Protein AF-0000000067858234 (afdb_homodimer)

Nearest PDB structures (foldseek):
  7asd-assembly1_AA  TM=8.821E-01  e=1.299E-31  Apis mellifera
  5yyl-assembly1_A-2  TM=8.482E-01  e=9.601E-31  Apis mellifera
  5yyl-assembly1_B-2  TM=8.510E-01  e=6.750E-28  Apis mellifera
  3q6k-assembly1_A  TM=8.430E-01  e=6.423E-26  Lutzomyia longipalpis
  3srg-assembly1_A  TM=4.045E-01  e=4.262E-05  synthetic construct

InterPro domains:
  IPR011042 Six-bladed beta-propeller, TolB-like [G3DSA:2.120.10.30] (18-398)
  IPR017996 Major royal jelly/yellow-related [PF03022] (113-390)
  IPR017996 Major royal jelly/yellow-related [PR01366] (17-38)
  IPR017996 Major royal jelly/yellow-related [PR01366] (39-61)
  IPR017996 Major royal jelly/yellow-related [PR01366] (142-166)
  IPR017996 Major royal jelly/yellow-related [PR01366] (199-216)
  IPR017996 Major royal jelly/yellow-related [PR01366] (322-344)
  IPR017996 Major royal jelly/yellow-related [PTHR10009] (12-393)

Radius of gyration: 30.89 Å; Cα contacts (8 Å, |Δi|>4): 2066; chains: 2; bounding box: 70×115×72 Å

Sequence (822 aa):
MWHFLWIVFLALANGEEIKTIYSWNVIEYNFPNDNIRNTLISNGDYIEENNMPNGMQIWNDKVFITIPRWKNGVPSNLNFFLKNDESESPKLNPYPNWEMNDINKIDSIINIIRVRVDACDRLWGVDTGVDDILGNNTVIHQPRIIIIDLKTDKILRIYPLKSSDQTSDSFFVDLVIDVDPNNCDNTYAYISDLSGYALVVYSWAKNDSWRITHNFFYFDPRYGNYNINGFNFQWKDGLFGLSLSALQTDGYKILYFHAMSSIAEFSVSTEVLQDHTLEKSNDYYAFHFEGEKGPNSQGPSSVIDTNTGVDYFTQINRNGIACWDTNTELNPNTFILVAENNTTMVFCNDLSIDRSTNTMYVLSDNFQQLLFSKYDAKKRNFFITMFDLDFLTNACKKKDDKPKRRLPHILMWHFLWIVFLALANGEEIKTIYSWNVIEYNFPNDNIRNTLISNGDYIEENNMPNGMQIWNDKVFITIPRWKNGVPSNLNFFLKNDESESPKLNPYPNWEMNDINKIDSIINIIRVRVDACDRLWGVDTGVDDILGNNTVIHQPRIIIIDLKTDKILRIYPLKSSDQTSDSFFVDLVIDVDPNNCDNTYAYISDLSGYALVVYSWAKNDSWRITHNFFYFDPRYGNYNINGFNFQWKDGLFGLSLSALQTDGYKILYFHAMSSIAEFSVSTEVLQDHTLEKSNDYYAFHFEGEKGPNSQGPSSVIDTNTGVDYFTQINRNGIACWDTNTELNPNTFILVAENNTTMVFCNDLSIDRSTNTMYVLSDNFQQLLFSKYDAKKRNFFITMFDLDFLTNACKKKDDKPKRRLPHIL

Structure (mmCIF, N/CA/C/O backbone):
data_AF-0000000067858234-model_v1
#
loop_
_entity.id
_entity.type
_entity.pdbx_description
1 polymer 'Yellow-f precursor'
#
loop_
_atom_site.group_PDB
_atom_site.id
_atom_site.type_symbol
_atom_site.label_atom_id
_atom_site.label_alt_id
_atom_site.label_comp_id
_atom_site.label_asym_id
_atom_site.label_entity_id
_atom_site.label_seq_id
_atom_site.pdbx_PDB_ins_code
_atom_site.Cartn_x
_atom_site.Cartn_y
_atom_site.Cartn_z
_atom_site.occupancy
_atom_site.B_iso_or_equiv
_atom_site.auth_seq_id
_atom_site.auth_comp_id
_atom_site.auth_asym_id
_atom_site.auth_atom_id
_atom_site.pdbx_PDB_model_num
ATOM 1 N N . MET A 1 1 ? 6.082 56.781 36.219 1 31.8 1 MET A N 1
ATOM 2 C CA . MET A 1 1 ? 4.777 56.438 35.656 1 31.8 1 MET A CA 1
ATOM 3 C C . MET A 1 1 ? 4.848 55.094 34.906 1 31.8 1 MET A C 1
ATOM 5 O O . MET A 1 1 ? 5.395 55.031 33.812 1 31.8 1 MET A O 1
ATOM 9 N N . TRP A 1 2 ? 4.891 53.906 35.594 1 34.97 2 TRP A N 1
ATOM 10 C CA . TRP A 1 2 ? 5.062 52.5 35.25 1 34.97 2 TRP A CA 1
ATOM 11 C C . TRP A 1 2 ? 3.893 52 34.406 1 34.97 2 TRP A C 1
ATOM 13 O O . TRP A 1 2 ? 2.748 52 34.875 1 34.97 2 TRP A O 1
ATOM 23 N N . HIS A 1 3 ? 3.91 52.156 33.125 1 33.09 3 HIS A N 1
ATOM 24 C CA . HIS A 1 3 ? 2.93 51.656 32.156 1 33.09 3 HIS A CA 1
ATOM 25 C C . HIS A 1 3 ? 2.789 50.125 32.312 1 33.09 3 HIS A C 1
ATOM 27 O O . HIS A 1 3 ? 3.738 49.375 32.031 1 33.09 3 HIS A O 1
ATOM 33 N N . PHE A 1 4 ? 1.967 49.625 33.188 1 35.44 4 PHE A N 1
ATOM 34 C CA . PHE A 1 4 ? 1.531 48.219 33.281 1 35.44 4 PHE A CA 1
ATOM 35 C C . PHE A 1 4 ? 0.911 47.781 31.953 1 35.44 4 PHE A C 1
ATOM 37 O O . PHE A 1 4 ? -0.089 48.344 31.5 1 35.44 4 PHE A O 1
ATOM 44 N N . LEU A 1 5 ? 1.652 47.25 31.016 1 34.16 5 LEU A N 1
ATOM 45 C CA . LEU A 1 5 ? 1.155 46.562 29.828 1 34.16 5 LEU A CA 1
ATOM 46 C C . LEU A 1 5 ? 0.185 45.469 30.203 1 34.16 5 LEU A C 1
ATOM 48 O O . LEU A 1 5 ? 0.576 44.469 30.844 1 34.16 5 LEU A O 1
ATOM 52 N N . TRP A 1 6 ? -1.096 45.75 30.297 1 33.97 6 TRP A N 1
ATOM 53 C CA . TRP A 1 6 ? -2.17 44.75 30.422 1 33.97 6 TRP A CA 1
ATOM 54 C C . TRP A 1 6 ? -2.135 43.75 29.281 1 33.97 6 TRP A C 1
ATOM 56 O O . TRP A 1 6 ? -2.371 44.125 28.125 1 33.97 6 TRP A O 1
ATOM 66 N N . ILE A 1 7 ? -1.414 42.781 29.438 1 35.62 7 ILE A N 1
ATOM 67 C CA . ILE A 1 7 ? -1.549 41.625 28.531 1 35.62 7 ILE A CA 1
ATOM 68 C C . ILE A 1 7 ? -2.977 41.094 28.594 1 35.62 7 ILE A C 1
ATOM 70 O O . ILE A 1 7 ? -3.436 40.656 29.641 1 35.62 7 ILE A O 1
ATOM 74 N N . VAL A 1 8 ? -3.865 41.562 27.734 1 32.91 8 VAL A N 1
ATOM 75 C CA . VAL A 1 8 ? -5.199 40.969 27.562 1 32.91 8 VAL A CA 1
ATOM 76 C C . VAL A 1 8 ? -5.086 39.469 27.281 1 32.91 8 VAL A C 1
ATOM 78 O O . VAL A 1 8 ? -4.551 39.062 26.25 1 32.91 8 VAL A O 1
ATOM 81 N N . PHE A 1 9 ? -5.012 38.719 28.328 1 36.34 9 PHE A N 1
ATOM 82 C CA . PHE A 1 9 ? -5.199 37.281 28.219 1 36.34 9 PHE A CA 1
ATOM 83 C C . PHE A 1 9 ? -6.543 36.969 27.578 1 36.34 9 PHE A C 1
ATOM 85 O O . PHE A 1 9 ? -7.598 37.281 28.141 1 36.34 9 PHE A O 1
ATOM 92 N N . LEU A 1 10 ? -6.602 36.906 26.328 1 37.94 10 LEU A N 1
ATOM 93 C CA . LEU A 1 10 ? -7.801 36.312 25.734 1 37.94 10 LEU A CA 1
ATOM 94 C C . LEU A 1 10 ? -8.148 35 26.438 1 37.94 10 LEU A C 1
ATOM 96 O O . LEU A 1 10 ? -7.691 33.938 26 1 37.94 10 LEU A O 1
ATOM 100 N N . ALA A 1 11 ? -8.102 34.969 27.719 1 38.06 11 ALA A N 1
ATOM 101 C CA . ALA A 1 11 ? -8.648 33.812 28.406 1 38.06 11 ALA A CA 1
ATOM 102 C C . ALA A 1 11 ? -10.016 33.438 27.859 1 38.06 11 ALA A C 1
ATOM 104 O O . ALA A 1 11 ? -10.836 34.312 27.562 1 38.06 11 ALA A O 1
ATOM 105 N N . LEU A 1 12 ? -10.234 32.25 27.344 1 45.34 12 LEU A N 1
ATOM 106 C CA . LEU A 1 12 ? -11.602 31.75 27.188 1 45.34 12 LEU A CA 1
ATOM 107 C C . LEU A 1 12 ? -12.43 32.031 28.438 1 45.34 12 LEU A C 1
ATOM 109 O O . LEU A 1 12 ? -12.336 31.328 29.438 1 45.34 12 LEU A O 1
ATOM 113 N N . ALA A 1 13 ? -12.43 33.25 28.875 1 41.38 13 ALA A N 1
ATOM 114 C CA . ALA A 1 13 ? -13.133 33.688 30.078 1 41.38 13 ALA A CA 1
ATOM 115 C C . ALA A 1 13 ? -14.484 33 30.203 1 41.38 13 ALA A C 1
ATOM 117 O O . ALA A 1 13 ? -14.945 32.719 31.312 1 41.38 13 ALA A O 1
ATOM 118 N N . ASN A 1 14 ? -15.258 32.969 29.156 1 47.31 14 ASN A N 1
ATOM 119 C CA . ASN A 1 14 ? -16.672 32.719 29.469 1 47.31 14 ASN A CA 1
ATOM 120 C C . ASN A 1 14 ? -16.969 31.234 29.578 1 47.31 14 ASN A C 1
ATOM 122 O O . ASN A 1 14 ? -18.109 30.812 29.438 1 47.31 14 ASN A O 1
ATOM 126 N N . GLY A 1 15 ? -16.078 30.312 30 1 61.84 15 GLY A N 1
ATOM 127 C CA . GLY A 1 15 ? -16.516 28.984 30.359 1 61.84 15 GLY A CA 1
ATOM 128 C C . GLY A 1 15 ? -16.734 28.078 29.172 1 61.84 15 GLY A C 1
ATOM 129 O O . GLY A 1 15 ? -17.281 26.984 29.297 1 61.84 15 GLY A O 1
ATOM 130 N N . GLU A 1 16 ? -16.312 28.5 27.875 1 79.25 16 GLU A N 1
ATOM 131 C CA . GLU A 1 16 ? -16.688 27.641 26.75 1 79.25 16 GLU A CA 1
ATOM 132 C C . GLU A 1 16 ? -15.617 26.562 26.516 1 79.25 16 GLU A C 1
ATOM 134 O O . GLU A 1 16 ? -14.43 26.875 26.453 1 79.25 16 GLU A O 1
ATOM 139 N N . GLU A 1 17 ? -15.992 25.375 26.328 1 91.19 17 GLU A N 1
ATOM 140 C CA . GLU A 1 17 ? -15.188 24.172 26.141 1 91.19 17 GLU A CA 1
ATOM 141 C C . GLU A 1 17 ? -14.711 24.047 24.703 1 91.19 17 GLU A C 1
ATOM 143 O O . GLU A 1 17 ? -13.617 23.531 24.438 1 91.19 17 GLU A O 1
ATOM 148 N N . ILE A 1 18 ? -15.438 24.562 23.781 1 95.44 18 ILE A N 1
ATOM 149 C CA . ILE A 1 18 ? -15.164 24.578 22.344 1 95.44 18 ILE A CA 1
ATOM 150 C C . ILE A 1 18 ? -15.641 25.891 21.734 1 95.44 18 ILE A C 1
ATOM 152 O O . ILE A 1 18 ? -16.781 26.297 21.969 1 95.44 18 ILE A O 1
ATOM 156 N N . LYS A 1 19 ? -14.742 26.562 20.969 1 95.81 19 LYS A N 1
ATOM 157 C CA . LYS A 1 19 ? -15.141 27.828 20.344 1 95.81 19 LYS A CA 1
ATOM 158 C C . LYS A 1 19 ? -14.398 28.047 19.031 1 95.81 19 LYS A C 1
ATOM 160 O O . LYS A 1 19 ? -13.164 27.984 18.984 1 95.81 19 LYS A O 1
ATOM 165 N N . THR A 1 20 ? -15.156 28.297 17.984 1 97 20 THR A N 1
ATOM 166 C CA . THR A 1 20 ? -14.547 28.781 16.75 1 97 20 THR A CA 1
ATOM 167 C C . THR A 1 20 ? -14.18 30.266 16.875 1 97 20 THR A C 1
ATOM 169 O O . THR A 1 20 ? -15.055 31.109 17.078 1 97 20 THR A O 1
ATOM 172 N N . ILE A 1 21 ? -12.922 30.594 16.641 1 96.19 21 ILE A N 1
ATOM 173 C CA . ILE A 1 21 ? -12.484 31.922 17.016 1 96.19 21 ILE A CA 1
ATOM 174 C C . ILE A 1 21 ? -12.094 32.719 15.773 1 96.19 21 ILE A C 1
ATOM 176 O O . ILE A 1 21 ? -12.094 33.938 15.789 1 96.19 21 ILE A O 1
ATOM 180 N N . TYR A 1 22 ? -11.75 32.125 14.742 1 97.88 22 TYR A N 1
ATOM 181 C CA . TYR A 1 22 ? -11.453 32.781 13.469 1 97.88 22 TYR A CA 1
ATOM 182 C C . TYR A 1 22 ? -12.156 32.062 12.32 1 97.88 22 TYR A C 1
ATOM 184 O O . TYR A 1 22 ? -12.398 30.844 12.383 1 97.88 22 TYR A O 1
ATOM 192 N N . SER A 1 23 ? -12.492 32.781 11.32 1 98.25 23 SER A N 1
ATOM 193 C CA . SER A 1 23 ? -13.078 32.25 10.102 1 98.25 23 SER A CA 1
ATOM 194 C C . SER A 1 23 ? -12.797 33.156 8.914 1 98.25 23 SER A C 1
ATOM 196 O O . SER A 1 23 ? -12.648 34.375 9.07 1 98.25 23 SER A O 1
ATOM 198 N N . TRP A 1 24 ? -12.688 32.625 7.746 1 98.44 24 TRP A N 1
ATOM 199 C CA . TRP A 1 24 ? -12.383 33.375 6.543 1 98.44 24 TRP A CA 1
ATOM 200 C C . TRP A 1 24 ? -13.273 32.969 5.383 1 98.44 24 TRP A C 1
ATOM 202 O O . TRP A 1 24 ? -13.539 31.766 5.203 1 98.44 24 TRP A O 1
ATOM 212 N N . ASN A 1 25 ? -13.781 33.969 4.656 1 97.81 25 ASN A N 1
ATOM 213 C CA . ASN A 1 25 ? -14.297 33.688 3.322 1 97.81 25 ASN A CA 1
ATOM 214 C C . ASN A 1 25 ? -13.172 33.438 2.322 1 97.81 25 ASN A C 1
ATOM 216 O O . ASN A 1 25 ? -13.211 32.469 1.561 1 97.81 25 ASN A O 1
ATOM 220 N N . VAL A 1 26 ? -12.25 34.375 2.389 1 96.81 26 VAL A N 1
ATOM 221 C CA . VAL A 1 26 ? -11.039 34.312 1.573 1 96.81 26 VAL A CA 1
ATOM 222 C C . VAL A 1 26 ? -9.836 34.75 2.41 1 96.81 26 VAL A C 1
ATOM 224 O O . VAL A 1 26 ? -9.992 35.5 3.391 1 96.81 26 VAL A O 1
ATOM 227 N N . ILE A 1 27 ? -8.672 34.312 2.014 1 97.62 27 ILE A N 1
ATOM 228 C CA . ILE A 1 27 ? -7.449 34.688 2.711 1 97.62 27 ILE A CA 1
ATOM 229 C C . ILE A 1 27 ? -6.906 36 2.121 1 97.62 27 ILE A C 1
ATOM 231 O O . ILE A 1 27 ? -6.738 36.094 0.904 1 97.62 27 ILE A O 1
ATOM 235 N N . GLU A 1 28 ? -6.68 36.938 2.969 1 96.56 28 GLU A N 1
ATOM 236 C CA . GLU A 1 28 ? -6.055 38.188 2.578 1 96.56 28 GLU A CA 1
ATOM 237 C C . GLU A 1 28 ? -4.723 38.375 3.301 1 96.56 28 GLU A C 1
ATOM 239 O O . GLU A 1 28 ? -4.488 37.781 4.352 1 96.56 28 GLU A O 1
ATOM 244 N N . TYR A 1 29 ? -3.924 39.219 2.721 1 98.31 29 TYR A N 1
ATOM 245 C CA . TYR A 1 29 ? -2.609 39.531 3.273 1 98.31 29 TYR A CA 1
ATOM 246 C C . TYR A 1 29 ? -2.477 41.031 3.586 1 98.31 29 TYR A C 1
ATOM 248 O O . TYR A 1 29 ? -3.188 41.844 3.012 1 98.31 29 TYR A O 1
ATOM 256 N N . ASN A 1 30 ? -1.61 41.281 4.547 1 97.62 30 ASN A N 1
ATOM 257 C CA . ASN A 1 30 ? -1.182 42.688 4.727 1 97.62 30 ASN A CA 1
ATOM 258 C C . ASN A 1 30 ? -0.099 43.062 3.725 1 97.62 30 ASN A C 1
ATOM 260 O O . ASN A 1 30 ? 1.092 42.906 4 1 97.62 30 ASN A O 1
ATOM 264 N N . PHE A 1 31 ? -0.524 43.656 2.646 1 97.06 31 PHE A N 1
ATOM 265 C CA . PHE A 1 31 ? 0.405 44.094 1.613 1 97.06 31 PHE A CA 1
ATOM 266 C C . PHE A 1 31 ? 1.09 45.375 2.018 1 97.06 31 PHE A C 1
ATOM 268 O O . PHE A 1 31 ? 0.522 46.188 2.764 1 97.06 31 PHE A O 1
ATOM 275 N N . PRO A 1 32 ? 2.281 45.594 1.445 1 95.06 32 PRO A N 1
ATOM 276 C CA . PRO A 1 32 ? 2.951 46.875 1.751 1 95.06 32 PRO A CA 1
ATOM 277 C C . PRO A 1 32 ? 2.15 48.094 1.288 1 95.06 32 PRO A C 1
ATOM 279 O O . PRO A 1 32 ? 2.143 49.125 1.964 1 95.06 32 PRO A O 1
ATOM 282 N N . ASN A 1 33 ? 1.586 48.031 0.115 1 94.62 33 ASN A N 1
ATOM 283 C CA . ASN A 1 33 ? 0.669 49.031 -0.405 1 94.62 33 ASN A CA 1
ATOM 284 C C . ASN A 1 33 ? -0.245 48.469 -1.482 1 94.62 33 ASN A C 1
ATOM 286 O O . ASN A 1 33 ? -0.055 47.312 -1.923 1 94.62 33 ASN A O 1
ATOM 290 N N . ASP A 1 34 ? -1.16 49.219 -1.914 1 95.44 34 ASP A N 1
ATOM 291 C CA . ASP A 1 34 ? -2.189 48.781 -2.84 1 95.44 34 ASP A CA 1
ATOM 292 C C . ASP A 1 34 ? -1.61 48.531 -4.234 1 95.44 34 ASP A C 1
ATOM 294 O O . ASP A 1 34 ? -2.09 47.688 -4.973 1 95.44 34 ASP A O 1
ATOM 298 N N . ASN A 1 35 ? -0.62 49.281 -4.566 1 96.19 35 ASN A N 1
ATOM 299 C CA . ASN A 1 35 ? -0.009 49.125 -5.883 1 96.19 35 ASN A CA 1
ATOM 300 C C . ASN A 1 35 ? 0.613 47.719 -6.047 1 96.19 35 ASN A C 1
ATOM 302 O O . ASN A 1 35 ? 0.464 47.094 -7.094 1 96.19 35 ASN A O 1
ATOM 306 N N . ILE A 1 36 ? 1.261 47.344 -5.043 1 94.69 36 ILE A N 1
ATOM 307 C CA . ILE A 1 36 ? 1.885 46.031 -5.066 1 94.69 36 ILE A CA 1
ATOM 308 C C . ILE A 1 36 ? 0.807 44.938 -5.148 1 94.69 36 ILE A C 1
ATOM 310 O O . ILE A 1 36 ? 0.907 44.031 -5.961 1 94.69 36 ILE A O 1
ATOM 314 N N . ARG A 1 37 ? -0.192 45.062 -4.328 1 96.31 37 ARG A N 1
ATOM 315 C CA . ARG A 1 37 ? -1.309 44.125 -4.355 1 96.31 37 ARG A CA 1
ATOM 316 C C . ARG A 1 37 ? -1.911 44.031 -5.754 1 96.31 37 ARG A C 1
ATOM 318 O O . ARG A 1 37 ? -2.096 42.938 -6.285 1 96.31 37 ARG A O 1
ATOM 325 N N . ASN A 1 38 ? -2.193 45.219 -6.34 1 96.88 38 ASN A N 1
ATOM 326 C CA . ASN A 1 38 ? -2.834 45.25 -7.648 1 96.88 38 ASN A CA 1
ATOM 327 C C . ASN A 1 38 ? -1.941 44.688 -8.734 1 96.88 38 ASN A C 1
ATOM 329 O O . ASN A 1 38 ? -2.432 44.062 -9.68 1 96.88 38 ASN A O 1
ATOM 333 N N . THR A 1 39 ? -0.736 44.906 -8.633 1 95.88 39 THR A N 1
ATOM 334 C CA . THR A 1 39 ? 0.212 44.375 -9.594 1 95.88 39 THR A CA 1
ATOM 335 C C . THR A 1 39 ? 0.224 42.844 -9.523 1 95.88 39 THR A C 1
ATOM 337 O O . THR A 1 39 ? 0.224 42.156 -10.555 1 95.88 39 THR A O 1
ATOM 340 N N . LEU A 1 40 ? 0.244 42.312 -8.305 1 96 40 LEU A N 1
ATOM 341 C CA . LEU A 1 40 ? 0.235 40.844 -8.117 1 96 40 LEU A CA 1
ATOM 342 C C . LEU A 1 40 ? -1.042 40.25 -8.688 1 96 40 LEU A C 1
ATOM 344 O O . LEU A 1 40 ? -1.006 39.156 -9.289 1 96 40 LEU A O 1
ATOM 348 N N . ILE A 1 41 ? -2.125 40.938 -8.508 1 96.5 41 ILE A N 1
ATOM 349 C CA . ILE A 1 41 ? -3.395 40.469 -9.047 1 96.5 41 ILE A CA 1
ATOM 350 C C . ILE A 1 41 ? -3.338 40.469 -10.578 1 96.5 41 ILE A C 1
ATOM 352 O O . ILE A 1 41 ? -3.686 39.5 -11.227 1 96.5 41 ILE A O 1
ATOM 356 N N . SER A 1 42 ? -2.855 41.531 -11.156 1 96.62 42 SER A N 1
ATOM 357 C CA . SER A 1 42 ? -2.842 41.719 -12.602 1 96.62 42 SER A CA 1
ATOM 358 C C . SER A 1 42 ? -1.94 40.719 -13.289 1 96.62 42 SER A C 1
ATOM 360 O O . SER A 1 42 ? -2.242 40.25 -14.391 1 96.62 42 SER A O 1
ATOM 362 N N . ASN A 1 43 ? -0.893 40.344 -12.695 1 95.06 43 ASN A N 1
ATOM 363 C CA . ASN A 1 43 ? 0.065 39.438 -13.32 1 95.06 43 ASN A CA 1
ATOM 364 C C . ASN A 1 43 ? -0.245 37.969 -12.992 1 95.06 43 ASN A C 1
ATOM 366 O O . ASN A 1 43 ? 0.464 37.094 -13.438 1 95.06 43 ASN A O 1
ATOM 370 N N . GLY A 1 44 ? -1.259 37.719 -12.141 1 95.25 44 GLY A N 1
ATOM 371 C CA . GLY A 1 44 ? -1.667 36.375 -11.844 1 95.25 44 GLY A CA 1
ATOM 372 C C . GLY A 1 44 ? -0.91 35.75 -10.68 1 95.25 44 GLY A C 1
ATOM 373 O O . GLY A 1 44 ? -1.024 34.562 -10.414 1 95.25 44 GLY A O 1
ATOM 374 N N . ASP A 1 45 ? -0.17 36.562 -9.977 1 95.62 45 ASP A N 1
ATOM 375 C CA . ASP A 1 45 ? 0.641 36.094 -8.859 1 95.62 45 ASP A CA 1
ATOM 376 C C . ASP A 1 45 ? -0.156 36.094 -7.559 1 95.62 45 ASP A C 1
ATOM 378 O O . ASP A 1 45 ? 0.306 35.594 -6.539 1 95.62 45 ASP A O 1
ATOM 382 N N . TYR A 1 46 ? -1.335 36.688 -7.621 1 97.25 46 TYR A N 1
ATOM 383 C CA . TYR A 1 46 ? -2.295 36.625 -6.527 1 97.25 46 TYR A CA 1
ATOM 384 C C . TYR A 1 46 ? -3.695 36.312 -7.051 1 97.25 46 TYR A C 1
ATOM 386 O O . TYR A 1 46 ? -4.355 37.219 -7.609 1 97.25 46 TYR A O 1
ATOM 394 N N . ILE A 1 47 ? -4.082 35.125 -6.91 1 96.38 47 ILE A N 1
ATOM 395 C CA . ILE A 1 47 ? -5.426 34.656 -7.234 1 96.38 47 ILE A CA 1
ATOM 396 C C . ILE A 1 47 ? -6.152 34.25 -5.957 1 96.38 47 ILE A C 1
ATOM 398 O O . ILE A 1 47 ? -5.887 33.188 -5.402 1 96.38 47 ILE A O 1
ATOM 402 N N . GLU A 1 48 ? -7.016 35.031 -5.516 1 94.62 48 GLU A N 1
ATOM 403 C CA . GLU A 1 48 ? -7.637 34.969 -4.199 1 94.62 48 GLU A CA 1
ATOM 404 C C . GLU A 1 48 ? -8.195 33.562 -3.943 1 94.62 48 GLU A C 1
ATOM 406 O O . GLU A 1 48 ? -8 33 -2.863 1 94.62 48 GLU A O 1
ATOM 411 N N . GLU A 1 49 ? -8.82 32.938 -4.934 1 94.19 49 GLU A N 1
ATOM 412 C CA . GLU A 1 49 ? -9.523 31.656 -4.773 1 94.19 49 GLU A CA 1
ATOM 413 C C . GLU A 1 49 ? -8.555 30.5 -4.59 1 94.19 49 GLU A C 1
ATOM 415 O O . GLU A 1 49 ? -8.945 29.406 -4.176 1 94.19 49 GLU A O 1
ATOM 420 N N . ASN A 1 50 ? -7.27 30.75 -4.855 1 97 50 ASN A N 1
ATOM 421 C CA . ASN A 1 50 ? -6.277 29.688 -4.793 1 97 50 ASN A CA 1
ATOM 422 C C . ASN A 1 50 ? -5.527 29.703 -3.465 1 97 5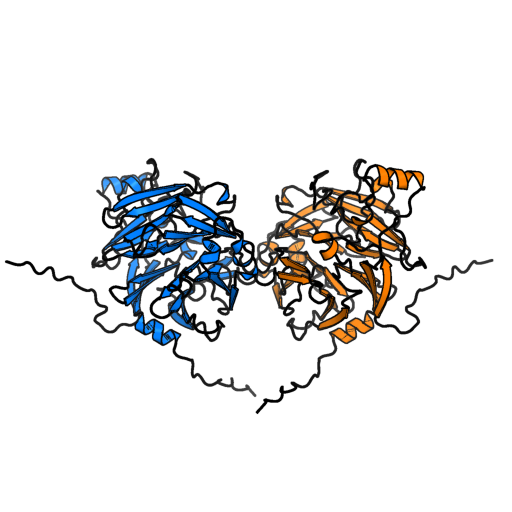0 ASN A C 1
ATOM 424 O O . ASN A 1 50 ? -4.656 28.859 -3.232 1 97 50 ASN A O 1
ATOM 428 N N . ASN A 1 51 ? -5.875 30.641 -2.576 1 98.12 51 ASN A N 1
ATOM 429 C CA . ASN A 1 51 ? -5.195 30.781 -1.291 1 98.12 51 ASN A CA 1
ATOM 430 C C . ASN A 1 51 ? -6 30.141 -0.164 1 98.12 51 ASN A C 1
ATOM 432 O O . ASN A 1 51 ? -7.082 30.609 0.181 1 98.12 51 ASN A O 1
ATOM 436 N N . MET A 1 52 ? -5.512 29.062 0.322 1 98.06 52 MET A N 1
ATOM 437 C CA . MET A 1 52 ? -6.164 28.391 1.444 1 98.06 52 MET A CA 1
ATOM 438 C C . MET A 1 52 ? -5.148 28.031 2.523 1 98.06 52 MET A C 1
ATOM 440 O O . MET A 1 52 ? -4.016 27.656 2.217 1 98.06 52 MET A O 1
ATOM 444 N N . PRO A 1 53 ? -5.477 28.156 3.799 1 98.62 53 PRO A N 1
ATOM 445 C CA . PRO A 1 53 ? -4.59 27.734 4.883 1 98.62 53 PRO A CA 1
ATOM 446 C C . PRO A 1 53 ? -4.516 26.203 5.02 1 98.62 53 PRO A C 1
ATOM 448 O O . PRO A 1 53 ? -5.512 25.516 4.801 1 98.62 53 PRO A O 1
ATOM 451 N N . ASN A 1 54 ? -3.367 25.719 5.336 1 98.44 54 ASN A N 1
ATOM 452 C CA . ASN A 1 54 ? -3.17 24.281 5.43 1 98.44 54 ASN A CA 1
ATOM 453 C C . ASN A 1 54 ? -2.498 23.891 6.742 1 98.44 54 ASN A C 1
ATOM 455 O O . ASN A 1 54 ? -2.992 23.016 7.465 1 98.44 54 ASN A O 1
ATOM 459 N N . GLY A 1 55 ? -1.386 24.438 7.062 1 98.38 55 GLY A N 1
ATOM 460 C CA . GLY A 1 55 ? -0.664 24.203 8.305 1 98.38 55 GLY A CA 1
ATOM 461 C C . GLY A 1 55 ? -0.834 25.312 9.32 1 98.38 55 GLY A C 1
ATOM 462 O O . GLY A 1 55 ? -1.01 26.484 8.945 1 98.38 55 GLY A O 1
ATOM 463 N N . MET A 1 56 ? -0.727 24.938 10.586 1 98.69 56 MET A N 1
ATOM 464 C CA . MET A 1 56 ? -0.874 25.906 11.672 1 98.69 56 MET A CA 1
ATOM 465 C C . MET A 1 56 ? -0.007 25.531 12.867 1 98.69 56 MET A C 1
ATOM 467 O O . MET A 1 56 ? 0.037 24.359 13.258 1 98.69 56 MET A O 1
ATOM 471 N N . GLN A 1 57 ? 0.639 26.516 13.391 1 98.31 57 GLN A N 1
ATOM 472 C CA . GLN A 1 57 ? 1.384 26.344 14.633 1 98.31 57 GLN A CA 1
ATOM 473 C C . GLN A 1 57 ? 1.294 27.594 15.508 1 98.31 57 GLN A C 1
ATOM 475 O O . GLN A 1 57 ? 1.355 28.719 15 1 98.31 57 GLN A O 1
ATOM 480 N N . ILE A 1 58 ? 1.158 27.328 16.797 1 97.81 58 ILE A N 1
ATOM 481 C CA . ILE A 1 58 ? 1.059 28.422 17.766 1 97.81 58 ILE A CA 1
ATOM 482 C C . ILE A 1 58 ? 2.406 28.625 18.453 1 97.81 58 ILE A C 1
ATOM 484 O O . ILE A 1 58 ? 3.051 27.656 18.859 1 97.81 58 ILE A O 1
ATOM 488 N N . TRP A 1 59 ? 2.812 29.875 18.594 1 97.81 59 TRP A N 1
ATOM 489 C CA . TRP A 1 59 ? 4 30.234 19.344 1 97.81 59 TRP A CA 1
ATOM 490 C C . TRP A 1 59 ? 3.822 31.609 20.016 1 97.81 59 TRP A C 1
ATOM 492 O O . TRP A 1 59 ? 3.684 32.625 19.328 1 97.81 59 TRP A O 1
ATOM 502 N N . ASN A 1 60 ? 3.781 31.609 21.344 1 96.62 60 ASN A N 1
ATOM 503 C CA . ASN A 1 60 ? 3.566 32.844 22.094 1 96.62 60 ASN A CA 1
ATOM 504 C C . ASN A 1 60 ? 2.387 33.625 21.547 1 96.62 60 ASN A C 1
ATOM 506 O O . ASN A 1 60 ? 1.246 33.156 21.578 1 96.62 60 ASN A O 1
ATOM 510 N N . ASP A 1 61 ? 2.643 34.812 20.953 1 96.5 61 ASP A N 1
ATOM 511 C CA . ASP A 1 61 ? 1.535 35.656 20.516 1 96.5 61 ASP A CA 1
ATOM 512 C C . ASP A 1 61 ? 1.285 35.5 19.016 1 96.5 61 ASP A C 1
ATOM 514 O O . ASP A 1 61 ? 0.407 36.156 18.453 1 96.5 61 ASP A O 1
ATOM 518 N N . LYS A 1 62 ? 2.01 34.562 18.391 1 98.12 62 LYS A N 1
ATOM 519 C CA . LYS A 1 62 ? 1.882 34.406 16.953 1 98.12 62 LYS A CA 1
ATOM 520 C C . LYS A 1 62 ? 1.153 33.094 16.625 1 98.12 62 LYS A C 1
ATOM 522 O O . LYS A 1 62 ? 1.355 32.062 17.281 1 98.12 62 LYS A O 1
ATOM 527 N N . VAL A 1 63 ? 0.321 33.156 15.625 1 98.5 63 VAL A N 1
ATOM 528 C CA . VAL A 1 63 ? -0.246 31.984 14.953 1 98.5 63 VAL A CA 1
ATOM 529 C C . VAL A 1 63 ? 0.332 31.875 13.539 1 98.5 63 VAL A C 1
ATOM 531 O O . VAL A 1 63 ? 0.033 32.688 12.672 1 98.5 63 VAL A O 1
ATOM 534 N N . PHE A 1 64 ? 1.138 30.891 13.352 1 98.81 64 PHE A N 1
ATOM 535 C CA . PHE A 1 64 ? 1.713 30.672 12.031 1 98.81 64 PHE A CA 1
ATOM 536 C C . PHE A 1 64 ? 0.747 29.906 11.141 1 98.81 64 PHE A C 1
ATOM 538 O O . PHE A 1 64 ? 0.094 28.953 11.594 1 98.81 64 PHE A O 1
ATOM 545 N N . ILE A 1 65 ? 0.664 30.328 9.898 1 98.81 65 ILE A N 1
ATOM 546 C CA . ILE A 1 65 ? -0.209 29.703 8.906 1 98.81 65 ILE A CA 1
ATOM 547 C C . ILE A 1 65 ? 0.561 29.484 7.602 1 98.81 65 ILE A C 1
ATOM 549 O O . ILE A 1 65 ? 1.199 30.406 7.09 1 98.81 65 ILE A O 1
ATOM 553 N N . THR A 1 66 ? 0.505 28.297 7.062 1 98.88 66 THR A N 1
ATOM 554 C CA . THR A 1 66 ? 1.037 28.047 5.727 1 98.88 66 THR A CA 1
ATOM 555 C C . THR A 1 66 ? -0.078 28.094 4.684 1 98.88 66 THR A C 1
ATOM 557 O O . THR A 1 66 ? -1.187 27.609 4.934 1 98.88 66 THR A O 1
ATOM 560 N N . ILE A 1 67 ? 0.219 28.734 3.58 1 98.81 67 ILE A N 1
ATOM 561 C CA . ILE A 1 67 ? -0.613 28.719 2.381 1 98.81 67 ILE A CA 1
ATOM 562 C C . ILE A 1 67 ? 0.126 28 1.253 1 98.81 67 ILE A C 1
ATOM 564 O O . ILE A 1 67 ? 0.836 28.625 0.468 1 98.81 67 ILE A O 1
ATOM 568 N N . PRO A 1 68 ? -0.083 26.719 1.15 1 98.69 68 PRO A N 1
ATOM 569 C CA . PRO A 1 68 ? 0.673 25.969 0.147 1 98.69 68 PRO A CA 1
ATOM 570 C C . PRO A 1 68 ? 0.314 26.359 -1.282 1 98.69 68 PRO A C 1
ATOM 572 O O . PRO A 1 68 ? -0.847 26.656 -1.571 1 98.69 68 PRO A O 1
ATOM 575 N N . ARG A 1 69 ? 1.29 26.359 -2.078 1 98.5 69 ARG A N 1
ATOM 576 C CA . ARG A 1 69 ? 1.093 26.625 -3.502 1 98.5 69 ARG A CA 1
ATOM 577 C C . ARG A 1 69 ? 0.59 25.375 -4.215 1 98.5 69 ARG A C 1
ATOM 579 O O . ARG A 1 69 ? 1.247 24.859 -5.125 1 98.5 69 ARG A O 1
ATOM 586 N N . TRP A 1 70 ? -0.638 25 -3.795 1 98.38 70 TRP A N 1
ATOM 587 C CA . TRP A 1 70 ? -1.338 23.922 -4.492 1 98.38 70 TRP A CA 1
ATOM 588 C C . TRP A 1 70 ? -1.66 24.328 -5.926 1 98.38 70 TRP A C 1
ATOM 590 O O . TRP A 1 70 ? -1.553 23.516 -6.848 1 98.38 70 TRP A O 1
ATOM 600 N N . LYS A 1 71 ? -2.109 25.516 -6.031 1 97.81 71 LYS A N 1
ATOM 601 C CA . LYS A 1 71 ? -2.367 26.156 -7.316 1 97.81 71 LYS A CA 1
ATOM 602 C C . LYS A 1 71 ? -1.561 27.438 -7.453 1 97.81 71 LYS A C 1
ATOM 604 O O . LYS A 1 71 ? -0.962 27.922 -6.484 1 97.81 71 LYS A O 1
ATOM 609 N N . ASN A 1 72 ? -1.585 28 -8.641 1 96.62 72 ASN A N 1
ATOM 610 C CA . ASN A 1 72 ? -0.869 29.25 -8.875 1 96.62 72 ASN A CA 1
ATOM 611 C C . ASN A 1 72 ? -1.536 30.422 -8.156 1 96.62 72 ASN A C 1
ATOM 613 O O . ASN A 1 72 ? -2.654 30.297 -7.652 1 96.62 72 ASN A O 1
ATOM 617 N N . GLY A 1 73 ? -0.767 31.516 -7.988 1 97.44 73 GLY A N 1
ATOM 618 C CA . GLY A 1 73 ? -1.349 32.75 -7.484 1 97.44 73 GLY A CA 1
ATOM 619 C C . GLY A 1 73 ? -1.318 32.844 -5.973 1 97.44 73 GLY A C 1
ATOM 620 O O . GLY A 1 73 ? -2.205 33.438 -5.367 1 97.44 73 GLY A O 1
ATOM 621 N N . VAL A 1 74 ? -0.408 32.219 -5.359 1 98.44 74 VAL A N 1
ATOM 622 C CA . VAL A 1 74 ? -0.179 32.344 -3.924 1 98.44 74 VAL A CA 1
ATOM 623 C C . VAL A 1 74 ? 1.027 33.25 -3.676 1 98.44 74 VAL A C 1
ATOM 625 O O . VAL A 1 74 ? 2.172 32.844 -3.848 1 98.44 74 VAL A O 1
ATOM 628 N N . PRO A 1 75 ? 0.824 34.438 -3.215 1 98 75 PRO A N 1
ATOM 629 C CA . PRO A 1 75 ? 1.93 35.375 -3.127 1 98 75 PRO A CA 1
ATOM 630 C C . PRO A 1 75 ? 2.84 35.125 -1.928 1 98 75 PRO A C 1
ATOM 632 O O . PRO A 1 75 ? 4.004 35.531 -1.932 1 98 75 PRO A O 1
ATOM 635 N N . SER A 1 76 ? 2.307 34.531 -0.905 1 98.5 76 SER A N 1
ATOM 636 C CA . SER A 1 76 ? 3.092 34.219 0.284 1 98.5 76 SER A CA 1
ATOM 637 C C . SER A 1 76 ? 2.723 32.844 0.837 1 98.5 76 SER A C 1
ATOM 639 O O . SER A 1 76 ? 1.547 32.562 1.074 1 98.5 76 SER A O 1
ATOM 641 N N . ASN A 1 77 ? 3.734 32.031 1.085 1 98.75 77 ASN A N 1
ATOM 642 C CA . ASN A 1 77 ? 3.545 30.641 1.537 1 98.75 77 ASN A CA 1
ATOM 643 C C . ASN A 1 77 ? 3.516 30.562 3.061 1 98.75 77 ASN A C 1
ATOM 645 O O . ASN A 1 77 ? 2.586 29.984 3.635 1 98.75 77 ASN A O 1
ATOM 649 N N . LEU A 1 78 ? 4.473 31.094 3.744 1 98.88 78 LEU A N 1
ATOM 650 C CA . LEU A 1 78 ? 4.582 31.078 5.199 1 98.88 78 LEU A CA 1
ATOM 651 C C . LEU A 1 78 ? 4.184 32.438 5.785 1 98.88 78 LEU A C 1
ATOM 653 O O . LEU A 1 78 ? 4.734 33.469 5.402 1 98.88 78 LEU A O 1
ATOM 657 N N . ASN A 1 79 ? 3.229 32.406 6.73 1 98.88 79 ASN A N 1
ATOM 658 C CA . ASN A 1 79 ? 2.639 33.656 7.262 1 98.88 79 ASN A CA 1
ATOM 659 C C . ASN A 1 79 ? 2.354 33.531 8.758 1 98.88 79 ASN A C 1
ATOM 661 O O . ASN A 1 79 ? 2.52 32.438 9.344 1 98.88 79 ASN A O 1
ATOM 665 N N . PHE A 1 80 ? 2.012 34.625 9.383 1 98.81 80 PHE A N 1
ATOM 666 C CA . PHE A 1 80 ? 1.511 34.625 10.75 1 98.81 80 PHE A CA 1
ATOM 667 C C . PHE A 1 80 ? 0.506 35.75 10.969 1 98.81 80 PHE A C 1
ATOM 669 O O . PHE A 1 80 ? 0.391 36.656 10.148 1 98.81 80 PHE A O 1
ATOM 676 N N . PHE A 1 81 ? -0.298 35.719 11.938 1 98.56 81 PHE A N 1
ATOM 677 C CA . PHE A 1 81 ? -1.033 36.812 12.539 1 98.56 81 PHE A CA 1
ATOM 678 C C . PHE A 1 81 ? -0.934 36.75 14.055 1 98.56 81 PHE A C 1
ATOM 680 O O . PHE A 1 81 ? -0.509 35.75 14.625 1 98.56 81 PHE A O 1
ATOM 687 N N . LEU A 1 82 ? -1.228 37.844 14.648 1 97.75 82 LEU A N 1
ATOM 688 C CA . LEU A 1 82 ? -1.12 37.938 16.109 1 97.75 82 LEU A CA 1
ATOM 689 C C . LEU A 1 82 ? -2.408 37.469 16.766 1 97.75 82 LEU A C 1
ATOM 691 O O . LEU A 1 82 ? -3.506 37.781 16.297 1 97.75 82 LEU A O 1
ATOM 695 N N . LYS A 1 83 ? -2.244 36.812 17.875 1 94.44 83 LYS A N 1
ATOM 696 C CA . LYS A 1 83 ? -3.373 36.25 18.625 1 94.44 83 LYS A CA 1
ATOM 697 C C . LYS A 1 83 ? -4.316 37.375 19.078 1 94.44 83 LYS A C 1
ATOM 699 O O . LYS A 1 83 ? -5.52 37.156 19.234 1 94.44 83 LYS A O 1
ATOM 704 N N . ASN A 1 84 ? -3.789 38.5 19.312 1 91.31 84 ASN A N 1
ATOM 705 C CA . ASN A 1 84 ? -4.605 39.562 19.844 1 91.31 84 ASN A CA 1
ATOM 706 C C . ASN A 1 84 ? -5.297 40.344 18.734 1 91.31 84 ASN A C 1
ATOM 708 O O . ASN A 1 84 ? -5.875 41.406 18.984 1 91.31 84 ASN A O 1
ATOM 712 N N . ASP A 1 85 ? -5.125 39.844 17.516 1 91.25 85 ASP A N 1
ATOM 713 C CA . ASP A 1 85 ? -5.91 40.438 16.438 1 91.25 85 ASP A CA 1
ATOM 714 C C . ASP A 1 85 ? -7.406 40.312 16.734 1 91.25 85 ASP A C 1
ATOM 716 O O . ASP A 1 85 ? -7.926 39.219 16.953 1 91.25 85 ASP A O 1
ATOM 720 N N . GLU A 1 86 ? -8.18 41.375 16.719 1 90.38 86 GLU A N 1
ATOM 721 C CA . GLU A 1 86 ? -9.586 41.406 17.109 1 90.38 86 GLU A CA 1
ATOM 722 C C . GLU A 1 86 ? -10.492 41.062 15.938 1 90.38 86 GLU A C 1
ATOM 724 O O . GLU A 1 86 ? -11.688 40.812 16.125 1 90.38 86 GLU A O 1
ATOM 729 N N . SER A 1 87 ? -9.805 40.969 14.836 1 93.31 87 SER A N 1
ATOM 730 C CA . SER A 1 87 ? -10.594 40.625 13.656 1 93.31 87 SER A CA 1
ATOM 731 C C . SER A 1 87 ? -11.039 39.188 13.688 1 93.31 87 SER A C 1
ATOM 733 O O . SER A 1 87 ? -10.312 38.312 14.172 1 93.31 87 SER A O 1
ATOM 735 N N . GLU A 1 88 ? -12.195 38.938 13.164 1 94.56 88 GLU A N 1
ATOM 736 C CA . GLU A 1 88 ? -12.68 37.562 12.992 1 94.56 88 GLU A CA 1
ATOM 737 C C . GLU A 1 88 ? -11.922 36.875 11.867 1 94.56 88 GLU A C 1
ATOM 739 O O . GLU A 1 88 ? -11.922 35.625 11.797 1 94.56 88 GLU A O 1
ATOM 744 N N . SER A 1 89 ? -11.383 37.625 11.008 1 97.44 89 SER A N 1
ATOM 745 C CA . SER A 1 89 ? -10.633 37.125 9.859 1 97.44 89 SER A CA 1
ATOM 746 C C . SER A 1 89 ? -9.312 37.875 9.703 1 97.44 89 SER A C 1
ATOM 748 O O . SER A 1 89 ? -9.125 38.625 8.758 1 97.44 89 SER A O 1
ATOM 750 N N . PRO A 1 90 ? -8.391 37.562 10.562 1 98.06 90 PRO A N 1
ATOM 751 C CA . PRO A 1 90 ? -7.117 38.281 10.484 1 98.06 90 PRO A CA 1
ATOM 752 C C . PRO A 1 90 ? -6.445 38.125 9.117 1 98.06 90 PRO A C 1
ATOM 754 O O . PRO A 1 90 ? -6.477 37.062 8.516 1 98.06 90 PRO A O 1
ATOM 757 N N . LYS A 1 91 ? -5.922 39.281 8.633 1 98.19 91 LYS A N 1
ATOM 758 C CA . LYS A 1 91 ? -5.047 39.219 7.469 1 98.19 91 LYS A CA 1
ATOM 759 C C . LYS A 1 91 ? -3.695 38.594 7.824 1 98.19 91 LYS A C 1
ATOM 761 O O . LYS A 1 91 ? -3.227 38.75 8.961 1 98.19 91 LYS A O 1
ATOM 766 N N . LEU A 1 92 ? -3.092 38.031 6.852 1 98.75 92 LEU A N 1
ATOM 767 C CA . LEU A 1 92 ? -1.838 37.312 7.105 1 98.75 92 LEU A CA 1
ATOM 768 C C . LEU A 1 92 ? -0.642 38.219 6.824 1 98.75 92 LEU A C 1
ATOM 770 O O . LEU A 1 92 ? -0.66 39 5.871 1 98.75 92 LEU A O 1
ATOM 774 N N . ASN A 1 93 ? 0.332 38.094 7.648 1 98.62 93 ASN A N 1
ATOM 775 C CA . ASN A 1 93 ? 1.638 38.719 7.449 1 98.62 93 ASN A CA 1
ATOM 776 C C . ASN A 1 93 ? 2.67 37.719 6.957 1 98.62 93 ASN A C 1
ATOM 778 O O . ASN A 1 93 ? 2.92 36.719 7.617 1 98.62 93 ASN A O 1
ATOM 782 N N . PRO A 1 94 ? 3.285 37.969 5.816 1 98.5 94 PRO A N 1
ATOM 783 C CA . PRO A 1 94 ? 4.336 37.031 5.387 1 98.5 94 PRO A CA 1
ATOM 784 C C . PRO A 1 94 ? 5.438 36.875 6.43 1 98.5 94 PRO A C 1
ATOM 786 O O . PRO A 1 94 ? 5.848 37.844 7.062 1 98.5 94 PRO A O 1
ATOM 789 N N . TYR A 1 95 ? 5.836 35.719 6.621 1 98.56 95 TYR A N 1
ATOM 790 C CA . TYR A 1 95 ? 6.906 35.406 7.566 1 98.56 95 TYR A CA 1
ATOM 791 C C . TYR A 1 95 ? 8.109 34.812 6.855 1 98.56 95 TYR A C 1
ATOM 793 O O . TYR A 1 95 ? 7.957 33.875 6.055 1 98.56 95 TYR A O 1
ATOM 801 N N . PRO A 1 96 ? 9.375 35.094 7.199 1 97.81 96 PRO A N 1
ATOM 802 C CA . PRO A 1 96 ? 9.727 36.188 8.102 1 97.81 96 PRO A CA 1
ATOM 803 C C . PRO A 1 96 ? 9.477 37.562 7.484 1 97.81 96 PRO A C 1
ATOM 805 O O . PRO A 1 96 ? 9.438 38.562 8.195 1 97.81 96 PRO A O 1
ATOM 808 N N . ASN A 1 97 ? 9.398 37.625 6.105 1 96.56 97 ASN A N 1
ATOM 809 C CA . ASN A 1 97 ? 9.07 38.875 5.395 1 96.56 97 ASN A CA 1
ATOM 810 C C . ASN A 1 97 ? 8.609 38.594 3.969 1 96.56 97 ASN A C 1
ATOM 812 O O . ASN A 1 97 ? 8.586 37.438 3.533 1 96.56 97 ASN A O 1
ATOM 816 N N . TRP A 1 98 ? 8.18 39.625 3.293 1 96.19 98 TRP A N 1
ATOM 817 C CA . TRP A 1 98 ? 7.695 39.5 1.921 1 96.19 98 TRP A CA 1
ATOM 818 C C . TRP A 1 98 ? 8.789 39 0.993 1 96.19 98 TRP A C 1
ATOM 820 O O . TRP A 1 98 ? 8.531 38.156 0.129 1 96.19 98 TRP A O 1
ATOM 830 N N . GLU A 1 99 ? 9.977 39.406 1.153 1 95.06 99 GLU A N 1
ATOM 831 C CA . GLU A 1 99 ? 11.078 39.031 0.273 1 95.06 99 GLU A CA 1
ATOM 832 C C . GLU A 1 99 ? 11.344 37.531 0.313 1 95.06 99 GLU A C 1
ATOM 834 O O . GLU A 1 99 ? 11.555 36.906 -0.727 1 95.06 99 GLU A O 1
ATOM 839 N N . MET A 1 100 ? 11.273 36.969 1.473 1 96.69 100 MET A N 1
ATOM 840 C CA . MET A 1 100 ? 11.555 35.531 1.645 1 96.69 100 MET A CA 1
ATOM 841 C C . MET A 1 100 ? 10.438 34.688 1.048 1 96.69 100 MET A C 1
ATOM 843 O O . MET A 1 100 ? 10.617 33.5 0.823 1 96.69 100 MET A O 1
ATOM 847 N N . ASN A 1 101 ? 9.289 35.281 0.78 1 97.5 101 ASN A N 1
ATOM 848 C CA . ASN A 1 101 ? 8.172 34.531 0.22 1 97.5 101 ASN A CA 1
ATOM 849 C C . ASN A 1 101 ? 8.023 34.781 -1.277 1 97.5 101 ASN A C 1
ATOM 851 O O . ASN A 1 101 ? 7.129 34.219 -1.918 1 97.5 101 ASN A O 1
ATOM 855 N N . ASP A 1 102 ? 8.883 35.625 -1.819 1 94.69 102 ASP A N 1
ATOM 856 C CA . ASP A 1 102 ? 8.891 35.875 -3.256 1 94.69 102 ASP A CA 1
ATOM 857 C C . ASP A 1 102 ? 9.555 34.719 -4.02 1 94.69 102 ASP A C 1
ATOM 859 O O . ASP A 1 102 ? 10.773 34.594 -4.008 1 94.69 102 ASP A O 1
ATOM 863 N N . ILE A 1 103 ? 8.773 34.031 -4.73 1 92.94 103 ILE A N 1
ATOM 864 C CA . ILE A 1 103 ? 9.203 32.812 -5.359 1 92.94 103 ILE A CA 1
ATOM 865 C C . ILE A 1 103 ? 10.305 33.094 -6.375 1 92.94 103 ILE A C 1
ATOM 867 O O . ILE A 1 103 ? 11.039 32.188 -6.773 1 92.94 103 ILE A O 1
ATOM 871 N N . ASN A 1 104 ? 10.461 34.312 -6.766 1 90.44 104 ASN A N 1
ATOM 872 C CA . ASN A 1 104 ? 11.43 34.656 -7.793 1 90.44 104 ASN A CA 1
ATOM 873 C C . ASN A 1 104 ? 12.789 35 -7.184 1 90.44 104 ASN A C 1
ATOM 875 O O . ASN A 1 104 ? 13.758 35.25 -7.91 1 90.44 104 ASN A O 1
ATOM 879 N N . LYS A 1 105 ? 12.836 35.031 -5.965 1 91.31 105 LYS A N 1
ATOM 880 C CA . LYS A 1 105 ? 14.094 35.344 -5.305 1 91.31 105 LYS A CA 1
ATOM 881 C C . LYS A 1 105 ? 14.867 34.062 -4.961 1 91.31 105 LYS A C 1
ATOM 883 O O . LYS A 1 105 ? 14.266 33.031 -4.715 1 91.31 105 LYS A O 1
ATOM 888 N N . ILE A 1 106 ? 16.109 34.281 -4.816 1 85.94 106 ILE A N 1
ATOM 889 C CA . ILE A 1 106 ? 17 33.156 -4.492 1 85.94 106 ILE A CA 1
ATOM 890 C C . ILE A 1 106 ? 16.812 32.75 -3.031 1 85.94 106 ILE A C 1
ATOM 892 O O . ILE A 1 106 ? 16.672 33.625 -2.158 1 85.94 106 ILE A O 1
ATOM 896 N N . ASP A 1 107 ? 16.703 31.516 -2.781 1 85.06 107 ASP A N 1
ATOM 897 C CA . ASP A 1 107 ? 16.656 30.922 -1.45 1 85.06 107 ASP A CA 1
ATOM 898 C C . ASP A 1 107 ? 15.359 31.266 -0.735 1 85.06 107 ASP A C 1
ATOM 900 O O . ASP A 1 107 ? 15.305 31.281 0.496 1 85.06 107 ASP A O 1
ATOM 904 N N . SER A 1 108 ? 14.391 31.719 -1.51 1 95.19 108 SER A N 1
ATOM 905 C CA . SER A 1 108 ? 13.078 32.031 -0.941 1 95.19 108 SER A CA 1
ATOM 906 C C . SER A 1 108 ? 12.352 30.75 -0.532 1 95.19 108 SER A C 1
ATOM 908 O O . SER A 1 108 ? 12.766 29.641 -0.901 1 95.19 108 SER A O 1
ATOM 910 N N . ILE A 1 109 ? 11.375 30.922 0.303 1 98.06 109 ILE A N 1
ATOM 911 C CA . ILE A 1 109 ? 10.461 29.828 0.655 1 98.06 109 ILE A CA 1
ATOM 912 C C . ILE A 1 109 ? 9.516 29.562 -0.509 1 98.06 109 ILE A C 1
ATOM 914 O O . ILE A 1 109 ? 8.797 30.453 -0.955 1 98.06 109 ILE A O 1
ATOM 918 N N . ILE A 1 110 ? 9.531 28.391 -0.981 1 98.19 110 ILE A N 1
ATOM 919 C CA . ILE A 1 110 ? 8.727 28.062 -2.152 1 98.19 110 ILE A CA 1
ATOM 920 C C . ILE A 1 110 ? 7.387 27.484 -1.713 1 98.19 110 ILE A C 1
ATOM 922 O O . ILE A 1 110 ? 6.328 28.062 -1.982 1 98.19 110 ILE A O 1
ATOM 926 N N . ASN A 1 111 ? 7.453 26.344 -1.016 1 98.62 111 ASN A N 1
ATOM 927 C CA . ASN A 1 111 ? 6.18 25.703 -0.741 1 98.62 111 ASN A CA 1
ATOM 928 C C . ASN A 1 111 ? 6.277 24.75 0.454 1 98.62 111 ASN A C 1
ATOM 930 O O . ASN A 1 111 ? 6.531 23.562 0.287 1 98.62 111 ASN A O 1
ATOM 934 N N . ILE A 1 112 ? 6.031 25.281 1.635 1 98.69 112 ILE A N 1
ATOM 935 C CA . ILE A 1 112 ? 5.949 24.516 2.875 1 98.69 112 ILE A CA 1
ATOM 936 C C . ILE A 1 112 ? 4.496 24.125 3.15 1 98.69 112 ILE A C 1
ATOM 938 O O . ILE A 1 112 ? 3.605 24.969 3.104 1 98.69 112 ILE A O 1
ATOM 942 N N . ILE A 1 113 ? 4.281 22.828 3.463 1 98.31 113 ILE A N 1
ATOM 943 C CA . ILE A 1 113 ? 2.922 22.359 3.703 1 98.31 113 ILE A CA 1
ATOM 944 C C . ILE A 1 113 ? 2.557 22.562 5.172 1 98.31 113 ILE A C 1
ATOM 946 O O . ILE A 1 113 ? 1.499 23.109 5.488 1 98.31 113 ILE A O 1
ATOM 950 N N . ARG A 1 114 ? 3.477 22.125 6.035 1 98.12 114 ARG A N 1
ATOM 951 C CA . ARG A 1 114 ? 3.277 22.281 7.473 1 98.12 114 ARG A CA 1
ATOM 952 C C . ARG A 1 114 ? 4.57 22.703 8.156 1 98.12 114 ARG A C 1
ATOM 954 O O . ARG A 1 114 ? 5.664 22.391 7.684 1 98.12 114 ARG A O 1
ATOM 961 N N . VAL A 1 115 ? 4.383 23.422 9.32 1 98.56 115 VAL A N 1
ATOM 962 C CA . VAL A 1 115 ? 5.512 23.828 10.156 1 98.56 115 VAL A CA 1
ATOM 963 C C . VAL A 1 115 ? 5.309 23.328 11.578 1 98.56 115 VAL A C 1
ATOM 965 O O . VAL A 1 115 ? 4.188 23.016 11.984 1 98.56 115 VAL A O 1
ATOM 968 N N . ARG A 1 116 ? 6.375 23.25 12.289 1 98.69 116 ARG A N 1
ATOM 969 C CA . ARG A 1 116 ? 6.355 22.906 13.703 1 98.69 116 ARG A CA 1
ATOM 970 C C . ARG A 1 116 ? 7.293 23.797 14.5 1 98.69 116 ARG A C 1
ATOM 972 O O . ARG A 1 116 ? 8.352 24.203 14.008 1 98.69 116 ARG A O 1
ATOM 979 N N . VAL A 1 117 ? 6.863 24.125 15.695 1 98.19 117 VAL A N 1
ATOM 980 C CA . VAL A 1 117 ? 7.688 24.875 16.641 1 98.19 117 VAL A CA 1
ATOM 981 C C . VAL A 1 117 ? 8.281 23.906 17.672 1 98.19 117 VAL A C 1
ATOM 983 O O . VAL A 1 117 ? 7.586 23.047 18.203 1 98.19 117 VAL A O 1
ATOM 986 N N . ASP A 1 118 ? 9.57 24.047 17.875 1 97.62 118 ASP A N 1
ATOM 987 C CA . ASP A 1 118 ? 10.172 23.172 18.891 1 97.62 118 ASP A CA 1
ATOM 988 C C . ASP A 1 118 ? 10.344 23.906 20.219 1 97.62 118 ASP A C 1
ATOM 990 O O . ASP A 1 118 ? 10 25.094 20.328 1 97.62 118 ASP A O 1
ATOM 994 N N . ALA A 1 119 ? 10.844 23.219 21.266 1 96.06 119 ALA A N 1
ATOM 995 C CA . ALA A 1 119 ? 10.914 23.75 22.625 1 96.06 119 ALA A CA 1
ATOM 996 C C . ALA A 1 119 ? 12.055 24.75 22.75 1 96.06 119 ALA A C 1
ATOM 998 O O . ALA A 1 119 ? 12.211 25.391 23.797 1 96.06 119 ALA A O 1
ATOM 999 N N . CYS A 1 120 ? 12.805 24.969 21.719 1 97.81 120 CYS A N 1
ATOM 1000 C CA . CYS A 1 120 ? 13.93 25.906 21.734 1 97.81 120 CYS A CA 1
ATOM 1001 C C . CYS A 1 120 ? 13.617 27.141 20.922 1 97.81 120 CYS A C 1
ATOM 1003 O O . CYS A 1 120 ? 14.523 27.859 20.484 1 97.81 120 CYS A O 1
ATOM 1005 N N . ASP A 1 121 ? 12.367 27.375 20.641 1 97.94 121 ASP A N 1
ATOM 1006 C CA . ASP A 1 121 ? 11.859 28.547 19.938 1 97.94 121 ASP A CA 1
ATOM 1007 C C . ASP A 1 121 ? 12.383 28.594 18.516 1 97.94 121 ASP A C 1
ATOM 1009 O O . ASP A 1 121 ? 12.852 29.625 18.047 1 97.94 121 ASP A O 1
ATOM 1013 N N . ARG A 1 122 ? 12.352 27.484 17.875 1 98.75 122 ARG A N 1
ATOM 1014 C CA . ARG A 1 122 ? 12.672 27.391 16.453 1 98.75 122 ARG A CA 1
ATOM 1015 C C . ARG A 1 122 ? 11.469 26.906 15.656 1 98.75 122 ARG A C 1
ATOM 1017 O O . ARG A 1 122 ? 10.711 26.047 16.109 1 98.75 122 ARG A O 1
ATOM 1024 N N . LEU A 1 123 ? 11.289 27.453 14.469 1 98.81 123 LEU A N 1
ATOM 1025 C CA . LEU A 1 123 ? 10.266 27.031 13.523 1 98.81 123 LEU A CA 1
ATOM 1026 C C . LEU A 1 123 ? 10.867 26.156 12.43 1 98.81 123 LEU A C 1
ATOM 1028 O O . LEU A 1 123 ? 11.859 26.531 11.797 1 98.81 123 LEU A O 1
ATOM 1032 N N . TRP A 1 124 ? 10.305 25 12.289 1 98.88 124 TRP A N 1
ATOM 1033 C CA . TRP A 1 124 ? 10.789 24.016 11.32 1 98.88 124 TRP A CA 1
ATOM 1034 C C . TRP A 1 124 ? 9.766 23.797 10.211 1 98.88 124 TRP A C 1
ATOM 1036 O O . TRP A 1 124 ? 8.562 23.719 10.469 1 98.88 124 TRP A O 1
ATOM 1046 N N . GLY A 1 125 ? 10.219 23.703 8.969 1 98.56 125 GLY A N 1
ATOM 1047 C CA . GLY A 1 125 ? 9.391 23.297 7.844 1 98.56 125 GLY A CA 1
ATOM 1048 C C . GLY A 1 125 ? 10.18 22.609 6.746 1 98.56 125 GLY A C 1
ATOM 1049 O O . GLY A 1 125 ? 11.375 22.859 6.574 1 98.56 125 GLY A O 1
ATOM 1050 N N . VAL A 1 126 ? 9.508 21.75 6.043 1 98.62 126 VAL A N 1
ATOM 1051 C CA . VAL A 1 126 ? 10.094 21.188 4.828 1 98.62 126 VAL A CA 1
ATOM 1052 C C . VAL A 1 126 ? 9.531 21.906 3.607 1 98.62 126 VAL A C 1
ATOM 1054 O O . VAL A 1 126 ? 8.32 21.891 3.369 1 98.62 126 VAL A O 1
ATOM 1057 N N . ASP A 1 127 ? 10.422 22.562 2.938 1 98.5 127 ASP A N 1
ATOM 1058 C CA . ASP A 1 127 ? 10.078 23.188 1.67 1 98.5 127 ASP A CA 1
ATOM 1059 C C . ASP A 1 127 ? 10.172 22.203 0.515 1 98.5 127 ASP A C 1
ATOM 1061 O O . ASP A 1 127 ? 11.266 21.734 0.166 1 98.5 127 ASP A O 1
ATOM 1065 N N . THR A 1 128 ? 9.039 21.891 -0.111 1 97.88 128 THR A N 1
ATOM 1066 C CA . THR A 1 128 ? 8.992 20.875 -1.159 1 97.88 128 THR A CA 1
ATOM 1067 C C . THR A 1 128 ? 9.727 21.359 -2.406 1 97.88 128 THR A C 1
ATOM 1069 O O . THR A 1 128 ? 10.125 20.547 -3.246 1 97.88 128 THR A O 1
ATOM 1072 N N . GLY A 1 129 ? 9.766 22.688 -2.617 1 97.31 129 GLY A N 1
ATOM 1073 C CA . GLY A 1 129 ? 10.414 23.266 -3.779 1 97.31 129 GLY A CA 1
ATOM 1074 C C . GLY A 1 129 ? 9.539 23.25 -5.02 1 97.31 129 GLY A C 1
ATOM 1075 O O . GLY A 1 129 ? 10.016 23.5 -6.125 1 97.31 129 GLY A O 1
ATOM 1076 N N . VAL A 1 130 ? 8.266 23 -4.867 1 97.62 130 VAL A N 1
ATOM 1077 C CA . VAL A 1 130 ? 7.395 22.812 -6.027 1 97.62 130 VAL A CA 1
ATOM 1078 C C . VAL A 1 130 ? 6.301 23.891 -6.02 1 97.62 130 VAL A C 1
ATOM 1080 O O . VAL A 1 130 ? 5.652 24.109 -4.996 1 97.62 130 VAL A O 1
ATOM 1083 N N . ASP A 1 131 ? 6.145 24.609 -7.066 1 97.25 131 ASP A N 1
ATOM 1084 C CA . ASP A 1 131 ? 5.07 25.578 -7.258 1 97.25 131 ASP A CA 1
ATOM 1085 C C . ASP A 1 131 ? 3.92 24.969 -8.062 1 97.25 131 ASP A C 1
ATOM 1087 O O . ASP A 1 131 ? 4.145 24.141 -8.945 1 97.25 131 ASP A O 1
ATOM 1091 N N . ASP A 1 132 ? 2.65 25.312 -7.723 1 98.06 132 ASP A N 1
ATOM 1092 C CA . ASP A 1 132 ? 1.474 24.938 -8.5 1 98.06 132 ASP A CA 1
ATOM 1093 C C . ASP A 1 132 ? 1.341 23.422 -8.586 1 98.06 132 ASP A C 1
ATOM 1095 O O . ASP A 1 132 ? 1.239 22.859 -9.68 1 98.06 132 ASP A O 1
ATOM 1099 N N . ILE A 1 133 ? 1.322 22.781 -7.473 1 97.56 133 ILE A N 1
ATOM 1100 C CA . ILE A 1 133 ? 1.389 21.328 -7.336 1 97.56 133 ILE A CA 1
ATOM 1101 C C . ILE A 1 133 ? 0.262 20.672 -8.141 1 97.56 133 ILE A C 1
ATOM 1103 O O . ILE A 1 133 ? 0.467 19.656 -8.797 1 97.56 133 ILE A O 1
ATOM 1107 N N . LEU A 1 134 ? -0.951 21.188 -8.133 1 96.56 134 LEU A N 1
ATOM 1108 C CA . LEU A 1 134 ? -2.111 20.594 -8.781 1 96.56 134 LEU A CA 1
ATOM 1109 C C . LEU A 1 134 ? -2.209 21.031 -10.234 1 96.56 134 LEU A C 1
ATOM 1111 O O . LEU A 1 134 ? -3.098 20.594 -10.969 1 96.56 134 LEU A O 1
ATOM 1115 N N . GLY A 1 135 ? -1.281 21.938 -10.648 1 96.81 135 GLY A N 1
ATOM 1116 C CA . GLY A 1 135 ? -1.233 22.438 -12.016 1 96.81 135 GLY A CA 1
ATOM 1117 C C . GLY A 1 135 ? 0.031 22.031 -12.758 1 96.81 135 GLY A C 1
ATOM 1118 O O . GLY A 1 135 ? 0.294 20.844 -12.945 1 96.81 135 GLY A O 1
ATOM 1119 N N . ASN A 1 136 ? 0.901 22.953 -12.938 1 96.38 136 ASN A N 1
ATOM 1120 C CA . ASN A 1 136 ? 2.121 22.719 -13.703 1 96.38 136 ASN A CA 1
ATOM 1121 C C . ASN A 1 136 ? 3.133 21.891 -12.898 1 96.38 136 ASN A C 1
ATOM 1123 O O . ASN A 1 136 ? 4.074 21.328 -13.469 1 96.38 136 ASN A O 1
ATOM 1127 N N . ASN A 1 137 ? 2.969 21.906 -11.664 1 97.06 137 ASN A N 1
ATOM 1128 C CA . ASN A 1 137 ? 3.898 21.172 -10.812 1 97.06 137 ASN A CA 1
ATOM 1129 C C . ASN A 1 137 ? 5.348 21.547 -11.109 1 97.06 137 ASN A C 1
ATOM 1131 O O . ASN A 1 137 ? 6.188 20.672 -11.344 1 97.06 137 ASN A O 1
ATOM 1135 N N . THR A 1 138 ? 5.695 22.781 -11.062 1 96.44 138 THR A N 1
ATOM 1136 C CA . THR A 1 138 ? 7.004 23.297 -11.43 1 96.44 138 THR A CA 1
ATOM 1137 C C . THR A 1 138 ? 8 23.125 -10.289 1 96.44 138 THR A C 1
ATOM 1139 O O . THR A 1 138 ? 7.82 23.703 -9.211 1 96.44 138 THR A O 1
ATOM 1142 N N . VAL A 1 139 ? 9.031 22.375 -10.562 1 95.81 139 VAL A N 1
ATOM 1143 C CA . VAL A 1 139 ? 10.086 22.188 -9.57 1 95.81 139 VAL A CA 1
ATOM 1144 C C . VAL A 1 139 ? 11.07 23.344 -9.633 1 95.81 139 VAL A C 1
ATOM 1146 O O . VAL A 1 139 ? 11.727 23.562 -10.648 1 95.81 139 VAL A O 1
ATOM 1149 N N . ILE A 1 140 ? 11.156 24.109 -8.609 1 95.94 140 ILE A N 1
ATOM 1150 C CA . ILE A 1 140 ? 12.055 25.25 -8.523 1 95.94 140 ILE A CA 1
ATOM 1151 C C . ILE A 1 140 ? 13.375 24.828 -7.891 1 95.94 140 ILE A C 1
ATOM 1153 O O . ILE A 1 140 ? 14.453 25.25 -8.328 1 95.94 140 ILE A O 1
ATOM 1157 N N . HIS A 1 141 ? 13.336 23.984 -6.828 1 94.19 141 HIS A N 1
ATOM 1158 C CA . HIS A 1 141 ? 14.508 23.344 -6.242 1 94.19 141 HIS A CA 1
ATOM 1159 C C . HIS A 1 141 ? 14.125 22.047 -5.547 1 94.19 141 HIS A C 1
ATOM 1161 O O . HIS A 1 141 ? 12.938 21.734 -5.398 1 94.19 141 HIS A O 1
ATOM 1167 N N . GLN A 1 142 ? 15.141 21.297 -5.156 1 94.81 142 GLN A N 1
ATOM 1168 C CA . GLN A 1 142 ? 14.922 20.062 -4.422 1 94.81 142 GLN A CA 1
ATOM 1169 C C . GLN A 1 142 ? 14.406 20.344 -3.014 1 94.81 142 GLN A C 1
ATOM 1171 O O . GLN A 1 142 ? 14.633 21.422 -2.469 1 94.81 142 GLN A O 1
ATOM 1176 N N . PRO A 1 143 ? 13.727 19.359 -2.469 1 98.06 143 PRO A N 1
ATOM 1177 C CA . PRO A 1 143 ? 13.203 19.562 -1.114 1 98.06 143 PRO A CA 1
ATOM 1178 C C . PRO A 1 143 ? 14.305 19.891 -0.106 1 98.06 143 PRO A C 1
ATOM 1180 O O . PRO A 1 143 ? 15.406 19.328 -0.183 1 98.06 143 PRO A O 1
ATOM 1183 N N . ARG A 1 144 ? 13.969 20.734 0.804 1 98.31 144 ARG A N 1
ATOM 1184 C CA . ARG A 1 144 ? 14.945 21.156 1.812 1 98.31 144 ARG A CA 1
ATOM 1185 C C . ARG A 1 144 ? 14.25 21.516 3.123 1 98.31 144 ARG A C 1
ATOM 1187 O O . ARG A 1 144 ? 13.086 21.922 3.125 1 98.31 144 ARG A O 1
ATOM 1194 N N . ILE A 1 145 ? 14.961 21.375 4.242 1 98.75 145 ILE A N 1
ATOM 1195 C CA . ILE A 1 145 ? 14.484 21.797 5.559 1 98.75 145 ILE A CA 1
ATOM 1196 C C . ILE A 1 145 ? 14.891 23.234 5.824 1 98.75 145 ILE A C 1
ATOM 1198 O O . ILE A 1 145 ? 16.031 23.641 5.555 1 98.75 145 ILE A O 1
ATOM 1202 N N . ILE A 1 146 ? 13.977 24.016 6.289 1 98.25 146 ILE A N 1
ATOM 1203 C CA . ILE A 1 146 ? 14.242 25.391 6.699 1 98.25 146 ILE A CA 1
ATOM 1204 C C . ILE A 1 146 ? 13.977 25.547 8.195 1 98.25 146 ILE A C 1
ATOM 1206 O O . ILE A 1 146 ? 12.93 25.125 8.695 1 98.25 146 ILE A O 1
ATOM 1210 N N . ILE A 1 147 ? 14.922 26.109 8.891 1 98.69 147 ILE A N 1
ATOM 1211 C CA . ILE A 1 147 ? 14.828 26.312 10.328 1 98.69 147 ILE A CA 1
ATOM 1212 C C . ILE A 1 147 ? 15.023 27.781 10.648 1 98.69 147 ILE A C 1
ATOM 1214 O O . ILE A 1 147 ? 16.047 28.375 10.297 1 98.69 147 ILE A O 1
ATOM 1218 N N . ILE A 1 148 ? 14.078 28.375 11.375 1 98.62 148 ILE A N 1
ATOM 1219 C CA . ILE A 1 148 ? 14.07 29.812 11.656 1 98.62 148 ILE A CA 1
ATOM 1220 C C . ILE A 1 148 ? 14.078 30.047 13.164 1 98.62 148 ILE A C 1
ATOM 1222 O O . ILE A 1 148 ? 13.344 29.375 13.898 1 98.62 148 ILE A O 1
ATOM 1226 N N . ASP A 1 149 ? 14.891 30.969 13.586 1 98.56 149 ASP A N 1
ATOM 1227 C CA . ASP A 1 149 ? 14.867 31.406 14.977 1 98.56 149 ASP A CA 1
ATOM 1228 C C . ASP A 1 149 ? 13.672 32.312 15.242 1 98.56 149 ASP A C 1
ATOM 1230 O O . ASP A 1 149 ? 13.555 33.375 14.641 1 98.56 149 ASP A O 1
ATOM 1234 N N . LEU A 1 150 ? 12.836 31.953 16.188 1 98.56 150 LEU A N 1
ATOM 1235 C CA . LEU A 1 150 ? 11.586 32.688 16.375 1 98.56 150 LEU A CA 1
ATOM 1236 C C . LEU A 1 150 ? 11.812 33.938 17.219 1 98.56 150 LEU A C 1
ATOM 1238 O O . LEU A 1 150 ? 10.969 34.812 17.25 1 98.56 150 LEU A O 1
ATOM 1242 N N . LYS A 1 151 ? 12.898 34.031 17.891 1 97.75 151 LYS A N 1
ATOM 1243 C CA . LYS A 1 151 ? 13.227 35.219 18.688 1 97.75 151 LYS A CA 1
ATOM 1244 C C . LYS A 1 151 ? 13.812 36.312 17.812 1 97.75 151 LYS A C 1
ATOM 1246 O O . LYS A 1 151 ? 13.57 37.5 18.078 1 97.75 151 LYS A O 1
ATOM 1251 N N . THR A 1 152 ? 14.516 35.938 16.703 1 98.06 152 THR A N 1
ATOM 1252 C CA . THR A 1 152 ? 15.203 36.906 15.891 1 98.06 152 THR A CA 1
ATOM 1253 C C . THR A 1 152 ? 14.586 36.969 14.492 1 98.06 152 THR A C 1
ATOM 1255 O O . THR A 1 152 ? 14.883 37.906 13.719 1 98.06 152 THR A O 1
ATOM 1258 N N . ASP A 1 153 ? 13.766 36 14.164 1 97.56 153 ASP A N 1
ATOM 1259 C CA . ASP A 1 153 ? 13.125 35.875 12.859 1 97.56 153 ASP A CA 1
ATOM 1260 C C . ASP A 1 153 ? 14.164 35.656 11.758 1 97.56 153 ASP A C 1
ATOM 1262 O O . ASP A 1 153 ? 13.945 36.031 10.609 1 97.56 153 ASP A O 1
ATOM 1266 N N . LYS A 1 154 ? 15.312 35.094 12.148 1 97.19 154 LYS A N 1
ATOM 1267 C CA . LYS A 1 154 ? 16.359 34.812 11.172 1 97.19 154 LYS A CA 1
ATOM 1268 C C . LYS A 1 154 ? 16.422 33.344 10.836 1 97.19 154 LYS A C 1
ATOM 1270 O O . LYS A 1 154 ? 16.219 32.5 11.703 1 97.19 154 LYS A O 1
ATOM 1275 N N . ILE A 1 155 ? 16.797 33.062 9.625 1 96.94 155 ILE A N 1
ATOM 1276 C CA . ILE A 1 155 ? 17.016 31.688 9.211 1 96.94 155 ILE A CA 1
ATOM 1277 C C . ILE A 1 155 ? 18.281 31.156 9.883 1 96.94 155 ILE A C 1
ATOM 1279 O O . ILE A 1 155 ? 19.359 31.719 9.742 1 96.94 155 ILE A O 1
ATOM 1283 N N . LEU A 1 156 ? 18.141 30.109 10.578 1 97.62 156 LEU A N 1
ATOM 1284 C CA . LEU A 1 156 ? 19.266 29.469 11.25 1 97.62 156 LEU A CA 1
ATOM 1285 C C . LEU A 1 156 ? 19.984 28.5 10.312 1 97.62 156 LEU A C 1
ATOM 1287 O O . LEU A 1 156 ? 21.219 28.422 10.328 1 97.62 156 LEU A O 1
ATOM 1291 N N . ARG A 1 157 ? 19.172 27.734 9.523 1 97.62 157 ARG A N 1
ATOM 1292 C CA . ARG A 1 157 ? 19.75 26.719 8.656 1 97.62 157 ARG A CA 1
ATOM 1293 C C . ARG A 1 157 ? 18.781 26.328 7.547 1 97.62 157 ARG A C 1
ATOM 1295 O O . ARG A 1 157 ? 17.578 26.25 7.762 1 97.62 157 ARG A O 1
ATOM 1302 N N . ILE A 1 158 ? 19.344 26.156 6.363 1 97.56 158 ILE A N 1
ATOM 1303 C CA . ILE A 1 158 ? 18.688 25.484 5.246 1 97.56 158 ILE A CA 1
ATOM 1304 C C . ILE A 1 158 ? 19.422 24.203 4.902 1 97.56 158 ILE A C 1
ATOM 1306 O O . ILE A 1 158 ? 20.625 24.203 4.66 1 97.56 158 ILE A O 1
ATOM 1310 N N . TYR A 1 159 ? 18.75 23.094 4.938 1 98.44 159 TYR A N 1
ATOM 1311 C CA . TYR A 1 159 ? 19.359 21.781 4.68 1 98.44 159 TYR A CA 1
ATOM 1312 C C . TYR A 1 159 ? 18.688 21.094 3.496 1 98.44 159 TYR A C 1
ATOM 1314 O O . TYR A 1 159 ? 17.562 20.625 3.602 1 98.44 159 TYR A O 1
ATOM 1322 N N . PRO A 1 160 ? 19.391 21.016 2.354 1 98 160 PRO A N 1
ATOM 1323 C CA . PRO A 1 160 ? 18.844 20.25 1.238 1 98 160 PRO A CA 1
ATOM 1324 C C . PRO A 1 160 ? 18.797 18.75 1.521 1 98 160 PRO A C 1
ATOM 1326 O O . PRO A 1 160 ? 19.781 18.172 1.983 1 98 160 PRO A O 1
ATOM 1329 N N . LEU A 1 161 ? 17.688 18.156 1.279 1 98.38 161 LEU A N 1
ATOM 1330 C CA . LEU A 1 161 ? 17.625 16.703 1.415 1 98.38 161 LEU A CA 1
ATOM 1331 C C . LEU A 1 161 ? 18.453 16.031 0.333 1 98.38 161 LEU A C 1
ATOM 1333 O O . LEU A 1 161 ? 18.484 16.484 -0.811 1 98.38 161 LEU A O 1
ATOM 1337 N N . LYS A 1 162 ? 19 14.945 0.704 1 98.25 162 LYS A N 1
ATOM 1338 C CA . LYS A 1 162 ? 19.844 14.18 -0.21 1 98.25 162 LYS A CA 1
ATOM 1339 C C . LYS A 1 162 ? 19 13.352 -1.171 1 98.25 162 LYS A C 1
ATOM 1341 O O . LYS A 1 162 ? 17.828 13.094 -0.909 1 98.25 162 LYS A O 1
ATOM 1346 N N . SER A 1 163 ? 19.656 12.961 -2.23 1 97.62 163 SER A N 1
ATOM 1347 C CA . SER A 1 163 ? 18.984 12.062 -3.164 1 97.62 163 SER A CA 1
ATOM 1348 C C . SER A 1 163 ? 18.609 10.742 -2.492 1 97.62 163 SER A C 1
ATOM 1350 O O . SER A 1 163 ? 17.594 10.133 -2.824 1 97.62 163 SER A O 1
ATOM 1352 N N . SER A 1 164 ? 19.422 10.305 -1.54 1 97.94 164 SER A N 1
ATOM 1353 C CA . SER A 1 164 ? 19.172 9.055 -0.827 1 97.94 164 SER A CA 1
ATOM 1354 C C . SER A 1 164 ? 18 9.188 0.131 1 97.94 164 SER A C 1
ATOM 1356 O O . SER A 1 164 ? 17.484 8.188 0.631 1 97.94 164 SER A O 1
ATOM 1358 N N . ASP A 1 165 ? 17.578 10.43 0.341 1 98.19 165 ASP A N 1
ATOM 1359 C CA . ASP A 1 165 ? 16.5 10.672 1.29 1 98.19 165 ASP A CA 1
ATOM 1360 C C . ASP A 1 165 ? 15.141 10.594 0.603 1 98.19 165 ASP A C 1
ATOM 1362 O O . ASP A 1 165 ? 14.102 10.688 1.26 1 98.19 165 ASP A O 1
ATOM 1366 N N . GLN A 1 166 ? 15.164 10.445 -0.753 1 97.25 166 GLN A N 1
ATOM 1367 C CA . GLN A 1 166 ? 13.898 10.586 -1.462 1 97.25 166 GLN A CA 1
ATOM 1368 C C . GLN A 1 166 ? 13.828 9.648 -2.662 1 97.25 166 GLN A C 1
ATOM 1370 O O . GLN A 1 166 ? 14.836 9.047 -3.043 1 97.25 166 GLN A O 1
ATOM 1375 N N . THR A 1 167 ? 12.695 9.43 -3.156 1 96.19 167 THR A N 1
ATOM 1376 C CA . THR A 1 167 ? 12.398 8.773 -4.426 1 96.19 167 THR A CA 1
ATOM 1377 C C . THR A 1 167 ? 11.648 9.719 -5.359 1 96.19 167 THR A C 1
ATOM 1379 O O . THR A 1 167 ? 11.305 10.836 -4.977 1 96.19 167 THR A O 1
ATOM 1382 N N . SER A 1 168 ? 11.391 9.273 -6.562 1 94.06 168 SER A N 1
ATOM 1383 C CA . SER A 1 168 ? 10.68 10.102 -7.535 1 94.06 168 SER A CA 1
ATOM 1384 C C . SER A 1 168 ? 9.242 10.352 -7.09 1 94.06 168 SER A C 1
ATOM 1386 O O . SER A 1 168 ? 8.602 11.297 -7.562 1 94.06 168 SER A O 1
ATOM 1388 N N . ASP A 1 169 ? 8.75 9.562 -6.152 1 95.38 169 ASP A N 1
ATOM 1389 C CA . ASP A 1 169 ? 7.359 9.68 -5.727 1 95.38 169 ASP A CA 1
ATOM 1390 C C . ASP A 1 169 ? 7.25 10.43 -4.398 1 95.38 169 ASP A C 1
ATOM 1392 O O . ASP A 1 169 ? 6.152 10.633 -3.883 1 95.38 169 ASP A O 1
ATOM 1396 N N . SER A 1 170 ? 8.352 10.852 -3.885 1 97.81 170 SER A N 1
ATOM 1397 C CA . SER A 1 170 ? 8.367 11.461 -2.557 1 97.81 170 SER A CA 1
ATOM 1398 C C . SER A 1 170 ? 7.539 12.742 -2.529 1 97.81 170 SER A C 1
ATOM 1400 O O . SER A 1 170 ? 7.555 13.516 -3.488 1 97.81 170 SER A O 1
ATOM 1402 N N . PHE A 1 171 ? 6.852 12.984 -1.439 1 98.06 171 PHE A N 1
ATOM 1403 C CA . PHE A 1 171 ? 6.102 14.188 -1.109 1 98.06 171 PHE A CA 1
ATOM 1404 C C . PHE A 1 171 ? 6.09 14.422 0.396 1 98.06 171 PHE A C 1
ATOM 1406 O O . PHE A 1 171 ? 5.316 13.797 1.121 1 98.06 171 PHE A O 1
ATOM 1413 N N . PHE A 1 172 ? 6.879 15.328 0.853 1 98.19 172 PHE A N 1
ATOM 1414 C CA . PHE A 1 172 ? 7.07 15.578 2.277 1 98.19 172 PHE A CA 1
ATOM 1415 C C . PHE A 1 172 ? 6.016 16.531 2.807 1 98.19 172 PHE A C 1
ATOM 1417 O O . PHE A 1 172 ? 5.934 17.688 2.363 1 98.19 172 PHE A O 1
ATOM 1424 N N . VAL A 1 173 ? 5.242 16.078 3.818 1 95.81 173 VAL A N 1
ATOM 1425 C CA . VAL A 1 173 ? 4.023 16.828 4.105 1 95.81 173 VAL A CA 1
ATOM 1426 C C . VAL A 1 173 ? 4.008 17.234 5.578 1 95.81 173 VAL A C 1
ATOM 1428 O O . VAL A 1 173 ? 3.275 18.156 5.965 1 95.81 173 VAL A O 1
ATOM 1431 N N . ASP A 1 174 ? 4.73 16.516 6.398 1 97.19 174 ASP A N 1
ATOM 1432 C CA . ASP A 1 174 ? 4.668 16.812 7.828 1 97.19 174 ASP A CA 1
ATOM 1433 C C . ASP A 1 174 ? 5.988 16.453 8.516 1 97.19 174 ASP A C 1
ATOM 1435 O O . ASP A 1 174 ? 6.855 15.82 7.918 1 97.19 174 ASP A O 1
ATOM 1439 N N . LEU A 1 175 ? 6.133 17.016 9.727 1 98.56 175 LEU A N 1
ATOM 1440 C CA . LEU A 1 175 ? 7.289 16.672 10.555 1 98.56 175 LEU A CA 1
ATOM 1441 C C . LEU A 1 175 ? 6.977 16.875 12.031 1 98.56 175 LEU A C 1
ATOM 1443 O O . LEU A 1 175 ? 6.035 17.609 12.375 1 98.56 175 LEU A O 1
ATOM 1447 N N . VAL A 1 176 ? 7.699 16.219 12.891 1 98.75 176 VAL A N 1
ATOM 1448 C CA . VAL A 1 176 ? 7.727 16.469 14.328 1 98.75 176 VAL A CA 1
ATOM 1449 C C . VAL A 1 176 ? 9.172 16.641 14.797 1 98.75 176 VAL A C 1
ATOM 1451 O O . VAL A 1 176 ? 10.094 16.078 14.195 1 98.75 176 VAL A O 1
ATOM 1454 N N . ILE A 1 177 ? 9.336 17.438 15.82 1 98.81 177 ILE A N 1
ATOM 1455 C CA . ILE A 1 177 ? 10.68 17.75 16.297 1 98.81 177 ILE A CA 1
ATOM 1456 C C . ILE A 1 177 ? 10.883 17.141 17.688 1 98.81 177 ILE A C 1
ATOM 1458 O O . ILE A 1 177 ? 10.125 17.422 18.609 1 98.81 177 ILE A O 1
ATOM 1462 N N . ASP A 1 178 ? 11.836 16.266 17.719 1 98.62 178 ASP A N 1
ATOM 1463 C CA . ASP A 1 178 ? 12.305 15.656 18.969 1 98.62 178 ASP A CA 1
ATOM 1464 C C . ASP A 1 178 ? 13.492 16.422 19.547 1 98.62 178 ASP A C 1
ATOM 1466 O O . ASP A 1 178 ? 14.625 16.266 19.078 1 98.62 178 ASP A O 1
ATOM 1470 N N . VAL A 1 179 ? 13.188 17.25 20.562 1 97.19 179 VAL A N 1
ATOM 1471 C CA . VAL A 1 179 ? 14.25 18.094 21.078 1 97.19 179 VAL A CA 1
ATOM 1472 C C . VAL A 1 179 ? 14.305 17.984 22.594 1 97.19 179 VAL A C 1
ATOM 1474 O O . VAL A 1 179 ? 13.273 17.859 23.25 1 97.19 179 VAL A O 1
ATOM 1477 N N . ASP A 1 180 ? 15.492 18.016 23.062 1 89.31 180 ASP A N 1
ATOM 1478 C CA . ASP A 1 180 ? 15.75 18.203 24.484 1 89.31 180 ASP A CA 1
ATOM 1479 C C . ASP A 1 180 ? 15.766 19.688 24.844 1 89.31 180 ASP A C 1
ATOM 1481 O O . ASP A 1 180 ? 16.672 20.422 24.438 1 89.31 180 ASP A O 1
ATOM 1485 N N . PRO A 1 181 ? 14.773 20.141 25.594 1 90.81 181 PRO A N 1
ATOM 1486 C CA . PRO A 1 181 ? 14.727 21.578 25.891 1 90.81 181 PRO A CA 1
ATOM 1487 C C . PRO A 1 181 ? 15.961 22.078 26.641 1 90.81 181 PRO A C 1
ATOM 1489 O O . PRO A 1 181 ? 16.25 23.266 26.625 1 90.81 181 PRO A O 1
ATOM 1492 N N . ASN A 1 182 ? 16.672 21.125 27.266 1 93.38 182 ASN A N 1
ATOM 1493 C CA . ASN A 1 182 ? 17.859 21.5 28.016 1 93.38 182 ASN A CA 1
ATOM 1494 C C . ASN A 1 182 ? 19.125 21.359 27.172 1 93.38 182 ASN A C 1
ATOM 1496 O O . ASN A 1 182 ? 20.219 21.672 27.625 1 93.38 182 ASN A O 1
ATOM 1500 N N . ASN A 1 183 ? 19.031 20.859 26.062 1 95.75 183 ASN A N 1
ATOM 1501 C CA . ASN A 1 183 ? 20.125 20.688 25.094 1 95.75 183 ASN A CA 1
ATOM 1502 C C . ASN A 1 183 ? 19.625 20.812 23.656 1 95.75 183 ASN A C 1
ATOM 1504 O O . ASN A 1 183 ? 19.484 19.797 22.969 1 95.75 183 ASN A O 1
ATOM 1508 N N . CYS A 1 184 ? 19.547 21.984 23.156 1 96.62 184 CYS A N 1
ATOM 1509 C CA . CYS A 1 184 ? 18.906 22.281 21.875 1 96.62 184 CYS A CA 1
ATOM 1510 C C . CYS A 1 184 ? 19.719 21.703 20.719 1 96.62 184 CYS A C 1
ATOM 1512 O O . CYS A 1 184 ? 19.203 21.594 19.594 1 96.62 184 CYS A O 1
ATOM 1514 N N . ASP A 1 185 ? 20.938 21.297 20.984 1 96.81 185 ASP A N 1
ATOM 1515 C CA . ASP A 1 185 ? 21.766 20.703 19.938 1 96.81 185 ASP A CA 1
ATOM 1516 C C . ASP A 1 185 ? 21.328 19.25 19.688 1 96.81 185 ASP A C 1
ATOM 1518 O O . ASP A 1 185 ? 21.562 18.719 18.594 1 96.81 185 ASP A O 1
ATOM 1522 N N . ASN A 1 186 ? 20.844 18.703 20.719 1 96.88 186 ASN A N 1
ATOM 1523 C CA . ASN A 1 186 ? 20.312 17.344 20.562 1 96.88 186 ASN A CA 1
ATOM 1524 C C . ASN A 1 186 ? 18.875 17.375 20.031 1 96.88 186 ASN A C 1
ATOM 1526 O O . ASN A 1 186 ? 17.922 17.234 20.812 1 96.88 186 ASN A O 1
ATOM 1530 N N . THR A 1 187 ? 18.75 17.609 18.766 1 98.56 187 THR A N 1
ATOM 1531 C CA . THR A 1 187 ? 17.469 17.766 18.109 1 98.56 187 THR A CA 1
ATOM 1532 C C . THR A 1 187 ? 17.375 16.891 16.859 1 98.56 187 THR A C 1
ATOM 1534 O O . THR A 1 187 ? 18.297 16.844 16.062 1 98.56 187 THR A O 1
ATOM 1537 N N . TYR A 1 188 ? 16.281 16.188 16.766 1 98.88 188 TYR A N 1
ATOM 1538 C CA . TYR A 1 188 ? 15.953 15.406 15.578 1 98.88 188 TYR A CA 1
ATOM 1539 C C . TYR A 1 188 ? 14.617 15.844 14.992 1 98.88 188 TYR A C 1
ATOM 1541 O O . TYR A 1 188 ? 13.688 16.172 15.727 1 98.88 188 TYR A O 1
ATOM 1549 N N . ALA A 1 189 ? 14.547 15.867 13.672 1 98.94 189 ALA A N 1
ATOM 1550 C CA . ALA A 1 189 ? 13.281 16 12.969 1 98.94 189 ALA A CA 1
ATOM 1551 C C . ALA A 1 189 ? 12.883 14.68 12.305 1 98.94 189 ALA A C 1
ATOM 1553 O O . ALA A 1 189 ? 13.719 14.016 11.688 1 98.94 189 ALA A O 1
ATOM 1554 N N . TYR A 1 190 ? 11.719 14.258 12.523 1 98.94 190 TYR A N 1
ATOM 1555 C CA . TYR A 1 190 ? 11.125 13.141 11.797 1 98.94 190 TYR A CA 1
ATOM 1556 C C . TYR A 1 190 ? 10.117 13.625 10.766 1 98.94 190 TYR A C 1
ATOM 1558 O O . TYR A 1 190 ? 9.133 14.289 11.117 1 98.94 190 TYR A O 1
ATOM 1566 N N . ILE A 1 191 ? 10.344 13.281 9.5 1 98.94 191 ILE A N 1
ATOM 1567 C CA . ILE A 1 191 ? 9.617 13.867 8.383 1 98.94 191 ILE A CA 1
ATOM 1568 C C . ILE A 1 191 ? 8.859 12.773 7.625 1 98.94 191 ILE A C 1
ATOM 1570 O O . ILE A 1 191 ? 9.453 11.773 7.215 1 98.94 191 ILE A O 1
ATOM 1574 N N . SER A 1 192 ? 7.586 12.977 7.465 1 98.75 192 SER A N 1
ATOM 1575 C CA . SER A 1 192 ? 6.777 11.984 6.762 1 98.75 192 SER A CA 1
ATOM 1576 C C . SER A 1 192 ? 6.859 12.172 5.254 1 98.75 192 SER A C 1
ATOM 1578 O O . SER A 1 192 ? 6.668 13.273 4.746 1 98.75 192 SER A O 1
ATOM 1580 N N . ASP A 1 193 ? 7.164 11.172 4.555 1 98.75 193 ASP A N 1
ATOM 1581 C CA . ASP A 1 193 ? 7.082 11.102 3.098 1 98.75 193 ASP A CA 1
ATOM 1582 C C . ASP A 1 193 ? 5.805 10.391 2.654 1 98.75 193 ASP A C 1
ATOM 1584 O O . ASP A 1 193 ? 5.762 9.156 2.586 1 98.75 193 ASP A O 1
ATOM 1588 N N . LEU A 1 194 ? 4.809 11.18 2.324 1 98.44 194 LEU A N 1
ATOM 1589 C CA . LEU A 1 194 ? 3.43 10.742 2.127 1 98.44 194 LEU A CA 1
ATOM 1590 C C . LEU A 1 194 ? 3.334 9.727 0.991 1 98.44 194 LEU A C 1
ATOM 1592 O O . LEU A 1 194 ? 2.75 8.656 1.156 1 98.44 194 LEU A O 1
ATOM 1596 N N . SER A 1 195 ? 3.914 10.008 -0.196 1 97.94 195 SER A N 1
ATOM 1597 C CA . SER A 1 195 ? 3.732 9.164 -1.37 1 97.94 195 SER A CA 1
ATOM 1598 C C . SER A 1 195 ? 4.965 8.305 -1.627 1 97.94 195 SER A C 1
ATOM 1600 O O . SER A 1 195 ? 4.914 7.352 -2.408 1 97.94 195 SER A O 1
ATOM 1602 N N . GLY A 1 196 ? 6.039 8.656 -0.938 1 98.06 196 GLY A N 1
ATOM 1603 C CA . GLY A 1 196 ? 7.211 7.801 -0.978 1 98.06 196 GLY A CA 1
ATOM 1604 C C . GLY A 1 196 ? 7.18 6.699 0.064 1 98.06 196 GLY A C 1
ATOM 1605 O O . GLY A 1 196 ? 8.039 5.812 0.067 1 98.06 196 GLY A O 1
ATOM 1606 N N . TYR A 1 197 ? 6.23 6.773 0.901 1 98.62 197 TYR A N 1
ATOM 1607 C CA . TYR A 1 197 ? 5.992 5.777 1.94 1 98.62 197 TYR A CA 1
ATOM 1608 C C . TYR A 1 197 ? 7.246 5.555 2.779 1 98.62 197 TYR A C 1
ATOM 1610 O O . TYR A 1 197 ? 7.695 4.418 2.939 1 98.62 197 TYR A O 1
ATOM 1618 N N . ALA A 1 198 ? 7.73 6.621 3.387 1 98.88 198 ALA A N 1
ATOM 1619 C CA . ALA A 1 198 ? 8.961 6.543 4.176 1 98.88 198 ALA A CA 1
ATOM 1620 C C . ALA A 1 198 ? 9.008 7.652 5.219 1 98.88 198 ALA A C 1
ATOM 1622 O O . ALA A 1 198 ? 8.141 8.531 5.25 1 98.88 198 ALA A O 1
ATOM 1623 N N . LEU A 1 199 ? 9.953 7.496 6.09 1 98.94 199 LEU A N 1
ATOM 1624 C CA . LEU A 1 199 ? 10.289 8.508 7.09 1 98.94 199 LEU A CA 1
ATOM 1625 C C . LEU A 1 199 ? 11.727 8.984 6.926 1 98.94 199 LEU A C 1
ATOM 1627 O O . LEU A 1 199 ? 12.648 8.164 6.805 1 98.94 199 LEU A O 1
ATOM 1631 N N . VAL A 1 200 ? 11.922 10.258 6.844 1 98.94 200 VAL A N 1
ATOM 1632 C CA . VAL A 1 200 ? 13.266 10.812 6.809 1 98.94 200 VAL A CA 1
ATOM 1633 C C . VAL A 1 200 ? 13.617 11.422 8.164 1 98.94 200 VAL A C 1
ATOM 1635 O O . VAL A 1 200 ? 12.812 12.156 8.75 1 98.94 200 VAL A O 1
ATOM 1638 N N . VAL A 1 201 ? 14.758 11.078 8.633 1 98.94 201 VAL A N 1
ATOM 1639 C CA . VAL A 1 201 ? 15.258 11.617 9.891 1 98.94 201 VAL A CA 1
ATOM 1640 C C . VAL A 1 201 ? 16.344 12.648 9.617 1 98.94 201 VAL A C 1
ATOM 1642 O O . VAL A 1 201 ? 17.219 12.43 8.773 1 98.94 201 VAL A O 1
ATOM 1645 N N . TYR A 1 202 ? 16.328 13.781 10.266 1 98.88 202 TYR A N 1
ATOM 1646 C CA . TYR A 1 202 ? 17.375 14.789 10.25 1 98.88 202 TYR A CA 1
ATOM 1647 C C . TYR A 1 202 ? 17.906 15.039 11.656 1 98.88 202 TYR A C 1
ATOM 1649 O O . TYR A 1 202 ? 17.141 15.227 12.602 1 98.88 202 TYR A O 1
ATOM 1657 N N . SER A 1 203 ? 19.188 15 11.805 1 98.81 203 SER A N 1
ATOM 1658 C CA . SER A 1 203 ? 19.875 15.328 13.055 1 98.81 203 SER A CA 1
ATOM 1659 C C . SER A 1 203 ? 20.547 16.703 12.969 1 98.81 203 SER A C 1
ATOM 1661 O O . SER A 1 203 ? 21.422 16.906 12.133 1 98.81 203 SER A O 1
ATOM 1663 N N . TRP A 1 204 ? 20.156 17.531 13.867 1 98.69 204 TRP A N 1
ATOM 1664 C CA . TRP A 1 204 ? 20.75 18.859 13.93 1 98.69 204 TRP A CA 1
ATOM 1665 C C . TRP A 1 204 ? 22.234 18.781 14.242 1 98.69 204 TRP A C 1
ATOM 1667 O O . TRP A 1 204 ? 23.062 19.375 13.547 1 98.69 204 TRP A O 1
ATOM 1677 N N . ALA A 1 205 ? 22.609 17.984 15.227 1 98.06 205 ALA A N 1
ATOM 1678 C CA . ALA A 1 205 ? 23.984 17.891 15.688 1 98.06 205 ALA A CA 1
ATOM 1679 C C . ALA A 1 205 ? 24.891 17.328 14.594 1 98.06 205 ALA A C 1
ATOM 1681 O O . ALA A 1 205 ? 26 17.828 14.375 1 98.06 205 ALA A O 1
ATOM 1682 N N . LYS A 1 206 ? 24.406 16.359 13.883 1 98.06 206 LYS A N 1
ATOM 1683 C CA . LYS A 1 206 ? 25.219 15.719 12.844 1 98.06 206 LYS A CA 1
ATOM 1684 C C . LYS A 1 206 ? 25.109 16.469 11.523 1 98.06 206 LYS A C 1
ATOM 1686 O O . LYS A 1 206 ? 25.922 16.266 10.617 1 98.06 206 LYS A O 1
ATOM 1691 N N . ASN A 1 207 ? 24.078 17.297 11.484 1 98.56 207 ASN A N 1
ATOM 1692 C CA . ASN A 1 207 ? 23.719 17.922 10.219 1 98.56 207 ASN A CA 1
ATOM 1693 C C . ASN A 1 207 ? 23.641 16.906 9.086 1 98.56 207 ASN A C 1
ATOM 1695 O O . ASN A 1 207 ? 24.281 17.078 8.047 1 98.56 207 ASN A O 1
ATOM 1699 N N . ASP A 1 208 ? 22.906 15.914 9.352 1 98.69 208 ASP A N 1
ATOM 1700 C CA . ASP A 1 208 ? 22.781 14.797 8.422 1 98.69 208 ASP A CA 1
ATOM 1701 C C . ASP A 1 208 ? 21.375 14.203 8.477 1 98.69 208 ASP A C 1
ATOM 1703 O O . ASP A 1 208 ? 20.609 14.477 9.414 1 98.69 208 ASP A O 1
ATOM 1707 N N . SER A 1 209 ? 21.031 13.508 7.371 1 98.88 209 SER A N 1
ATOM 1708 C CA . SER A 1 209 ? 19.719 12.898 7.266 1 98.88 209 SER A CA 1
ATOM 1709 C C . SER A 1 209 ? 19.797 11.484 6.711 1 98.88 209 SER A C 1
ATOM 1711 O O . SER A 1 209 ? 20.781 11.125 6.062 1 98.88 209 SER A O 1
ATOM 1713 N N . TRP A 1 210 ? 18.844 10.664 7.035 1 98.88 210 TRP A N 1
ATOM 1714 C CA . TRP A 1 210 ? 18.734 9.32 6.492 1 98.88 210 TRP A CA 1
ATOM 1715 C C . TRP A 1 210 ? 17.281 8.898 6.352 1 98.88 210 TRP A C 1
ATOM 1717 O O . TRP A 1 210 ? 16.406 9.453 7.012 1 98.88 210 TRP A O 1
ATOM 1727 N N . ARG A 1 211 ? 17.047 7.969 5.438 1 98.81 211 ARG A N 1
ATOM 1728 C CA . ARG A 1 211 ? 15.719 7.508 5.059 1 98.81 211 ARG A CA 1
ATOM 1729 C C . ARG A 1 211 ? 15.43 6.133 5.641 1 98.81 211 ARG A C 1
ATOM 1731 O O . ARG A 1 211 ? 16.281 5.246 5.617 1 98.81 211 ARG A O 1
ATOM 1738 N N . ILE A 1 212 ? 14.281 6 6.242 1 98.88 212 ILE A N 1
ATOM 1739 C CA . ILE A 1 212 ? 13.82 4.734 6.809 1 98.88 212 ILE A CA 1
ATOM 1740 C C . ILE A 1 212 ? 12.555 4.273 6.086 1 98.88 212 ILE A C 1
ATOM 1742 O O . ILE A 1 212 ? 11.648 5.07 5.84 1 98.88 212 ILE A O 1
ATOM 1746 N N . THR A 1 213 ? 12.5 3.016 5.699 1 98.5 213 THR A N 1
ATOM 1747 C CA . THR A 1 213 ? 11.312 2.412 5.109 1 98.5 213 THR A CA 1
ATOM 1748 C C . THR A 1 213 ? 10.758 1.307 6.004 1 98.5 213 THR A C 1
ATOM 1750 O O . THR A 1 213 ? 11.508 0.687 6.766 1 98.5 213 THR A O 1
ATOM 1753 N N . HIS A 1 214 ? 9.539 1.111 5.961 1 98.75 214 HIS A N 1
ATOM 1754 C CA . HIS A 1 214 ? 8.828 0.058 6.676 1 98.75 214 HIS A CA 1
ATOM 1755 C C . HIS A 1 214 ? 7.441 -0.17 6.078 1 98.75 214 HIS A C 1
ATOM 1757 O O . HIS A 1 214 ? 6.801 0.772 5.605 1 98.75 214 HIS A O 1
ATOM 1763 N N . ASN A 1 215 ? 6.93 -1.363 6.16 1 98.69 215 ASN A N 1
ATOM 1764 C CA . ASN A 1 215 ? 5.617 -1.693 5.613 1 98.69 215 ASN A CA 1
ATOM 1765 C C . ASN A 1 215 ? 4.523 -0.817 6.219 1 98.69 215 ASN A C 1
ATOM 1767 O O . ASN A 1 215 ? 3.58 -0.43 5.527 1 98.69 215 ASN A O 1
ATOM 1771 N N . PHE A 1 216 ? 4.648 -0.424 7.445 1 98.88 216 PHE A N 1
ATOM 1772 C CA . PHE A 1 216 ? 3.609 0.275 8.188 1 98.88 216 PHE A CA 1
ATOM 1773 C C . PHE A 1 216 ? 3.469 1.713 7.707 1 98.88 216 PHE A C 1
ATOM 1775 O O . PHE A 1 216 ? 2.533 2.416 8.094 1 98.88 216 PHE A O 1
ATOM 1782 N N . PHE A 1 217 ? 4.344 2.166 6.789 1 98.88 217 PHE A N 1
ATOM 1783 C CA . PHE A 1 217 ? 4.266 3.525 6.27 1 98.88 217 PHE A CA 1
ATOM 1784 C C . PHE A 1 217 ? 3.334 3.594 5.066 1 98.88 217 PHE A C 1
ATOM 1786 O O . PHE A 1 217 ? 3.012 4.684 4.582 1 98.88 217 PHE A O 1
ATOM 1793 N N . TYR A 1 218 ? 2.824 2.451 4.617 1 98.81 218 TYR A N 1
ATOM 1794 C CA . TYR A 1 218 ? 1.958 2.371 3.449 1 98.81 218 TYR A CA 1
ATOM 1795 C C . TYR A 1 218 ? 0.494 2.529 3.842 1 98.81 218 TYR A C 1
ATOM 1797 O O . TYR A 1 218 ? 0.137 2.363 5.012 1 98.81 218 TYR A O 1
ATOM 1805 N N . PHE A 1 219 ? -0.373 2.826 2.844 1 98.75 219 PHE A N 1
ATOM 1806 C CA . PHE A 1 219 ? -1.811 2.926 3.064 1 98.75 219 PHE A CA 1
ATOM 1807 C C . PHE A 1 219 ? -2.447 1.542 3.115 1 98.75 219 PHE A C 1
ATOM 1809 O O . PHE A 1 219 ? -1.816 0.548 2.75 1 98.75 219 PHE A O 1
ATOM 1816 N N . ASP A 1 220 ? -3.553 1.458 3.715 1 98.56 220 ASP A N 1
ATOM 1817 C CA . ASP A 1 220 ? -4.398 0.268 3.701 1 98.56 220 ASP A CA 1
ATOM 1818 C C . ASP A 1 220 ? -5.395 0.316 2.547 1 98.56 220 ASP A C 1
ATOM 1820 O O . ASP A 1 220 ? -6.258 1.198 2.502 1 98.56 220 ASP A O 1
ATOM 1824 N N . PRO A 1 221 ? -5.305 -0.646 1.622 1 98.38 221 PRO A N 1
ATOM 1825 C CA . PRO A 1 221 ? -6.145 -0.612 0.423 1 98.38 221 PRO A CA 1
ATOM 1826 C C . PRO A 1 221 ? -7.629 -0.489 0.747 1 98.38 221 PRO A C 1
ATOM 1828 O O . PRO A 1 221 ? -8.406 0.002 -0.076 1 98.38 221 PRO A O 1
ATOM 1831 N N . ARG A 1 222 ? -8.141 -0.853 1.872 1 97.56 222 ARG A N 1
ATOM 1832 C CA . ARG A 1 222 ? -9.547 -0.862 2.262 1 97.56 222 ARG A CA 1
ATOM 1833 C C . ARG A 1 222 ? -10.008 0.534 2.658 1 97.56 222 ARG A C 1
ATOM 1835 O O . ARG A 1 222 ? -11.211 0.789 2.752 1 97.56 222 ARG A O 1
ATOM 1842 N N . TYR A 1 223 ? -9.008 1.426 2.861 1 98.38 223 TYR A N 1
ATOM 1843 C CA . TYR A 1 223 ? -9.398 2.693 3.471 1 98.38 223 TYR A CA 1
ATOM 1844 C C . TYR A 1 223 ? -8.875 3.871 2.654 1 98.38 223 TYR A C 1
ATOM 1846 O O . TYR A 1 223 ? -8.453 4.887 3.215 1 98.38 223 TYR A O 1
ATOM 1854 N N . GLY A 1 224 ? -8.938 3.688 1.356 1 98.12 224 GLY A N 1
ATOM 1855 C CA . GLY A 1 224 ? -8.547 4.754 0.452 1 98.12 224 GLY A CA 1
ATOM 1856 C C . GLY A 1 224 ? -9.703 5.621 0.007 1 98.12 224 GLY A C 1
ATOM 1857 O O . GLY A 1 224 ? -9.516 6.617 -0.691 1 98.12 224 GLY A O 1
ATOM 1858 N N . ASN A 1 225 ? -10.945 5.262 0.405 1 97.69 225 ASN A N 1
ATOM 1859 C CA . ASN A 1 225 ? -12.141 5.98 -0.024 1 97.69 225 ASN A CA 1
ATOM 1860 C C . ASN A 1 225 ? -12.539 7.055 0.983 1 97.69 225 ASN A C 1
ATOM 1862 O O . ASN A 1 225 ? -12.492 6.824 2.193 1 97.69 225 ASN A O 1
ATOM 1866 N N . TYR A 1 226 ? -12.883 8.219 0.509 1 98.19 226 TYR A N 1
ATOM 1867 C CA . TYR A 1 226 ? -13.273 9.359 1.337 1 98.19 226 TYR A CA 1
ATOM 1868 C C . TYR A 1 226 ? -14.609 9.93 0.878 1 98.19 226 TYR A C 1
ATOM 1870 O O . TYR A 1 226 ? -14.945 9.867 -0.307 1 98.19 226 TYR A O 1
ATOM 1878 N N . ASN A 1 227 ? -15.352 10.383 1.759 1 96.81 227 ASN A N 1
ATOM 1879 C CA . ASN A 1 227 ? -16.531 11.203 1.521 1 96.81 227 ASN A CA 1
ATOM 1880 C C . ASN A 1 227 ? -16.594 12.383 2.486 1 96.81 227 ASN A C 1
ATOM 1882 O O . ASN A 1 227 ? -16.953 12.219 3.656 1 96.81 227 ASN A O 1
ATOM 1886 N N . ILE A 1 228 ? -16.297 13.562 1.984 1 97.5 228 ILE A N 1
ATOM 1887 C CA . ILE A 1 228 ? -16.266 14.758 2.816 1 97.5 228 ILE A CA 1
ATOM 1888 C C . ILE A 1 228 ? -17.266 15.781 2.277 1 97.5 228 ILE A C 1
ATOM 1890 O O . ILE A 1 228 ? -17.047 16.359 1.203 1 97.5 228 ILE A O 1
ATOM 1894 N N . ASN A 1 229 ? -18.297 16 3.025 1 96.31 229 ASN A N 1
ATOM 1895 C CA . ASN A 1 229 ? -19.344 16.938 2.676 1 96.31 229 ASN A CA 1
ATOM 1896 C C . ASN A 1 229 ? -19.828 16.734 1.245 1 96.31 229 ASN A C 1
ATOM 1898 O O . ASN A 1 229 ? -19.969 17.688 0.484 1 96.31 229 ASN A O 1
ATOM 1902 N N . GLY A 1 230 ? -19.984 15.508 0.858 1 95.56 230 GLY A N 1
ATOM 1903 C CA . GLY A 1 230 ? -20.609 15.164 -0.411 1 95.56 230 GLY A CA 1
ATOM 1904 C C . GLY A 1 230 ? -19.609 14.883 -1.512 1 95.56 230 GLY A C 1
ATOM 1905 O O . GLY A 1 230 ? -19.969 14.359 -2.568 1 95.56 230 GLY A O 1
ATOM 1906 N N . PHE A 1 231 ? -18.359 15.25 -1.359 1 97 231 PHE A N 1
ATOM 1907 C CA . PHE A 1 231 ? -17.328 14.938 -2.336 1 97 231 PHE A CA 1
ATOM 1908 C C . PHE A 1 231 ? -16.734 13.562 -2.078 1 97 231 PHE A C 1
ATOM 1910 O O . PHE A 1 231 ? -16.203 13.297 -0.997 1 97 231 PHE A O 1
ATOM 1917 N N . ASN A 1 232 ? -16.875 12.711 -3.092 1 96.69 232 ASN A N 1
ATOM 1918 C CA . ASN A 1 232 ? -16.297 11.375 -3.025 1 96.69 232 ASN A CA 1
ATOM 1919 C C . ASN A 1 232 ? -15 11.297 -3.826 1 96.69 232 ASN A C 1
ATOM 1921 O O . ASN A 1 232 ? -14.945 11.734 -4.977 1 96.69 232 ASN A O 1
ATOM 1925 N N . PHE A 1 233 ? -13.945 10.773 -3.225 1 97.56 233 PHE A N 1
ATOM 1926 C CA . PHE A 1 233 ? -12.664 10.617 -3.902 1 97.56 233 PHE A CA 1
ATOM 1927 C C . PHE A 1 233 ? -11.828 9.539 -3.229 1 97.56 233 PHE A C 1
ATOM 1929 O O . PHE A 1 233 ? -12.156 9.078 -2.133 1 97.56 233 PHE A O 1
ATOM 1936 N N . GLN A 1 234 ? -10.75 9.07 -3.9 1 98.06 234 GLN A N 1
ATOM 1937 C CA . GLN A 1 234 ? -9.883 8.008 -3.398 1 98.06 234 GLN A CA 1
ATOM 1938 C C . GLN A 1 234 ? -8.43 8.477 -3.342 1 98.06 234 GLN A C 1
ATOM 1940 O O . GLN A 1 234 ? -7.949 9.148 -4.258 1 98.06 234 GLN A O 1
ATOM 1945 N N . TRP A 1 235 ? -7.766 8.172 -2.244 1 98.12 235 TRP A N 1
ATOM 1946 C CA . TRP A 1 235 ? -6.344 8.469 -2.082 1 98.12 235 TRP A CA 1
ATOM 1947 C C . TRP A 1 235 ? -5.578 7.238 -1.616 1 98.12 235 TRP A C 1
ATOM 1949 O O . TRP A 1 235 ? -6.102 6.43 -0.847 1 98.12 235 TRP A O 1
ATOM 1959 N N . LYS A 1 236 ? -4.336 7.113 -2.086 1 98.31 236 LYS A N 1
ATOM 1960 C CA . LYS A 1 236 ? -3.404 6.082 -1.649 1 98.31 236 LYS A CA 1
ATOM 1961 C C . LYS A 1 236 ? -2.324 6.664 -0.741 1 98.31 236 LYS A C 1
ATOM 1963 O O . LYS A 1 236 ? -1.181 6.203 -0.753 1 98.31 236 LYS A O 1
ATOM 1968 N N . ASP A 1 237 ? -2.668 7.68 -0.035 1 98.5 237 ASP A N 1
ATOM 1969 C CA . ASP A 1 237 ? -1.695 8.438 0.746 1 98.5 237 ASP A CA 1
ATOM 1970 C C . ASP A 1 237 ? -1.181 7.617 1.926 1 98.5 237 ASP A C 1
ATOM 1972 O O . ASP A 1 237 ? -1.969 7.035 2.674 1 98.5 237 ASP A O 1
ATOM 1976 N N . GLY A 1 238 ? 0.158 7.617 2.092 1 98.69 238 GLY A N 1
ATOM 1977 C CA . GLY A 1 238 ? 0.84 6.848 3.121 1 98.69 238 GLY A CA 1
ATOM 1978 C C . GLY A 1 238 ? 1.102 7.645 4.387 1 98.69 238 GLY A C 1
ATOM 1979 O O . GLY A 1 238 ? 0.212 8.336 4.883 1 98.69 238 GLY A O 1
ATOM 1980 N N . LEU A 1 239 ? 2.281 7.516 4.906 1 98.88 239 LEU A N 1
ATOM 1981 C CA . LEU A 1 239 ? 2.68 8.094 6.184 1 98.88 239 LEU A CA 1
ATOM 1982 C C . LEU A 1 239 ? 2.406 9.594 6.207 1 98.88 239 LEU A C 1
ATOM 1984 O O . LEU A 1 239 ? 2.896 10.336 5.352 1 98.88 239 LEU A O 1
ATOM 1988 N N . PHE A 1 240 ? 1.615 10 7.258 1 98.5 240 PHE A N 1
ATOM 1989 C CA . PHE A 1 240 ? 1.238 11.406 7.375 1 98.5 240 PHE A CA 1
ATOM 1990 C C . PHE A 1 240 ? 1.259 11.852 8.836 1 98.5 240 PHE A C 1
ATOM 1992 O O . PHE A 1 240 ? 2.146 12.602 9.242 1 98.5 240 PHE A O 1
ATOM 1999 N N . GLY A 1 241 ? 0.443 11.258 9.641 1 98.5 241 GLY A N 1
ATOM 2000 C CA . GLY A 1 241 ? 0.343 11.664 11.031 1 98.5 241 GLY A CA 1
ATOM 2001 C C . GLY A 1 241 ? 1.535 11.234 11.867 1 98.5 241 GLY A C 1
ATOM 2002 O O . GLY A 1 241 ? 1.999 10.094 11.75 1 98.5 241 GLY A O 1
ATOM 2003 N N . LEU A 1 242 ? 2.043 12.141 12.641 1 98.81 242 LEU A N 1
ATOM 2004 C CA . LEU A 1 242 ? 3.166 11.938 13.547 1 98.81 242 LEU A CA 1
ATOM 2005 C C . LEU A 1 242 ? 2.902 12.602 14.891 1 98.81 242 LEU A C 1
ATOM 2007 O O . LEU A 1 242 ? 2.521 13.773 14.945 1 98.81 242 LEU A O 1
ATOM 2011 N N . SER A 1 243 ? 3.064 11.898 15.953 1 98.75 243 SER A N 1
ATOM 2012 C CA . SER A 1 243 ? 2.959 12.492 17.281 1 98.75 243 SER A CA 1
ATOM 2013 C C . SER A 1 243 ? 3.977 11.883 18.234 1 98.75 243 SER A C 1
ATOM 2015 O O . SER A 1 243 ? 4.211 10.672 18.219 1 98.75 243 SER A O 1
ATOM 2017 N N . LEU A 1 244 ? 4.602 12.672 19.047 1 98.69 244 LEU A N 1
ATOM 2018 C CA . LEU A 1 244 ? 5.66 12.234 19.938 1 98.69 244 LEU A CA 1
ATOM 2019 C C . LEU A 1 244 ? 5.152 12.172 21.375 1 98.69 244 LEU A C 1
ATOM 2021 O O . LEU A 1 244 ? 4.488 13.094 21.859 1 98.69 244 LEU A O 1
ATOM 2025 N N . SER A 1 245 ? 5.547 11.125 22.047 1 98.44 245 SER A N 1
ATOM 2026 C CA . SER A 1 245 ? 5.277 11.008 23.469 1 98.44 245 SER A CA 1
ATOM 2027 C C . SER A 1 245 ? 6.227 11.875 24.297 1 98.44 245 SER A C 1
ATOM 2029 O O . SER A 1 245 ? 7.152 12.477 23.75 1 98.44 245 SER A O 1
ATOM 2031 N N . ALA A 1 246 ? 5.863 11.883 25.594 1 96.88 246 ALA A N 1
ATOM 2032 C CA . ALA A 1 246 ? 6.859 12.391 26.531 1 96.88 246 ALA A CA 1
ATOM 2033 C C . ALA A 1 246 ? 8.078 11.477 26.578 1 96.88 246 ALA A C 1
ATOM 2035 O O . ALA A 1 246 ? 8.039 10.352 26.078 1 96.88 246 ALA A O 1
ATOM 2036 N N . LEU A 1 247 ? 9.125 12.039 27.141 1 96.75 247 LEU A N 1
ATOM 2037 C CA . LEU A 1 247 ? 10.328 11.25 27.344 1 96.75 247 LEU A CA 1
ATOM 2038 C C . LEU A 1 247 ? 10.031 10.008 28.172 1 96.75 247 LEU A C 1
ATOM 2040 O O . LEU A 1 247 ? 9.336 10.094 29.188 1 96.75 247 LEU A O 1
ATOM 2044 N N . GLN A 1 248 ? 10.539 8.883 27.656 1 97 248 GLN A N 1
ATOM 2045 C CA . GLN A 1 248 ? 10.391 7.625 28.391 1 97 248 GLN A CA 1
ATOM 2046 C C . GLN A 1 248 ? 11.57 7.402 29.344 1 97 248 GLN A C 1
ATOM 2048 O O . GLN A 1 248 ? 12.531 8.172 29.328 1 97 248 GLN A O 1
ATOM 2053 N N . THR A 1 249 ? 11.5 6.27 30.109 1 96.94 249 THR A N 1
ATOM 2054 C CA . THR A 1 249 ? 12.484 5.992 31.141 1 96.94 249 THR A CA 1
ATOM 2055 C C . THR A 1 249 ? 13.844 5.656 30.531 1 96.94 249 THR A C 1
ATOM 2057 O O . THR A 1 249 ? 14.883 5.848 31.156 1 96.94 249 THR A O 1
ATOM 2060 N N . ASP A 1 250 ? 13.828 5.254 29.328 1 97.31 250 ASP A N 1
ATOM 2061 C CA . ASP A 1 250 ? 15.086 4.863 28.688 1 97.31 250 ASP A CA 1
ATOM 2062 C C . ASP A 1 250 ? 15.75 6.059 28.016 1 97.31 250 ASP A C 1
ATOM 2064 O O . ASP A 1 250 ? 16.797 5.914 27.391 1 97.31 250 ASP A O 1
ATOM 2068 N N . GLY A 1 251 ? 15.156 7.188 28.078 1 96.12 251 GLY A N 1
ATOM 2069 C CA . GLY A 1 251 ? 15.766 8.398 27.562 1 96.12 251 GLY A CA 1
ATOM 2070 C C . GLY A 1 251 ? 15.336 8.734 26.141 1 96.12 251 GLY A C 1
ATOM 2071 O O . GLY A 1 251 ? 15.812 9.703 25.562 1 96.12 251 GLY A O 1
ATOM 2072 N N . TYR A 1 252 ? 14.461 7.938 25.609 1 98.19 252 TYR A N 1
ATOM 2073 C CA . TYR A 1 252 ? 13.93 8.18 24.266 1 98.19 252 TYR A CA 1
ATOM 2074 C C . TYR A 1 252 ? 12.43 8.422 24.312 1 98.19 252 TYR A C 1
ATOM 2076 O O . TYR A 1 252 ? 11.812 8.32 25.375 1 98.19 252 TYR A O 1
ATOM 2084 N N . LYS A 1 253 ? 11.875 8.883 23.234 1 98.62 253 LYS A N 1
ATOM 2085 C CA . LYS A 1 253 ? 10.43 9.039 23.078 1 98.62 253 LYS A CA 1
ATOM 2086 C C . LYS A 1 253 ? 9.844 7.934 22.203 1 98.62 253 LYS A C 1
ATOM 2088 O O . LYS A 1 253 ? 10.578 7.074 21.703 1 98.62 253 LYS A O 1
ATOM 2093 N N . ILE A 1 254 ? 8.555 7.898 22.172 1 98.88 254 ILE A N 1
ATOM 2094 C CA . ILE A 1 254 ? 7.824 7.047 21.234 1 98.88 254 ILE A CA 1
ATOM 2095 C C . ILE A 1 254 ? 7.199 7.906 20.141 1 98.88 254 ILE A C 1
ATOM 2097 O O . ILE A 1 254 ? 6.535 8.906 20.422 1 98.88 254 ILE A O 1
ATOM 2101 N N . LEU A 1 255 ? 7.492 7.59 18.922 1 98.94 255 LEU A N 1
ATOM 2102 C CA . LEU A 1 255 ? 6.758 8.188 17.812 1 98.94 255 LEU A CA 1
ATOM 2103 C C . LEU A 1 255 ? 5.539 7.344 17.453 1 98.94 255 LEU A C 1
ATOM 2105 O O . LEU A 1 255 ? 5.676 6.18 17.062 1 98.94 255 LEU A O 1
ATOM 2109 N N . TYR A 1 256 ? 4.375 7.867 17.656 1 98.94 256 TYR A N 1
ATOM 2110 C CA . TYR A 1 256 ? 3.162 7.301 17.078 1 98.94 256 TYR A CA 1
ATOM 2111 C C . TYR A 1 256 ? 2.922 7.844 15.68 1 98.94 256 TYR A C 1
ATOM 2113 O O . TYR A 1 256 ? 3.182 9.016 15.406 1 98.94 256 TYR A O 1
ATOM 2121 N N . PHE A 1 257 ? 2.469 6.961 14.789 1 98.94 257 PHE A N 1
ATOM 2122 C CA . PHE A 1 257 ? 2.322 7.398 13.406 1 98.94 257 PHE A CA 1
ATOM 2123 C C . PHE A 1 257 ? 1.233 6.602 12.695 1 98.94 257 PHE A C 1
ATOM 2125 O O . PHE A 1 257 ? 0.851 5.523 13.156 1 98.94 257 PHE A O 1
ATOM 2132 N N . HIS A 1 258 ? 0.7 7.152 11.648 1 98.88 258 HIS A N 1
ATOM 2133 C CA . HIS A 1 258 ? -0.286 6.48 10.805 1 98.88 258 HIS A CA 1
ATOM 2134 C C . HIS A 1 258 ? -0.259 7.027 9.383 1 98.88 258 HIS A C 1
ATOM 2136 O O . HIS A 1 258 ? 0.177 8.156 9.156 1 98.88 258 HIS A O 1
ATOM 2142 N N . ALA A 1 259 ? -0.69 6.211 8.461 1 98.81 259 ALA A N 1
ATOM 2143 C CA . ALA A 1 259 ? -0.928 6.66 7.094 1 98.81 259 ALA A CA 1
ATOM 2144 C C . ALA A 1 259 ? -2.238 7.434 6.988 1 98.81 259 ALA A C 1
ATOM 2146 O O . ALA A 1 259 ? -3.18 7.18 7.742 1 98.81 259 ALA A O 1
ATOM 2147 N N . MET A 1 260 ? -2.275 8.375 6.031 1 98.69 260 MET A N 1
ATOM 2148 C CA . MET A 1 260 ? -3.502 9.117 5.754 1 98.69 260 MET A CA 1
ATOM 2149 C C . MET A 1 260 ? -4.656 8.164 5.453 1 98.69 260 MET A C 1
ATOM 2151 O O . MET A 1 260 ? -5.734 8.281 6.039 1 98.69 260 MET A O 1
ATOM 2155 N N . SER A 1 261 ? -4.438 7.199 4.543 1 98.75 261 SER A N 1
ATOM 2156 C CA . SER A 1 261 ? -5.473 6.262 4.121 1 98.75 261 SER A CA 1
ATOM 2157 C C . SER A 1 261 ? -5.375 4.949 4.891 1 98.75 261 SER A C 1
ATOM 2159 O O . SER A 1 261 ? -5.199 3.885 4.293 1 98.75 261 SER A O 1
ATOM 2161 N N . SER A 1 262 ? -5.562 5.027 6.156 1 98.62 262 SER A N 1
ATOM 2162 C CA . SER A 1 262 ? -5.562 3.887 7.066 1 98.62 262 SER A CA 1
ATOM 2163 C C . SER A 1 262 ? -6.316 4.203 8.352 1 98.62 262 SER A C 1
ATOM 2165 O O . SER A 1 262 ? -6.477 5.371 8.711 1 98.62 262 SER A O 1
ATOM 2167 N N . ILE A 1 263 ? -6.77 3.176 9.031 1 98.69 263 ILE A N 1
ATOM 2168 C CA . ILE A 1 263 ? -7.406 3.373 10.328 1 98.69 263 ILE A CA 1
ATOM 2169 C C . ILE A 1 263 ? -6.52 2.793 11.43 1 98.69 263 ILE A C 1
ATOM 2171 O O . ILE A 1 263 ? -6.91 2.771 12.602 1 98.69 263 ILE A O 1
ATOM 2175 N N . ALA A 1 264 ? -5.34 2.318 11.047 1 98.75 264 ALA A N 1
ATOM 2176 C CA . ALA A 1 264 ? -4.402 1.735 12 1 98.75 264 ALA A CA 1
ATOM 2177 C C . ALA A 1 264 ? -3.492 2.805 12.594 1 98.75 264 ALA A C 1
ATOM 2179 O O . ALA A 1 264 ? -3.223 3.824 11.961 1 98.75 264 ALA A O 1
ATOM 2180 N N . GLU A 1 265 ? -3.061 2.617 13.82 1 98.94 265 GLU A N 1
ATOM 2181 C CA . GLU A 1 265 ? -2.012 3.387 14.484 1 98.94 265 GLU A CA 1
ATOM 2182 C C . GLU A 1 265 ? -0.801 2.514 14.797 1 98.94 265 GLU A C 1
ATOM 2184 O O . GLU A 1 265 ? -0.951 1.357 15.195 1 98.94 265 GLU A O 1
ATOM 2189 N N . PHE A 1 266 ? 0.339 3.082 14.578 1 98.94 266 PHE A N 1
ATOM 2190 C CA . PHE A 1 266 ? 1.592 2.379 14.828 1 98.94 266 PHE A CA 1
ATOM 2191 C C . PHE A 1 266 ? 2.506 3.201 15.727 1 98.94 266 PHE A C 1
ATOM 2193 O O . PHE A 1 266 ? 2.229 4.371 16 1 98.94 266 PHE A O 1
ATOM 2200 N N . SER A 1 267 ? 3.545 2.578 16.25 1 98.94 267 SER A N 1
ATOM 2201 C CA . SER A 1 267 ? 4.516 3.299 17.062 1 98.94 267 SER A CA 1
ATOM 2202 C C . SER A 1 267 ? 5.914 2.713 16.906 1 98.94 267 SER A C 1
ATOM 2204 O O . SER A 1 267 ? 6.07 1.588 16.422 1 98.94 267 SER A O 1
ATOM 2206 N N . VAL A 1 268 ? 6.887 3.477 17.234 1 98.94 268 VAL A N 1
ATOM 2207 C CA . VAL A 1 268 ? 8.281 3.064 17.234 1 98.94 268 VAL A CA 1
ATOM 2208 C C . VAL A 1 268 ? 9.07 3.93 18.219 1 98.94 268 VAL A C 1
ATOM 2210 O O . VAL A 1 268 ? 8.789 5.121 18.375 1 98.94 268 VAL A O 1
ATOM 2213 N N . SER A 1 269 ? 10.047 3.338 18.922 1 98.94 269 SER A N 1
ATOM 2214 C CA . SER A 1 269 ? 10.938 4.121 19.766 1 98.94 269 SER A CA 1
ATOM 2215 C C . SER A 1 269 ? 11.82 5.043 18.922 1 98.94 269 SER A C 1
ATOM 2217 O O . SER A 1 269 ? 12.336 4.637 17.875 1 98.94 269 SER A O 1
ATOM 2219 N N . THR A 1 270 ? 12.055 6.242 19.422 1 98.88 270 THR A N 1
ATOM 2220 C CA . THR A 1 270 ? 12.922 7.156 18.688 1 98.88 270 THR A CA 1
ATOM 2221 C C . THR A 1 270 ? 14.367 6.68 18.719 1 98.88 270 THR A C 1
ATOM 2223 O O . THR A 1 270 ? 15.195 7.125 17.922 1 98.88 270 THR A O 1
ATOM 2226 N N . GLU A 1 271 ? 14.695 5.75 19.641 1 98.81 271 GLU A N 1
ATOM 2227 C CA . GLU A 1 271 ? 16 5.105 19.594 1 98.81 271 GLU A CA 1
ATOM 2228 C C . GLU A 1 271 ? 16.266 4.465 18.234 1 98.81 271 GLU A C 1
ATOM 2230 O O . GLU A 1 271 ? 17.359 4.57 17.688 1 98.81 271 GLU A O 1
ATOM 2235 N N . VAL A 1 272 ? 15.266 3.805 17.734 1 98.94 272 VAL A N 1
ATOM 2236 C CA . VAL A 1 272 ? 15.336 3.109 16.453 1 98.94 272 VAL A CA 1
ATOM 2237 C C . VAL A 1 272 ? 15.555 4.121 15.32 1 98.94 272 VAL A C 1
ATOM 2239 O O . VAL A 1 272 ? 16.391 3.916 14.445 1 98.94 272 VAL A O 1
ATOM 2242 N N . LEU A 1 273 ? 14.867 5.219 15.383 1 98.94 273 LEU A N 1
ATOM 2243 C CA . LEU A 1 273 ? 14.906 6.234 14.336 1 98.94 273 LEU A CA 1
ATOM 2244 C C . LEU A 1 273 ? 16.234 6.977 14.352 1 98.94 273 LEU A C 1
ATOM 2246 O O . LEU A 1 273 ? 16.734 7.379 13.297 1 98.94 273 LEU A O 1
ATOM 2250 N N . GLN A 1 274 ? 16.828 7.176 15.477 1 98.75 274 GLN A N 1
ATOM 2251 C CA . GLN A 1 274 ? 18.016 8.008 15.633 1 98.75 274 GLN A CA 1
ATOM 2252 C C . GLN A 1 274 ? 19.281 7.23 15.273 1 98.75 274 GLN A C 1
ATOM 2254 O O . GLN A 1 274 ? 20.359 7.816 15.148 1 98.75 274 GLN A O 1
ATOM 2259 N N . ASP A 1 275 ? 19.125 5.922 15.062 1 98.62 275 ASP A N 1
ATOM 2260 C CA . ASP A 1 275 ? 20.25 5.109 14.625 1 98.62 275 ASP A CA 1
ATOM 2261 C C . ASP A 1 275 ? 20.531 5.301 13.141 1 98.62 275 ASP A C 1
ATOM 2263 O O . ASP A 1 275 ? 19.875 4.676 12.297 1 98.62 275 ASP A O 1
ATOM 2267 N N . HIS A 1 276 ? 21.578 6.051 12.812 1 97.94 276 HIS A N 1
ATOM 2268 C CA . HIS A 1 276 ? 21.859 6.422 11.438 1 97.94 276 HIS A CA 1
ATOM 2269 C C . HIS A 1 276 ? 22.469 5.258 10.664 1 97.94 276 HIS A C 1
ATOM 2271 O O . HIS A 1 276 ? 22.562 5.301 9.438 1 97.94 276 HIS A O 1
ATOM 2277 N N . THR A 1 277 ? 22.875 4.227 11.344 1 97.88 277 THR A N 1
ATOM 2278 C CA . THR A 1 277 ? 23.406 3.049 10.664 1 97.88 277 THR A CA 1
ATOM 2279 C C . THR A 1 277 ? 22.281 2.197 10.094 1 97.88 277 THR A C 1
ATOM 2281 O O . THR A 1 277 ? 22.516 1.308 9.273 1 97.88 277 THR A O 1
ATOM 2284 N N . LEU A 1 278 ? 21.109 2.42 10.547 1 98.25 278 LEU A N 1
ATOM 2285 C CA . LEU A 1 278 ? 19.875 1.758 10.102 1 98.25 278 LEU A CA 1
ATOM 2286 C C . LEU A 1 278 ? 19.828 0.319 10.609 1 98.25 278 LEU A C 1
ATOM 2288 O O . LEU A 1 278 ? 18.953 -0.451 10.211 1 98.25 278 LEU A O 1
ATOM 2292 N N . GLU A 1 279 ? 20.703 -0.085 11.445 1 98.19 279 GLU A N 1
ATOM 2293 C CA . GLU A 1 279 ? 20.688 -1.436 12 1 98.19 279 GLU A CA 1
ATOM 2294 C C . GLU A 1 279 ? 19.406 -1.686 12.797 1 98.19 279 GLU A C 1
ATOM 2296 O O . GLU A 1 279 ? 18.766 -2.729 12.648 1 98.19 279 GLU A O 1
ATOM 2301 N N . LYS A 1 280 ? 19 -0.718 13.625 1 98.44 280 LYS A N 1
ATOM 2302 C CA . LYS A 1 280 ? 17.828 -0.883 14.484 1 98.44 280 LYS A CA 1
ATOM 2303 C C . LYS A 1 280 ? 16.547 -0.814 13.672 1 98.44 280 LYS A C 1
ATOM 2305 O O . LYS A 1 280 ? 15.602 -1.564 13.93 1 98.44 280 LYS A O 1
ATOM 2310 N N . SER A 1 281 ? 16.516 0.07 12.664 1 98.38 281 SER A N 1
ATOM 2311 C CA . SER A 1 281 ? 15.289 0.232 11.883 1 98.38 281 SER A CA 1
ATOM 2312 C C . SER A 1 281 ? 15.109 -0.915 10.891 1 98.38 281 SER A C 1
ATOM 2314 O O . SER A 1 281 ? 14.023 -1.1 10.344 1 98.38 281 SER A O 1
ATOM 2316 N N . ASN A 1 282 ? 16.188 -1.708 10.68 1 97.5 282 ASN A N 1
ATOM 2317 C CA . ASN A 1 282 ? 16.094 -2.887 9.82 1 97.5 282 ASN A CA 1
ATOM 2318 C C . ASN A 1 282 ? 15.391 -4.039 10.539 1 97.5 282 ASN A C 1
ATOM 2320 O O . ASN A 1 282 ? 15.008 -5.027 9.906 1 97.5 282 ASN A O 1
ATOM 2324 N N . ASP A 1 283 ? 15.234 -3.939 11.805 1 97.88 283 ASP A N 1
ATOM 2325 C CA . ASP A 1 283 ? 14.422 -4.898 12.547 1 97.88 283 ASP A CA 1
ATOM 2326 C C . ASP A 1 283 ? 12.938 -4.594 12.398 1 97.88 283 ASP A C 1
ATOM 2328 O O . ASP A 1 283 ? 12.43 -3.637 12.984 1 97.88 283 ASP A O 1
ATOM 2332 N N . TYR A 1 284 ? 12.25 -5.465 11.688 1 97.69 284 TYR A N 1
ATOM 2333 C CA . TYR A 1 284 ? 10.828 -5.289 11.422 1 97.69 284 TYR A CA 1
ATOM 2334 C C . TYR A 1 284 ? 10.039 -5.16 12.719 1 97.69 284 TYR A C 1
ATOM 2336 O O . TYR A 1 284 ? 9.094 -4.363 12.805 1 97.69 284 TYR A O 1
ATOM 2344 N N . TYR A 1 285 ? 10.43 -5.789 13.742 1 97.94 285 TYR A N 1
ATOM 2345 C CA . TYR A 1 285 ? 9.656 -5.918 14.969 1 97.94 285 TYR A CA 1
ATOM 2346 C C . TYR A 1 285 ? 9.922 -4.746 15.914 1 97.94 285 TYR A C 1
ATOM 2348 O O . TYR A 1 285 ? 9.312 -4.645 16.969 1 97.94 285 TYR A O 1
ATOM 2356 N N . ALA A 1 286 ? 10.812 -3.852 15.5 1 98.75 286 ALA A N 1
ATOM 2357 C CA . ALA A 1 286 ? 11.008 -2.617 16.25 1 98.75 286 ALA A CA 1
ATOM 2358 C C . ALA A 1 286 ? 9.805 -1.695 16.125 1 98.75 286 ALA A C 1
ATOM 2360 O O . ALA A 1 286 ? 9.617 -0.784 16.938 1 98.75 286 ALA A O 1
ATOM 2361 N N . PHE A 1 287 ? 9.039 -1.845 15.102 1 98.88 287 PHE A N 1
ATOM 2362 C CA . PHE A 1 287 ? 7.805 -1.102 14.859 1 98.88 287 PHE A CA 1
ATOM 2363 C C . PHE A 1 287 ? 6.594 -1.881 15.359 1 98.88 287 PHE A C 1
ATOM 2365 O O . PHE A 1 287 ? 6.523 -3.1 15.195 1 98.88 287 PHE A O 1
ATOM 2372 N N . HIS A 1 288 ? 5.672 -1.132 15.938 1 98.75 288 HIS A N 1
ATOM 2373 C CA . HIS A 1 288 ? 4.582 -1.816 16.625 1 98.75 288 HIS A CA 1
ATOM 2374 C C . HIS A 1 288 ? 3.229 -1.402 16.047 1 98.75 288 HIS A C 1
ATOM 2376 O O . HIS A 1 288 ? 3.023 -0.235 15.711 1 98.75 288 HIS A O 1
ATOM 2382 N N . PHE A 1 289 ? 2.357 -2.367 15.914 1 98.62 289 PHE A N 1
ATOM 2383 C CA . PHE A 1 289 ? 0.944 -2.143 15.641 1 98.62 289 PHE A CA 1
ATOM 2384 C C . PHE A 1 289 ? 0.175 -1.874 16.922 1 98.62 289 PHE A C 1
ATOM 2386 O O . PHE A 1 289 ? 0.057 -2.756 17.781 1 98.62 289 PHE A O 1
ATOM 2393 N N . GLU A 1 290 ? -0.418 -0.681 17.047 1 98.75 290 GLU A N 1
ATOM 2394 C CA . GLU A 1 290 ? -1.073 -0.296 18.297 1 98.75 290 GLU A CA 1
ATOM 2395 C C . GLU A 1 290 ? -2.551 -0.678 18.281 1 98.75 290 GLU A C 1
ATOM 2397 O O . GLU A 1 290 ? -3.148 -0.895 19.344 1 98.75 290 GLU A O 1
ATOM 2402 N N . GLY A 1 291 ? -3.129 -0.695 17.125 1 98.62 291 GLY A N 1
ATOM 2403 C CA . GLY A 1 291 ? -4.543 -1.021 17 1 98.62 291 GLY A CA 1
ATOM 2404 C C . GLY A 1 291 ? -5.238 -0.249 15.891 1 98.62 291 GLY A C 1
ATOM 2405 O O . GLY A 1 291 ? -4.598 0.492 15.148 1 98.62 291 GLY A O 1
ATOM 2406 N N . GLU A 1 292 ? -6.566 -0.506 15.773 1 98.31 292 GLU A N 1
ATOM 2407 C CA . GLU A 1 292 ? -7.395 0.186 14.789 1 98.31 292 GLU A CA 1
ATOM 2408 C C . GLU A 1 292 ? -8.344 1.172 15.461 1 98.31 292 GLU A C 1
ATOM 2410 O O . GLU A 1 292 ? -8.898 0.882 16.531 1 98.31 292 GLU A O 1
ATOM 2415 N N . LYS A 1 293 ? -8.508 2.227 14.789 1 98.62 293 LYS A N 1
ATOM 2416 C CA . LYS A 1 293 ? -9.281 3.336 15.336 1 98.62 293 LYS A CA 1
ATOM 2417 C C . LYS A 1 293 ? -10.766 3.191 15.016 1 98.62 293 LYS A C 1
ATOM 2419 O O . LYS A 1 293 ? -11.609 3.844 15.633 1 98.62 293 LYS A O 1
ATOM 2424 N N . GLY A 1 294 ? -11.133 2.359 14.086 1 97.5 294 GLY A N 1
ATOM 2425 C CA . GLY A 1 294 ? -12.523 2.172 13.688 1 97.5 294 GLY A CA 1
ATOM 2426 C C . GLY A 1 294 ? -12.852 2.793 12.344 1 97.5 294 GLY A C 1
ATOM 2427 O O . GLY A 1 294 ? -12.016 3.479 11.75 1 97.5 294 GLY A O 1
ATOM 2428 N N . PRO A 1 295 ? -14.039 2.572 11.844 1 95.31 295 PRO A N 1
ATOM 2429 C CA . PRO A 1 295 ? -14.414 3.004 10.492 1 95.31 295 PRO A CA 1
ATOM 2430 C C . PRO A 1 295 ? -14.398 4.523 10.328 1 95.31 295 PRO A C 1
ATOM 2432 O O . PRO A 1 295 ? -14.758 5.25 11.258 1 95.31 295 PRO A O 1
ATOM 2435 N N . ASN A 1 296 ? -13.953 4.98 9.195 1 97.25 296 ASN A N 1
ATOM 2436 C CA . ASN A 1 296 ? -13.969 6.375 8.766 1 97.25 296 ASN A CA 1
ATOM 2437 C C . ASN A 1 296 ? -13.086 7.246 9.656 1 97.25 296 ASN A C 1
ATOM 2439 O O . ASN A 1 296 ? -13.367 8.43 9.859 1 97.25 296 ASN A O 1
ATOM 2443 N N . SER A 1 297 ? -12.023 6.641 10.242 1 98.38 297 SER A N 1
ATOM 2444 C CA . SER A 1 297 ? -11.188 7.391 11.18 1 98.38 297 SER A CA 1
ATOM 2445 C C . SER A 1 297 ? -9.906 7.875 10.5 1 98.38 297 SER A C 1
ATOM 2447 O O . SER A 1 297 ? -8.953 8.281 11.18 1 98.38 297 SER A O 1
ATOM 2449 N N . GLN A 1 298 ? -9.859 7.836 9.188 1 98.19 298 GLN A N 1
ATOM 2450 C CA . GLN A 1 298 ? -8.703 8.352 8.477 1 98.19 298 GLN A CA 1
ATOM 2451 C C . GLN A 1 298 ? -8.477 9.828 8.781 1 98.19 298 GLN A C 1
ATOM 2453 O O . GLN A 1 298 ? -9.438 10.586 8.977 1 98.19 298 GLN A O 1
ATOM 2458 N N . GLY A 1 299 ? -7.207 10.219 8.734 1 97.38 299 GLY A N 1
ATOM 2459 C CA . GLY A 1 299 ? -6.91 11.625 8.953 1 97.38 299 GLY A CA 1
ATOM 2460 C C . GLY A 1 299 ? -5.438 11.953 8.812 1 97.38 299 GLY A C 1
ATOM 2461 O O . GLY A 1 299 ? -4.586 11.07 8.906 1 97.38 299 GLY A O 1
ATOM 2462 N N . PRO A 1 300 ? -5.16 13.195 8.664 1 97.44 300 PRO A N 1
ATOM 2463 C CA . PRO A 1 300 ? -3.789 13.586 8.328 1 97.44 300 PRO A CA 1
ATOM 2464 C C . PRO A 1 300 ? -2.918 13.812 9.562 1 97.44 300 PRO A C 1
ATOM 2466 O O . PRO A 1 300 ? -1.697 13.641 9.5 1 97.44 300 PRO A O 1
ATOM 2469 N N . SER A 1 301 ? -3.521 14.281 10.695 1 97.81 301 SER A N 1
ATOM 2470 C CA . SER A 1 301 ? -2.65 14.836 11.727 1 97.81 301 SER A CA 1
ATOM 2471 C C . SER A 1 301 ? -3.039 14.32 13.109 1 97.81 301 SER A C 1
ATOM 2473 O O . SER A 1 301 ? -4.203 14.008 13.352 1 97.81 301 SER A O 1
ATOM 2475 N N . SER A 1 302 ? -2.041 14.289 13.93 1 98.56 302 SER A N 1
ATOM 2476 C CA . SER A 1 302 ? -2.215 13.984 15.344 1 98.56 302 SER A CA 1
ATOM 2477 C C . SER A 1 302 ? -1.188 14.719 16.203 1 98.56 302 SER A C 1
ATOM 2479 O O . SER A 1 302 ? -0.161 15.172 15.688 1 98.56 302 SER A O 1
ATOM 2481 N N . VAL A 1 303 ? -1.537 14.898 17.453 1 98.5 303 VAL A N 1
ATOM 2482 C CA . VAL A 1 303 ? -0.638 15.523 18.422 1 98.5 303 VAL A CA 1
ATOM 2483 C C . VAL A 1 303 ? -0.904 14.961 19.812 1 98.5 303 VAL A C 1
ATOM 2485 O O . VAL A 1 303 ? -2.057 14.742 20.188 1 98.5 303 VAL A O 1
ATOM 2488 N N . ILE A 1 304 ? 0.123 14.688 20.516 1 98.31 304 ILE A N 1
ATOM 2489 C CA . ILE A 1 304 ? -0.014 14.156 21.859 1 98.31 304 ILE A CA 1
ATOM 2490 C C . ILE A 1 304 ? 0.162 15.289 22.875 1 98.31 304 ILE A C 1
ATOM 2492 O O . ILE A 1 304 ? 1.113 16.062 22.781 1 98.31 304 ILE A O 1
ATOM 2496 N N . ASP A 1 305 ? -0.764 15.391 23.766 1 98 305 ASP A N 1
ATOM 2497 C CA . ASP A 1 305 ? -0.524 16.141 24.984 1 98 305 ASP A CA 1
ATOM 2498 C C . ASP A 1 305 ? 0.394 15.383 25.938 1 98 305 ASP A C 1
ATOM 2500 O O . ASP A 1 305 ? -0.047 14.453 26.625 1 98 305 ASP A O 1
ATOM 2504 N N . THR A 1 306 ? 1.601 15.812 26.031 1 95.88 306 THR A N 1
ATOM 2505 C CA . THR A 1 306 ? 2.615 15.047 26.75 1 95.88 306 THR A CA 1
ATOM 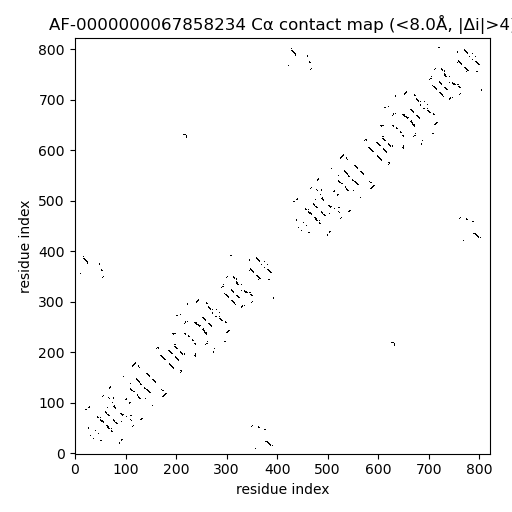2506 C C . THR A 1 306 ? 2.346 15.07 28.25 1 95.88 306 THR A C 1
ATOM 2508 O O . THR A 1 306 ? 2.887 14.25 29 1 95.88 306 THR A O 1
ATOM 2511 N N . ASN A 1 307 ? 1.488 16 28.703 1 95.75 307 ASN A N 1
ATOM 2512 C CA . ASN A 1 307 ? 1.147 16.047 30.125 1 95.75 307 ASN A CA 1
ATOM 2513 C C . ASN A 1 307 ? 0.2 14.922 30.516 1 95.75 307 ASN A C 1
ATOM 2515 O O . ASN A 1 307 ? 0.235 14.43 31.641 1 95.75 307 ASN A O 1
ATOM 2519 N N . THR A 1 308 ? -0.609 14.508 29.547 1 96.81 308 THR A N 1
ATOM 2520 C CA . THR A 1 308 ? -1.666 13.562 29.906 1 96.81 308 THR A CA 1
ATOM 2521 C C . THR A 1 308 ? -1.476 12.234 29.188 1 96.81 308 THR A C 1
ATOM 2523 O O . THR A 1 308 ? -2.047 11.219 29.578 1 96.81 308 THR A O 1
ATOM 2526 N N . GLY A 1 309 ? -0.738 12.281 28.078 1 97.5 309 GLY A N 1
ATOM 2527 C CA . GLY A 1 309 ? -0.562 11.086 27.266 1 97.5 309 GLY A CA 1
ATOM 2528 C C . GLY A 1 309 ? -1.703 10.852 26.297 1 97.5 309 GLY A C 1
ATOM 2529 O O . GLY A 1 309 ? -1.779 9.797 25.672 1 97.5 309 GLY A O 1
ATOM 2530 N N . VAL A 1 310 ? -2.605 11.812 26.188 1 98.44 310 VAL A N 1
ATOM 2531 C CA . VAL A 1 310 ? -3.715 11.695 25.25 1 98.44 310 VAL A CA 1
ATOM 2532 C C . VAL A 1 310 ? -3.275 12.164 23.859 1 98.44 310 VAL A C 1
ATOM 2534 O O . VAL A 1 310 ? -2.678 13.234 23.734 1 98.44 310 VAL A O 1
ATOM 2537 N N . ASP A 1 311 ? -3.508 11.32 22.891 1 98.69 311 ASP A N 1
ATOM 2538 C CA . ASP A 1 311 ? -3.244 11.641 21.484 1 98.69 311 ASP A CA 1
ATOM 2539 C C . ASP A 1 311 ? -4.512 12.125 20.797 1 98.69 311 ASP A C 1
ATOM 2541 O O . ASP A 1 311 ? -5.551 11.461 20.844 1 98.69 311 ASP A O 1
ATOM 2545 N N . TYR A 1 312 ? -4.477 13.281 20.234 1 98.75 312 TYR A N 1
ATOM 2546 C CA . TYR A 1 312 ? -5.605 13.859 19.516 1 98.75 312 TYR A CA 1
ATOM 2547 C C . TYR A 1 312 ? -5.418 13.734 18 1 98.75 312 TYR A C 1
ATOM 2549 O O . TYR A 1 312 ? -4.301 13.867 17.5 1 98.75 312 TYR A O 1
ATOM 2557 N N . PHE A 1 313 ? -6.562 13.508 17.297 1 98.81 313 PHE A N 1
ATOM 2558 C CA . PHE A 1 313 ? -6.512 13.188 15.867 1 98.81 313 PHE A CA 1
ATOM 2559 C C . PHE A 1 313 ? -7.523 14.023 15.094 1 98.81 313 PHE A C 1
ATOM 2561 O O . PHE A 1 313 ? -8.664 14.195 15.523 1 98.81 313 PHE A O 1
ATOM 2568 N N . THR A 1 314 ? -7.086 14.516 13.938 1 98.56 314 THR A N 1
ATOM 2569 C CA . THR A 1 314 ? -8.055 15.078 12.992 1 98.56 314 THR A CA 1
ATOM 2570 C C . THR A 1 314 ? -8.781 13.961 12.25 1 98.56 314 THR A C 1
ATOM 2572 O O . THR A 1 314 ? -8.18 12.953 11.883 1 98.56 314 THR A O 1
ATOM 2575 N N . GLN A 1 315 ? -10.148 14.109 12.117 1 97.75 315 GLN A N 1
ATOM 2576 C CA . GLN A 1 315 ? -11.016 13.109 11.5 1 97.75 315 GLN A CA 1
ATOM 2577 C C . GLN A 1 315 ? -11.742 13.68 10.281 1 97.75 315 GLN A C 1
ATOM 2579 O O . GLN A 1 315 ? -12.891 14.117 10.383 1 97.75 315 GLN A O 1
ATOM 2584 N N . ILE A 1 316 ? -11.203 13.539 9.117 1 97.56 316 ILE A N 1
ATOM 2585 C CA . ILE A 1 316 ? -11.695 14.328 7.988 1 97.56 316 ILE A CA 1
ATOM 2586 C C . ILE A 1 316 ? -12.984 13.719 7.453 1 97.56 316 ILE A C 1
ATOM 2588 O O . ILE A 1 316 ? -13.859 14.43 6.957 1 97.56 316 ILE A O 1
ATOM 2592 N N . ASN A 1 317 ? -13.164 12.391 7.547 1 97.75 317 ASN A N 1
ATOM 2593 C CA . ASN A 1 317 ? -14.414 11.781 7.109 1 97.75 317 ASN A CA 1
ATOM 2594 C C . ASN A 1 317 ? -15.555 12.086 8.078 1 97.75 317 ASN A C 1
ATOM 2596 O O . ASN A 1 317 ? -16.719 11.906 7.742 1 97.75 317 ASN A O 1
ATOM 2600 N N . ARG A 1 318 ? -15.258 12.508 9.258 1 97.38 318 ARG A N 1
ATOM 2601 C CA . ARG A 1 318 ? -16.25 12.703 10.305 1 97.38 318 ARG A CA 1
ATOM 2602 C C . ARG A 1 318 ? -16.359 14.18 10.688 1 97.38 318 ARG A C 1
ATOM 2604 O O . ARG A 1 318 ? -17.094 14.531 11.609 1 97.38 318 ARG A O 1
ATOM 2611 N N . ASN A 1 319 ? -15.648 14.961 10.047 1 97.94 319 ASN A N 1
ATOM 2612 C CA . ASN A 1 319 ? -15.641 16.391 10.32 1 97.94 319 ASN A CA 1
ATOM 2613 C C . ASN A 1 319 ? -15.445 16.688 11.805 1 97.94 319 ASN A C 1
ATOM 2615 O O . ASN A 1 319 ? -16.219 17.422 12.406 1 97.94 319 ASN A O 1
ATOM 2619 N N . GLY A 1 320 ? -14.336 16.172 12.289 1 97.75 320 GLY A N 1
ATOM 2620 C CA . GLY A 1 320 ? -14.203 16.344 13.727 1 97.75 320 GLY A CA 1
ATOM 2621 C C . GLY A 1 320 ? -12.812 16 14.242 1 97.75 320 GLY A C 1
ATOM 2622 O O . GLY A 1 320 ? -11.852 15.984 13.469 1 97.75 320 GLY A O 1
ATOM 2623 N N . ILE A 1 321 ? -12.727 15.891 15.609 1 98.06 321 ILE A N 1
ATOM 2624 C CA . ILE A 1 321 ? -11.523 15.555 16.359 1 98.06 321 ILE A CA 1
ATOM 2625 C C . ILE A 1 321 ? -11.789 14.344 17.25 1 98.06 321 ILE A C 1
ATOM 2627 O O . ILE A 1 321 ? -12.844 14.25 17.875 1 98.06 321 ILE A O 1
ATOM 2631 N N . ALA A 1 322 ? -10.867 13.43 17.219 1 98.56 322 ALA A N 1
ATOM 2632 C CA . ALA A 1 322 ? -10.93 12.258 18.078 1 98.56 322 ALA A CA 1
ATOM 2633 C C . ALA A 1 322 ? -9.711 12.188 19 1 98.56 322 ALA A C 1
ATOM 2635 O O . ALA A 1 322 ? -8.773 12.977 18.859 1 98.56 322 ALA A O 1
ATOM 2636 N N . CYS A 1 323 ? -9.812 11.305 19.984 1 98.69 323 CYS A N 1
ATOM 2637 C CA . CYS A 1 323 ? -8.695 11.156 20.906 1 98.69 323 CYS A CA 1
ATOM 2638 C C . CYS A 1 323 ? -8.539 9.703 21.344 1 98.69 323 CYS A C 1
ATOM 2640 O O . CYS A 1 323 ? -9.445 8.891 21.156 1 98.69 323 CYS A O 1
ATOM 2642 N N . TRP A 1 324 ? -7.383 9.406 21.781 1 98.69 324 TRP A N 1
ATOM 2643 C CA . TRP A 1 324 ? -7.016 8.109 22.344 1 98.69 324 TRP A CA 1
ATOM 2644 C C . TRP A 1 324 ? -6.012 8.273 23.484 1 98.69 324 TRP A C 1
ATOM 2646 O O . TRP A 1 324 ? -5 8.953 23.328 1 98.69 324 TRP A O 1
ATOM 2656 N N . ASP A 1 325 ? -6.328 7.742 24.656 1 98.25 325 ASP A N 1
ATOM 2657 C CA . ASP A 1 325 ? -5.371 7.652 25.75 1 98.25 325 ASP A CA 1
ATOM 2658 C C . ASP A 1 325 ? -4.32 6.582 25.484 1 98.25 325 ASP A C 1
ATOM 2660 O O . ASP A 1 325 ? -4.621 5.387 25.516 1 98.25 325 ASP A O 1
ATOM 2664 N N . THR A 1 326 ? -3.064 6.957 25.281 1 98.06 326 THR A N 1
ATOM 2665 C CA . THR A 1 326 ? -2.02 6.043 24.828 1 98.06 326 THR A CA 1
ATOM 2666 C C . THR A 1 326 ? -1.685 5.027 25.906 1 98.06 326 THR A C 1
ATOM 2668 O O . THR A 1 326 ? -0.945 4.07 25.672 1 98.06 326 THR A O 1
ATOM 2671 N N . ASN A 1 327 ? -2.252 5.172 27.078 1 96.12 327 ASN A N 1
ATOM 2672 C CA . ASN A 1 327 ? -2.053 4.215 28.172 1 96.12 327 ASN A CA 1
ATOM 2673 C C . ASN A 1 327 ? -3.066 3.078 28.109 1 96.12 327 ASN A C 1
ATOM 2675 O O . ASN A 1 327 ? -2.996 2.133 28.891 1 96.12 327 ASN A O 1
ATOM 2679 N N . THR A 1 328 ? -3.965 3.191 27.203 1 97 328 THR A N 1
ATOM 2680 C CA . THR A 1 328 ? -4.973 2.15 27.031 1 97 328 THR A CA 1
ATOM 2681 C C . THR A 1 328 ? -4.844 1.487 25.672 1 97 328 THR A C 1
ATOM 2683 O O . THR A 1 328 ? -4.266 2.064 24.75 1 97 328 THR A O 1
ATOM 2686 N N . GLU A 1 329 ? -5.391 0.26 25.656 1 97.44 329 GLU A N 1
ATOM 2687 C CA . GLU A 1 329 ? -5.402 -0.42 24.359 1 97.44 329 GLU A CA 1
ATOM 2688 C C . GLU A 1 329 ? -6.207 0.365 23.328 1 97.44 329 GLU A C 1
ATOM 2690 O O . GLU A 1 329 ? -7.281 0.89 23.641 1 97.44 329 GLU A O 1
ATOM 2695 N N . LEU A 1 330 ? -5.719 0.381 22.172 1 98.5 330 LEU A N 1
ATOM 2696 C CA . LEU A 1 330 ? -6.434 1.079 21.109 1 98.5 330 LEU A CA 1
ATOM 2697 C C . LEU A 1 330 ? -7.41 0.144 20.406 1 98.5 330 LEU A C 1
ATOM 2699 O O . LEU A 1 330 ? -7.012 -0.902 19.891 1 98.5 330 LEU A O 1
ATOM 2703 N N . ASN A 1 331 ? -8.562 0.496 20.328 1 97.56 331 ASN A N 1
ATOM 2704 C CA . ASN A 1 331 ? -9.641 -0.11 19.562 1 97.56 331 ASN A CA 1
ATOM 2705 C C . ASN A 1 331 ? -10.781 0.878 19.312 1 97.56 331 ASN A C 1
ATOM 2707 O O . ASN A 1 331 ? -10.75 2.006 19.812 1 97.56 331 ASN A O 1
ATOM 2711 N N . PRO A 1 332 ? -11.805 0.505 18.578 1 96.69 332 PRO A N 1
ATOM 2712 C CA . PRO A 1 332 ? -12.852 1.466 18.234 1 96.69 332 PRO A CA 1
ATOM 2713 C C . PRO A 1 332 ? -13.594 2 19.453 1 96.69 332 PRO A C 1
ATOM 2715 O O . PRO A 1 332 ? -14.141 3.105 19.422 1 96.69 332 PRO A O 1
ATOM 2718 N N . ASN A 1 333 ? -13.578 1.246 20.531 1 95.94 333 ASN A N 1
ATOM 2719 C CA . ASN A 1 333 ? -14.273 1.685 21.734 1 95.94 333 ASN A CA 1
ATOM 2720 C C . ASN A 1 333 ? -13.438 2.686 22.531 1 95.94 333 ASN A C 1
ATOM 2722 O O . ASN A 1 333 ? -13.984 3.492 23.297 1 95.94 333 ASN A O 1
ATOM 2726 N N . THR A 1 334 ? -12.133 2.646 22.359 1 97.56 334 THR A N 1
ATOM 2727 C CA . THR A 1 334 ? -11.258 3.525 23.125 1 97.56 334 THR A CA 1
ATOM 2728 C C . THR A 1 334 ? -10.805 4.707 22.266 1 97.56 334 THR A C 1
ATOM 2730 O O . THR A 1 334 ? -10.125 5.609 22.766 1 97.56 334 THR A O 1
ATOM 2733 N N . PHE A 1 335 ? -11.094 4.691 21.031 1 98.31 335 PHE A N 1
ATOM 2734 C CA . PHE A 1 335 ? -10.922 5.836 20.156 1 98.31 335 PHE A CA 1
ATOM 2735 C C . PHE A 1 335 ? -12.18 6.691 20.109 1 98.31 335 PHE A C 1
ATOM 2737 O O . PHE A 1 335 ? -13.172 6.324 19.469 1 98.31 335 PHE A O 1
ATOM 2744 N N . ILE A 1 336 ? -12.117 7.828 20.672 1 97.5 336 ILE A N 1
ATOM 2745 C CA . ILE A 1 336 ? -13.336 8.555 21 1 97.5 336 ILE A CA 1
ATOM 2746 C C . ILE A 1 336 ? -13.438 9.812 20.141 1 97.5 336 ILE A C 1
ATOM 2748 O O . ILE A 1 336 ? -12.523 10.641 20.125 1 97.5 336 ILE A O 1
ATOM 2752 N N . LEU A 1 337 ? -14.508 9.898 19.375 1 97.06 337 LEU A N 1
ATOM 2753 C CA . LEU A 1 337 ? -14.828 11.148 18.688 1 97.06 337 LEU A CA 1
ATOM 2754 C C . LEU A 1 337 ? -15.312 12.203 19.688 1 97.06 337 LEU A C 1
ATOM 2756 O O . LEU A 1 337 ? -16.391 12.055 20.281 1 97.06 337 LEU A O 1
ATOM 2760 N N . VAL A 1 338 ? -14.633 13.273 19.875 1 96.25 338 VAL A N 1
ATOM 2761 C CA . VAL A 1 338 ? -14.914 14.195 20.969 1 96.25 338 VAL A CA 1
ATOM 2762 C C . VAL A 1 338 ? -15.711 15.391 20.438 1 96.25 338 VAL A C 1
ATOM 2764 O O . VAL A 1 338 ? -16.438 16.031 21.203 1 96.25 338 VAL A O 1
ATOM 2767 N N . ALA A 1 339 ? -15.547 15.703 19.219 1 96.62 339 ALA A N 1
ATOM 2768 C CA . ALA A 1 339 ? -16.266 16.828 18.625 1 96.62 339 ALA A CA 1
ATOM 2769 C C . ALA A 1 339 ? -16.469 16.609 17.125 1 96.62 339 ALA A C 1
ATOM 2771 O O . ALA A 1 339 ? -15.625 16 16.469 1 96.62 339 ALA A O 1
ATOM 2772 N N . GLU A 1 340 ? -17.547 17.062 16.609 1 97.25 340 GLU A N 1
ATOM 2773 C CA . GLU A 1 340 ? -17.875 17.047 15.195 1 97.25 340 GLU A CA 1
ATOM 2774 C C . GLU A 1 340 ? -18.734 18.25 14.805 1 97.25 340 GLU A C 1
ATOM 2776 O O . GLU A 1 340 ? -19.562 18.703 15.594 1 97.25 340 GLU A O 1
ATOM 2781 N N . ASN A 1 341 ? -18.438 18.812 13.688 1 98 341 ASN A N 1
ATOM 2782 C CA . ASN A 1 341 ? -19.219 19.922 13.133 1 98 341 ASN A CA 1
ATOM 2783 C C . ASN A 1 341 ? -19.141 19.953 11.609 1 98 341 ASN A C 1
ATOM 2785 O O . ASN A 1 341 ? -18.047 20.125 11.055 1 98 341 ASN A O 1
ATOM 2789 N N . ASN A 1 342 ? -20.25 19.875 10.922 1 97.31 342 ASN A N 1
ATOM 2790 C CA . ASN A 1 342 ? -20.266 19.766 9.469 1 97.31 342 ASN A CA 1
ATOM 2791 C C . ASN A 1 342 ? -20.109 21.125 8.805 1 97.31 342 ASN A C 1
ATOM 2793 O O . ASN A 1 342 ? -20.172 21.25 7.578 1 97.31 342 ASN A O 1
ATOM 2797 N N . THR A 1 343 ? -19.875 22.125 9.594 1 97.06 343 THR A N 1
ATOM 2798 C CA . THR A 1 343 ? -19.672 23.453 9.047 1 97.06 343 THR A CA 1
ATOM 2799 C C . THR A 1 343 ? -18.281 23.984 9.406 1 97.06 343 THR A C 1
ATOM 2801 O O . THR A 1 343 ? -17.5 24.328 8.523 1 97.06 343 THR A O 1
ATOM 2804 N N . THR A 1 344 ? -17.891 23.938 10.648 1 98.12 344 THR A N 1
ATOM 2805 C CA . THR A 1 344 ? -16.688 24.609 11.102 1 98.12 344 THR A CA 1
ATOM 2806 C C . THR A 1 344 ? -15.523 23.625 11.219 1 98.12 344 THR A C 1
ATOM 2808 O O . THR A 1 344 ? -14.383 24.031 11.438 1 98.12 344 THR A 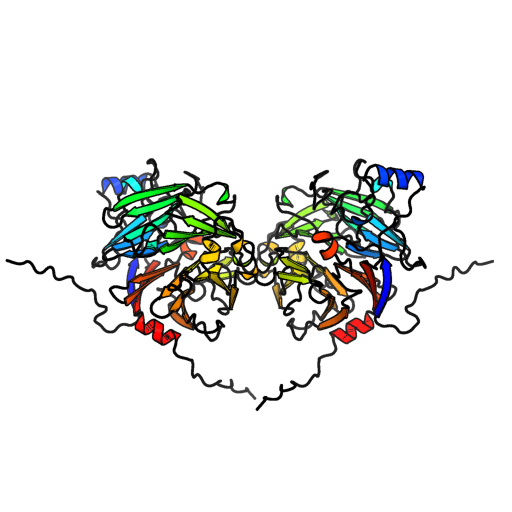O 1
ATOM 2811 N N . MET A 1 345 ? -15.773 22.344 11.031 1 98.25 345 MET A N 1
ATOM 2812 C CA . MET A 1 345 ? -14.703 21.359 11.195 1 98.25 345 MET A CA 1
ATOM 2813 C C . MET A 1 345 ? -14.594 20.469 9.969 1 98.25 345 MET A C 1
ATOM 2815 O O . MET A 1 345 ? -14.312 19.281 10.094 1 98.25 345 MET A O 1
ATOM 2819 N N . VAL A 1 346 ? -14.891 21.047 8.844 1 98.31 346 VAL A N 1
ATOM 2820 C CA . VAL A 1 346 ? -14.766 20.328 7.582 1 98.31 346 VAL A CA 1
ATOM 2821 C C . VAL A 1 346 ? -13.297 20.266 7.164 1 98.31 346 VAL A C 1
ATOM 2823 O O . VAL A 1 346 ? -12.641 21.312 7.039 1 98.31 346 VAL A O 1
ATOM 2826 N N . PHE A 1 347 ? -12.805 19.062 7.023 1 98.38 347 PHE A N 1
ATOM 2827 C CA . PHE A 1 347 ? -11.414 18.797 6.676 1 98.38 347 PHE A CA 1
ATOM 2828 C C . PHE A 1 347 ? -10.469 19.438 7.684 1 98.38 347 PHE A C 1
ATOM 2830 O O . PHE A 1 347 ? -9.602 20.234 7.312 1 98.38 347 PHE A O 1
ATOM 2837 N N . CYS A 1 348 ? -10.609 19.062 8.961 1 98.25 348 CYS A N 1
ATOM 2838 C CA . CYS A 1 348 ? -9.617 19.438 9.961 1 98.25 348 CYS A CA 1
ATOM 2839 C C . CYS A 1 348 ? -8.227 18.953 9.57 1 98.25 348 CYS A C 1
ATOM 2841 O O . CYS A 1 348 ? -7.965 17.75 9.562 1 98.25 348 CYS A O 1
ATOM 2843 N N . ASN A 1 349 ? -7.375 19.891 9.266 1 97.31 349 ASN A N 1
ATOM 2844 C CA . ASN A 1 349 ? -6.137 19.531 8.578 1 97.31 349 ASN A CA 1
ATOM 2845 C C . ASN A 1 349 ? -4.945 19.531 9.539 1 97.31 349 ASN A C 1
ATOM 2847 O O . ASN A 1 349 ? -4.012 18.75 9.367 1 97.31 349 ASN A O 1
ATOM 2851 N N . ASP A 1 350 ? -4.926 20.438 10.508 1 98.31 350 ASP A N 1
ATOM 2852 C CA . ASP A 1 350 ? -3.795 20.516 11.422 1 98.31 350 ASP A CA 1
ATOM 2853 C C . ASP A 1 350 ? -4.254 20.922 12.828 1 98.31 350 ASP A C 1
ATOM 2855 O O . ASP A 1 350 ? -5.371 21.406 13 1 98.31 350 ASP A O 1
ATOM 2859 N N . LEU A 1 351 ? -3.424 20.641 13.789 1 98.06 351 LEU A N 1
ATOM 2860 C CA . LEU A 1 351 ? -3.705 20.984 15.18 1 98.06 351 LEU A CA 1
ATOM 2861 C C . LEU A 1 351 ? -2.434 21.422 15.906 1 98.06 351 LEU A C 1
ATOM 2863 O O . LEU A 1 351 ? -1.331 21.016 15.523 1 98.06 351 LEU A O 1
ATOM 2867 N N . SER A 1 352 ? -2.594 22.203 16.891 1 98.06 352 SER A N 1
ATOM 2868 C CA . SER A 1 352 ? -1.487 22.734 17.688 1 98.06 352 SER A CA 1
ATOM 2869 C C . SER A 1 352 ? -1.916 23 19.125 1 98.06 352 SER A C 1
ATOM 2871 O O . SER A 1 352 ? -3.014 23.516 19.359 1 98.06 352 SER A O 1
ATOM 2873 N N . ILE A 1 353 ? -1.095 22.641 20.047 1 97.56 353 ILE A N 1
ATOM 2874 C CA . ILE A 1 353 ? -1.377 22.875 21.453 1 97.56 353 ILE A CA 1
ATOM 2875 C C . ILE A 1 353 ? -0.662 24.141 21.922 1 97.56 353 ILE A C 1
ATOM 2877 O O . ILE A 1 353 ? 0.528 24.312 21.656 1 97.56 353 ILE A O 1
ATOM 2881 N N . ASP A 1 354 ? -1.385 24.984 22.547 1 96.75 354 ASP A N 1
ATOM 2882 C CA . ASP A 1 354 ? -0.851 26.141 23.266 1 96.75 354 ASP A CA 1
ATOM 2883 C C . ASP A 1 354 ? -0.798 25.891 24.766 1 96.75 354 ASP A C 1
ATOM 2885 O O . ASP A 1 354 ? -1.808 26.016 25.469 1 96.75 354 ASP A O 1
ATOM 2889 N N . ARG A 1 355 ? 0.367 25.656 25.25 1 93.88 355 ARG A N 1
ATOM 2890 C CA . ARG A 1 355 ? 0.534 25.297 26.656 1 93.88 355 ARG A CA 1
ATOM 2891 C C . ARG A 1 355 ? 0.245 26.484 27.562 1 93.88 355 ARG A C 1
ATOM 2893 O O . ARG A 1 355 ? -0.247 26.312 28.688 1 93.88 355 ARG A O 1
ATOM 2900 N N . SER A 1 356 ? 0.515 27.641 27.141 1 94.25 356 SER A N 1
ATOM 2901 C CA . SER A 1 356 ? 0.355 28.812 27.984 1 94.25 356 SER A CA 1
ATOM 2902 C C . SER A 1 356 ? -1.105 29.031 28.375 1 94.25 356 SER A C 1
ATOM 2904 O O . SER A 1 356 ? -1.398 29.484 29.469 1 94.25 356 SER A O 1
ATOM 2906 N N . THR A 1 357 ? -2.023 28.609 27.5 1 94.56 357 THR A N 1
ATOM 2907 C CA . THR A 1 357 ? -3.441 28.766 27.797 1 94.56 357 THR A CA 1
ATOM 2908 C C . THR A 1 357 ? -4.129 27.422 27.953 1 94.56 357 THR A C 1
ATOM 2910 O O . THR A 1 357 ? -5.344 27.344 28.125 1 94.56 357 THR A O 1
ATOM 2913 N N . ASN A 1 358 ? -3.34 26.406 27.859 1 96.69 358 ASN A N 1
ATOM 2914 C CA . ASN A 1 358 ? -3.848 25.047 27.938 1 96.69 358 ASN A CA 1
ATOM 2915 C C . ASN A 1 358 ? -5.004 24.812 26.969 1 96.69 358 ASN A C 1
ATOM 2917 O O . ASN A 1 358 ? -6.074 24.344 27.375 1 96.69 358 ASN A O 1
ATOM 2921 N N . THR A 1 359 ? -4.75 25.109 25.734 1 97.31 359 THR A N 1
ATOM 2922 C CA . THR A 1 359 ? -5.75 25.016 24.672 1 97.31 359 THR A CA 1
ATOM 2923 C C . THR A 1 359 ? -5.172 24.328 23.438 1 97.31 359 THR A C 1
ATOM 2925 O O . THR A 1 359 ? -3.957 24.344 23.219 1 97.31 359 THR A O 1
ATOM 2928 N N . MET A 1 360 ? -6.023 23.672 22.75 1 98.12 360 MET A N 1
ATOM 2929 C CA . MET A 1 360 ? -5.672 23.109 21.453 1 98.12 360 MET A CA 1
ATOM 2930 C C . MET A 1 360 ? -6.387 23.859 20.328 1 98.12 360 MET A C 1
ATOM 2932 O O . MET A 1 360 ? -7.582 24.141 20.422 1 98.12 360 MET A O 1
ATOM 2936 N N . TYR A 1 361 ? -5.645 24.25 19.359 1 98.44 361 TYR A N 1
ATOM 2937 C CA . TYR A 1 361 ? -6.168 24.891 18.156 1 98.44 361 TYR A CA 1
ATOM 2938 C C . TYR A 1 361 ? -6.289 23.906 17 1 98.44 361 TYR A C 1
ATOM 2940 O O . TYR A 1 361 ? -5.41 23.062 16.812 1 98.44 361 TYR A O 1
ATOM 2948 N N . VAL A 1 362 ? -7.406 23.969 16.25 1 98.62 362 VAL A N 1
ATOM 2949 C CA . VAL A 1 362 ? -7.621 23.125 15.086 1 98.62 362 VAL A CA 1
ATOM 2950 C C . VAL A 1 362 ? -7.957 23.984 13.867 1 98.62 362 VAL A C 1
ATOM 2952 O O . VAL A 1 362 ? -8.82 24.859 13.938 1 98.62 362 VAL A O 1
ATOM 2955 N N . LEU A 1 363 ? -7.266 23.719 12.797 1 98.75 363 LEU A N 1
ATOM 2956 C CA . LEU A 1 363 ? -7.508 24.406 11.531 1 98.75 363 LEU A CA 1
ATOM 2957 C C . LEU A 1 363 ? -8.328 23.531 10.586 1 98.75 363 LEU A C 1
ATOM 2959 O O . LEU A 1 363 ? -7.949 22.391 10.312 1 98.75 363 LEU A O 1
ATOM 2963 N N . SER A 1 364 ? -9.453 23.984 10.156 1 98.56 364 SER A N 1
ATOM 2964 C CA . SER A 1 364 ? -10.258 23.375 9.109 1 98.56 364 SER A CA 1
ATOM 2965 C C . SER A 1 364 ? -10.172 24.156 7.812 1 98.56 364 SER A C 1
ATOM 2967 O O . SER A 1 364 ? -10.344 25.375 7.812 1 98.56 364 SER A O 1
ATOM 2969 N N . ASP A 1 365 ? -9.938 23.422 6.715 1 98.12 365 ASP A N 1
ATOM 2970 C CA . ASP A 1 365 ? -9.586 24.188 5.527 1 98.12 365 ASP A CA 1
ATOM 2971 C C . ASP A 1 365 ? -10.5 23.844 4.355 1 98.12 365 ASP A C 1
ATOM 2973 O O . ASP A 1 365 ? -10.32 24.344 3.246 1 98.12 365 ASP A O 1
ATOM 2977 N N . ASN A 1 366 ? -11.477 22.906 4.566 1 97.69 366 ASN A N 1
ATOM 2978 C CA . ASN A 1 366 ? -12.398 22.562 3.492 1 97.69 366 ASN A CA 1
ATOM 2979 C C . ASN A 1 366 ? -11.664 22.219 2.205 1 97.69 366 ASN A C 1
ATOM 2981 O O . ASN A 1 366 ? -12.078 22.609 1.114 1 97.69 366 ASN A O 1
ATOM 2985 N N . PHE A 1 367 ? -10.625 21.5 2.256 1 97.88 367 PHE A N 1
ATOM 2986 C CA . PHE A 1 367 ? -9.656 21.266 1.191 1 97.88 367 PHE A CA 1
ATOM 2987 C C . PHE A 1 367 ? -10.328 20.641 -0.021 1 97.88 367 PHE A C 1
ATOM 2989 O O . PHE A 1 367 ? -9.969 20.922 -1.162 1 97.88 367 PHE A O 1
ATOM 2996 N N . GLN A 1 368 ? -11.367 19.781 0.182 1 97.12 368 GLN A N 1
ATOM 2997 C CA . GLN A 1 368 ? -12.023 19.078 -0.921 1 97.12 368 GLN A CA 1
ATOM 2998 C C . GLN A 1 368 ? -12.648 20.078 -1.901 1 97.12 368 GLN A C 1
ATOM 3000 O O . GLN A 1 368 ? -12.789 19.766 -3.088 1 97.12 368 GLN A O 1
ATOM 3005 N N . GLN A 1 369 ? -12.945 21.25 -1.435 1 95.94 369 GLN A N 1
ATOM 3006 C CA . GLN A 1 369 ? -13.5 22.281 -2.322 1 95.94 369 GLN A CA 1
ATOM 3007 C C . GLN A 1 369 ? -12.461 22.734 -3.344 1 95.94 369 GLN A C 1
ATOM 3009 O O . GLN A 1 369 ? -12.766 22.891 -4.527 1 95.94 369 GLN A O 1
ATOM 3014 N N . LEU A 1 370 ? -11.25 22.938 -2.879 1 96 370 LEU A N 1
ATOM 3015 C CA . LEU A 1 370 ? -10.188 23.344 -3.795 1 96 370 LEU A CA 1
ATOM 3016 C C . LEU A 1 370 ? -9.906 22.234 -4.816 1 96 370 LEU A C 1
ATOM 3018 O O . LEU A 1 370 ? -9.68 22.531 -5.992 1 96 370 LEU A O 1
ATOM 3022 N N . LEU A 1 371 ? -9.93 21.031 -4.375 1 95.44 371 LEU A N 1
ATOM 3023 C CA . LEU A 1 371 ? -9.562 19.875 -5.188 1 95.44 371 LEU A CA 1
ATOM 3024 C C . LEU A 1 371 ? -10.594 19.625 -6.285 1 95.44 371 LEU A C 1
ATOM 3026 O O . LEU A 1 371 ? -10.234 19.266 -7.41 1 95.44 371 LEU A O 1
ATOM 3030 N N . PHE A 1 372 ? -11.883 19.812 -5.926 1 95.25 372 PHE A N 1
ATOM 3031 C CA . PHE A 1 372 ? -12.898 19.266 -6.828 1 95.25 372 PHE A CA 1
ATOM 3032 C C . PHE A 1 372 ? -13.883 20.359 -7.246 1 95.25 372 PHE A C 1
ATOM 3034 O O . PHE A 1 372 ? -14.789 20.109 -8.047 1 95.25 372 PHE A O 1
ATOM 3041 N N . SER A 1 373 ? -13.688 21.5 -6.68 1 94.81 373 SER A N 1
ATOM 3042 C CA . SER A 1 373 ? -14.555 22.625 -6.98 1 94.81 373 SER A CA 1
ATOM 3043 C C . SER A 1 373 ? -13.82 23.953 -6.762 1 94.81 373 SER A C 1
ATOM 3045 O O . SER A 1 373 ? -12.633 24.078 -7.074 1 94.81 373 SER A O 1
ATOM 3047 N N . LYS A 1 374 ? -14.594 24.953 -6.359 1 93.56 374 LYS A N 1
ATOM 3048 C CA . LYS A 1 374 ? -14.07 26.266 -5.992 1 93.56 374 LYS A CA 1
ATOM 3049 C C . LYS A 1 374 ? -14.68 26.75 -4.68 1 93.56 374 LYS A C 1
ATOM 3051 O O . LYS A 1 374 ? -15.82 26.406 -4.348 1 93.56 374 LYS A O 1
ATOM 3056 N N . TYR A 1 375 ? -13.914 27.516 -4.023 1 95.5 375 TYR A N 1
ATOM 3057 C CA . TYR A 1 375 ? -14.453 28.109 -2.805 1 95.5 375 TYR A CA 1
ATOM 3058 C C . TYR A 1 375 ? -15.516 29.156 -3.127 1 95.5 375 TYR A C 1
ATOM 3060 O O . TYR A 1 375 ? -15.398 29.891 -4.109 1 95.5 375 TYR A O 1
ATOM 3068 N N . ASP A 1 376 ? -16.562 29.188 -2.314 1 94.5 376 ASP A N 1
ATOM 3069 C CA . ASP A 1 376 ? -17.547 30.25 -2.369 1 94.5 376 ASP A CA 1
ATOM 3070 C C . ASP A 1 376 ? -17.109 31.453 -1.536 1 94.5 376 ASP A C 1
ATOM 3072 O O . ASP A 1 376 ? -17.141 31.406 -0.304 1 94.5 376 ASP A O 1
ATOM 3076 N N . ALA A 1 377 ? -16.797 32.531 -2.158 1 94.44 377 ALA A N 1
ATOM 3077 C CA . ALA A 1 377 ? -16.266 33.719 -1.483 1 94.44 377 ALA A CA 1
ATOM 3078 C C . ALA A 1 377 ? -17.328 34.375 -0.608 1 94.44 377 ALA A C 1
ATOM 3080 O O . ALA A 1 377 ? -17 35.219 0.228 1 94.44 377 ALA A O 1
ATOM 3081 N N . LYS A 1 378 ? -18.547 33.938 -0.747 1 95.38 378 LYS A N 1
ATOM 3082 C CA . LYS A 1 378 ? -19.641 34.531 0.032 1 95.38 378 LYS A CA 1
ATOM 3083 C C . LYS A 1 378 ? -19.875 33.75 1.323 1 95.38 378 LYS A C 1
ATOM 3085 O O . LYS A 1 378 ? -20.641 34.188 2.18 1 95.38 378 LYS A O 1
ATOM 3090 N N . LYS A 1 379 ? -19.172 32.656 1.454 1 95.75 379 LYS A N 1
ATOM 3091 C CA . LYS A 1 379 ? -19.297 31.828 2.65 1 95.75 379 LYS A CA 1
ATOM 3092 C C . LYS A 1 379 ? -17.969 31.719 3.387 1 95.75 379 LYS A C 1
ATOM 3094 O O . LYS A 1 379 ? -16.906 31.938 2.797 1 95.75 379 LYS A O 1
ATOM 3099 N N . ARG A 1 380 ? -18.078 31.406 4.688 1 97.62 380 ARG A N 1
ATOM 3100 C CA . ARG A 1 380 ? -16.875 31.094 5.43 1 97.62 380 ARG A CA 1
ATOM 3101 C C . ARG A 1 380 ? -16.344 29.719 5.047 1 97.62 380 ARG A C 1
ATOM 3103 O O . ARG A 1 380 ? -17.062 28.719 5.125 1 97.62 380 ARG A O 1
ATOM 3110 N N . ASN A 1 381 ? -15.109 29.703 4.645 1 98.06 381 ASN A N 1
ATOM 3111 C CA . ASN A 1 381 ? -14.539 28.469 4.117 1 98.06 381 ASN A CA 1
ATOM 3112 C C . ASN A 1 381 ? -13.523 27.875 5.078 1 98.06 381 ASN A C 1
ATOM 3114 O O . ASN A 1 381 ? -13.305 26.656 5.082 1 98.06 381 ASN A O 1
ATOM 3118 N N . PHE A 1 382 ? -12.883 28.672 5.844 1 98.69 382 PHE A N 1
ATOM 3119 C CA . PHE A 1 382 ? -11.797 28.25 6.715 1 98.69 382 PHE A CA 1
ATOM 3120 C C . PHE A 1 382 ? -12.062 28.672 8.156 1 98.69 382 PHE A C 1
ATOM 3122 O O . PHE A 1 382 ? -12.586 29.75 8.406 1 98.69 382 PHE A O 1
ATOM 3129 N N . PHE A 1 383 ? -11.672 27.828 9.07 1 98.75 383 PHE A N 1
ATOM 3130 C CA . PHE A 1 383 ? -11.984 28.094 10.469 1 98.75 383 PHE A CA 1
ATOM 3131 C C . PHE A 1 383 ? -10.836 27.656 11.367 1 98.75 383 PHE A C 1
ATOM 3133 O O . PHE A 1 383 ? -10.117 26.703 11.055 1 98.75 383 PHE A O 1
ATOM 3140 N N . ILE A 1 384 ? -10.617 28.359 12.414 1 98.5 384 ILE A N 1
ATOM 3141 C CA . ILE A 1 384 ? -9.828 27.891 13.547 1 98.5 384 ILE A CA 1
ATOM 3142 C C . ILE A 1 384 ? -10.719 27.75 14.781 1 98.5 384 ILE A C 1
ATOM 3144 O O . ILE A 1 384 ? -11.352 28.703 15.211 1 98.5 384 ILE A O 1
ATOM 3148 N N . THR A 1 385 ? -10.758 26.562 15.281 1 98.19 385 THR A N 1
ATOM 3149 C CA . THR A 1 385 ? -11.531 26.25 16.469 1 98.19 385 THR A CA 1
ATOM 3150 C C . THR A 1 385 ? -10.609 25.906 17.641 1 98.19 385 THR A C 1
ATOM 3152 O O . THR A 1 385 ? -9.633 25.172 17.484 1 98.19 385 THR A O 1
ATOM 3155 N N . MET A 1 386 ? -10.953 26.484 18.812 1 97.38 386 MET A N 1
ATOM 3156 C CA . MET A 1 386 ? -10.188 26.25 20.031 1 97.38 386 MET A CA 1
ATOM 3157 C C . MET A 1 386 ? -10.922 25.266 20.953 1 97.38 386 MET A C 1
ATOM 3159 O O . MET A 1 386 ? -12.148 25.312 21.062 1 97.38 386 MET A O 1
ATOM 3163 N N . PHE A 1 387 ? -10.117 24.438 21.594 1 97.69 387 PHE A N 1
ATOM 3164 C CA . PHE A 1 387 ? -10.617 23.453 22.547 1 97.69 387 PHE A CA 1
ATOM 3165 C C . PHE A 1 387 ? -9.891 23.594 23.891 1 97.69 387 PHE A C 1
ATOM 3167 O O . PHE A 1 387 ? -8.664 23.703 23.922 1 97.69 387 PHE A O 1
ATOM 3174 N N . ASP A 1 388 ? -10.68 23.609 24.922 1 97.31 388 ASP A N 1
ATOM 3175 C CA . ASP A 1 388 ? -10.078 23.469 26.25 1 97.31 388 ASP A CA 1
ATOM 3176 C C . ASP A 1 388 ? -9.484 22.078 26.438 1 97.31 388 ASP A C 1
ATOM 3178 O O . ASP A 1 388 ? -10.172 21.062 26.266 1 97.31 388 ASP A O 1
ATOM 3182 N N . LEU A 1 389 ? -8.25 22.016 26.844 1 97 389 LEU A N 1
ATOM 3183 C CA . LEU A 1 389 ? -7.562 20.734 26.875 1 97 389 LEU A CA 1
ATOM 3184 C C . LEU A 1 389 ? -8.062 19.891 28.047 1 97 389 LEU A C 1
ATOM 3186 O O . LEU A 1 389 ? -8.109 18.656 27.953 1 97 389 LEU A O 1
ATOM 3190 N N . ASP A 1 390 ? -8.414 20.531 29.156 1 96 390 ASP A N 1
ATOM 3191 C CA . ASP A 1 390 ? -8.984 19.781 30.266 1 96 390 ASP A CA 1
ATOM 3192 C C . ASP A 1 390 ? -10.297 19.109 29.859 1 96 390 ASP A C 1
ATOM 3194 O O . ASP A 1 390 ? -10.539 17.953 30.188 1 96 390 ASP A O 1
ATOM 3198 N N . PHE A 1 391 ? -11.055 19.859 29.188 1 94.75 391 PHE A N 1
ATOM 3199 C CA . PHE A 1 391 ? -12.305 19.312 28.672 1 94.75 391 PHE A CA 1
ATOM 3200 C C . PHE A 1 391 ? -12.047 18.109 27.766 1 94.75 391 PHE A C 1
ATOM 3202 O O . PHE A 1 391 ? -12.664 17.047 27.922 1 94.75 391 PHE A O 1
ATOM 3209 N N . LEU A 1 392 ? -11.102 18.234 26.844 1 95.88 392 LEU A N 1
ATOM 3210 C CA . LEU A 1 392 ? -10.789 17.172 25.906 1 95.88 392 LEU A CA 1
ATOM 3211 C C . LEU A 1 392 ? -10.273 15.93 26.625 1 95.88 392 LEU A C 1
ATOM 3213 O O . LEU A 1 392 ? -10.672 14.805 26.312 1 95.88 392 LEU A O 1
ATOM 3217 N N . THR A 1 393 ? -9.438 16.188 27.562 1 96.06 393 THR A N 1
ATOM 3218 C CA . THR A 1 393 ? -8.859 15.07 28.312 1 96.06 393 THR A CA 1
ATOM 3219 C C . THR A 1 393 ? -9.945 14.297 29.047 1 96.06 393 THR A C 1
ATOM 3221 O O . THR A 1 393 ? -9.969 13.062 29.016 1 96.06 393 THR A O 1
ATOM 3224 N N . ASN A 1 394 ? -10.812 14.977 29.656 1 95.25 394 ASN A N 1
ATOM 3225 C CA . ASN A 1 394 ? -11.898 14.336 30.391 1 95.25 394 ASN A CA 1
ATOM 3226 C C . ASN A 1 394 ? -12.828 13.562 29.469 1 95.25 394 ASN A C 1
ATOM 3228 O O . ASN A 1 394 ? -13.289 12.469 29.812 1 95.25 394 ASN A O 1
ATOM 3232 N N . ALA A 1 395 ? -13.086 14.148 28.344 1 94 395 ALA A N 1
ATOM 3233 C CA . ALA A 1 395 ? -13.945 13.484 27.359 1 94 395 ALA A CA 1
ATOM 3234 C C . ALA A 1 395 ? -13.297 12.203 26.844 1 94 395 ALA A C 1
ATOM 3236 O O . ALA A 1 395 ? -13.992 11.227 26.562 1 94 395 ALA A O 1
ATOM 3237 N N . CYS A 1 396 ? -12.031 12.188 26.766 1 95.38 396 CYS A N 1
ATOM 3238 C CA . CYS A 1 396 ? -11.297 11.055 26.203 1 95.38 396 CYS A CA 1
ATOM 3239 C C . CYS A 1 396 ? -11.156 9.938 27.234 1 95.38 396 CYS A C 1
ATOM 3241 O O . CYS A 1 396 ? -11.172 8.758 26.891 1 95.38 396 CYS A O 1
ATOM 3243 N N . LYS A 1 397 ? -11.008 10.25 28.453 1 92 397 LYS A N 1
ATOM 3244 C CA . LYS A 1 397 ? -10.742 9.273 29.5 1 92 397 LYS A CA 1
ATOM 3245 C C . LYS A 1 397 ? -12.039 8.781 30.125 1 92 397 LYS A C 1
ATOM 3247 O O . LYS A 1 397 ? -12.039 7.781 30.859 1 92 397 LYS A O 1
ATOM 3252 N N . LYS A 1 398 ? -13.125 9.43 29.922 1 74.62 398 LYS A N 1
ATOM 3253 C CA . LYS A 1 398 ? -14.391 8.977 30.5 1 74.62 398 LYS A CA 1
ATOM 3254 C C . LYS A 1 398 ? -14.836 7.664 29.859 1 74.62 398 LYS A C 1
ATOM 3256 O O . LYS A 1 398 ? -14.867 7.535 28.641 1 74.62 398 LYS A O 1
ATOM 3261 N N . LYS A 1 399 ? -14.617 6.629 30.531 1 57.28 399 LYS A N 1
ATOM 3262 C CA . LYS A 1 399 ? -15.055 5.285 30.172 1 57.28 399 LYS A CA 1
ATOM 3263 C C . LYS A 1 399 ? -16.562 5.238 29.938 1 57.28 399 LYS A C 1
ATOM 3265 O O . LYS A 1 399 ? -17.328 5.863 30.688 1 57.28 399 LYS A O 1
ATOM 3270 N N . ASP A 1 400 ? -17.016 5.168 28.594 1 50.62 400 ASP A N 1
ATOM 3271 C CA . ASP A 1 400 ? -18.438 4.875 28.406 1 50.62 400 ASP A CA 1
ATOM 3272 C C . ASP A 1 400 ? -18.938 3.875 29.438 1 50.62 400 ASP A C 1
ATOM 3274 O O . ASP A 1 400 ? -18.453 2.738 29.5 1 50.62 400 ASP A O 1
ATOM 3278 N N . ASP A 1 401 ? -19.188 4.273 30.547 1 44.56 401 ASP A N 1
ATOM 3279 C CA . ASP A 1 401 ? -20.109 3.391 31.266 1 44.56 401 ASP A CA 1
ATOM 3280 C C . ASP A 1 401 ? -21.359 3.129 30.438 1 44.56 401 ASP A C 1
ATOM 3282 O O . ASP A 1 401 ? -22.469 3.463 30.875 1 44.56 401 ASP A O 1
ATOM 3286 N N . LYS A 1 402 ? -21.547 3.422 29.188 1 39.81 402 LYS A N 1
ATOM 3287 C CA . LYS A 1 402 ? -22.812 2.975 28.609 1 39.81 402 LYS A CA 1
ATOM 3288 C C . LYS A 1 402 ? -23.016 1.48 28.844 1 39.81 402 LYS A C 1
ATOM 3290 O O . LYS A 1 402 ? -22.109 0.678 28.594 1 39.81 402 LYS A O 1
ATOM 3295 N N . PRO A 1 403 ? -24.109 1.019 29.5 1 33.94 403 PRO A N 1
ATOM 3296 C CA . PRO A 1 403 ? -24.531 -0.383 29.422 1 33.94 403 PRO A CA 1
ATOM 3297 C C . PRO A 1 403 ? -24.672 -0.88 27.984 1 33.94 403 PRO A C 1
ATOM 3299 O O . PRO A 1 403 ? -24.922 -0.087 27.078 1 33.94 403 PRO A O 1
ATOM 3302 N N . LYS A 1 404 ? -24.25 -1.948 27.578 1 36.53 404 LYS A N 1
ATOM 3303 C CA . LYS A 1 404 ? -24.672 -2.625 26.359 1 36.53 404 LYS A CA 1
ATOM 3304 C C . LYS A 1 404 ? -26.156 -2.395 26.078 1 36.53 404 LYS A C 1
ATOM 3306 O O . LYS A 1 404 ? -27.016 -2.963 26.766 1 36.53 404 LYS A O 1
ATOM 3311 N N . ARG A 1 405 ? -26.609 -1.307 25.656 1 29.22 405 ARG A N 1
ATOM 3312 C CA . ARG A 1 405 ? -28.016 -1.354 25.219 1 29.22 405 ARG A CA 1
ATOM 3313 C C . ARG A 1 405 ? -28.219 -2.428 24.156 1 29.22 405 ARG A C 1
ATOM 3315 O O . ARG A 1 405 ? -27.562 -2.402 23.109 1 29.22 405 ARG A O 1
ATOM 3322 N N . ARG A 1 406 ? -28.844 -3.525 24.547 1 28.53 406 ARG A N 1
ATOM 3323 C CA . ARG A 1 406 ? -29.531 -4.531 23.75 1 28.53 406 ARG A CA 1
ATOM 3324 C C . ARG A 1 406 ? -30.5 -3.879 22.766 1 28.53 406 ARG A C 1
ATOM 3326 O O . ARG A 1 406 ? -31.406 -3.145 23.156 1 28.53 406 ARG A O 1
ATOM 3333 N N . LEU A 1 407 ? -30 -3.625 21.5 1 28.02 407 LEU A N 1
ATOM 3334 C CA . LEU A 1 407 ? -31.031 -3.299 20.5 1 28.02 407 LEU A CA 1
ATOM 3335 C C . LEU A 1 407 ? -32.25 -4.195 20.672 1 28.02 407 LEU A C 1
ATOM 3337 O O . LEU A 1 407 ? -32.125 -5.402 20.875 1 28.02 407 LEU A O 1
ATOM 3341 N N . PRO A 1 408 ? -33.375 -3.594 21 1 28.2 408 PRO A N 1
ATOM 3342 C CA . PRO A 1 408 ? -34.594 -4.375 21.047 1 28.2 408 PRO A CA 1
ATOM 3343 C C . PRO A 1 408 ? -34.781 -5.266 19.812 1 28.2 408 PRO A C 1
ATOM 3345 O O . PRO A 1 408 ? -34.375 -4.902 18.719 1 28.2 408 PRO A O 1
ATOM 3348 N N . HIS A 1 409 ? -34.719 -6.57 19.984 1 24.53 409 HIS A N 1
ATOM 3349 C CA . HIS A 1 409 ? -35.156 -7.59 19.047 1 24.53 409 HIS A CA 1
ATOM 3350 C C . HIS A 1 409 ? -36.469 -7.223 18.391 1 24.53 409 HIS A C 1
ATOM 3352 O O . HIS A 1 409 ? -37.469 -6.973 19.094 1 24.53 409 HIS A O 1
ATOM 3358 N N . ILE A 1 410 ? -36.562 -6.375 17.438 1 22.92 410 ILE A N 1
ATOM 3359 C CA . ILE A 1 410 ? -37.844 -6.375 16.719 1 22.92 410 ILE A CA 1
ATOM 3360 C C . ILE A 1 410 ? -38.344 -7.809 16.547 1 22.92 410 ILE A C 1
ATOM 3362 O O . ILE A 1 410 ? -37.656 -8.633 15.93 1 22.92 410 ILE A O 1
ATOM 3366 N N . LEU A 1 411 ? -39.375 -8.203 17.344 1 20.84 411 LEU A N 1
ATOM 3367 C CA . LEU A 1 411 ? -40.375 -9.227 17.031 1 20.84 411 LEU A CA 1
ATOM 3368 C C . LEU A 1 411 ? -41.094 -8.883 15.734 1 20.84 411 LEU A C 1
ATOM 3370 O O . LEU A 1 411 ? -41.5 -7.73 15.523 1 20.84 411 LEU A O 1
ATOM 3374 N N . MET B 1 1 ? -7.883 -58.125 -34.281 1 32.59 1 MET B N 1
ATOM 3375 C CA . MET B 1 1 ? -7.379 -58.219 -32.906 1 32.59 1 MET B CA 1
ATOM 3376 C C . MET B 1 1 ? -7.316 -56.812 -32.281 1 32.59 1 MET B C 1
ATOM 3378 O O . MET B 1 1 ? -6.465 -56 -32.656 1 32.59 1 MET B O 1
ATOM 3382 N N . TRP B 1 2 ? -8.453 -56.188 -31.812 1 36.09 2 TRP B N 1
ATOM 3383 C CA . TRP B 1 2 ? -8.789 -54.875 -31.266 1 36.09 2 TRP B CA 1
ATOM 3384 C C . TRP B 1 2 ? -8.062 -54.625 -29.953 1 36.09 2 TRP B C 1
ATOM 3386 O O . TRP B 1 2 ? -8.273 -55.344 -28.969 1 36.09 2 TRP B O 1
ATOM 3396 N N . HIS B 1 3 ? -6.848 -54.156 -29.953 1 34.22 3 HIS B N 1
ATOM 3397 C CA . HIS B 1 3 ? -6.07 -53.75 -28.797 1 34.22 3 HIS B CA 1
ATOM 3398 C C . HIS B 1 3 ? -6.832 -52.719 -27.938 1 34.22 3 HIS B C 1
ATOM 3400 O O . HIS B 1 3 ? -7.109 -51.625 -28.391 1 34.22 3 HIS B O 1
ATOM 3406 N N . PHE B 1 4 ? -7.695 -53.156 -27.016 1 36.28 4 PHE B N 1
ATOM 3407 C CA . PHE B 1 4 ? -8.297 -52.344 -25.953 1 36.28 4 PHE B CA 1
ATOM 3408 C C . PHE B 1 4 ? -7.227 -51.625 -25.141 1 36.28 4 PHE B C 1
ATOM 3410 O O . PHE B 1 4 ? -6.395 -52.281 -24.5 1 36.28 4 PHE B O 1
ATOM 3417 N N . LEU B 1 5 ? -6.801 -50.438 -25.484 1 34.75 5 LEU B N 1
ATOM 3418 C CA . LEU B 1 5 ? -5.973 -49.594 -24.656 1 34.75 5 LEU B CA 1
ATOM 3419 C C . LEU B 1 5 ? -6.609 -49.344 -23.297 1 34.75 5 LEU B C 1
ATOM 3421 O O . LEU B 1 5 ? -7.68 -48.75 -23.188 1 34.75 5 LEU B O 1
ATOM 3425 N N . TRP B 1 6 ? -6.324 -50.188 -22.312 1 34.69 6 TRP B N 1
ATOM 3426 C CA . TRP B 1 6 ? -6.668 -50 -20.906 1 34.69 6 TRP B CA 1
ATOM 3427 C C . TRP B 1 6 ? -6.117 -48.688 -20.391 1 34.69 6 TRP B C 1
ATOM 3429 O O . TRP B 1 6 ? -4.898 -48.5 -20.281 1 34.69 6 TRP B O 1
ATOM 3439 N N . ILE B 1 7 ? -6.832 -47.688 -20.562 1 36.12 7 ILE B N 1
ATOM 3440 C CA . ILE B 1 7 ? -6.531 -46.438 -19.844 1 36.12 7 ILE B CA 1
ATOM 3441 C C . ILE B 1 7 ? -6.559 -46.719 -18.328 1 36.12 7 ILE B C 1
ATOM 3443 O O . ILE B 1 7 ? -7.598 -47.062 -17.781 1 36.12 7 ILE B O 1
ATOM 3447 N N . VAL B 1 8 ? -5.441 -47.062 -17.719 1 33.25 8 VAL B N 1
ATOM 3448 C CA . VAL B 1 8 ? -5.305 -47.125 -16.266 1 33.25 8 VAL B CA 1
ATOM 3449 C C . VAL B 1 8 ? -5.758 -45.812 -15.633 1 33.25 8 VAL B C 1
ATOM 3451 O O . VAL B 1 8 ? -5.133 -44.781 -15.836 1 33.25 8 VAL B O 1
ATOM 3454 N N . PHE B 1 9 ? -7.027 -45.719 -15.406 1 36.47 9 PHE B N 1
ATOM 3455 C CA . PHE B 1 9 ? -7.539 -44.656 -14.547 1 36.47 9 PHE B CA 1
ATOM 3456 C C . PHE B 1 9 ? -6.875 -44.719 -13.172 1 36.47 9 PHE B C 1
ATOM 3458 O O . PHE B 1 9 ? -7.074 -45.688 -12.414 1 36.47 9 PHE B O 1
ATOM 3465 N N . LEU B 1 10 ? -5.777 -44.094 -13.023 1 38.41 10 LEU B N 1
ATOM 3466 C CA . LEU B 1 10 ? -5.316 -43.906 -11.656 1 38.41 10 LEU B CA 1
ATOM 3467 C C . LEU B 1 10 ? -6.449 -43.406 -10.773 1 38.41 10 LEU B C 1
ATOM 3469 O O . LEU B 1 10 ? -6.633 -42.188 -10.633 1 38.41 10 LEU B O 1
ATOM 3473 N N . ALA B 1 11 ? -7.59 -44 -10.883 1 38.19 11 ALA B N 1
ATOM 3474 C CA . ALA B 1 11 ? -8.617 -43.688 -9.891 1 38.19 11 ALA B CA 1
ATOM 3475 C C . ALA B 1 11 ? -8.039 -43.719 -8.477 1 38.19 11 ALA B C 1
ATOM 3477 O O . ALA B 1 11 ? -7.277 -44.625 -8.141 1 38.19 11 ALA B O 1
ATOM 3478 N N . LEU B 1 12 ? -8.055 -42.656 -7.715 1 45.53 12 LEU B N 1
ATOM 3479 C CA . LEU B 1 12 ? -7.902 -42.781 -6.27 1 45.53 12 LEU B CA 1
ATOM 3480 C C . LEU B 1 12 ? -8.75 -43.938 -5.73 1 45.53 12 LEU B C 1
ATOM 3482 O O . LEU B 1 12 ? -9.953 -43.75 -5.5 1 45.53 12 LEU B O 1
ATOM 3486 N N . ALA B 1 13 ? -8.633 -45.094 -6.316 1 41.41 13 ALA B N 1
ATOM 3487 C CA . ALA B 1 13 ? -9.406 -46.25 -5.934 1 41.41 13 ALA B CA 1
ATOM 3488 C C . ALA B 1 13 ? -9.555 -46.344 -4.418 1 41.41 13 ALA B C 1
ATOM 3490 O O . ALA B 1 13 ? -10.57 -46.844 -3.914 1 41.41 13 ALA B O 1
ATOM 3491 N N . ASN B 1 14 ? -8.484 -46.188 -3.697 1 47.22 14 ASN B N 1
ATOM 3492 C CA . ASN B 1 14 ? -8.617 -46.75 -2.357 1 47.22 14 ASN B CA 1
ATOM 3493 C C . ASN B 1 14 ? -9.297 -45.781 -1.402 1 47.22 14 ASN B C 1
ATOM 3495 O O . ASN B 1 14 ? -9.133 -45.875 -0.186 1 47.22 14 ASN B O 1
ATOM 3499 N N . GLY B 1 15 ? -10.211 -44.875 -1.761 1 61.72 15 GLY B N 1
ATOM 3500 C CA . GLY B 1 15 ? -11.031 -44.219 -0.766 1 61.72 15 GLY B CA 1
ATOM 3501 C C . GLY B 1 15 ? -10.328 -43.062 -0.088 1 61.72 15 GLY B C 1
ATOM 3502 O O . GLY B 1 15 ? -10.828 -42.5 0.891 1 61.72 15 GLY B O 1
ATOM 3503 N N . GLU B 1 16 ? -9.078 -42.594 -0.599 1 79.06 16 GLU B N 1
ATOM 3504 C CA . GLU B 1 16 ? -8.398 -41.594 0.195 1 79.06 16 GLU B CA 1
ATOM 3505 C C . GLU B 1 16 ? -8.828 -40.188 -0.226 1 79.06 16 GLU B C 1
ATOM 3507 O O . GLU B 1 16 ? -8.836 -39.844 -1.416 1 79.06 16 GLU B O 1
ATOM 3512 N N . GLU B 1 17 ? -9.141 -39.344 0.68 1 90.94 17 GLU B N 1
ATOM 3513 C CA . GLU B 1 17 ? -9.641 -37.969 0.54 1 90.94 17 GLU B CA 1
ATOM 3514 C C . GLU B 1 17 ? -8.5 -37 0.258 1 90.94 17 GLU B C 1
ATOM 3516 O O . GLU B 1 17 ? -8.68 -36 -0.451 1 90.94 17 GLU B O 1
ATOM 3521 N N . ILE B 1 18 ? -7.332 -37.312 0.706 1 95.25 18 ILE B N 1
ATOM 3522 C CA . ILE B 1 18 ? -6.113 -36.531 0.543 1 95.25 18 ILE B CA 1
ATOM 3523 C C . ILE B 1 18 ? -4.914 -37.438 0.389 1 95.25 18 ILE B C 1
ATOM 3525 O O . ILE B 1 18 ? -4.734 -38.375 1.183 1 95.25 18 ILE B O 1
ATOM 3529 N N . LYS B 1 19 ? -4.102 -37.219 -0.679 1 95.81 19 LYS B N 1
ATOM 3530 C CA . LYS B 1 19 ? -2.936 -38.094 -0.885 1 95.81 19 LYS B CA 1
ATOM 3531 C C . LYS B 1 19 ? -1.806 -37.312 -1.569 1 95.81 19 LYS B C 1
ATOM 3533 O O . LYS B 1 19 ? -2.01 -36.688 -2.619 1 95.81 19 LYS B O 1
ATOM 3538 N N . THR B 1 20 ? -0.635 -37.344 -0.965 1 97 20 THR B N 1
ATOM 3539 C CA . THR B 1 20 ? 0.558 -36.875 -1.662 1 97 20 THR B CA 1
ATOM 3540 C C . THR B 1 20 ? 1.028 -37.906 -2.682 1 97 20 THR B C 1
ATOM 3542 O O . THR B 1 20 ? 1.361 -39.031 -2.316 1 97 20 THR B O 1
ATOM 3545 N N . ILE B 1 21 ? 1.165 -37.5 -3.92 1 96.19 21 ILE B N 1
ATOM 3546 C CA . ILE B 1 21 ? 1.336 -38.531 -4.953 1 96.19 21 ILE B CA 1
ATOM 3547 C C . ILE B 1 21 ? 2.713 -38.375 -5.598 1 96.19 21 ILE B C 1
ATOM 3549 O O . ILE B 1 21 ? 3.236 -39.312 -6.184 1 96.19 21 ILE B O 1
ATOM 3553 N N . TYR B 1 22 ? 3.291 -37.281 -5.574 1 97.88 22 TYR B N 1
ATOM 3554 C CA . TYR B 1 22 ? 4.645 -37.062 -6.066 1 97.88 22 TYR B CA 1
ATOM 3555 C C . TYR B 1 22 ? 5.477 -36.281 -5.047 1 97.88 22 TYR B C 1
ATOM 3557 O O . TYR B 1 22 ? 4.938 -35.5 -4.273 1 97.88 22 TYR B O 1
ATOM 3565 N N . SER B 1 23 ? 6.727 -36.531 -5.027 1 98.25 23 SER B N 1
ATOM 3566 C CA . SER B 1 23 ? 7.68 -35.812 -4.184 1 98.25 23 SER B CA 1
ATOM 3567 C C . SER B 1 23 ? 9.078 -35.844 -4.789 1 98.25 23 SER B C 1
ATOM 3569 O O . SER B 1 23 ? 9.438 -36.781 -5.496 1 98.25 23 SER B O 1
ATOM 3571 N N . TRP B 1 24 ? 9.852 -34.812 -4.559 1 98.38 24 TRP B N 1
ATOM 3572 C CA . TRP B 1 24 ? 11.195 -34.719 -5.117 1 98.38 24 TRP B CA 1
ATOM 3573 C C . TRP B 1 24 ? 12.188 -34.219 -4.062 1 98.38 24 TRP B C 1
ATOM 3575 O O . TRP B 1 24 ? 11.875 -33.344 -3.264 1 98.38 24 TRP B O 1
ATOM 3585 N N . ASN B 1 25 ? 13.359 -34.906 -4.055 1 97.88 25 ASN B N 1
ATOM 3586 C CA . ASN B 1 25 ? 14.5 -34.281 -3.385 1 97.88 25 ASN B CA 1
ATOM 3587 C C . ASN B 1 25 ? 15.086 -33.125 -4.207 1 97.88 25 ASN B C 1
ATOM 3589 O O . ASN B 1 25 ? 15.352 -32.062 -3.676 1 97.88 25 ASN B O 1
ATOM 3593 N N . VAL B 1 26 ? 15.258 -33.469 -5.453 1 96.75 26 VAL B N 1
ATOM 3594 C CA . VAL B 1 26 ? 15.75 -32.531 -6.457 1 96.75 26 VAL B CA 1
ATOM 3595 C C . VAL B 1 26 ? 14.992 -32.719 -7.77 1 96.75 26 VAL B C 1
ATOM 3597 O O . VAL B 1 26 ? 14.477 -33.812 -8.039 1 96.75 26 VAL B O 1
ATOM 3600 N N . ILE B 1 27 ? 14.953 -31.688 -8.562 1 97.62 27 ILE B N 1
ATOM 3601 C CA . ILE B 1 27 ? 14.289 -31.766 -9.859 1 97.62 27 ILE B CA 1
ATOM 3602 C C . ILE B 1 27 ? 15.281 -32.25 -10.914 1 97.62 27 ILE B C 1
ATOM 3604 O O . ILE B 1 27 ? 16.375 -31.703 -11.047 1 97.62 27 ILE B O 1
ATOM 3608 N N . GLU B 1 28 ? 14.906 -33.281 -11.602 1 96.56 28 GLU B N 1
ATOM 3609 C CA . GLU B 1 28 ? 15.695 -33.781 -12.719 1 96.56 28 GLU B CA 1
ATOM 3610 C C . GLU B 1 28 ? 14.914 -33.688 -14.023 1 96.56 28 GLU B C 1
ATOM 3612 O O . GLU B 1 28 ? 13.68 -33.625 -14.016 1 96.56 28 GLU B O 1
ATOM 3617 N N . TYR B 1 29 ? 15.656 -33.719 -15.094 1 98.31 29 TYR B N 1
ATOM 3618 C CA . TYR B 1 29 ? 15.07 -33.625 -16.422 1 98.31 29 TYR B CA 1
ATOM 3619 C C . TYR B 1 29 ? 15.414 -34.844 -17.25 1 98.31 29 TYR B C 1
ATOM 3621 O O . TYR B 1 29 ? 16.406 -35.531 -16.984 1 98.31 29 TYR B O 1
ATOM 3629 N N . ASN B 1 30 ? 14.539 -35.125 -18.203 1 97.62 30 ASN B N 1
ATOM 3630 C CA . ASN B 1 30 ? 14.906 -36.094 -19.234 1 97.62 30 ASN B CA 1
ATOM 3631 C C . ASN B 1 30 ? 15.773 -35.438 -20.312 1 97.62 30 ASN B C 1
ATOM 3633 O O . ASN B 1 30 ? 15.258 -34.938 -21.312 1 97.62 30 ASN B O 1
ATOM 3637 N N . PHE B 1 31 ? 17.047 -35.562 -20.141 1 97.06 31 PHE B N 1
ATOM 3638 C CA . PHE B 1 31 ? 17.984 -35.031 -21.109 1 97.06 31 PHE B CA 1
ATOM 3639 C C . PHE B 1 31 ? 18.078 -35.906 -22.344 1 97.06 31 PHE B C 1
ATOM 3641 O O . PHE B 1 31 ? 17.875 -37.125 -22.25 1 97.06 31 PHE B O 1
ATOM 3648 N N . PRO B 1 32 ? 18.484 -35.281 -23.469 1 95.12 32 PRO B N 1
ATOM 3649 C CA . PRO B 1 32 ? 18.641 -36.125 -24.672 1 95.12 32 PRO B CA 1
ATOM 3650 C C . PRO B 1 32 ? 19.719 -37.188 -24.516 1 95.12 32 PRO B C 1
ATOM 3652 O O . PRO B 1 32 ? 19.578 -38.281 -25.016 1 95.12 32 PRO B O 1
ATOM 3655 N N . ASN B 1 33 ? 20.828 -36.844 -23.922 1 94.62 33 ASN B N 1
ATOM 3656 C CA . ASN B 1 33 ? 21.891 -37.781 -23.547 1 94.62 33 ASN B CA 1
ATOM 3657 C C . ASN B 1 33 ? 22.75 -37.219 -22.422 1 94.62 33 ASN B C 1
ATOM 3659 O O . ASN B 1 33 ? 22.609 -36.062 -22.031 1 94.62 33 ASN B O 1
ATOM 3663 N N . ASP B 1 34 ? 23.609 -38.031 -21.953 1 95.5 34 ASP B N 1
ATOM 3664 C CA . ASP B 1 34 ? 24.406 -37.688 -20.781 1 95.5 34 ASP B CA 1
ATOM 3665 C C . ASP B 1 34 ? 25.438 -36.625 -21.094 1 95.5 34 ASP B C 1
ATOM 3667 O O . ASP B 1 34 ? 25.812 -35.812 -20.234 1 95.5 34 ASP B O 1
ATOM 3671 N N . ASN B 1 35 ? 25.875 -36.594 -22.297 1 96.25 35 ASN B N 1
ATOM 3672 C CA . ASN B 1 35 ? 26.859 -35.594 -22.688 1 96.25 35 ASN B CA 1
ATOM 3673 C C . ASN B 1 35 ? 26.297 -34.188 -22.578 1 96.25 35 ASN B C 1
ATOM 3675 O O . ASN B 1 35 ? 26.969 -33.25 -22.094 1 96.25 35 ASN B O 1
ATOM 3679 N N . ILE B 1 36 ? 25.125 -34.062 -23.016 1 94.81 36 ILE B N 1
ATOM 3680 C CA . ILE B 1 36 ? 24.469 -32.781 -22.953 1 94.81 36 ILE B CA 1
ATOM 3681 C C . ILE B 1 36 ? 24.25 -32.375 -21.484 1 94.81 36 ILE B C 1
ATOM 3683 O O . ILE B 1 36 ? 24.547 -31.234 -21.094 1 94.81 36 ILE B O 1
ATOM 3687 N N . ARG B 1 37 ? 23.766 -33.281 -20.719 1 96.38 37 ARG B N 1
ATOM 3688 C CA . ARG B 1 37 ? 23.578 -33.031 -19.297 1 96.38 37 ARG B CA 1
ATOM 3689 C C . ARG B 1 37 ? 24.875 -32.594 -18.641 1 96.38 37 ARG B C 1
ATOM 3691 O O . ARG B 1 37 ? 24.891 -31.578 -17.938 1 96.38 37 ARG B O 1
ATOM 3698 N N . ASN B 1 38 ? 25.938 -33.312 -18.906 1 96.94 38 ASN B N 1
ATOM 3699 C CA . ASN B 1 38 ? 27.234 -33.031 -18.297 1 96.94 38 ASN B CA 1
ATOM 3700 C C . ASN B 1 38 ? 27.781 -31.703 -18.75 1 96.94 38 ASN B C 1
ATOM 3702 O O . ASN B 1 38 ? 28.422 -30.984 -17.969 1 96.94 38 ASN B O 1
ATOM 3706 N N . THR B 1 39 ? 27.578 -31.406 -19.938 1 95.94 39 THR B N 1
ATOM 3707 C CA . THR B 1 39 ? 28.031 -30.125 -20.453 1 95.94 39 THR B CA 1
ATOM 3708 C C . THR B 1 39 ? 27.297 -28.969 -19.75 1 95.94 39 THR B C 1
ATOM 3710 O O . THR B 1 39 ? 27.922 -27.984 -19.375 1 95.94 39 THR B O 1
ATOM 3713 N N . LEU B 1 40 ? 26 -29.109 -19.578 1 96.06 40 LEU B N 1
ATOM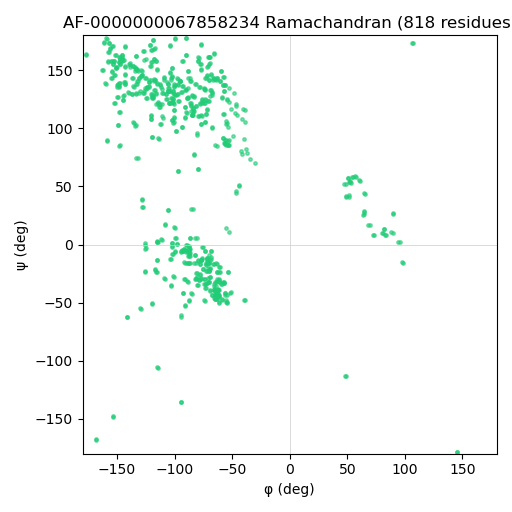 3714 C CA . LEU B 1 40 ? 25.203 -28.094 -18.906 1 96.06 40 LEU B CA 1
ATOM 3715 C C . LEU B 1 40 ? 25.656 -27.922 -17.469 1 96.06 40 LEU B C 1
ATOM 3717 O O . LEU B 1 40 ? 25.703 -26.797 -16.953 1 96.06 40 LEU B O 1
ATOM 3721 N N . ILE B 1 41 ? 25.984 -29 -16.844 1 96.5 41 ILE B N 1
ATOM 3722 C CA . ILE B 1 41 ? 26.484 -28.938 -15.469 1 96.5 41 ILE B CA 1
ATOM 3723 C C . ILE B 1 41 ? 27.828 -28.219 -15.438 1 96.5 41 ILE B C 1
ATOM 3725 O O . ILE B 1 41 ? 28.031 -27.312 -14.633 1 96.5 41 ILE B O 1
ATOM 3729 N N . SER B 1 42 ? 28.719 -28.562 -16.328 1 96.62 42 SER B N 1
ATOM 3730 C CA . SER B 1 42 ? 30.078 -28.031 -16.359 1 96.62 42 SER B CA 1
ATOM 3731 C C . SER B 1 42 ? 30.078 -26.531 -16.625 1 96.62 42 SER B C 1
ATOM 3733 O O . SER B 1 42 ? 30.906 -25.797 -16.078 1 96.62 42 SER B O 1
ATOM 3735 N N . ASN B 1 43 ? 29.219 -26.062 -17.406 1 95 43 ASN B N 1
ATOM 3736 C CA . ASN B 1 43 ? 29.219 -24.656 -17.797 1 95 43 ASN B CA 1
ATOM 3737 C C . ASN B 1 43 ? 28.344 -23.828 -16.859 1 95 43 ASN B C 1
ATOM 3739 O O . ASN B 1 43 ? 28.219 -22.609 -17.031 1 95 43 ASN B O 1
ATOM 3743 N N . GLY B 1 44 ? 27.656 -24.469 -15.898 1 95.19 44 GLY B N 1
ATOM 3744 C CA . GLY B 1 44 ? 26.875 -23.734 -14.914 1 95.19 44 GLY B CA 1
ATOM 3745 C C . GLY B 1 44 ? 25.438 -23.484 -15.367 1 95.19 44 GLY B C 1
ATOM 3746 O O . GLY B 1 44 ? 24.703 -22.734 -14.711 1 95.19 44 GLY B O 1
ATOM 3747 N N . ASP B 1 45 ? 25.047 -24.109 -16.438 1 95.62 45 ASP B N 1
ATOM 3748 C CA . ASP B 1 45 ? 23.703 -23.906 -16.984 1 95.62 45 ASP B CA 1
ATOM 3749 C C . ASP B 1 45 ? 22.703 -24.859 -16.359 1 95.62 45 ASP B C 1
ATOM 3751 O O . ASP B 1 45 ? 21.5 -24.75 -16.594 1 95.62 45 ASP B O 1
ATOM 3755 N N . TYR B 1 46 ? 23.234 -25.828 -15.609 1 97.25 46 TYR B N 1
ATOM 3756 C CA . TYR B 1 46 ? 22.391 -26.688 -14.789 1 97.25 46 TYR B CA 1
ATOM 3757 C C . TYR B 1 46 ? 22.969 -26.828 -13.383 1 97.25 46 TYR B C 1
ATOM 3759 O O . TYR B 1 46 ? 23.953 -27.531 -13.18 1 97.25 46 TYR B O 1
ATOM 3767 N N . ILE B 1 47 ? 22.391 -26.125 -12.484 1 96.38 47 ILE B N 1
ATOM 3768 C CA . ILE B 1 47 ? 22.703 -26.203 -11.07 1 96.38 47 ILE B CA 1
ATOM 3769 C C . ILE B 1 47 ? 21.531 -26.812 -10.305 1 96.38 47 ILE B C 1
ATOM 3771 O O . ILE B 1 47 ? 20.531 -26.125 -10.07 1 96.38 47 ILE B O 1
ATOM 3775 N N . GLU B 1 48 ? 21.641 -28.016 -9.938 1 94.62 48 GLU B N 1
ATOM 3776 C CA . GLU B 1 48 ? 20.547 -28.828 -9.422 1 94.62 48 GLU B CA 1
ATOM 3777 C C . GLU B 1 48 ? 19.797 -28.125 -8.297 1 94.62 48 GLU B C 1
ATOM 3779 O O . GLU B 1 48 ? 18.578 -28.094 -8.273 1 94.62 48 GLU B O 1
ATOM 3784 N N . GLU B 1 49 ? 20.5 -27.453 -7.395 1 94.12 49 GLU B N 1
ATOM 3785 C CA . GLU B 1 49 ? 19.938 -26.859 -6.188 1 94.12 49 GLU B CA 1
ATOM 3786 C C . GLU B 1 49 ? 19.094 -25.625 -6.516 1 94.12 49 GLU B C 1
ATOM 3788 O O . GLU B 1 49 ? 18.328 -25.141 -5.676 1 94.12 49 GLU B O 1
ATOM 3793 N N . ASN B 1 50 ? 19.219 -25.125 -7.75 1 96.94 50 ASN B N 1
ATOM 3794 C CA . ASN B 1 50 ? 18.531 -23.906 -8.125 1 96.94 50 ASN B CA 1
ATOM 3795 C C . ASN B 1 50 ? 17.234 -24.203 -8.867 1 96.94 50 ASN B C 1
ATOM 3797 O O . ASN B 1 50 ? 16.5 -23.281 -9.258 1 96.94 50 ASN B O 1
ATOM 3801 N N . ASN B 1 51 ? 16.922 -25.5 -9.047 1 98.06 51 ASN B N 1
ATOM 3802 C CA . ASN B 1 51 ? 15.727 -25.891 -9.773 1 98.06 51 ASN B CA 1
ATOM 3803 C C . ASN B 1 51 ? 14.586 -26.281 -8.828 1 98.06 51 ASN B C 1
ATOM 3805 O O . ASN B 1 51 ? 14.68 -27.281 -8.125 1 98.06 51 ASN B O 1
ATOM 3809 N N . MET B 1 52 ? 13.609 -25.469 -8.789 1 98.06 52 MET B N 1
ATOM 3810 C CA . MET B 1 52 ? 12.438 -25.75 -7.969 1 98.06 52 MET B CA 1
ATOM 3811 C C . MET B 1 52 ? 11.148 -25.531 -8.758 1 98.06 52 MET B C 1
ATOM 3813 O O . MET B 1 52 ? 11.062 -24.625 -9.57 1 98.06 52 MET B O 1
ATOM 3817 N N . PRO B 1 53 ? 10.141 -26.375 -8.594 1 98.62 53 PRO B N 1
ATOM 3818 C CA . PRO B 1 53 ? 8.844 -26.172 -9.242 1 98.62 53 PRO B CA 1
ATOM 3819 C C . PRO B 1 53 ? 8.047 -25.031 -8.609 1 98.62 53 PRO B C 1
ATOM 3821 O O . PRO B 1 53 ? 8.102 -24.844 -7.391 1 98.62 53 PRO B O 1
ATOM 3824 N N . ASN B 1 54 ? 7.352 -24.297 -9.422 1 98.38 54 ASN B N 1
ATOM 3825 C CA . ASN B 1 54 ? 6.605 -23.141 -8.93 1 98.38 54 ASN B CA 1
ATOM 3826 C C . ASN B 1 54 ? 5.156 -23.172 -9.414 1 98.38 54 ASN B C 1
ATOM 3828 O O . ASN B 1 54 ? 4.227 -23.078 -8.609 1 98.38 54 ASN B O 1
ATOM 3832 N N . GLY B 1 55 ? 4.926 -23.25 -10.664 1 98.38 55 GLY B N 1
ATOM 3833 C CA . GLY B 1 55 ? 3.604 -23.328 -11.258 1 98.38 55 GLY B CA 1
ATOM 3834 C C . GLY B 1 55 ? 3.227 -24.734 -11.688 1 98.38 55 GLY B C 1
ATOM 3835 O O . GLY B 1 55 ? 4.094 -25.531 -12.062 1 98.38 55 GLY B O 1
ATOM 3836 N N . MET B 1 56 ? 1.923 -25 -11.688 1 98.69 56 MET B N 1
ATOM 3837 C CA . MET B 1 56 ? 1.419 -26.312 -12.078 1 98.69 56 MET B CA 1
ATOM 3838 C C . MET B 1 56 ? 0.048 -26.203 -12.734 1 98.69 56 MET B C 1
ATOM 3840 O O . MET B 1 56 ? -0.816 -25.469 -12.25 1 98.69 56 MET B O 1
ATOM 3844 N N . GLN B 1 57 ? -0.103 -26.922 -13.789 1 98.31 57 GLN B N 1
ATOM 3845 C CA . GLN B 1 57 ? -1.402 -27.031 -14.438 1 98.31 57 GLN B CA 1
ATOM 3846 C C . GLN B 1 57 ? -1.614 -28.438 -15 1 98.31 57 GLN B C 1
ATOM 3848 O O . GLN B 1 57 ? -0.69 -29.047 -15.555 1 98.31 57 GLN B O 1
ATOM 3853 N N . ILE B 1 58 ? -2.844 -28.891 -14.82 1 97.81 58 ILE B N 1
ATOM 3854 C CA . ILE B 1 58 ? -3.201 -30.219 -15.297 1 97.81 58 ILE B CA 1
ATOM 3855 C C . ILE B 1 58 ? -3.953 -30.109 -16.625 1 97.81 58 ILE B C 1
ATOM 3857 O O . ILE B 1 58 ? -4.848 -29.281 -16.766 1 97.81 58 ILE B O 1
ATOM 3861 N N . TRP B 1 59 ? -3.607 -30.969 -17.578 1 97.88 59 TRP B N 1
ATOM 3862 C CA . TRP B 1 59 ? -4.328 -31.078 -18.828 1 97.88 59 TRP B CA 1
ATOM 3863 C C . TRP B 1 59 ? -4.285 -32.531 -19.359 1 97.88 59 TRP B C 1
ATOM 3865 O O . TRP B 1 59 ? -3.213 -33.031 -19.656 1 97.88 59 TRP B O 1
ATOM 3875 N N . ASN B 1 60 ? -5.449 -33.156 -19.391 1 96.62 60 ASN B N 1
ATOM 3876 C CA . ASN B 1 60 ? -5.539 -34.562 -19.812 1 96.62 60 ASN B CA 1
ATOM 3877 C C . ASN B 1 60 ? -4.5 -35.406 -19.109 1 96.62 60 ASN B C 1
ATOM 3879 O O . ASN B 1 60 ? -4.535 -35.562 -17.891 1 96.62 60 ASN B O 1
ATOM 3883 N N . ASP B 1 61 ? -3.51 -35.938 -19.859 1 96.44 61 ASP B N 1
ATOM 3884 C CA . ASP B 1 61 ? -2.562 -36.875 -19.25 1 96.44 61 ASP B CA 1
ATOM 3885 C C . ASP B 1 61 ? -1.263 -36.156 -18.875 1 96.44 61 ASP B C 1
ATOM 3887 O O . ASP B 1 61 ? -0.334 -36.781 -18.359 1 96.44 61 ASP B O 1
ATOM 3891 N N . LYS B 1 62 ? -1.239 -34.844 -19.047 1 98.12 62 LYS B N 1
ATOM 3892 C CA . LYS B 1 62 ? -0.023 -34.062 -18.766 1 98.12 62 LYS B CA 1
ATOM 3893 C C . LYS B 1 62 ? -0.171 -33.25 -17.5 1 98.12 62 LYS B C 1
ATOM 3895 O O . LYS B 1 62 ? -1.236 -32.688 -17.234 1 98.12 62 LYS B O 1
ATOM 3900 N N . VAL B 1 63 ? 0.873 -33.188 -16.734 1 98.5 63 VAL B N 1
ATOM 3901 C CA . VAL B 1 63 ? 1.061 -32.25 -15.656 1 98.5 63 VAL B CA 1
ATOM 3902 C C . VAL B 1 63 ? 2.154 -31.234 -16.031 1 98.5 63 VAL B C 1
ATOM 3904 O O . VAL B 1 63 ? 3.332 -31.594 -16.094 1 98.5 63 VAL B O 1
ATOM 3907 N N . PHE B 1 64 ? 1.76 -30.047 -16.281 1 98.81 64 PHE B N 1
ATOM 3908 C CA . PHE B 1 64 ? 2.729 -29 -16.594 1 98.81 64 PHE B CA 1
ATOM 3909 C C . PHE B 1 64 ? 3.342 -28.422 -15.336 1 98.81 64 PHE B C 1
ATOM 3911 O O . PHE B 1 64 ? 2.643 -28.188 -14.344 1 98.81 64 PHE B O 1
ATOM 3918 N N . ILE B 1 65 ? 4.641 -28.203 -15.383 1 98.81 65 ILE B N 1
ATOM 3919 C CA . ILE B 1 65 ? 5.398 -27.641 -14.266 1 98.81 65 ILE B CA 1
ATOM 3920 C C . ILE B 1 65 ? 6.32 -26.531 -14.766 1 98.81 65 ILE B C 1
ATOM 3922 O O . ILE B 1 65 ? 7.059 -26.719 -15.734 1 98.81 65 ILE B O 1
ATOM 3926 N N . THR B 1 66 ? 6.277 -25.391 -14.133 1 98.88 66 THR B N 1
ATOM 3927 C CA . THR B 1 66 ? 7.262 -24.344 -14.414 1 98.88 66 THR B CA 1
ATOM 3928 C C . THR B 1 66 ? 8.391 -24.391 -13.391 1 98.88 66 THR B C 1
ATOM 3930 O O . THR B 1 66 ? 8.156 -24.625 -12.203 1 98.88 66 THR B O 1
ATOM 3933 N N . ILE B 1 67 ? 9.594 -24.234 -13.883 1 98.81 67 ILE B N 1
ATOM 3934 C CA . ILE B 1 67 ? 10.789 -24.016 -13.07 1 98.81 67 ILE B CA 1
ATOM 3935 C C . ILE B 1 67 ? 11.344 -22.625 -13.328 1 98.81 67 ILE B C 1
ATOM 3937 O O . ILE B 1 67 ? 12.188 -22.422 -14.203 1 98.81 67 ILE B O 1
ATOM 3941 N N . PRO B 1 68 ? 10.914 -21.672 -12.539 1 98.69 68 PRO B N 1
ATOM 3942 C CA . PRO B 1 68 ? 11.336 -20.297 -12.797 1 98.69 68 PRO B CA 1
ATOM 3943 C C . PRO B 1 68 ? 12.836 -20.094 -12.586 1 98.69 68 PRO B C 1
ATOM 3945 O O . PRO B 1 68 ? 13.422 -20.688 -11.68 1 98.69 68 PRO B O 1
ATOM 3948 N N . ARG B 1 69 ? 13.375 -19.297 -13.391 1 98.44 69 ARG B N 1
ATOM 3949 C CA . ARG B 1 69 ? 14.781 -18.906 -13.258 1 98.44 69 ARG B CA 1
ATOM 3950 C C . ARG B 1 69 ? 14.945 -17.844 -12.188 1 98.44 69 ARG B C 1
ATOM 3952 O O . ARG B 1 69 ? 15.414 -16.734 -12.477 1 98.44 69 ARG B O 1
ATOM 3959 N N . TRP B 1 70 ? 14.633 -18.297 -10.961 1 98.31 70 TRP B N 1
ATOM 3960 C CA . TRP B 1 70 ? 14.898 -17.453 -9.805 1 98.31 70 TRP B CA 1
ATOM 3961 C C . TRP B 1 70 ? 16.391 -17.234 -9.625 1 98.31 70 TRP B C 1
ATOM 3963 O O . TRP B 1 70 ? 16.828 -16.141 -9.281 1 98.31 70 TRP B O 1
ATOM 3973 N N . LYS B 1 71 ? 17.078 -18.297 -9.773 1 97.75 71 LYS B N 1
ATOM 3974 C CA . LYS B 1 71 ? 18.547 -18.312 -9.773 1 97.75 71 LYS B CA 1
ATOM 3975 C C . LYS B 1 71 ? 19.078 -18.875 -11.086 1 97.75 71 LYS B C 1
ATOM 3977 O O . LYS B 1 71 ? 18.328 -19.422 -11.891 1 97.75 71 LYS B O 1
ATOM 3982 N N . ASN B 1 72 ? 20.375 -18.766 -11.258 1 96.56 72 ASN B N 1
ATOM 3983 C CA . ASN B 1 72 ? 21 -19.297 -12.461 1 96.56 72 ASN B CA 1
ATOM 3984 C C . ASN B 1 72 ? 21 -20.828 -12.461 1 96.56 72 ASN B C 1
ATOM 3986 O O . ASN B 1 72 ? 20.703 -21.453 -11.438 1 96.56 72 ASN B O 1
ATOM 3990 N N . GLY B 1 73 ? 21.188 -21.406 -13.648 1 97.44 73 GLY B N 1
ATOM 3991 C CA . GLY B 1 73 ? 21.375 -22.844 -13.742 1 97.44 73 GLY B CA 1
ATOM 3992 C C . GLY B 1 73 ? 20.078 -23.609 -13.914 1 97.44 73 GLY B C 1
ATOM 3993 O O . GLY B 1 73 ? 19.969 -24.75 -13.461 1 97.44 73 GLY B O 1
ATOM 3994 N N . VAL B 1 74 ? 19.109 -23.016 -14.453 1 98.38 74 VAL B N 1
ATOM 3995 C CA . VAL B 1 74 ? 17.859 -23.688 -14.805 1 98.38 74 VAL B CA 1
ATOM 3996 C C . VAL B 1 74 ? 17.828 -23.969 -16.297 1 98.38 74 VAL B C 1
ATOM 3998 O O . VAL B 1 74 ? 17.609 -23.062 -17.109 1 98.38 74 VAL B O 1
ATOM 4001 N N . PRO B 1 75 ? 17.984 -25.172 -16.688 1 98 75 PRO B N 1
ATOM 4002 C CA . PRO B 1 75 ? 18.125 -25.469 -18.109 1 98 75 PRO B CA 1
ATOM 4003 C C . PRO B 1 75 ? 16.797 -25.438 -18.859 1 98 75 PRO B C 1
ATOM 4005 O O . PRO B 1 75 ? 16.781 -25.234 -20.078 1 98 75 PRO B O 1
ATOM 4008 N N . SER B 1 76 ? 15.719 -25.688 -18.172 1 98.5 76 SER B N 1
ATOM 4009 C CA . SER B 1 76 ? 14.398 -25.641 -18.781 1 98.5 76 SER B CA 1
ATOM 4010 C C . SER B 1 76 ? 13.375 -25.016 -17.844 1 98.5 76 SER B C 1
ATOM 4012 O O . SER B 1 76 ? 13.242 -25.422 -16.688 1 98.5 76 SER B O 1
ATOM 4014 N N . ASN B 1 77 ? 12.617 -24.062 -18.375 1 98.75 77 ASN B N 1
ATOM 4015 C CA . ASN B 1 77 ? 11.648 -23.297 -17.594 1 98.75 77 ASN B CA 1
ATOM 4016 C C . ASN B 1 77 ? 10.273 -23.953 -17.609 1 98.75 77 ASN B C 1
ATOM 4018 O O . ASN B 1 77 ? 9.672 -24.172 -16.562 1 98.75 77 ASN B O 1
ATOM 4022 N N . LEU B 1 78 ? 9.734 -24.25 -18.75 1 98.88 78 LEU B N 1
ATOM 4023 C CA . LEU B 1 78 ? 8.43 -24.875 -18.922 1 98.88 78 LEU B CA 1
ATOM 4024 C C . LEU B 1 78 ? 8.57 -26.359 -19.234 1 98.88 78 LEU B C 1
ATOM 4026 O O . LEU B 1 78 ? 9.258 -26.734 -20.188 1 98.88 78 LEU B O 1
ATOM 4030 N N . ASN B 1 79 ? 7.898 -27.203 -18.453 1 98.88 79 ASN B N 1
ATOM 4031 C CA . ASN B 1 79 ? 8.07 -28.656 -18.531 1 98.88 79 ASN B CA 1
ATOM 4032 C C . ASN B 1 79 ? 6.746 -29.375 -18.312 1 98.88 79 ASN B C 1
ATOM 4034 O O . ASN B 1 79 ? 5.734 -28.75 -18 1 98.88 79 ASN B O 1
ATOM 4038 N N . PHE B 1 80 ? 6.742 -30.688 -18.562 1 98.81 80 PHE B N 1
ATOM 4039 C CA . PHE B 1 80 ? 5.613 -31.547 -18.188 1 98.81 80 PHE B CA 1
ATOM 4040 C C . PHE B 1 80 ? 6.086 -32.938 -17.844 1 98.81 80 PHE B C 1
ATOM 4042 O O . PHE B 1 80 ? 7.23 -33.312 -18.125 1 98.81 80 PHE B O 1
ATOM 4049 N N . PHE B 1 81 ? 5.359 -33.719 -17.172 1 98.56 81 PHE B N 1
ATOM 4050 C CA . PHE B 1 81 ? 5.438 -35.156 -17.062 1 98.56 81 PHE B CA 1
ATOM 4051 C C . PHE B 1 81 ? 4.055 -35.781 -17.219 1 98.56 81 PHE B C 1
ATOM 4053 O O . PHE B 1 81 ? 3.041 -35.094 -17.156 1 98.56 81 PHE B O 1
ATOM 4060 N N . LEU B 1 82 ? 4.051 -37.031 -17.5 1 97.75 82 LEU B N 1
ATOM 4061 C CA . LEU B 1 82 ? 2.789 -37.719 -17.719 1 97.75 82 LEU B CA 1
ATOM 4062 C C . LEU B 1 82 ? 2.221 -38.25 -16.406 1 97.75 82 LEU B C 1
ATOM 4064 O O . LEU B 1 82 ? 2.965 -38.75 -15.555 1 97.75 82 LEU B O 1
ATOM 4068 N N . LYS B 1 83 ? 0.93 -38.188 -16.312 1 94.44 83 LYS B N 1
ATOM 4069 C CA . LYS B 1 83 ? 0.232 -38.625 -15.094 1 94.44 83 LYS B CA 1
ATOM 4070 C C . LYS B 1 83 ? 0.472 -40.094 -14.812 1 94.44 83 LYS B C 1
ATOM 4072 O O . LYS B 1 83 ? 0.444 -40.531 -13.664 1 94.44 83 LYS B O 1
ATOM 4077 N N . ASN B 1 84 ? 0.662 -40.812 -15.82 1 91.25 84 ASN B N 1
ATOM 4078 C CA . ASN B 1 84 ? 0.807 -42.25 -15.641 1 91.25 84 ASN B CA 1
ATOM 4079 C C . ASN B 1 84 ? 2.25 -42.656 -15.328 1 91.25 84 ASN B C 1
ATOM 4081 O O . ASN B 1 84 ? 2.596 -43.844 -15.328 1 91.25 84 ASN B O 1
ATOM 4085 N N . ASP B 1 85 ? 3.062 -41.594 -15.164 1 91.12 85 ASP B N 1
ATOM 4086 C CA . ASP B 1 85 ? 4.41 -41.906 -14.688 1 91.12 85 ASP B CA 1
ATOM 4087 C C . ASP B 1 85 ? 4.367 -42.625 -13.336 1 91.12 85 ASP B C 1
ATOM 4089 O O . ASP B 1 85 ? 3.781 -42.094 -12.383 1 91.12 85 ASP B O 1
ATOM 4093 N N . GLU B 1 86 ? 4.973 -43.75 -13.156 1 90.38 86 GLU B N 1
ATOM 4094 C CA . GLU B 1 86 ? 4.895 -44.594 -11.953 1 90.38 86 GLU B CA 1
ATOM 4095 C C . GLU B 1 86 ? 5.922 -44.156 -10.914 1 90.38 86 GLU B C 1
ATOM 4097 O O . GLU B 1 86 ? 5.871 -44.594 -9.766 1 90.38 86 GLU B O 1
ATOM 4102 N N . SER B 1 87 ? 6.746 -43.281 -11.414 1 93.38 87 SER B N 1
ATOM 4103 C CA . SER B 1 87 ? 7.777 -42.812 -10.492 1 93.38 87 SER B CA 1
ATOM 4104 C C . SER B 1 87 ? 7.188 -41.906 -9.422 1 93.38 87 SER B C 1
ATOM 4106 O O . SER B 1 87 ? 6.258 -41.125 -9.688 1 93.38 87 SER B O 1
ATOM 4108 N N . GLU B 1 88 ? 7.738 -42 -8.258 1 94.69 88 GLU B N 1
ATOM 4109 C CA . GLU B 1 88 ? 7.379 -41.062 -7.188 1 94.69 88 GLU B CA 1
ATOM 4110 C C . GLU B 1 88 ? 7.934 -39.688 -7.453 1 94.69 88 GLU B C 1
ATOM 4112 O O . GLU B 1 88 ? 7.465 -38.688 -6.875 1 94.69 88 GLU B O 1
ATOM 4117 N N . SER B 1 89 ? 8.938 -39.625 -8.227 1 97.5 89 SER B N 1
ATOM 4118 C CA . SER B 1 89 ? 9.609 -38.375 -8.594 1 97.5 89 SER B CA 1
ATOM 4119 C C . SER B 1 89 ? 9.836 -38.281 -10.102 1 97.5 89 SER B C 1
ATOM 4121 O O . SER B 1 89 ? 10.969 -38.344 -10.57 1 97.5 89 SER B O 1
ATOM 4123 N N . PRO B 1 90 ? 8.773 -38.031 -10.812 1 98 90 PRO B N 1
ATOM 4124 C CA . PRO B 1 90 ? 8.93 -38 -12.266 1 98 90 PRO B CA 1
ATOM 4125 C C . PRO B 1 90 ? 9.961 -36.969 -12.719 1 98 90 PRO B C 1
ATOM 4127 O O . PRO B 1 90 ? 10.039 -35.875 -12.148 1 98 90 PRO B O 1
ATOM 4130 N N . LYS B 1 91 ? 10.789 -37.375 -13.688 1 98.19 91 LYS B N 1
ATOM 4131 C CA . LYS B 1 91 ? 11.641 -36.406 -14.367 1 98.19 91 LYS B CA 1
ATOM 4132 C C . LYS B 1 91 ? 10.828 -35.5 -15.289 1 98.19 91 LYS B C 1
ATOM 4134 O O . LYS B 1 91 ? 9.797 -35.938 -15.828 1 98.19 91 LYS B O 1
ATOM 4139 N N . LEU B 1 92 ? 11.328 -34.344 -15.492 1 98.69 92 LEU B N 1
ATOM 4140 C CA . LEU B 1 92 ? 10.578 -33.375 -16.281 1 98.69 92 LEU B CA 1
ATOM 4141 C C . LEU B 1 92 ? 11.016 -33.406 -17.734 1 98.69 92 LEU B C 1
ATOM 4143 O O . LEU B 1 92 ? 12.203 -33.562 -18.031 1 98.69 92 LEU B O 1
ATOM 4147 N N . ASN B 1 93 ? 10.07 -33.281 -18.594 1 98.62 93 ASN B N 1
ATOM 4148 C CA . ASN B 1 93 ? 10.289 -33.094 -20.031 1 98.62 93 ASN B CA 1
ATOM 4149 C C . ASN B 1 93 ? 10.102 -31.625 -20.438 1 98.62 93 ASN B C 1
ATOM 4151 O O . ASN B 1 93 ? 9.039 -31.047 -20.219 1 98.62 93 ASN B O 1
ATOM 4155 N N . PRO B 1 94 ? 11.109 -31.016 -21.031 1 98.5 94 PRO B N 1
ATOM 4156 C CA . PRO B 1 94 ? 10.906 -29.641 -21.5 1 98.5 94 PRO B CA 1
ATOM 4157 C C . PRO B 1 94 ? 9.719 -29.516 -22.453 1 98.5 94 PRO B C 1
ATOM 4159 O O . PRO B 1 94 ? 9.516 -30.391 -23.312 1 98.5 94 PRO B O 1
ATOM 4162 N N . TYR B 1 95 ? 8.977 -28.547 -22.281 1 98.56 95 TYR B N 1
ATOM 4163 C CA . TYR B 1 95 ? 7.82 -28.281 -23.125 1 98.56 95 TYR B CA 1
ATOM 4164 C C . TYR B 1 95 ? 7.973 -26.953 -23.859 1 98.56 95 TYR B C 1
ATOM 4166 O O . TYR B 1 95 ? 8.305 -25.938 -23.25 1 98.56 95 TYR B O 1
ATOM 4174 N N . PRO B 1 96 ? 7.578 -26.797 -25.125 1 97.81 96 PRO B N 1
ATOM 4175 C CA . PRO B 1 96 ? 7.199 -27.906 -26 1 97.81 96 PRO B CA 1
ATOM 4176 C C . PRO B 1 96 ? 8.391 -28.781 -26.391 1 97.81 96 PRO B C 1
ATOM 4178 O O . PRO B 1 96 ? 8.203 -29.906 -26.875 1 97.81 96 PRO B O 1
ATOM 4181 N N . ASN B 1 97 ? 9.648 -28.219 -26.281 1 96.56 97 ASN B N 1
ATOM 4182 C CA . ASN B 1 97 ? 10.867 -28.984 -26.531 1 96.56 97 ASN B CA 1
ATOM 4183 C C . ASN B 1 97 ? 12.086 -28.312 -25.922 1 96.56 97 ASN B C 1
ATOM 4185 O O . ASN B 1 97 ? 11.969 -27.219 -25.328 1 96.56 97 ASN B O 1
ATOM 4189 N N . TRP B 1 98 ? 13.203 -28.984 -25.984 1 96.19 98 TRP B N 1
ATOM 4190 C CA . TRP B 1 98 ? 14.453 -28.469 -25.422 1 96.19 98 TRP B CA 1
ATOM 4191 C C . TRP B 1 98 ? 14.859 -27.172 -26.094 1 96.19 98 TRP B C 1
ATOM 4193 O O . TRP B 1 98 ? 15.297 -26.234 -25.422 1 96.19 98 TRP B O 1
ATOM 4203 N N . GLU B 1 99 ? 14.695 -27.031 -27.344 1 95.06 99 GLU B N 1
ATOM 4204 C CA . GLU B 1 99 ? 15.125 -25.844 -28.094 1 95.06 99 GLU B CA 1
ATOM 4205 C C . GLU B 1 99 ? 14.383 -24.594 -27.625 1 95.06 99 GLU B C 1
ATOM 4207 O O . GLU B 1 99 ? 14.992 -23.547 -27.453 1 95.06 99 GLU B O 1
ATOM 4212 N N . MET B 1 100 ? 13.117 -24.734 -27.344 1 96.69 100 MET B N 1
ATOM 4213 C CA . MET B 1 100 ? 12.297 -23.594 -26.938 1 96.69 100 MET B CA 1
ATOM 4214 C C . MET B 1 100 ? 12.648 -23.156 -25.531 1 96.69 100 MET B C 1
ATOM 4216 O O . MET B 1 100 ? 12.273 -22.047 -25.109 1 96.69 100 MET B O 1
ATOM 4220 N N . ASN B 1 101 ? 13.344 -23.984 -24.781 1 97.5 101 ASN B N 1
ATOM 4221 C CA . ASN B 1 101 ? 13.703 -23.641 -23.406 1 97.5 101 ASN B CA 1
ATOM 4222 C C . ASN B 1 101 ? 15.164 -23.188 -23.312 1 97.5 101 ASN B C 1
ATOM 4224 O O . ASN B 1 101 ? 15.641 -22.859 -22.234 1 97.5 101 ASN B O 1
ATOM 4228 N N . ASP B 1 102 ? 15.859 -23.219 -24.422 1 94.62 102 ASP B N 1
ATOM 4229 C CA . ASP B 1 102 ? 17.234 -22.734 -24.469 1 94.62 102 ASP B CA 1
ATOM 4230 C C . ASP B 1 102 ? 17.297 -21.219 -24.469 1 94.62 102 ASP B C 1
ATOM 4232 O O . ASP B 1 102 ? 17 -20.578 -25.484 1 94.62 102 ASP B O 1
ATOM 4236 N N . ILE B 1 103 ? 17.75 -20.703 -23.422 1 92.88 103 ILE B N 1
ATOM 4237 C CA . ILE B 1 103 ? 17.688 -19.266 -23.188 1 92.88 103 ILE B CA 1
ATOM 4238 C C . ILE B 1 103 ? 18.531 -18.516 -24.234 1 92.88 103 ILE B C 1
ATOM 4240 O O . ILE B 1 103 ? 18.359 -17.312 -24.438 1 92.88 103 ILE B O 1
ATOM 4244 N N . ASN B 1 104 ? 19.375 -19.203 -24.922 1 90.38 104 ASN B N 1
ATOM 4245 C CA . ASN B 1 104 ? 20.266 -18.578 -25.891 1 90.38 104 ASN B CA 1
ATOM 4246 C C . ASN B 1 104 ? 19.641 -18.531 -27.281 1 90.38 104 ASN B C 1
ATOM 4248 O O . ASN B 1 104 ? 20.219 -17.953 -28.203 1 90.38 104 ASN B O 1
ATOM 4252 N N . LYS B 1 105 ? 18.578 -19.109 -27.406 1 91.25 105 LYS B N 1
ATOM 4253 C CA . LYS B 1 105 ? 17.906 -19.094 -28.703 1 91.25 105 LYS B CA 1
ATOM 4254 C C . LYS B 1 105 ? 16.922 -17.938 -28.797 1 91.25 105 LYS B C 1
ATOM 4256 O O . LYS B 1 105 ? 16.344 -17.516 -27.797 1 91.25 105 LYS B O 1
ATOM 4261 N N . ILE B 1 106 ? 16.672 -17.625 -30 1 86.06 106 ILE B N 1
ATOM 4262 C CA . ILE B 1 106 ? 15.742 -16.531 -30.281 1 86.06 106 ILE B CA 1
ATOM 4263 C C . ILE B 1 106 ? 14.305 -16.984 -30.016 1 86.06 106 ILE B C 1
ATOM 4265 O O . ILE B 1 106 ? 13.938 -18.109 -30.344 1 86.06 106 ILE B O 1
ATOM 4269 N N . ASP B 1 107 ? 13.555 -16.188 -29.359 1 85 107 ASP B N 1
ATOM 4270 C CA . ASP B 1 107 ? 12.125 -16.375 -29.109 1 85 107 ASP B CA 1
ATOM 4271 C C . ASP B 1 107 ? 11.875 -17.547 -28.172 1 85 107 ASP B C 1
ATOM 4273 O O . ASP B 1 107 ? 10.805 -18.156 -28.203 1 85 107 ASP B O 1
ATOM 4277 N N . SER B 1 108 ? 12.93 -17.953 -27.5 1 95.19 108 SER B N 1
ATOM 4278 C CA . SER B 1 108 ? 12.781 -19.031 -26.5 1 95.19 108 SER B CA 1
ATOM 4279 C C . SER B 1 108 ? 11.992 -18.547 -25.297 1 95.19 108 SER B C 1
ATOM 4281 O O . SER B 1 108 ? 11.773 -17.359 -25.109 1 95.19 108 SER B O 1
ATOM 4283 N N . ILE B 1 109 ? 11.5 -19.516 -24.562 1 98.06 109 ILE B N 1
ATOM 4284 C CA . ILE B 1 109 ? 10.875 -19.234 -23.266 1 98.06 109 ILE B CA 1
ATOM 4285 C C . ILE B 1 109 ? 11.945 -18.906 -22.234 1 98.06 109 ILE B C 1
ATOM 4287 O O . ILE B 1 109 ? 12.852 -19.703 -21.984 1 98.06 109 ILE B O 1
ATOM 4291 N N . ILE B 1 110 ? 11.844 -17.766 -21.672 1 98.19 110 ILE B N 1
ATOM 4292 C CA . ILE B 1 110 ? 12.883 -17.328 -20.75 1 98.19 110 ILE B CA 1
ATOM 4293 C C . ILE B 1 110 ? 12.469 -17.672 -19.312 1 98.19 110 ILE B C 1
ATOM 4295 O O . ILE B 1 110 ? 13.141 -18.453 -18.641 1 98.19 110 ILE B O 1
ATOM 4299 N N . ASN B 1 111 ? 11.344 -17.094 -18.891 1 98.62 111 ASN B N 1
ATOM 4300 C CA . ASN B 1 111 ? 11.039 -17.266 -17.469 1 98.62 111 ASN B CA 1
ATOM 4301 C C . ASN B 1 111 ? 9.555 -17.062 -17.188 1 98.62 111 ASN B C 1
ATOM 4303 O O . ASN B 1 111 ? 9.133 -15.953 -16.844 1 98.62 111 ASN B O 1
ATOM 4307 N N . ILE B 1 112 ? 8.789 -18.125 -17.281 1 98.62 112 ILE B N 1
ATOM 4308 C CA . ILE B 1 112 ? 7.371 -18.141 -16.938 1 98.62 112 ILE B CA 1
ATOM 4309 C C . ILE B 1 112 ? 7.211 -18.625 -15.484 1 98.62 112 ILE B C 1
ATOM 4311 O O . ILE B 1 112 ? 7.777 -19.641 -15.094 1 98.62 112 ILE B O 1
ATOM 4315 N N . ILE B 1 113 ? 6.406 -17.859 -14.703 1 98.31 113 ILE B N 1
ATOM 4316 C CA . ILE B 1 113 ? 6.23 -18.219 -13.297 1 98.31 113 ILE B CA 1
ATOM 4317 C C . ILE B 1 113 ? 5.082 -19.219 -13.156 1 98.31 113 ILE B C 1
ATOM 4319 O O . ILE B 1 113 ? 5.23 -20.25 -12.5 1 98.31 113 ILE B O 1
ATOM 4323 N N . ARG B 1 114 ? 3.969 -18.875 -13.82 1 98.12 114 ARG B N 1
ATOM 4324 C CA . ARG B 1 114 ? 2.809 -19.766 -13.805 1 98.12 114 ARG B CA 1
ATOM 4325 C C . ARG B 1 114 ? 2.16 -19.844 -15.18 1 98.12 114 ARG B C 1
ATOM 4327 O O . ARG B 1 114 ? 2.254 -18.891 -15.969 1 98.12 114 ARG B O 1
ATOM 4334 N N . VAL B 1 115 ? 1.466 -21 -15.406 1 98.56 115 VAL B N 1
ATOM 4335 C CA . VAL B 1 115 ? 0.718 -21.219 -16.641 1 98.56 115 VAL B CA 1
ATOM 4336 C C . VAL B 1 115 ? -0.726 -21.594 -16.312 1 98.56 115 VAL B C 1
ATOM 4338 O O . VAL B 1 115 ? -1.021 -22.047 -15.203 1 98.56 115 VAL B O 1
ATOM 4341 N N . ARG B 1 116 ? -1.563 -21.391 -17.266 1 98.69 116 ARG B N 1
ATOM 4342 C CA . ARG B 1 116 ? -2.963 -21.797 -17.172 1 98.69 116 ARG B CA 1
ATOM 4343 C C . ARG B 1 116 ? -3.434 -22.453 -18.469 1 98.69 116 ARG B C 1
ATOM 4345 O O . ARG B 1 116 ? -3.004 -22.062 -19.547 1 98.69 116 ARG B O 1
ATOM 4352 N N . VAL B 1 117 ? -4.266 -23.438 -18.312 1 98.19 117 VAL B N 1
ATOM 4353 C CA . VAL B 1 117 ? -4.926 -24.078 -19.453 1 98.19 117 VAL B CA 1
ATOM 4354 C C . VAL B 1 117 ? -6.352 -23.562 -19.578 1 98.19 117 VAL B C 1
ATOM 4356 O O . VAL B 1 117 ? -7.078 -23.453 -18.594 1 98.19 117 VAL B O 1
ATOM 4359 N N . ASP B 1 118 ? -6.715 -23.188 -20.797 1 97.69 118 ASP B N 1
ATOM 4360 C CA . ASP B 1 118 ? -8.094 -22.734 -20.969 1 97.69 118 ASP B CA 1
ATOM 4361 C C . ASP B 1 118 ? -8.969 -23.844 -21.547 1 97.69 118 ASP B C 1
ATOM 4363 O O . ASP B 1 118 ? -8.484 -24.953 -21.797 1 97.69 118 ASP B O 1
ATOM 4367 N N . ALA B 1 119 ? -10.273 -23.578 -21.703 1 96.12 119 ALA B N 1
ATOM 4368 C CA . ALA B 1 119 ? -11.258 -24.594 -22.094 1 96.12 119 ALA B CA 1
ATOM 4369 C C . ALA B 1 119 ? -11.133 -24.922 -23.578 1 96.12 119 ALA B C 1
ATOM 4371 O O . ALA B 1 119 ? -11.812 -25.828 -24.078 1 96.12 119 ALA B O 1
ATOM 4372 N N . CYS B 1 120 ? -10.258 -24.281 -24.281 1 97.88 120 CYS B N 1
ATOM 4373 C CA . CYS B 1 120 ? -10.055 -24.516 -25.719 1 97.88 120 CYS B CA 1
ATOM 4374 C C . CYS B 1 120 ? -8.734 -25.234 -25.969 1 97.88 120 CYS B C 1
ATOM 4376 O O . CYS B 1 120 ? -8.195 -25.172 -27.078 1 97.88 120 CYS B O 1
ATOM 4378 N N . ASP B 1 121 ? -8.172 -25.812 -24.953 1 97.88 121 ASP B N 1
ATOM 4379 C CA . ASP B 1 121 ? -6.953 -26.609 -25.016 1 97.88 121 ASP B CA 1
ATOM 4380 C C . ASP B 1 121 ? -5.754 -25.75 -25.406 1 97.88 121 ASP B C 1
ATOM 4382 O O . ASP B 1 121 ? -4.969 -26.125 -26.281 1 97.88 121 ASP B O 1
ATOM 4386 N N . ARG B 1 122 ? -5.691 -24.625 -24.828 1 98.75 122 ARG B N 1
ATOM 4387 C CA . ARG B 1 122 ? -4.531 -23.75 -24.984 1 98.75 122 ARG B CA 1
ATOM 4388 C C . ARG B 1 122 ? -3.822 -23.531 -23.641 1 98.75 122 ARG B C 1
ATOM 4390 O O . ARG B 1 122 ? -4.473 -23.406 -22.609 1 98.75 122 ARG B O 1
ATOM 4397 N N . LEU B 1 123 ? -2.5 -23.484 -23.688 1 98.81 123 LEU B N 1
ATOM 4398 C CA . LEU B 1 123 ? -1.673 -23.172 -22.531 1 98.81 123 LEU B CA 1
ATOM 4399 C C . LEU B 1 123 ? -1.197 -21.719 -22.594 1 98.81 123 LEU B C 1
ATOM 4401 O O . LEU B 1 123 ? -0.641 -21.281 -23.594 1 98.81 123 LEU B O 1
ATOM 4405 N N . TRP B 1 124 ? -1.475 -21 -21.547 1 98.88 124 TRP B N 1
ATOM 4406 C CA . TRP B 1 124 ? -1.135 -19.594 -21.453 1 98.88 124 TRP B CA 1
ATOM 4407 C C . TRP B 1 124 ? -0.072 -19.344 -20.391 1 98.88 124 TRP B C 1
ATOM 4409 O O . TRP B 1 124 ? -0.126 -19.938 -19.297 1 98.88 124 TRP B O 1
ATOM 4419 N N . GLY B 1 125 ? 0.905 -18.5 -20.672 1 98.62 125 GLY B N 1
ATOM 4420 C CA . GLY B 1 125 ? 1.863 -18.031 -19.672 1 98.62 125 GLY B CA 1
ATOM 4421 C C . GLY B 1 125 ? 2.4 -16.641 -19.984 1 98.62 125 GLY B C 1
ATOM 4422 O O . GLY B 1 125 ? 2.457 -16.25 -21.156 1 98.62 125 GLY B O 1
ATOM 4423 N N . VAL B 1 126 ? 2.758 -15.953 -18.969 1 98.62 126 VAL B N 1
ATOM 4424 C CA . VAL B 1 126 ? 3.484 -14.703 -19.141 1 98.62 126 VAL B CA 1
ATOM 4425 C C . VAL B 1 126 ? 4.977 -14.93 -18.906 1 98.62 126 VAL B C 1
ATOM 4427 O O . VAL B 1 126 ? 5.387 -15.336 -17.828 1 98.62 126 VAL B O 1
ATOM 4430 N N . ASP B 1 127 ? 5.695 -14.719 -19.953 1 98.5 127 ASP B N 1
ATOM 4431 C CA . ASP B 1 127 ? 7.152 -14.766 -19.875 1 98.5 127 ASP B CA 1
ATOM 4432 C C . ASP B 1 127 ? 7.719 -13.422 -19.438 1 98.5 127 ASP B C 1
ATOM 4434 O O . ASP B 1 127 ? 7.637 -12.43 -20.156 1 98.5 127 ASP B O 1
ATOM 4438 N N . THR B 1 128 ? 8.336 -13.391 -18.25 1 97.88 128 THR B N 1
ATOM 4439 C CA . THR B 1 128 ? 8.828 -12.141 -17.688 1 97.88 128 THR B CA 1
ATOM 4440 C C . THR B 1 128 ? 10.008 -11.602 -18.484 1 97.88 128 THR B C 1
ATOM 4442 O O . THR B 1 128 ? 10.328 -10.414 -18.406 1 97.88 128 THR B O 1
ATOM 4445 N N . GLY B 1 129 ? 10.766 -12.508 -19.125 1 97.31 129 GLY B N 1
ATOM 4446 C CA . GLY B 1 129 ? 11.93 -12.133 -19.906 1 97.31 129 GLY B CA 1
ATOM 4447 C C . GLY B 1 129 ? 13.172 -11.93 -19.047 1 97.31 129 GLY B C 1
ATOM 4448 O O . GLY B 1 129 ? 14.172 -11.391 -19.516 1 97.31 129 GLY B O 1
ATOM 4449 N N . VAL B 1 130 ? 13.148 -12.359 -17.812 1 97.62 130 VAL B N 1
ATOM 4450 C CA . VAL B 1 130 ? 14.25 -12.062 -16.891 1 97.62 130 VAL B CA 1
ATOM 4451 C C . VAL B 1 130 ? 14.898 -13.367 -16.422 1 97.62 130 VAL B C 1
ATOM 4453 O O . VAL B 1 130 ? 14.203 -14.305 -16.031 1 97.62 130 VAL B O 1
ATOM 4456 N N . ASP B 1 131 ? 16.172 -13.492 -16.562 1 97.25 131 ASP B N 1
ATOM 4457 C CA . ASP B 1 131 ? 16.938 -14.625 -16.047 1 97.25 131 ASP B CA 1
ATOM 4458 C C . ASP B 1 131 ? 17.594 -14.289 -14.711 1 97.25 131 ASP B C 1
ATOM 4460 O O . ASP B 1 131 ? 17.969 -13.141 -14.469 1 97.25 131 ASP B O 1
ATOM 4464 N N . ASP B 1 132 ? 17.672 -15.266 -13.773 1 98 132 ASP B N 1
ATOM 4465 C CA . ASP B 1 132 ? 18.391 -15.133 -12.516 1 98 132 ASP B CA 1
ATOM 4466 C C . ASP B 1 132 ? 17.828 -13.977 -11.68 1 98 132 ASP B C 1
ATOM 4468 O O . ASP B 1 132 ? 18.578 -13.094 -11.266 1 98 132 ASP B O 1
ATOM 4472 N N . ILE B 1 133 ? 16.578 -14.016 -11.43 1 97.56 133 ILE B N 1
ATOM 4473 C CA . ILE B 1 133 ? 15.805 -12.938 -10.82 1 97.56 133 ILE B CA 1
ATOM 4474 C C . ILE B 1 133 ? 16.422 -12.562 -9.477 1 97.56 133 ILE B C 1
ATOM 4476 O O . ILE B 1 133 ? 16.531 -11.375 -9.141 1 97.56 133 ILE B O 1
ATOM 4480 N N . LEU B 1 134 ? 16.859 -13.477 -8.648 1 96.5 134 LEU B N 1
ATOM 4481 C CA . LEU B 1 134 ? 17.375 -13.227 -7.305 1 96.5 134 LEU B CA 1
ATOM 4482 C C . LEU B 1 134 ? 18.859 -12.93 -7.344 1 96.5 134 LEU B C 1
ATOM 4484 O O . LEU B 1 134 ? 19.469 -12.641 -6.312 1 96.5 134 LEU B O 1
ATOM 4488 N N . GLY B 1 135 ? 19.453 -13.023 -8.562 1 96.75 135 GLY B N 1
ATOM 4489 C CA . GLY B 1 135 ? 20.875 -12.742 -8.75 1 96.75 135 GLY B CA 1
ATOM 4490 C C . GLY B 1 135 ? 21.125 -11.539 -9.641 1 96.75 135 GLY B C 1
ATOM 4491 O O . GLY B 1 135 ? 20.734 -10.414 -9.305 1 96.75 135 GLY B O 1
ATOM 4492 N N . ASN B 1 136 ? 21.531 -11.781 -10.836 1 96.38 136 ASN B N 1
ATOM 4493 C CA . ASN B 1 136 ? 21.891 -10.703 -11.758 1 96.38 136 ASN B CA 1
ATOM 4494 C C . ASN B 1 136 ? 20.641 -10.008 -12.312 1 96.38 136 ASN B C 1
ATOM 4496 O O . ASN B 1 136 ? 20.734 -8.898 -12.844 1 96.38 136 ASN B O 1
ATOM 4500 N N . ASN B 1 137 ? 19.578 -10.68 -12.242 1 96.94 137 ASN B N 1
ATOM 4501 C CA . ASN B 1 137 ? 18.344 -10.102 -12.766 1 96.94 137 ASN B CA 1
ATOM 4502 C C . ASN B 1 137 ? 18.516 -9.617 -14.203 1 96.94 137 ASN B C 1
ATOM 4504 O O . ASN B 1 137 ? 18.203 -8.477 -14.523 1 96.94 137 ASN B O 1
ATOM 4508 N N . THR B 1 138 ? 18.969 -10.43 -15.086 1 96.44 138 THR B N 1
ATOM 4509 C CA . THR B 1 138 ? 19.297 -10.078 -16.453 1 96.44 138 THR B CA 1
ATOM 4510 C C . THR B 1 138 ? 18.047 -10.047 -17.328 1 96.44 138 THR B C 1
ATOM 4512 O O . THR B 1 138 ? 17.375 -11.062 -17.5 1 96.44 138 THR B O 1
ATOM 4515 N N . VAL B 1 139 ? 17.766 -8.898 -17.875 1 95.81 139 VAL B N 1
ATOM 4516 C CA . VAL B 1 139 ? 16.625 -8.742 -18.766 1 95.81 139 VAL B CA 1
ATOM 4517 C C . VAL B 1 139 ? 17.016 -9.188 -20.172 1 95.81 139 VAL B C 1
ATOM 4519 O O . VAL B 1 139 ? 17.906 -8.594 -20.797 1 95.81 139 VAL B O 1
ATOM 4522 N N . ILE B 1 140 ? 16.438 -10.211 -20.656 1 95.94 140 ILE B N 1
ATOM 4523 C CA . ILE B 1 140 ? 16.703 -10.734 -22 1 95.94 140 ILE B CA 1
ATOM 4524 C C . ILE B 1 140 ? 15.727 -10.133 -23 1 95.94 140 ILE B C 1
ATOM 4526 O O . ILE B 1 140 ? 16.109 -9.781 -24.109 1 95.94 140 ILE B O 1
ATOM 4530 N N . HIS B 1 141 ? 14.422 -10 -22.641 1 94.12 141 HIS B N 1
ATOM 4531 C CA . HIS B 1 141 ? 13.422 -9.266 -23.406 1 94.12 141 HIS B CA 1
ATOM 4532 C C . HIS B 1 141 ? 12.312 -8.75 -22.5 1 94.12 141 HIS B C 1
ATOM 4534 O O . HIS B 1 141 ? 12.25 -9.102 -21.312 1 94.12 141 HIS B O 1
ATOM 4540 N N . GLN B 1 142 ? 11.461 -7.914 -23.062 1 94.75 142 GLN B N 1
ATOM 4541 C CA . GLN B 1 142 ? 10.312 -7.398 -22.328 1 94.75 142 GLN B CA 1
ATOM 4542 C C . GLN B 1 142 ? 9.273 -8.492 -22.094 1 94.75 142 GLN B C 1
ATOM 4544 O O . GLN B 1 142 ? 9.227 -9.484 -22.828 1 94.75 142 GLN B O 1
ATOM 4549 N N . PRO B 1 143 ? 8.492 -8.289 -21.062 1 98.06 143 PRO B N 1
ATOM 4550 C CA . PRO B 1 143 ? 7.473 -9.305 -20.781 1 98.06 143 PRO B CA 1
ATOM 4551 C C . PRO B 1 143 ? 6.535 -9.547 -21.969 1 98.06 143 PRO B C 1
ATOM 4553 O O . PRO B 1 143 ? 6.172 -8.602 -22.672 1 98.06 143 PRO B O 1
ATOM 4556 N N . ARG B 1 144 ? 6.164 -10.766 -22.109 1 98.31 144 ARG B N 1
ATOM 4557 C CA . ARG B 1 144 ? 5.289 -11.133 -23.219 1 98.31 144 ARG B CA 1
ATOM 4558 C C . ARG B 1 144 ? 4.41 -12.328 -22.859 1 98.31 144 ARG B C 1
ATOM 4560 O O . ARG B 1 144 ? 4.793 -13.148 -22.016 1 98.31 144 ARG B O 1
ATOM 4567 N N . ILE B 1 145 ? 3.242 -12.438 -23.484 1 98.75 145 ILE B N 1
ATOM 4568 C CA . ILE B 1 145 ? 2.34 -13.57 -23.328 1 98.75 145 ILE B CA 1
ATOM 4569 C C . ILE B 1 145 ? 2.67 -14.633 -24.391 1 98.75 145 ILE B C 1
ATOM 4571 O O . ILE B 1 145 ? 2.881 -14.312 -25.562 1 98.75 145 ILE B O 1
ATOM 4575 N N . ILE B 1 146 ? 2.758 -15.852 -23.969 1 98.25 146 ILE B N 1
ATOM 4576 C CA . ILE B 1 146 ? 2.951 -16.984 -24.875 1 98.25 146 ILE B CA 1
ATOM 4577 C C . ILE B 1 146 ? 1.744 -17.906 -24.797 1 98.25 146 ILE B C 1
ATOM 4579 O O . ILE B 1 146 ? 1.302 -18.281 -23.703 1 98.25 146 ILE B O 1
ATOM 4583 N N . ILE B 1 147 ? 1.212 -18.25 -25.938 1 98.69 147 ILE B N 1
ATOM 4584 C CA . ILE B 1 147 ? 0.044 -19.109 -26.031 1 98.69 147 ILE B CA 1
ATOM 4585 C C . ILE B 1 147 ? 0.369 -20.312 -26.922 1 98.69 147 ILE B C 1
ATOM 4587 O O . ILE B 1 147 ? 0.773 -20.156 -28.078 1 98.69 147 ILE B O 1
ATOM 4591 N N . ILE B 1 148 ? 0.148 -21.516 -26.406 1 98.62 148 ILE B N 1
ATOM 4592 C CA . ILE B 1 148 ? 0.527 -22.75 -27.078 1 98.62 148 ILE B CA 1
ATOM 4593 C C . ILE B 1 148 ? -0.705 -23.625 -27.281 1 98.62 148 ILE B C 1
ATOM 4595 O O . ILE B 1 148 ? -1.52 -23.781 -26.375 1 98.62 148 ILE B O 1
ATOM 4599 N N . ASP B 1 149 ? -0.817 -24.188 -28.453 1 98.56 149 ASP B N 1
ATOM 4600 C CA . ASP B 1 149 ? -1.845 -25.188 -28.719 1 98.56 149 ASP B CA 1
ATOM 4601 C C . ASP B 1 149 ? -1.475 -26.531 -28.109 1 98.56 149 ASP B C 1
ATOM 4603 O O . ASP B 1 149 ? -0.456 -27.125 -28.469 1 98.56 149 ASP B O 1
ATOM 4607 N N . LEU B 1 150 ? -2.318 -27.047 -27.25 1 98.56 150 LEU B N 1
ATOM 4608 C CA . LEU B 1 150 ? -1.96 -28.25 -26.5 1 98.56 150 LEU B CA 1
ATOM 4609 C C . LEU B 1 150 ? -2.199 -29.5 -27.344 1 98.56 150 LEU B C 1
ATOM 4611 O O . LEU B 1 150 ? -1.689 -30.578 -27.016 1 98.56 150 LEU B O 1
ATOM 4615 N N . LYS B 1 151 ? -2.932 -29.406 -28.391 1 97.75 151 LYS B N 1
ATOM 4616 C CA . LYS B 1 151 ? -3.18 -30.547 -29.266 1 97.75 151 LYS B CA 1
ATOM 4617 C C . LYS B 1 151 ? -2.031 -30.75 -30.25 1 97.75 151 LYS B C 1
ATOM 4619 O O . LYS B 1 151 ? -1.699 -31.875 -30.609 1 97.75 151 LYS B O 1
ATOM 4624 N N . THR B 1 152 ? -1.342 -29.609 -30.609 1 98.06 152 THR B N 1
ATOM 4625 C CA . THR B 1 152 ? -0.302 -29.688 -31.641 1 98.06 152 THR B CA 1
ATOM 4626 C C . THR B 1 152 ? 1.065 -29.359 -31.047 1 98.06 152 THR B C 1
ATOM 4628 O O . THR B 1 152 ? 2.096 -29.578 -31.688 1 98.06 152 THR B O 1
ATOM 4631 N N . ASP B 1 153 ? 1.068 -28.812 -29.859 1 97.56 153 ASP B N 1
ATOM 4632 C CA . ASP B 1 153 ? 2.279 -28.391 -29.156 1 97.56 153 ASP B CA 1
ATOM 4633 C C . ASP B 1 153 ? 2.979 -27.266 -29.906 1 97.56 153 ASP B C 1
ATOM 4635 O O . ASP B 1 153 ? 4.199 -27.125 -29.828 1 97.56 153 ASP B O 1
ATOM 4639 N N . LYS B 1 154 ? 2.197 -26.516 -30.672 1 97.12 154 LYS B N 1
ATOM 4640 C CA . LYS B 1 154 ? 2.752 -25.391 -31.422 1 97.12 154 LYS B CA 1
ATOM 4641 C C . LYS B 1 154 ? 2.389 -24.062 -30.75 1 97.12 154 LYS B C 1
ATOM 4643 O O . LYS B 1 154 ? 1.287 -23.906 -30.219 1 97.12 154 LYS B O 1
ATOM 4648 N N . ILE B 1 155 ? 3.271 -23.125 -30.875 1 96.94 155 ILE B N 1
ATOM 4649 C CA . ILE B 1 155 ? 2.99 -21.781 -30.406 1 96.94 155 ILE B CA 1
ATOM 4650 C C . ILE B 1 155 ? 1.944 -21.125 -31.312 1 96.94 155 ILE B C 1
ATOM 4652 O O . ILE B 1 155 ? 2.133 -21.031 -32.531 1 96.94 155 ILE B O 1
ATOM 4656 N N . LEU B 1 156 ? 0.899 -20.703 -30.75 1 97.62 156 LEU B N 1
ATOM 4657 C CA . LEU B 1 156 ? -0.171 -20.031 -31.469 1 97.62 156 LEU B CA 1
ATOM 4658 C C . LEU B 1 156 ? 0.11 -18.547 -31.609 1 97.62 156 LEU B C 1
ATOM 4660 O O . LEU B 1 156 ? -0.156 -17.938 -32.656 1 97.62 156 LEU B O 1
ATOM 4664 N N . ARG B 1 157 ? 0.614 -17.938 -30.469 1 97.62 157 ARG B N 1
ATOM 4665 C CA . ARG B 1 157 ? 0.831 -16.484 -30.453 1 97.62 157 ARG B CA 1
ATOM 4666 C C . ARG B 1 157 ? 1.812 -16.094 -29.359 1 97.62 157 ARG B C 1
ATOM 4668 O O . ARG B 1 157 ? 1.802 -16.672 -28.281 1 97.62 157 ARG B O 1
ATOM 4675 N N . ILE B 1 158 ? 2.686 -15.18 -29.703 1 97.62 158 ILE B N 1
ATOM 4676 C CA . ILE B 1 158 ? 3.498 -14.438 -28.75 1 97.62 158 ILE B CA 1
ATOM 4677 C C . ILE B 1 158 ? 3.107 -12.961 -28.781 1 97.62 158 ILE B C 1
ATOM 4679 O O . ILE B 1 158 ? 3.121 -12.328 -29.828 1 97.62 158 ILE B O 1
ATOM 4683 N N . TYR B 1 159 ? 2.701 -12.414 -27.656 1 98.44 159 TYR B N 1
ATOM 4684 C CA . TYR B 1 159 ? 2.256 -11.023 -27.578 1 98.44 159 TYR B CA 1
ATOM 4685 C C . TYR B 1 159 ? 3.115 -10.234 -26.594 1 98.44 159 TYR B C 1
ATOM 4687 O O . TYR B 1 159 ? 3.016 -10.422 -25.391 1 98.44 159 TYR B O 1
ATOM 4695 N N . PRO B 1 160 ? 3.971 -9.336 -27.109 1 98.06 160 PRO B N 1
ATOM 4696 C CA . PRO B 1 160 ? 4.715 -8.469 -26.203 1 98.06 160 PRO B CA 1
ATOM 4697 C C . PRO B 1 160 ? 3.818 -7.465 -25.469 1 98.06 160 PRO B C 1
ATOM 4699 O O . PRO B 1 160 ? 2.992 -6.801 -26.109 1 98.06 160 PRO B O 1
ATOM 4702 N N . LEU B 1 161 ? 3.961 -7.395 -24.219 1 98.38 161 LEU B N 1
ATOM 4703 C CA . LEU B 1 161 ? 3.217 -6.371 -23.484 1 98.38 161 LEU B CA 1
ATOM 4704 C C . LEU B 1 161 ? 3.729 -4.977 -23.828 1 98.38 161 LEU B C 1
ATOM 4706 O O . LEU B 1 161 ? 4.934 -4.777 -24.016 1 98.38 161 LEU B O 1
ATOM 4710 N N . LYS B 1 162 ? 2.836 -4.07 -23.844 1 98.25 162 LYS B N 1
ATOM 4711 C CA . LYS B 1 162 ? 3.158 -2.686 -24.172 1 98.25 162 LYS B CA 1
ATOM 4712 C C . LYS B 1 162 ? 3.791 -1.966 -22.984 1 98.25 162 LYS B C 1
ATOM 4714 O O . LYS B 1 162 ? 3.648 -2.4 -21.844 1 98.25 162 LYS B O 1
ATOM 4719 N N . SER B 1 163 ? 4.453 -0.888 -23.328 1 97.69 163 SER B N 1
ATOM 4720 C CA . SER B 1 163 ? 5 -0.053 -22.266 1 97.69 163 SER B CA 1
ATOM 4721 C C . SER B 1 163 ? 3.895 0.481 -21.359 1 97.69 163 SER B C 1
ATOM 4723 O O . SER B 1 163 ? 4.098 0.655 -20.156 1 97.69 163 SER B O 1
ATOM 4725 N N . SER B 1 164 ? 2.717 0.728 -21.922 1 97.94 164 SER B N 1
ATOM 4726 C CA . SER B 1 164 ? 1.584 1.247 -21.156 1 97.94 164 SER B CA 1
ATOM 4727 C C . SER B 1 164 ? 1.003 0.182 -20.234 1 97.94 164 SER B C 1
ATOM 4729 O O . SER B 1 164 ? 0.215 0.493 -19.344 1 97.94 164 SER B O 1
ATOM 4731 N N . ASP B 1 165 ? 1.439 -1.058 -20.453 1 98.25 165 ASP B N 1
ATOM 4732 C CA . ASP B 1 165 ? 0.898 -2.16 -19.656 1 98.25 165 ASP B CA 1
ATOM 4733 C C . ASP B 1 165 ? 1.709 -2.371 -18.391 1 98.25 165 ASP B C 1
ATOM 4735 O O . ASP B 1 165 ? 1.355 -3.205 -17.547 1 98.25 165 ASP B O 1
ATOM 4739 N N . GLN B 1 166 ? 2.828 -1.622 -18.266 1 97.25 166 GLN B N 1
ATOM 4740 C CA . GLN B 1 166 ? 3.738 -1.953 -17.172 1 97.25 166 GLN B CA 1
ATOM 4741 C C . GLN B 1 166 ? 4.395 -0.698 -16.609 1 97.25 166 GLN B C 1
ATOM 4743 O O . GLN B 1 166 ? 4.293 0.381 -17.188 1 97.25 166 GLN B O 1
ATOM 4748 N N . THR B 1 167 ? 4.934 -0.788 -15.484 1 96.31 167 THR B N 1
ATOM 4749 C CA . THR B 1 167 ? 5.816 0.179 -14.844 1 96.31 167 THR B CA 1
ATOM 4750 C C . THR B 1 167 ? 7.184 -0.439 -14.57 1 96.31 167 THR B C 1
ATOM 4752 O O . THR B 1 167 ? 7.391 -1.631 -14.805 1 96.31 167 THR B O 1
ATOM 4755 N N . SER B 1 168 ? 8.109 0.35 -14.062 1 94.06 168 SER B N 1
ATOM 4756 C CA . SER B 1 168 ? 9.453 -0.143 -13.766 1 94.06 168 SER B CA 1
ATOM 4757 C C . SER B 1 168 ? 9.422 -1.177 -12.648 1 94.06 168 SER B C 1
ATOM 4759 O O . SER B 1 168 ? 10.359 -1.965 -12.5 1 94.06 168 SER B O 1
ATOM 4761 N N . ASP B 1 169 ? 8.32 -1.22 -11.906 1 95.31 169 ASP B N 1
ATOM 4762 C CA . ASP B 1 169 ? 8.242 -2.117 -10.75 1 95.31 169 ASP B CA 1
ATOM 4763 C C . ASP B 1 169 ? 7.422 -3.361 -11.086 1 95.31 169 ASP B C 1
ATOM 4765 O O . ASP B 1 169 ? 7.258 -4.246 -10.242 1 95.31 169 ASP B O 1
ATOM 4769 N N . SER B 1 170 ? 6.965 -3.443 -12.281 1 97.81 170 SER B N 1
ATOM 4770 C CA . SER B 1 170 ? 6.059 -4.523 -12.648 1 97.81 170 SER B CA 1
ATOM 4771 C C . SER B 1 170 ? 6.738 -5.883 -12.523 1 97.81 170 SER B C 1
ATOM 4773 O O . SER B 1 170 ? 7.918 -6.023 -12.852 1 97.81 170 SER B O 1
ATOM 4775 N N . PHE B 1 171 ? 6 -6.887 -12.086 1 98.06 171 PHE B N 1
ATOM 4776 C CA . PHE B 1 171 ? 6.363 -8.297 -12.016 1 98.06 171 PHE B CA 1
ATOM 4777 C C . PHE B 1 171 ? 5.141 -9.188 -12.195 1 98.06 171 PHE B C 1
ATOM 4779 O O . PHE B 1 171 ? 4.355 -9.367 -11.266 1 98.06 171 PHE B O 1
ATOM 4786 N N . PHE B 1 172 ? 4.996 -9.75 -13.336 1 98.19 172 PHE B N 1
ATOM 4787 C CA . PHE B 1 172 ? 3.814 -10.516 -13.703 1 98.19 172 PHE B CA 1
ATOM 4788 C C . PHE B 1 172 ? 3.945 -11.969 -13.25 1 98.19 172 PHE B C 1
ATOM 4790 O O . PHE B 1 172 ? 4.855 -12.68 -13.68 1 98.19 172 PHE B O 1
ATOM 4797 N N . VAL B 1 173 ? 2.977 -12.414 -12.422 1 95.88 173 VAL B N 1
ATOM 4798 C CA . VAL B 1 173 ? 3.26 -13.648 -11.703 1 95.88 173 VAL B CA 1
ATOM 4799 C C . VAL B 1 173 ? 2.146 -14.664 -11.961 1 95.88 173 VAL B C 1
ATOM 4801 O O . VAL B 1 173 ? 2.336 -15.867 -11.766 1 95.88 173 VAL B O 1
ATOM 4804 N N . ASP B 1 174 ? 0.995 -14.188 -12.328 1 97.25 174 ASP B N 1
ATOM 4805 C CA . ASP B 1 174 ? -0.131 -15.102 -12.484 1 97.25 174 ASP B CA 1
ATOM 4806 C C . ASP B 1 174 ? -1.118 -14.578 -13.531 1 97.25 174 ASP B C 1
ATOM 4808 O O . ASP B 1 174 ? -1.023 -13.43 -13.961 1 97.25 174 ASP B O 1
ATOM 4812 N N . LEU B 1 175 ? -1.979 -15.508 -13.984 1 98.56 175 LEU B N 1
ATOM 4813 C CA . LEU B 1 175 ? -3.057 -15.125 -14.891 1 98.56 175 LEU B CA 1
ATOM 4814 C C . LEU B 1 175 ? -4.215 -16.109 -14.797 1 98.56 175 LEU B C 1
ATOM 4816 O O . LEU B 1 175 ? -4.043 -17.234 -14.32 1 98.56 175 LEU B O 1
ATOM 4820 N N . VAL B 1 176 ? -5.383 -15.695 -15.18 1 98.75 176 VAL B N 1
ATOM 4821 C CA . VAL B 1 176 ? -6.547 -16.547 -15.406 1 98.75 176 VAL B CA 1
ATOM 4822 C C . VAL B 1 176 ? -7.141 -16.25 -16.781 1 98.75 176 VAL B C 1
ATOM 4824 O O . VAL B 1 176 ? -7.012 -15.141 -17.297 1 98.75 176 VAL B O 1
ATOM 4827 N N . ILE B 1 177 ? -7.73 -17.266 -17.359 1 98.81 177 ILE B N 1
ATOM 4828 C CA . ILE B 1 177 ? -8.25 -17.141 -18.719 1 98.81 177 ILE B CA 1
ATOM 4829 C C . ILE B 1 177 ? -9.773 -17.234 -18.688 1 98.81 177 ILE B C 1
ATOM 4831 O O . ILE B 1 177 ? -10.344 -18.219 -18.203 1 98.81 177 ILE B O 1
ATOM 4835 N N . ASP B 1 178 ? -10.352 -16.156 -19.125 1 98.62 178 ASP B N 1
ATOM 4836 C CA . ASP B 1 178 ? -11.797 -16.062 -19.312 1 98.62 178 ASP B CA 1
ATOM 4837 C C . ASP B 1 178 ? -12.18 -16.406 -20.766 1 98.62 178 ASP B C 1
ATOM 4839 O O . ASP B 1 178 ? -12.039 -15.57 -21.656 1 98.62 178 ASP B O 1
ATOM 4843 N N . VAL B 1 179 ? -12.664 -17.641 -20.938 1 97.19 179 VAL B N 1
ATOM 4844 C CA . VAL B 1 179 ? -12.938 -18.062 -22.312 1 97.19 179 VAL B CA 1
ATOM 4845 C C . VAL B 1 179 ? -14.336 -18.672 -22.391 1 97.19 179 VAL B C 1
ATOM 4847 O O . VAL B 1 179 ? -14.805 -19.312 -21.453 1 97.19 179 VAL B O 1
ATOM 4850 N N . ASP B 1 180 ? -14.938 -18.391 -23.484 1 89.44 180 ASP B N 1
ATOM 4851 C CA . ASP B 1 180 ? -16.156 -19.078 -23.891 1 89.44 180 ASP B CA 1
ATOM 4852 C C . ASP B 1 180 ? -15.82 -20.391 -24.609 1 89.44 180 ASP B C 1
ATOM 4854 O O . ASP B 1 180 ? -15.289 -20.359 -25.734 1 89.44 180 ASP B O 1
ATOM 4858 N N . PRO B 1 181 ? -16.125 -21.516 -23.984 1 90.81 181 PRO B N 1
ATOM 4859 C CA . PRO B 1 181 ? -15.742 -22.781 -24.625 1 90.81 181 PRO B CA 1
ATOM 4860 C C . PRO B 1 181 ? -16.406 -22.969 -25.984 1 90.81 181 PRO B C 1
ATOM 4862 O O . PRO B 1 181 ? -15.93 -23.766 -26.797 1 90.81 181 PRO B O 1
ATOM 4865 N N . ASN B 1 182 ? -17.5 -22.219 -26.203 1 93.38 182 ASN B N 1
ATOM 4866 C CA . ASN B 1 182 ? -18.219 -22.344 -27.484 1 93.38 182 ASN B CA 1
ATOM 4867 C C . ASN B 1 182 ? -17.75 -21.281 -28.484 1 93.38 182 ASN B C 1
ATOM 4869 O O . ASN B 1 182 ? -18.203 -21.266 -29.625 1 93.38 182 ASN B O 1
ATOM 4873 N N . ASN B 1 183 ? -16.953 -20.422 -28.094 1 95.75 183 ASN B N 1
ATOM 4874 C CA . ASN B 1 183 ? -16.375 -19.375 -28.922 1 95.75 183 ASN B CA 1
ATOM 4875 C C . ASN B 1 183 ? -14.969 -19 -28.469 1 95.75 183 ASN B C 1
ATOM 4877 O O . ASN B 1 183 ? -14.766 -17.969 -27.828 1 95.75 183 ASN B O 1
ATOM 4881 N N . CYS B 1 184 ? -13.992 -19.719 -28.922 1 96.62 184 CYS B N 1
ATOM 4882 C CA . CYS B 1 184 ? -12.625 -19.625 -28.422 1 96.62 184 CYS B CA 1
ATOM 4883 C C . CYS B 1 184 ? -11.992 -18.297 -28.797 1 96.62 184 CYS B C 1
ATOM 4885 O O . CYS B 1 184 ? -10.969 -17.906 -28.219 1 96.62 184 CYS B O 1
ATOM 4887 N N . ASP B 1 185 ? -12.633 -17.562 -29.703 1 96.75 185 ASP B N 1
ATOM 4888 C CA . ASP B 1 185 ? -12.117 -16.25 -30.078 1 96.75 185 ASP B CA 1
ATOM 4889 C C . ASP B 1 185 ? -12.438 -15.211 -29.016 1 96.75 185 ASP B C 1
ATOM 4891 O O . ASP B 1 185 ? -11.75 -14.195 -28.906 1 96.75 185 ASP B O 1
ATOM 4895 N N . ASN B 1 186 ? -13.516 -15.484 -28.375 1 96.88 186 ASN B N 1
ATOM 4896 C CA . ASN B 1 186 ? -13.875 -14.609 -27.25 1 96.88 186 ASN B CA 1
ATOM 4897 C C . ASN B 1 186 ? -13.148 -15.016 -25.969 1 96.88 186 ASN B C 1
ATOM 4899 O O . ASN B 1 186 ? -13.719 -15.695 -25.125 1 96.88 186 ASN B O 1
ATOM 4903 N N . THR B 1 187 ? -11.891 -14.641 -25.906 1 98.56 187 THR B N 1
ATOM 4904 C CA . THR B 1 187 ? -11.016 -15.031 -24.812 1 98.56 187 THR B CA 1
ATOM 4905 C C . THR B 1 187 ? -10.281 -13.82 -24.25 1 98.56 187 THR B C 1
ATOM 4907 O O . THR B 1 187 ? -9.758 -13 -25 1 98.56 187 THR B O 1
ATOM 4910 N N . TYR B 1 188 ? -10.328 -13.703 -22.953 1 98.88 188 TYR B N 1
ATOM 4911 C CA . TYR B 1 188 ? -9.555 -12.695 -22.219 1 98.88 188 TYR B CA 1
ATOM 4912 C C . TYR B 1 188 ? -8.617 -13.344 -21.219 1 98.88 188 TYR B C 1
ATOM 4914 O O . TYR B 1 188 ? -8.961 -14.344 -20.594 1 98.88 188 TYR B O 1
ATOM 4922 N N . ALA B 1 189 ? -7.426 -12.781 -21.094 1 9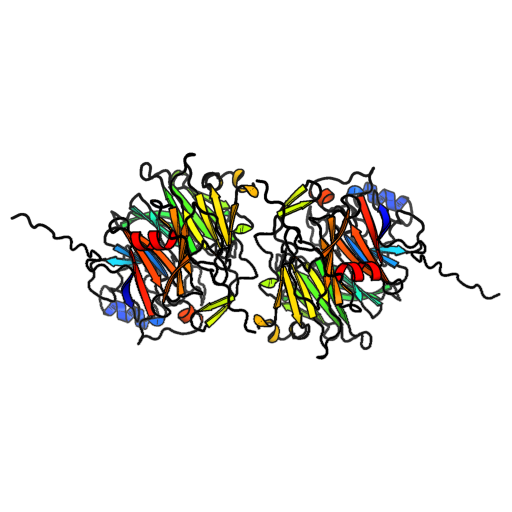8.94 189 ALA B N 1
ATOM 4923 C CA . ALA B 1 189 ? -6.523 -13.109 -19.984 1 98.94 189 ALA B CA 1
ATOM 4924 C C . ALA B 1 189 ? -6.445 -11.961 -18.984 1 98.94 189 ALA B C 1
ATOM 4926 O O . ALA B 1 189 ? -6.34 -10.797 -19.375 1 98.94 189 ALA B O 1
ATOM 4927 N N . TYR B 1 190 ? -6.617 -12.25 -17.781 1 98.94 190 TYR B N 1
ATOM 4928 C CA . TYR B 1 190 ? -6.363 -11.312 -16.688 1 98.94 190 TYR B CA 1
ATOM 4929 C C . TYR B 1 190 ? -5.066 -11.648 -15.969 1 98.94 190 TYR B C 1
ATOM 4931 O O . TYR B 1 190 ? -4.914 -12.742 -15.438 1 98.94 190 TYR B O 1
ATOM 4939 N N . ILE B 1 191 ? -4.137 -10.68 -15.938 1 98.94 191 ILE B N 1
ATOM 4940 C CA . ILE B 1 191 ? -2.766 -10.93 -15.5 1 98.94 191 ILE B CA 1
ATOM 4941 C C . ILE B 1 191 ? -2.445 -10.07 -14.281 1 98.94 191 ILE B C 1
ATOM 4943 O O . ILE B 1 191 ? -2.627 -8.852 -14.305 1 98.94 191 ILE B O 1
ATOM 4947 N N . SER B 1 192 ? -1.987 -10.711 -13.242 1 98.75 192 SER B N 1
ATOM 4948 C CA . SER B 1 192 ? -1.66 -9.984 -12.023 1 98.75 192 SER B CA 1
ATOM 4949 C C . SER B 1 192 ? -0.259 -9.383 -12.102 1 98.75 192 SER B C 1
ATOM 4951 O O . SER B 1 192 ? 0.704 -10.086 -12.422 1 98.75 192 SER B O 1
ATOM 4953 N N . ASP B 1 193 ? -0.128 -8.156 -11.867 1 98.75 193 ASP B N 1
ATOM 4954 C CA . ASP B 1 193 ? 1.137 -7.457 -11.672 1 98.75 193 ASP B CA 1
ATOM 4955 C C . ASP B 1 193 ? 1.44 -7.266 -10.188 1 98.75 193 ASP B C 1
ATOM 4957 O O . ASP B 1 193 ? 0.97 -6.305 -9.578 1 98.75 193 ASP B O 1
ATOM 4961 N N . LEU B 1 194 ? 2.248 -8.148 -9.664 1 98.44 194 LEU B N 1
ATOM 4962 C CA . LEU B 1 194 ? 2.473 -8.32 -8.234 1 98.44 194 LEU B CA 1
ATOM 4963 C C . LEU B 1 194 ? 3.051 -7.055 -7.617 1 98.44 194 LEU B C 1
ATOM 4965 O O . LEU B 1 194 ? 2.537 -6.559 -6.613 1 98.44 194 LEU B O 1
ATOM 4969 N N . SER B 1 195 ? 4.117 -6.465 -8.188 1 97.94 195 SER B N 1
ATOM 4970 C CA . SER B 1 195 ? 4.82 -5.344 -7.57 1 97.94 195 SER B CA 1
ATOM 4971 C C . SER B 1 195 ? 4.457 -4.023 -8.242 1 97.94 195 SER B C 1
ATOM 4973 O O . SER B 1 195 ? 4.742 -2.951 -7.703 1 97.94 195 SER B O 1
ATOM 4975 N N . GLY B 1 196 ? 3.812 -4.145 -9.383 1 98.06 196 GLY B N 1
ATOM 4976 C CA . GLY B 1 196 ? 3.268 -2.951 -10.016 1 98.06 196 GLY B CA 1
ATOM 4977 C C . GLY B 1 196 ? 1.874 -2.602 -9.531 1 98.06 196 GLY B C 1
ATOM 4978 O O . GLY B 1 196 ? 1.337 -1.547 -9.867 1 98.06 196 GLY B O 1
ATOM 4979 N N . TYR B 1 197 ? 1.323 -3.48 -8.781 1 98.62 197 TYR B N 1
ATOM 4980 C CA . TYR B 1 197 ? 0.014 -3.301 -8.164 1 98.62 197 TYR B CA 1
ATOM 4981 C C . TYR B 1 197 ? -1.043 -2.975 -9.211 1 98.62 197 TYR B C 1
ATOM 4983 O O . TYR B 1 197 ? -1.761 -1.979 -9.094 1 98.62 197 TYR B O 1
ATOM 4991 N N . ALA B 1 198 ? -1.197 -3.857 -10.164 1 98.88 198 ALA B N 1
ATOM 4992 C CA . ALA B 1 198 ? -2.139 -3.629 -11.258 1 98.88 198 ALA B CA 1
ATOM 4993 C C . ALA B 1 198 ? -2.584 -4.949 -11.883 1 98.88 198 ALA B C 1
ATOM 4995 O O . ALA B 1 198 ? -2.064 -6.012 -11.539 1 98.88 198 ALA B O 1
ATOM 4996 N N . LEU B 1 199 ? -3.596 -4.828 -12.688 1 98.94 199 LEU B N 1
ATOM 4997 C CA . LEU B 1 199 ? -4.098 -5.922 -13.508 1 98.94 199 LEU B CA 1
ATOM 4998 C C . LEU B 1 199 ? -3.994 -5.582 -14.992 1 98.94 199 LEU B C 1
ATOM 5000 O O . LEU B 1 199 ? -4.406 -4.5 -15.414 1 98.94 199 LEU B O 1
ATOM 5004 N N . VAL B 1 200 ? -3.389 -6.445 -15.758 1 98.94 200 VAL B N 1
ATOM 5005 C CA . VAL B 1 200 ? -3.348 -6.258 -17.203 1 98.94 200 VAL B CA 1
ATOM 5006 C C . VAL B 1 200 ? -4.34 -7.207 -17.875 1 98.94 200 VAL B C 1
ATOM 5008 O O . VAL B 1 200 ? -4.391 -8.391 -17.547 1 98.94 200 VAL B O 1
ATOM 5011 N N . VAL B 1 201 ? -5.105 -6.66 -18.75 1 98.94 201 VAL B N 1
ATOM 5012 C CA . VAL B 1 201 ? -6.074 -7.441 -19.5 1 98.94 201 VAL B CA 1
ATOM 5013 C C . VAL B 1 201 ? -5.57 -7.629 -20.938 1 98.94 201 VAL B C 1
ATOM 5015 O O . VAL B 1 201 ? -5.074 -6.688 -21.562 1 98.94 201 VAL B O 1
ATOM 5018 N N . TYR B 1 202 ? -5.641 -8.82 -21.484 1 98.88 202 TYR B N 1
ATOM 5019 C CA . TYR B 1 202 ? -5.371 -9.125 -22.875 1 98.88 202 TYR B CA 1
ATOM 5020 C C . TYR B 1 202 ? -6.594 -9.727 -23.547 1 98.88 202 TYR B C 1
ATOM 5022 O O . TYR B 1 202 ? -7.215 -10.648 -23.016 1 98.88 202 TYR B O 1
ATOM 5030 N N . SER B 1 203 ? -6.969 -9.203 -24.672 1 98.81 203 SER B N 1
ATOM 5031 C CA . SER B 1 203 ? -8.039 -9.734 -25.5 1 98.81 203 SER B CA 1
ATOM 5032 C C . SER B 1 203 ? -7.488 -10.453 -26.719 1 98.81 203 SER B C 1
ATOM 5034 O O . SER B 1 203 ? -6.801 -9.844 -27.547 1 98.81 203 SER B O 1
ATOM 5036 N N . TRP B 1 204 ? -7.848 -11.688 -26.812 1 98.69 204 TRP B N 1
ATOM 5037 C CA . TRP B 1 204 ? -7.422 -12.477 -27.969 1 98.69 204 TRP B CA 1
ATOM 5038 C C . TRP B 1 204 ? -7.996 -11.914 -29.266 1 98.69 204 TRP B C 1
ATOM 5040 O O . TRP B 1 204 ? -7.266 -11.688 -30.234 1 98.69 204 TRP B O 1
ATOM 5050 N N . ALA B 1 205 ? -9.281 -11.586 -29.266 1 98.06 205 ALA B N 1
ATOM 5051 C CA . ALA B 1 205 ? -9.969 -11.125 -30.469 1 98.06 205 ALA B CA 1
ATOM 5052 C C . ALA B 1 205 ? -9.414 -9.789 -30.938 1 98.06 205 ALA B C 1
ATOM 5054 O O . ALA B 1 205 ? -9.195 -9.586 -32.156 1 98.06 205 ALA B O 1
ATOM 5055 N N . LYS B 1 206 ? -9.109 -8.938 -30.016 1 98.06 206 LYS B N 1
ATOM 5056 C CA . LYS B 1 206 ? -8.625 -7.609 -30.359 1 98.06 206 LYS B CA 1
ATOM 5057 C C . LYS B 1 206 ? -7.105 -7.609 -30.547 1 98.06 206 LYS B C 1
ATOM 5059 O O . LYS B 1 206 ? -6.547 -6.672 -31.125 1 98.06 206 LYS B O 1
ATOM 5064 N N . ASN B 1 207 ? -6.539 -8.672 -30.047 1 98.56 207 ASN B N 1
ATOM 5065 C CA . ASN B 1 207 ? -5.082 -8.727 -29.938 1 98.56 207 ASN B CA 1
ATOM 5066 C C . ASN B 1 207 ? -4.516 -7.449 -29.328 1 98.56 207 ASN B C 1
ATOM 5068 O O . ASN B 1 207 ? -3.627 -6.82 -29.906 1 98.56 207 ASN B O 1
ATOM 5072 N N . ASP B 1 208 ? -5.055 -7.129 -28.234 1 98.69 208 ASP B N 1
ATOM 5073 C CA . ASP B 1 208 ? -4.703 -5.895 -27.547 1 98.69 208 ASP B CA 1
ATOM 5074 C C . ASP B 1 208 ? -4.766 -6.082 -26.031 1 98.69 208 ASP B C 1
ATOM 5076 O O . ASP B 1 208 ? -5.34 -7.059 -25.547 1 98.69 208 ASP B O 1
ATOM 5080 N N . SER B 1 209 ? -4.031 -5.18 -25.344 1 98.88 209 SER B N 1
ATOM 5081 C CA . SER B 1 209 ? -3.973 -5.25 -23.891 1 98.88 209 SER B CA 1
ATOM 5082 C C . SER B 1 209 ? -4.113 -3.865 -23.266 1 98.88 209 SER B C 1
ATOM 5084 O O . SER B 1 209 ? -3.869 -2.852 -23.922 1 98.88 209 SER B O 1
ATOM 5086 N N . TRP B 1 210 ? -4.598 -3.812 -22.062 1 98.88 210 TRP B N 1
ATOM 5087 C CA . TRP B 1 210 ? -4.68 -2.566 -21.312 1 98.88 210 TRP B CA 1
ATOM 5088 C C . TRP B 1 210 ? -4.488 -2.818 -19.812 1 98.88 210 TRP B C 1
ATOM 5090 O O . TRP B 1 210 ? -4.684 -3.938 -19.344 1 98.88 210 TRP B O 1
ATOM 5100 N N . ARG B 1 211 ? -4.051 -1.78 -19.125 1 98.81 211 ARG B N 1
ATOM 5101 C CA . ARG B 1 211 ? -3.682 -1.835 -17.719 1 98.81 211 ARG B CA 1
ATOM 5102 C C . ARG B 1 211 ? -4.746 -1.178 -16.859 1 98.81 211 ARG B C 1
ATOM 5104 O O . ARG B 1 211 ? -5.262 -0.11 -17.188 1 98.81 211 ARG B O 1
ATOM 5111 N N . ILE B 1 212 ? -5.125 -1.86 -15.812 1 98.88 212 ILE B N 1
ATOM 5112 C CA . ILE B 1 212 ? -6.102 -1.354 -14.852 1 98.88 212 ILE B CA 1
ATOM 5113 C C . ILE B 1 212 ? -5.449 -1.216 -13.477 1 98.88 212 ILE B C 1
ATOM 5115 O O . ILE B 1 212 ? -4.727 -2.111 -13.031 1 98.88 212 ILE B O 1
ATOM 5119 N N . THR B 1 213 ? -5.648 -0.091 -12.828 1 98.5 213 THR B N 1
ATOM 5120 C CA . THR B 1 213 ? -5.184 0.129 -11.461 1 98.5 213 THR B CA 1
ATOM 5121 C C . THR B 1 213 ? -6.363 0.314 -10.508 1 98.5 213 THR B C 1
ATOM 5123 O O . THR B 1 213 ? -7.434 0.758 -10.922 1 98.5 213 THR B O 1
ATOM 5126 N N . HIS B 1 214 ? -6.191 -0.041 -9.336 1 98.75 214 HIS B N 1
ATOM 5127 C CA . HIS B 1 214 ? -7.156 0.12 -8.258 1 98.75 214 HIS B CA 1
ATOM 5128 C C . HIS B 1 214 ? -6.492 -0.032 -6.895 1 98.75 214 HIS B C 1
ATOM 5130 O O . HIS B 1 214 ? -5.547 -0.811 -6.746 1 98.75 214 HIS B O 1
ATOM 5136 N N . ASN B 1 215 ? -6.996 0.628 -5.891 1 98.69 215 ASN B N 1
ATOM 5137 C CA . ASN B 1 215 ? -6.43 0.562 -4.547 1 98.69 215 ASN B CA 1
ATOM 5138 C C . ASN B 1 215 ? -6.387 -0.873 -4.027 1 98.69 215 ASN B C 1
ATOM 5140 O O . ASN B 1 215 ? -5.441 -1.26 -3.338 1 98.69 215 ASN B O 1
ATOM 5144 N N . PHE B 1 216 ? -7.316 -1.692 -4.395 1 98.88 216 PHE B N 1
ATOM 5145 C CA . PHE B 1 216 ? -7.484 -3.031 -3.844 1 98.88 216 PHE B CA 1
ATOM 5146 C C . PHE B 1 216 ? -6.402 -3.971 -4.367 1 98.88 216 PHE B C 1
ATOM 5148 O O . PHE B 1 216 ? -6.273 -5.102 -3.895 1 98.88 216 PHE B O 1
ATOM 5155 N N . PHE B 1 217 ? -5.555 -3.51 -5.293 1 98.88 217 PHE B N 1
ATOM 5156 C CA . PHE B 1 217 ? -4.488 -4.344 -5.828 1 98.88 217 PHE B CA 1
ATOM 5157 C C . PHE B 1 217 ? -3.232 -4.242 -4.969 1 98.88 217 PHE B C 1
ATOM 5159 O O . PHE B 1 217 ? -2.275 -4.992 -5.164 1 98.88 217 PHE B O 1
ATOM 5166 N N . TYR B 1 218 ? -3.246 -3.383 -3.965 1 98.81 218 TYR B N 1
ATOM 5167 C CA . TYR B 1 218 ? -2.098 -3.152 -3.096 1 98.81 218 TYR B CA 1
ATOM 5168 C C . TYR B 1 218 ? -2.123 -4.098 -1.898 1 98.81 218 TYR B C 1
ATOM 5170 O O . TYR B 1 218 ? -3.164 -4.672 -1.573 1 98.81 218 TYR B O 1
ATOM 5178 N N . PHE B 1 219 ? -0.956 -4.238 -1.217 1 98.75 219 PHE B N 1
ATOM 5179 C CA . PHE B 1 219 ? -0.86 -5.051 -0.009 1 98.75 219 PHE B CA 1
ATOM 5180 C C . PHE B 1 219 ? -1.398 -4.289 1.197 1 98.75 219 PHE B C 1
ATOM 5182 O O . PHE B 1 219 ? -1.618 -3.08 1.127 1 98.75 219 PHE B O 1
ATOM 5189 N N . ASP B 1 220 ? -1.771 -4.988 2.18 1 98.56 220 ASP B N 1
ATOM 5190 C CA . ASP B 1 220 ? -2.135 -4.434 3.48 1 98.56 220 ASP B CA 1
ATOM 5191 C C . ASP B 1 220 ? -0.923 -4.371 4.406 1 98.56 220 ASP B C 1
ATOM 5193 O O . ASP B 1 220 ? -0.346 -5.402 4.758 1 98.56 220 ASP B O 1
ATOM 5197 N N . PRO B 1 221 ? -0.546 -3.152 4.828 1 98.44 221 PRO B N 1
ATOM 5198 C CA . PRO B 1 221 ? 0.672 -2.984 5.621 1 98.44 221 PRO B CA 1
ATOM 5199 C C . PRO B 1 221 ? 0.699 -3.883 6.855 1 98.44 221 PRO B C 1
ATOM 5201 O O . PRO B 1 221 ? 1.775 -4.215 7.359 1 98.44 221 PRO B O 1
ATOM 5204 N N . ARG B 1 222 ? -0.372 -4.352 7.402 1 97.62 222 ARG B N 1
ATOM 5205 C CA . ARG B 1 222 ? -0.476 -5.141 8.625 1 97.62 222 ARG B CA 1
ATOM 5206 C C . ARG B 1 222 ? -0.133 -6.605 8.359 1 97.62 222 ARG B C 1
ATOM 5208 O O . ARG B 1 222 ? 0.105 -7.371 9.297 1 97.62 222 ARG B O 1
ATOM 5215 N N . TYR B 1 223 ? -0.087 -6.945 7.059 1 98.38 223 TYR B N 1
ATOM 5216 C CA . TYR B 1 223 ? -0.003 -8.375 6.773 1 98.38 223 TYR B CA 1
ATOM 5217 C C . TYR B 1 223 ? 1.147 -8.672 5.816 1 98.38 223 TYR B C 1
ATOM 5219 O O . TYR B 1 223 ? 1.034 -9.539 4.949 1 98.38 223 TYR B O 1
ATOM 5227 N N . GLY B 1 224 ? 2.215 -7.949 6.023 1 98.12 224 GLY B N 1
ATOM 5228 C CA . GLY B 1 224 ? 3.412 -8.172 5.227 1 98.12 224 GLY B CA 1
ATOM 5229 C C . GLY B 1 224 ? 4.383 -9.141 5.871 1 98.12 224 GLY B C 1
ATOM 5230 O O . GLY B 1 224 ? 5.395 -9.508 5.266 1 98.12 224 GLY B O 1
ATOM 5231 N N . ASN B 1 225 ? 4.094 -9.586 7.113 1 97.69 225 ASN B N 1
ATOM 5232 C CA . ASN B 1 225 ? 4.992 -10.469 7.852 1 97.69 225 ASN B CA 1
ATOM 5233 C C . ASN B 1 225 ? 4.641 -11.938 7.641 1 97.69 225 ASN B C 1
ATOM 5235 O O . ASN B 1 225 ? 3.465 -12.305 7.633 1 97.69 225 ASN B O 1
ATOM 5239 N N . TYR B 1 226 ? 5.641 -12.766 7.438 1 98.12 226 TYR B N 1
ATOM 5240 C CA . TYR B 1 226 ? 5.477 -14.195 7.203 1 98.12 226 TYR B CA 1
ATOM 5241 C C . TYR B 1 226 ? 6.367 -15 8.141 1 98.12 226 TYR B C 1
ATOM 5243 O O . TYR B 1 226 ? 7.445 -14.547 8.531 1 98.12 226 TYR B O 1
ATOM 5251 N N . ASN B 1 227 ? 5.91 -16.094 8.539 1 96.75 227 ASN B N 1
ATOM 5252 C CA . ASN B 1 227 ? 6.688 -17.125 9.203 1 96.75 227 ASN B CA 1
ATOM 5253 C C . ASN B 1 227 ? 6.367 -18.516 8.648 1 96.75 227 ASN B C 1
ATOM 5255 O O . ASN B 1 227 ? 5.324 -19.094 8.969 1 96.75 227 ASN B O 1
ATOM 5259 N N . ILE B 1 228 ? 7.258 -19.047 7.859 1 97.5 228 ILE B N 1
ATOM 5260 C CA . ILE B 1 228 ? 7.043 -20.328 7.223 1 97.5 228 ILE B CA 1
ATOM 5261 C C . ILE B 1 228 ? 8.141 -21.312 7.652 1 97.5 228 ILE B C 1
ATOM 5263 O O . ILE B 1 228 ? 9.297 -21.156 7.266 1 97.5 228 ILE B O 1
ATOM 5267 N N . ASN B 1 229 ? 7.75 -22.281 8.414 1 96.31 229 ASN B N 1
ATOM 5268 C CA . ASN B 1 229 ? 8.656 -23.297 8.93 1 96.31 229 ASN B CA 1
ATOM 5269 C C . ASN B 1 229 ? 9.906 -22.688 9.547 1 96.31 229 ASN B C 1
ATOM 5271 O O . ASN B 1 229 ? 11.023 -23.141 9.273 1 96.31 229 ASN B O 1
ATOM 5275 N N . GLY B 1 230 ? 9.742 -21.625 10.273 1 95.56 230 GLY B N 1
ATOM 5276 C CA . GLY B 1 230 ? 10.828 -21.047 11.055 1 95.56 230 GLY B CA 1
ATOM 5277 C C . GLY B 1 230 ? 11.5 -19.875 10.367 1 95.56 230 GLY B C 1
ATOM 5278 O O . GLY B 1 230 ? 12.273 -19.141 10.992 1 95.56 230 GLY B O 1
ATOM 5279 N N . PHE B 1 231 ? 11.305 -19.688 9.086 1 97 231 PHE B N 1
ATOM 5280 C CA . PHE B 1 231 ? 11.852 -18.531 8.375 1 97 231 PHE B CA 1
ATOM 5281 C C . PHE B 1 231 ? 10.914 -17.344 8.484 1 97 231 PHE B C 1
ATOM 5283 O O . PHE B 1 231 ? 9.758 -17.406 8.062 1 97 231 PHE B O 1
ATOM 5290 N N . ASN B 1 232 ? 11.453 -16.281 9.086 1 96.62 232 ASN B N 1
ATOM 5291 C CA . ASN B 1 232 ? 10.711 -15.031 9.188 1 96.62 232 ASN B CA 1
ATOM 5292 C C . ASN B 1 232 ? 11.156 -14.023 8.133 1 96.62 232 ASN B C 1
ATOM 5294 O O . ASN B 1 232 ? 12.352 -13.789 7.953 1 96.62 232 ASN B O 1
ATOM 5298 N N . PHE B 1 233 ? 10.219 -13.445 7.387 1 97.56 233 PHE B N 1
ATOM 5299 C CA . PHE B 1 233 ? 10.531 -12.445 6.375 1 97.56 233 PHE B CA 1
ATOM 5300 C C . PHE B 1 233 ? 9.312 -11.562 6.098 1 97.56 233 PHE B C 1
ATOM 5302 O O . PHE B 1 233 ? 8.203 -11.875 6.531 1 97.56 233 PHE B O 1
ATOM 5309 N N . GLN B 1 234 ? 9.516 -10.43 5.414 1 98.06 234 GLN B N 1
ATOM 5310 C CA . GLN B 1 234 ? 8.453 -9.469 5.109 1 98.06 234 GLN B CA 1
ATOM 5311 C C . GLN B 1 234 ? 8.359 -9.219 3.609 1 98.06 234 GLN B C 1
ATOM 5313 O O . GLN B 1 234 ? 9.375 -9.094 2.928 1 98.06 234 GLN B O 1
ATOM 5318 N N . TRP B 1 235 ? 7.141 -9.211 3.098 1 98.12 235 TRP B N 1
ATOM 5319 C CA . TRP B 1 235 ? 6.883 -8.898 1.696 1 98.12 235 TRP B CA 1
ATOM 5320 C C . TRP B 1 235 ? 5.805 -7.828 1.568 1 98.12 235 TRP B C 1
ATOM 5322 O O . TRP B 1 235 ? 4.859 -7.797 2.359 1 98.12 235 TRP B O 1
ATOM 5332 N N . LYS B 1 236 ? 5.949 -6.965 0.559 1 98.31 236 LYS B N 1
ATOM 5333 C CA . LYS B 1 236 ? 4.953 -5.965 0.191 1 98.31 236 LYS B CA 1
ATOM 5334 C C . LYS B 1 236 ? 4.219 -6.363 -1.086 1 98.31 236 LYS B C 1
ATOM 5336 O O . LYS B 1 236 ? 3.811 -5.504 -1.869 1 98.31 236 LYS B O 1
ATOM 5341 N N . ASP B 1 237 ? 4.109 -7.633 -1.297 1 98.5 237 ASP B N 1
ATOM 5342 C CA . ASP B 1 237 ? 3.582 -8.156 -2.553 1 98.5 237 ASP B CA 1
ATOM 5343 C C . ASP B 1 237 ? 2.092 -7.848 -2.691 1 98.5 237 ASP B C 1
ATOM 5345 O O . ASP B 1 237 ? 1.313 -8.102 -1.769 1 98.5 237 ASP B O 1
ATOM 5349 N N . GLY B 1 238 ? 1.709 -7.34 -3.885 1 98.69 238 GLY B N 1
ATOM 5350 C CA . GLY B 1 238 ? 0.346 -6.93 -4.188 1 98.69 238 GLY B CA 1
ATOM 5351 C C . GLY B 1 238 ? -0.467 -8.016 -4.863 1 98.69 238 GLY B C 1
ATOM 5352 O O . GLY B 1 238 ? -0.447 -9.172 -4.434 1 98.69 238 GLY B O 1
ATOM 5353 N N . LEU B 1 239 ? -1.184 -7.645 -5.863 1 98.88 239 LEU B N 1
ATOM 5354 C CA . LEU B 1 239 ? -2.127 -8.516 -6.555 1 98.88 239 LEU B CA 1
ATOM 5355 C C . LEU B 1 239 ? -1.445 -9.797 -7.02 1 98.88 239 LEU B C 1
ATOM 5357 O O . LEU B 1 239 ? -0.452 -9.75 -7.746 1 98.88 239 LEU B O 1
ATOM 5361 N N . PHE B 1 240 ? -2.064 -10.945 -6.578 1 98.5 240 PHE B N 1
ATOM 5362 C CA . PHE B 1 240 ? -1.49 -12.242 -6.91 1 98.5 240 PHE B CA 1
ATOM 5363 C C . PHE B 1 240 ? -2.586 -13.25 -7.227 1 98.5 240 PHE B C 1
ATOM 5365 O O . PHE B 1 240 ? -2.779 -13.625 -8.383 1 98.5 240 PHE B O 1
ATOM 5372 N N . GLY B 1 241 ? -3.418 -13.539 -6.277 1 98.5 241 GLY B N 1
ATOM 5373 C CA . GLY B 1 241 ? -4.449 -14.539 -6.461 1 98.5 241 GLY B CA 1
ATOM 5374 C C . GLY B 1 241 ? -5.586 -14.078 -7.355 1 98.5 241 GLY B C 1
ATOM 5375 O O . GLY B 1 241 ? -6.066 -12.953 -7.223 1 98.5 241 GLY B O 1
ATOM 5376 N N . LEU B 1 242 ? -5.957 -14.914 -8.273 1 98.81 242 LEU B N 1
ATOM 5377 C CA . LEU B 1 242 ? -7.043 -14.688 -9.219 1 98.81 242 LEU B CA 1
ATOM 5378 C C . LEU B 1 242 ? -7.895 -15.945 -9.383 1 98.81 242 LEU B C 1
ATOM 5380 O O . LEU B 1 242 ? -7.363 -17.031 -9.594 1 98.81 242 LEU B O 1
ATOM 5384 N N . SER B 1 243 ? -9.164 -15.82 -9.258 1 98.75 243 SER B N 1
ATOM 5385 C CA . SER B 1 243 ? -10.062 -16.938 -9.516 1 98.75 243 SER B CA 1
ATOM 5386 C C . SER B 1 243 ? -11.352 -16.469 -10.18 1 98.75 243 SER B C 1
ATOM 5388 O O . SER B 1 243 ? -11.906 -15.43 -9.812 1 98.75 243 SER B O 1
ATOM 5390 N N . LEU B 1 244 ? -11.82 -17.188 -11.141 1 98.69 244 LEU B N 1
ATOM 5391 C CA . LEU B 1 244 ? -12.992 -16.797 -11.914 1 98.69 244 LEU B CA 1
ATOM 5392 C C . LEU B 1 244 ? -14.203 -17.641 -11.523 1 98.69 244 LEU B C 1
ATOM 5394 O O . LEU B 1 244 ? -14.102 -18.875 -11.398 1 98.69 244 LEU B O 1
ATOM 5398 N N . SER B 1 245 ? -15.312 -16.984 -11.422 1 98.44 245 SER B N 1
ATOM 5399 C CA . SER B 1 245 ? -16.578 -17.672 -11.211 1 98.44 245 SER B CA 1
ATOM 5400 C C . SER B 1 245 ? -17.094 -18.297 -12.5 1 98.44 245 SER B C 1
ATOM 5402 O O . SER B 1 245 ? -16.5 -18.094 -13.57 1 98.44 245 SER B O 1
ATOM 5404 N N . ALA B 1 246 ? -18.172 -19.078 -12.258 1 96.88 246 ALA B N 1
ATOM 5405 C CA . ALA B 1 246 ? -18.953 -19.469 -13.43 1 96.88 246 ALA B CA 1
ATOM 5406 C C . ALA B 1 246 ? -19.609 -18.25 -14.078 1 96.88 246 ALA B C 1
ATOM 5408 O O . ALA B 1 246 ? -19.641 -17.172 -13.484 1 96.88 246 ALA B O 1
ATOM 5409 N N . LEU B 1 247 ? -20.031 -18.484 -15.289 1 96.75 247 LEU B N 1
ATOM 5410 C CA . LEU B 1 247 ? -20.766 -17.438 -16 1 96.75 247 LEU B CA 1
ATOM 5411 C C . LEU B 1 247 ? -22 -17.016 -15.211 1 96.75 247 LEU B C 1
ATOM 5413 O O . LEU B 1 247 ? -22.734 -17.859 -14.695 1 96.75 247 LEU B O 1
ATOM 5417 N N . GLN B 1 248 ? -22.125 -15.688 -15.102 1 97 248 GLN B N 1
ATOM 5418 C CA . GLN B 1 248 ? -23.297 -15.125 -14.43 1 97 248 GLN B CA 1
ATOM 5419 C C . GLN B 1 248 ? -24.422 -14.883 -15.414 1 97 248 GLN B C 1
ATOM 5421 O O . GLN B 1 248 ? -24.25 -15.047 -16.625 1 97 248 GLN B O 1
ATOM 5426 N N . THR B 1 249 ? -25.594 -14.391 -14.875 1 96.94 249 THR B N 1
ATOM 5427 C CA . THR B 1 249 ? -26.797 -14.234 -15.68 1 96.94 249 THR B CA 1
ATOM 5428 C C . THR B 1 249 ? -26.641 -13.094 -16.672 1 96.94 249 THR B C 1
ATOM 5430 O O . THR B 1 249 ? -27.297 -13.078 -17.719 1 96.94 249 THR B O 1
ATOM 5433 N N . ASP B 1 250 ? -25.75 -12.234 -16.422 1 97.25 250 ASP B N 1
ATOM 5434 C CA . ASP B 1 250 ? -25.562 -11.086 -17.297 1 97.25 250 ASP B CA 1
ATOM 5435 C C . ASP B 1 250 ? -24.562 -11.398 -18.406 1 97.25 250 ASP B C 1
ATOM 5437 O O . ASP B 1 250 ? -24.25 -10.539 -19.234 1 97.25 250 ASP B O 1
ATOM 5441 N N . GLY B 1 251 ? -24.031 -12.555 -18.422 1 96.12 251 GLY B N 1
ATOM 5442 C CA . GLY B 1 251 ? -23.141 -12.984 -19.484 1 96.12 251 GLY B CA 1
ATOM 5443 C C . GLY B 1 251 ? -21.672 -12.766 -19.172 1 96.12 251 GLY B C 1
ATOM 5444 O O . GLY B 1 251 ? -20.812 -13.023 -20.016 1 96.12 251 GLY B O 1
ATOM 5445 N N . TYR B 1 252 ? -21.391 -12.281 -18 1 98.19 252 TYR B N 1
ATOM 5446 C CA . TYR B 1 252 ? -20.016 -12.078 -17.562 1 98.19 252 TYR B CA 1
ATOM 5447 C C . TYR B 1 252 ? -19.688 -12.945 -16.359 1 98.19 252 TYR B C 1
ATOM 5449 O O . TYR B 1 252 ? -20.562 -13.633 -15.828 1 98.19 252 TYR B O 1
ATOM 5457 N N . LYS B 1 253 ? -18.438 -13.023 -16.016 1 98.62 253 LYS B N 1
ATOM 5458 C CA . LYS B 1 253 ? -17.984 -13.711 -14.812 1 98.62 253 LYS B CA 1
ATOM 5459 C C . LYS B 1 253 ? -17.609 -12.719 -13.727 1 98.62 253 LYS B C 1
ATOM 5461 O O . LYS B 1 253 ? -17.656 -11.5 -13.938 1 98.62 253 LYS B O 1
ATOM 5466 N N . ILE B 1 254 ? -17.359 -13.234 -12.57 1 98.88 254 ILE B N 1
ATOM 5467 C CA . ILE B 1 254 ? -16.781 -12.461 -11.477 1 98.88 254 ILE B CA 1
ATOM 5468 C C . ILE B 1 254 ? -15.328 -12.883 -11.258 1 98.88 254 ILE B C 1
ATOM 5470 O O . ILE B 1 254 ? -15.031 -14.078 -11.156 1 98.88 254 ILE B O 1
ATOM 5474 N N . LEU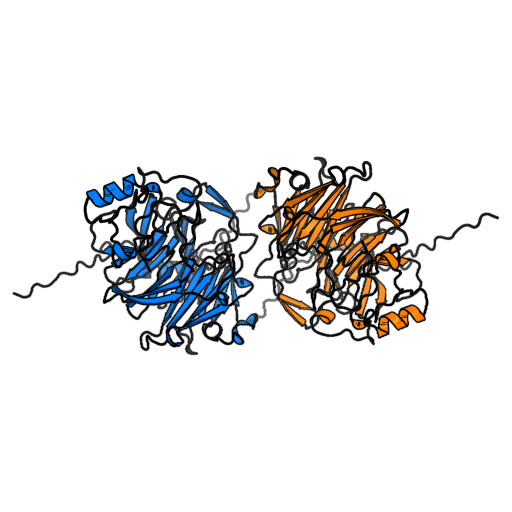 B 1 255 ? -14.438 -11.953 -11.297 1 98.94 255 LEU B N 1
ATOM 5475 C CA . LEU B 1 255 ? -13.07 -12.211 -10.859 1 98.94 255 LEU B CA 1
ATOM 5476 C C . LEU B 1 255 ? -12.906 -11.93 -9.375 1 98.94 255 LEU B C 1
ATOM 5478 O O . LEU B 1 255 ? -13.094 -10.797 -8.93 1 98.94 255 LEU B O 1
ATOM 5482 N N . TYR B 1 256 ? -12.664 -12.945 -8.617 1 98.94 256 TYR B N 1
ATOM 5483 C CA . TYR B 1 256 ? -12.188 -12.773 -7.246 1 98.94 256 TYR B CA 1
ATOM 5484 C C . TYR B 1 256 ? -10.672 -12.641 -7.207 1 98.94 256 TYR B C 1
ATOM 5486 O O . TYR B 1 256 ? -9.961 -13.305 -7.969 1 98.94 256 TYR B O 1
ATOM 5494 N N . PHE B 1 257 ? -10.188 -11.75 -6.34 1 98.94 257 PHE B N 1
ATOM 5495 C CA . PHE B 1 257 ? -8.75 -11.508 -6.34 1 98.94 257 PHE B CA 1
ATOM 5496 C C . PHE B 1 257 ? -8.281 -11.039 -4.965 1 98.94 257 PHE B C 1
ATOM 5498 O O . PHE B 1 257 ? -9.086 -10.594 -4.148 1 98.94 257 PHE B O 1
ATOM 5505 N N . HIS B 1 258 ? -7.02 -11.211 -4.695 1 98.88 258 HIS B N 1
ATOM 5506 C CA . HIS B 1 258 ? -6.398 -10.734 -3.463 1 98.88 258 HIS B CA 1
ATOM 5507 C C . HIS B 1 258 ? -4.906 -10.477 -3.66 1 98.88 258 HIS B C 1
ATOM 5509 O O . HIS B 1 258 ? -4.289 -11.047 -4.559 1 98.88 258 HIS B O 1
ATOM 5515 N N . ALA B 1 259 ? -4.383 -9.609 -2.844 1 98.81 259 ALA B N 1
ATOM 5516 C CA . ALA B 1 259 ? -2.936 -9.422 -2.766 1 98.81 259 ALA B CA 1
ATOM 5517 C C . ALA B 1 259 ? -2.275 -10.539 -1.969 1 98.81 259 ALA B C 1
ATOM 5519 O O . ALA B 1 259 ? -2.889 -11.109 -1.063 1 98.81 259 ALA B O 1
ATOM 5520 N N . MET B 1 260 ? -1.011 -10.828 -2.316 1 98.69 260 MET B N 1
ATOM 5521 C CA . MET B 1 260 ? -0.225 -11.797 -1.562 1 98.69 260 MET B CA 1
ATOM 5522 C C . MET B 1 260 ? -0.179 -11.43 -0.083 1 98.69 260 MET B C 1
ATOM 5524 O O . MET B 1 260 ? -0.459 -12.266 0.778 1 98.69 260 MET B O 1
ATOM 5528 N N . SER B 1 261 ? 0.158 -10.172 0.225 1 98.75 261 SER B N 1
ATOM 5529 C CA . SER B 1 261 ? 0.301 -9.711 1.603 1 98.75 261 SER B CA 1
ATOM 5530 C C . SER B 1 261 ? -0.967 -9.016 2.088 1 98.75 261 SER B C 1
ATOM 5532 O O . SER B 1 261 ? -0.933 -7.84 2.461 1 98.75 261 SER B O 1
ATOM 5534 N N . SER B 1 262 ? -2.016 -9.75 2.141 1 98.62 262 SER B N 1
ATOM 5535 C CA . SER B 1 262 ? -3.318 -9.297 2.617 1 98.62 262 SER B CA 1
ATOM 5536 C C . SER B 1 262 ? -4.188 -10.469 3.059 1 98.62 262 SER B C 1
ATOM 5538 O O . SER B 1 262 ? -3.971 -11.602 2.631 1 98.62 262 SER B O 1
ATOM 5540 N N . ILE B 1 263 ? -5.145 -10.188 3.902 1 98.69 263 ILE B N 1
ATOM 5541 C CA . ILE B 1 263 ? -6.094 -11.219 4.297 1 98.69 263 ILE B CA 1
ATOM 5542 C C . ILE B 1 263 ? -7.473 -10.906 3.723 1 98.69 263 ILE B C 1
ATOM 5544 O O . ILE B 1 263 ? -8.445 -11.609 4.008 1 98.69 263 ILE B O 1
ATOM 5548 N N . ALA B 1 264 ? -7.547 -9.844 2.926 1 98.75 264 ALA B N 1
ATOM 5549 C CA . ALA B 1 264 ? -8.805 -9.438 2.316 1 98.75 264 ALA B CA 1
ATOM 5550 C C . ALA B 1 264 ? -9.023 -10.133 0.979 1 98.75 264 ALA B C 1
ATOM 5552 O O . ALA B 1 264 ? -8.062 -10.492 0.295 1 98.75 264 ALA B O 1
ATOM 5553 N N . GLU B 1 265 ? -10.266 -10.383 0.619 1 98.94 265 GLU B N 1
ATOM 5554 C CA . GLU B 1 265 ? -10.695 -10.82 -0.705 1 98.94 265 GLU B CA 1
ATOM 5555 C C . GLU B 1 265 ? -11.57 -9.773 -1.381 1 98.94 265 GLU B C 1
ATOM 5557 O O . GLU B 1 265 ? -12.406 -9.141 -0.73 1 98.94 265 GLU B O 1
ATOM 5562 N N . PHE B 1 266 ? -11.32 -9.602 -2.639 1 98.94 266 PHE B N 1
ATOM 5563 C CA . PHE B 1 266 ? -12.062 -8.625 -3.428 1 98.94 266 PHE B CA 1
ATOM 5564 C C . PHE B 1 266 ? -12.664 -9.273 -4.672 1 98.94 266 PHE B C 1
ATOM 5566 O O . PHE B 1 266 ? -12.344 -10.422 -4.992 1 98.94 266 PHE B O 1
ATOM 5573 N N . SER B 1 267 ? -13.578 -8.578 -5.32 1 98.94 267 SER B N 1
ATOM 5574 C CA . SER B 1 267 ? -14.156 -9.086 -6.562 1 98.94 267 SER B CA 1
ATOM 5575 C C . SER B 1 267 ? -14.508 -7.953 -7.512 1 98.94 267 SER B C 1
ATOM 5577 O O . SER B 1 267 ? -14.602 -6.793 -7.098 1 98.94 267 SER B O 1
ATOM 5579 N N . VAL B 1 268 ? -14.625 -8.258 -8.742 1 98.94 268 VAL B N 1
ATOM 5580 C CA . VAL B 1 268 ? -15.062 -7.336 -9.789 1 98.94 268 VAL B CA 1
ATOM 5581 C C . VAL B 1 268 ? -15.688 -8.117 -10.938 1 98.94 268 VAL B C 1
ATOM 5583 O O . VAL B 1 268 ? -15.258 -9.227 -11.258 1 98.94 268 VAL B O 1
ATOM 5586 N N . SER B 1 269 ? -16.734 -7.562 -11.562 1 98.94 269 SER B N 1
ATOM 5587 C CA . SER B 1 269 ? -17.297 -8.164 -12.766 1 98.94 269 SER B CA 1
ATOM 5588 C C . SER B 1 269 ? -16.297 -8.102 -13.93 1 98.94 269 SER B C 1
ATOM 5590 O O . SER B 1 269 ? -15.648 -7.074 -14.133 1 98.94 269 SER B O 1
ATOM 5592 N N . THR B 1 270 ? -16.266 -9.148 -14.727 1 98.88 270 THR B N 1
ATOM 5593 C CA . THR B 1 270 ? -15.367 -9.133 -15.875 1 98.88 270 THR B CA 1
ATOM 5594 C C . THR B 1 270 ? -15.859 -8.148 -16.938 1 98.88 270 THR B C 1
ATOM 5596 O O . THR B 1 270 ? -15.102 -7.758 -17.828 1 98.88 270 THR B O 1
ATOM 5599 N N . GLU B 1 271 ? -17.125 -7.719 -16.828 1 98.81 271 GLU B N 1
ATOM 5600 C CA . GLU B 1 271 ? -17.594 -6.629 -17.688 1 98.81 271 GLU B CA 1
ATOM 5601 C C . GLU B 1 271 ? -16.719 -5.391 -17.531 1 98.81 271 GLU B C 1
ATOM 5603 O O . GLU B 1 271 ? -16.375 -4.738 -18.516 1 98.81 271 GLU B O 1
ATOM 5608 N N . VAL B 1 272 ? -16.391 -5.082 -16.312 1 98.94 272 VAL B N 1
ATOM 5609 C CA . VAL B 1 272 ? -15.578 -3.92 -15.984 1 98.94 272 VAL B CA 1
ATOM 5610 C C . VAL B 1 272 ? -14.18 -4.082 -16.578 1 98.94 272 VAL B C 1
ATOM 5612 O O . VAL B 1 272 ? -13.648 -3.146 -17.188 1 98.94 272 VAL B O 1
ATOM 5615 N N . LEU B 1 273 ? -13.641 -5.254 -16.5 1 98.94 273 LEU B N 1
ATOM 5616 C CA . LEU B 1 273 ? -12.281 -5.527 -16.953 1 98.94 273 LEU B CA 1
ATOM 5617 C C . LEU B 1 273 ? -12.203 -5.52 -18.469 1 98.94 273 LEU B C 1
ATOM 5619 O O . LEU B 1 273 ? -11.18 -5.117 -19.047 1 98.94 273 LEU B O 1
ATOM 5623 N N . GLN B 1 274 ? -13.203 -5.941 -19.141 1 98.75 274 GLN B N 1
ATOM 5624 C CA . GLN B 1 274 ? -13.188 -6.133 -20.594 1 98.75 274 GLN B CA 1
ATOM 5625 C C . GLN B 1 274 ? -13.43 -4.812 -21.312 1 98.75 274 GLN B C 1
ATOM 5627 O O . GLN B 1 274 ? -13.25 -4.727 -22.531 1 98.75 274 GLN B O 1
ATOM 5632 N N . ASP B 1 275 ? -13.797 -3.775 -20.562 1 98.62 275 ASP B N 1
ATOM 5633 C CA . ASP B 1 275 ? -13.961 -2.449 -21.141 1 98.62 275 ASP B CA 1
ATOM 5634 C C . ASP B 1 275 ? -12.609 -1.783 -21.391 1 98.62 275 ASP B C 1
ATOM 5636 O O . ASP B 1 275 ? -12.031 -1.193 -20.484 1 98.62 275 ASP B O 1
ATOM 5640 N N . HIS B 1 276 ? -12.18 -1.755 -22.641 1 97.94 276 HIS B N 1
ATOM 5641 C CA . HIS B 1 276 ? -10.844 -1.273 -22.984 1 97.94 276 HIS B CA 1
ATOM 5642 C C . HIS B 1 276 ? -10.781 0.25 -22.938 1 97.94 276 HIS B C 1
ATOM 5644 O O . HIS B 1 276 ? -9.695 0.83 -22.953 1 97.94 276 HIS B O 1
ATOM 5650 N N . THR B 1 277 ? -11.906 0.913 -22.844 1 97.88 277 THR B N 1
ATOM 5651 C CA . THR B 1 277 ? -11.914 2.365 -22.719 1 97.88 277 THR B CA 1
ATOM 5652 C C . THR B 1 277 ? -11.586 2.789 -21.297 1 97.88 277 THR B C 1
ATOM 5654 O O . THR B 1 277 ? -11.289 3.959 -21.047 1 97.88 277 THR B O 1
ATOM 5657 N N . LEU B 1 278 ? -11.68 1.887 -20.391 1 98.25 278 LEU B N 1
ATOM 5658 C CA . LEU B 1 278 ? -11.367 2.066 -18.984 1 98.25 278 LEU B CA 1
ATOM 5659 C C . LEU B 1 278 ? -12.43 2.912 -18.297 1 98.25 278 LEU B C 1
ATOM 5661 O O . LEU B 1 278 ? -12.266 3.303 -17.141 1 98.25 278 LEU B O 1
ATOM 5665 N N . GLU B 1 279 ? -13.5 3.219 -18.922 1 98.19 279 GLU B N 1
ATOM 5666 C CA . GLU B 1 279 ? -14.578 3.986 -18.312 1 98.19 279 GLU B CA 1
ATOM 5667 C C . GLU B 1 279 ? -15.164 3.244 -17.109 1 98.19 279 GLU B C 1
ATOM 5669 O O . GLU B 1 279 ? -15.375 3.836 -16.047 1 98.19 279 GLU B O 1
ATOM 5674 N N . LYS B 1 280 ? -15.406 1.94 -17.266 1 98.44 280 LYS B N 1
ATOM 5675 C CA . LYS B 1 280 ? -16.031 1.154 -16.203 1 98.44 280 LYS B CA 1
ATOM 5676 C C . LYS B 1 280 ? -15.062 0.917 -15.047 1 98.44 280 LYS B C 1
ATOM 5678 O O . LYS B 1 280 ? -15.453 0.959 -13.883 1 98.44 280 LYS B O 1
ATOM 5683 N N . SER B 1 281 ? -13.773 0.694 -15.375 1 98.38 281 SER B N 1
ATOM 5684 C CA . SER B 1 281 ? -12.805 0.399 -14.328 1 98.38 281 SER B CA 1
ATOM 5685 C C . SER B 1 281 ? -12.398 1.663 -13.578 1 98.38 281 SER B C 1
ATOM 5687 O O . SER B 1 281 ? -11.805 1.587 -12.5 1 98.38 281 SER B O 1
ATOM 5689 N N . ASN B 1 282 ? -12.742 2.844 -14.148 1 97.5 282 ASN B N 1
ATOM 5690 C CA . ASN B 1 282 ? -12.484 4.105 -13.461 1 97.5 282 ASN B CA 1
ATOM 5691 C C . ASN B 1 282 ? -13.5 4.352 -12.352 1 97.5 282 ASN B C 1
ATOM 5693 O O . ASN B 1 282 ? -13.305 5.234 -11.508 1 97.5 282 ASN B O 1
ATOM 5697 N N . ASP B 1 283 ? -14.547 3.621 -12.32 1 97.88 283 ASP B N 1
ATOM 5698 C CA . ASP B 1 283 ? -15.484 3.656 -11.203 1 97.88 283 ASP B CA 1
ATOM 5699 C C . ASP B 1 283 ? -14.961 2.84 -10.023 1 97.88 283 ASP B C 1
ATOM 5701 O O . ASP B 1 283 ? -14.977 1.607 -10.062 1 97.88 283 ASP B O 1
ATOM 5705 N N . TYR B 1 284 ? -14.609 3.531 -8.977 1 97.69 284 TYR B N 1
ATOM 5706 C CA . TYR B 1 284 ? -14.047 2.898 -7.789 1 97.69 284 TYR B CA 1
ATOM 5707 C C . TYR B 1 284 ? -14.992 1.842 -7.23 1 97.69 284 TYR B C 1
ATOM 5709 O O . TYR B 1 284 ? -14.555 0.781 -6.781 1 97.69 284 TYR B O 1
ATOM 5717 N N . TYR B 1 285 ? -16.25 2.025 -7.336 1 97.94 285 TYR B N 1
ATOM 5718 C CA . TYR B 1 285 ? -17.25 1.205 -6.664 1 97.94 285 TYR B CA 1
ATOM 5719 C C . TYR B 1 285 ? -17.609 -0.014 -7.508 1 97.94 285 TYR B C 1
ATOM 5721 O O . TYR B 1 285 ? -18.391 -0.861 -7.078 1 97.94 285 TYR B O 1
ATOM 5729 N N . ALA B 1 286 ? -17 -0.119 -8.688 1 98.75 286 ALA B N 1
ATOM 5730 C CA . ALA B 1 286 ? -17.156 -1.335 -9.484 1 98.75 286 ALA B CA 1
ATOM 5731 C C . ALA B 1 286 ? -16.422 -2.51 -8.836 1 98.75 286 ALA B C 1
ATOM 5733 O O . ALA B 1 286 ? -16.703 -3.67 -9.148 1 98.75 286 ALA B O 1
ATOM 5734 N N . PHE B 1 287 ? -15.453 -2.248 -8.031 1 98.88 287 PHE B N 1
ATOM 5735 C CA . PHE B 1 287 ? -14.703 -3.244 -7.277 1 98.88 287 PHE B CA 1
ATOM 5736 C C . PHE B 1 287 ? -15.273 -3.412 -5.875 1 98.88 287 PHE B C 1
ATOM 5738 O O . PHE B 1 287 ? -15.648 -2.43 -5.23 1 98.88 287 PHE B O 1
ATOM 5745 N N . HIS B 1 288 ? -15.289 -4.656 -5.445 1 98.75 288 HIS B N 1
ATOM 5746 C CA . HIS B 1 288 ? -16 -4.93 -4.203 1 98.75 288 HIS B CA 1
ATOM 5747 C C . HIS B 1 288 ? -15.086 -5.574 -3.17 1 98.75 288 HIS B C 1
ATOM 5749 O O . HIS B 1 288 ? -14.234 -6.402 -3.516 1 98.75 288 HIS B O 1
ATOM 5755 N N . PHE B 1 289 ? -15.234 -5.152 -1.941 1 98.62 289 PHE B N 1
ATOM 5756 C CA . PHE B 1 289 ? -14.641 -5.812 -0.785 1 98.62 289 PHE B CA 1
ATOM 5757 C C . PHE B 1 289 ? -15.531 -6.957 -0.307 1 98.62 289 PHE B C 1
ATOM 5759 O O . PHE B 1 289 ? -16.641 -6.73 0.167 1 98.62 289 PHE B O 1
ATOM 5766 N N . GLU B 1 290 ? -15.023 -8.188 -0.355 1 98.81 290 GLU B N 1
ATOM 5767 C CA . GLU B 1 290 ? -15.844 -9.344 -0.032 1 98.81 290 GLU B CA 1
ATOM 5768 C C . GLU B 1 290 ? -15.742 -9.695 1.45 1 98.81 290 GLU B C 1
ATOM 5770 O O . GLU B 1 290 ? -16.672 -10.281 2.018 1 98.81 290 GLU B O 1
ATOM 5775 N N . GLY B 1 291 ? -14.617 -9.406 2.039 1 98.62 291 GLY B N 1
ATOM 5776 C CA . GLY B 1 291 ? -14.406 -9.719 3.443 1 98.62 291 GLY B CA 1
ATOM 5777 C C . GLY B 1 291 ? -12.977 -10.109 3.762 1 98.62 291 GLY B C 1
ATOM 5778 O O . GLY B 1 291 ? -12.102 -10.039 2.895 1 98.62 291 GLY B O 1
ATOM 5779 N N . GLU B 1 292 ? -12.75 -10.438 5.055 1 98.31 292 GLU B N 1
ATOM 5780 C CA . GLU B 1 292 ? -11.438 -10.867 5.52 1 98.31 292 GLU B CA 1
ATOM 5781 C C . GLU B 1 292 ? -11.438 -12.359 5.855 1 98.31 292 GLU B C 1
ATOM 5783 O O . GLU B 1 292 ? -12.406 -12.875 6.418 1 98.31 292 GLU B O 1
ATOM 5788 N N . LYS B 1 293 ? -10.344 -12.914 5.551 1 98.62 293 LYS B N 1
ATOM 5789 C CA . LYS B 1 293 ? -10.211 -14.359 5.676 1 98.62 293 LYS B CA 1
ATOM 5790 C C . LYS B 1 293 ? -9.727 -14.75 7.074 1 98.62 293 LYS B C 1
ATOM 5792 O O . LYS B 1 293 ? -9.844 -15.906 7.477 1 98.62 293 LYS B O 1
ATOM 5797 N N . GLY B 1 294 ? -9.203 -13.844 7.844 1 97.5 294 GLY B N 1
ATOM 5798 C CA . GLY B 1 294 ? -8.695 -14.125 9.18 1 97.5 294 GLY B CA 1
ATOM 5799 C C . GLY B 1 294 ? -7.18 -14.109 9.25 1 97.5 294 GLY B C 1
ATOM 5800 O O . GLY B 1 294 ? -6.504 -13.992 8.227 1 97.5 294 GLY B O 1
ATOM 5801 N N . PRO B 1 295 ? -6.629 -14.227 10.43 1 95.31 295 PRO B N 1
ATOM 5802 C CA . PRO B 1 295 ? -5.184 -14.086 10.633 1 95.31 295 PRO B CA 1
ATOM 5803 C C . PRO B 1 295 ? -4.383 -15.172 9.922 1 95.31 295 PRO B C 1
ATOM 5805 O O . PRO B 1 295 ? -4.824 -16.328 9.844 1 95.31 295 PRO B O 1
ATOM 5808 N N . ASN B 1 296 ? -3.256 -14.805 9.383 1 97.19 296 ASN B N 1
ATOM 5809 C CA . ASN B 1 296 ? -2.268 -15.688 8.766 1 97.19 296 ASN B CA 1
ATOM 5810 C C . ASN B 1 296 ? -2.826 -16.375 7.531 1 97.19 296 ASN B C 1
ATOM 5812 O O . ASN B 1 296 ? -2.436 -17.5 7.215 1 97.19 296 ASN B O 1
ATOM 5816 N N . SER B 1 297 ? -3.791 -15.734 6.844 1 98.38 297 SER B N 1
ATOM 5817 C CA . SER B 1 297 ? -4.434 -16.375 5.703 1 98.38 297 SER B CA 1
ATOM 5818 C C . SER B 1 297 ? -3.844 -15.883 4.387 1 98.38 297 SER B C 1
ATOM 5820 O O . SER B 1 297 ? -4.426 -16.109 3.322 1 98.38 297 SER B O 1
ATOM 5822 N N . GLN B 1 298 ? -2.717 -15.227 4.438 1 98.19 298 GLN B N 1
ATOM 5823 C CA . GLN B 1 298 ? -2.059 -14.781 3.217 1 98.19 298 GLN B CA 1
ATOM 5824 C C . GLN B 1 298 ? -1.715 -15.961 2.312 1 98.19 298 GLN B C 1
ATOM 5826 O O . GLN B 1 298 ? -1.38 -17.047 2.797 1 98.19 298 GLN B O 1
ATOM 5831 N N . GLY B 1 299 ? -1.732 -15.68 1.011 1 97.31 299 GLY B N 1
ATOM 5832 C CA . GLY B 1 299 ? -1.357 -16.734 0.078 1 97.31 299 GLY B CA 1
ATOM 5833 C C . GLY B 1 299 ? -1.349 -16.266 -1.368 1 97.31 299 GLY B C 1
ATOM 5834 O O . GLY B 1 299 ? -1.974 -15.258 -1.707 1 97.31 299 GLY B O 1
ATOM 5835 N N . PRO B 1 300 ? -0.722 -17.031 -2.186 1 97.44 300 PRO B N 1
ATOM 5836 C CA . PRO B 1 300 ? -0.494 -16.578 -3.555 1 97.44 300 PRO B CA 1
ATOM 5837 C C . PRO B 1 300 ? -1.637 -16.938 -4.5 1 97.44 300 PRO B C 1
ATOM 5839 O O . PRO B 1 300 ? -1.879 -16.234 -5.484 1 97.44 300 PRO B O 1
ATOM 5842 N N . SER B 1 301 ? -2.326 -18.094 -4.258 1 97.81 301 SER B N 1
ATOM 5843 C CA . SER B 1 301 ? -3.15 -18.609 -5.34 1 97.81 301 SER B CA 1
ATOM 5844 C C . SER B 1 301 ? -4.527 -19.031 -4.836 1 97.81 301 SER B C 1
ATOM 5846 O O . SER B 1 301 ? -4.68 -19.406 -3.676 1 97.81 301 SER B O 1
ATOM 5848 N N . SER B 1 302 ? -5.441 -18.953 -5.75 1 98.56 302 SER B N 1
ATOM 5849 C CA . SER B 1 302 ? -6.797 -19.453 -5.535 1 98.56 302 SER B CA 1
ATOM 5850 C C . SER B 1 302 ? -7.406 -19.969 -6.832 1 98.56 302 SER B C 1
ATOM 5852 O O . SER B 1 302 ? -6.938 -19.625 -7.922 1 98.56 302 SER B O 1
ATOM 5854 N N . VAL B 1 303 ? -8.383 -20.844 -6.676 1 98.5 303 VAL B N 1
ATOM 5855 C CA . VAL B 1 303 ? -9.117 -21.375 -7.816 1 98.5 303 VAL B CA 1
ATOM 5856 C C . VAL B 1 303 ? -10.547 -21.703 -7.398 1 98.5 303 VAL B C 1
ATOM 5858 O O . VAL B 1 303 ? -10.781 -22.203 -6.297 1 98.5 303 VAL B O 1
ATOM 5861 N N . ILE B 1 304 ? -11.461 -21.375 -8.219 1 98.31 304 ILE B N 1
ATOM 5862 C CA . ILE B 1 304 ? -12.867 -21.656 -7.93 1 98.31 304 ILE B CA 1
ATOM 5863 C C . ILE B 1 304 ? -13.297 -22.922 -8.672 1 98.31 304 ILE B C 1
ATOM 5865 O O . ILE B 1 304 ? -13.047 -23.062 -9.867 1 98.31 304 ILE B O 1
ATOM 5869 N N . ASP B 1 305 ? -13.867 -23.812 -7.953 1 98 305 ASP B N 1
ATOM 5870 C CA . ASP B 1 305 ? -14.664 -24.859 -8.586 1 98 305 ASP B CA 1
ATOM 5871 C C . ASP B 1 305 ? -16 -24.312 -9.094 1 98 305 ASP B C 1
ATOM 5873 O O . ASP B 1 305 ? -16.922 -24.109 -8.312 1 98 305 ASP B O 1
ATOM 5877 N N . THR B 1 306 ? -16.109 -24.156 -10.367 1 95.88 306 THR B N 1
ATOM 5878 C CA . THR B 1 306 ? -17.25 -23.453 -10.945 1 95.88 306 THR B CA 1
ATOM 5879 C C . THR B 1 306 ? -18.516 -24.297 -10.805 1 95.88 306 THR B C 1
ATOM 5881 O O . THR B 1 306 ? -19.625 -23.766 -10.945 1 95.88 306 THR B O 1
ATOM 5884 N N . ASN B 1 307 ? -18.359 -25.609 -10.516 1 95.81 307 ASN B N 1
ATOM 5885 C CA . ASN B 1 307 ? -19.531 -26.453 -10.312 1 95.81 307 ASN B CA 1
ATOM 5886 C C . ASN B 1 307 ? -20.203 -26.172 -8.969 1 95.81 307 ASN B C 1
ATOM 5888 O O . ASN B 1 307 ? -21.422 -26.297 -8.836 1 95.81 307 ASN B O 1
ATOM 5892 N N . THR B 1 308 ? -19.391 -25.766 -8.016 1 96.81 308 THR B N 1
ATOM 5893 C CA . THR B 1 308 ? -19.938 -25.672 -6.66 1 96.81 308 THR B CA 1
ATOM 5894 C C . THR B 1 308 ? -19.906 -24.234 -6.164 1 96.81 308 THR B C 1
ATOM 5896 O O . THR B 1 308 ? -20.594 -23.891 -5.207 1 96.81 308 THR B O 1
ATOM 5899 N N . GLY B 1 309 ? -19.047 -23.422 -6.777 1 97.5 309 GLY B N 1
ATOM 5900 C CA . GLY B 1 309 ? -18.875 -22.047 -6.328 1 97.5 309 GLY B CA 1
ATOM 5901 C C . GLY B 1 309 ? -17.922 -21.922 -5.156 1 97.5 309 GLY B C 1
ATOM 5902 O O . GLY B 1 309 ? -17.812 -20.844 -4.555 1 97.5 309 GLY B O 1
ATOM 5903 N N . VAL B 1 310 ? -17.25 -23.016 -4.809 1 98.44 310 VAL B N 1
ATOM 5904 C CA . VAL B 1 310 ? -16.281 -22.969 -3.715 1 98.44 310 VAL B CA 1
ATOM 5905 C C . VAL B 1 310 ? -14.93 -22.484 -4.242 1 98.44 310 VAL B C 1
ATOM 5907 O O . VAL B 1 310 ? -14.445 -22.984 -5.262 1 98.44 310 VAL B O 1
ATOM 5910 N N . ASP B 1 311 ? -14.398 -21.5 -3.584 1 98.69 311 ASP B N 1
ATOM 5911 C CA . ASP B 1 311 ? -13.07 -20.969 -3.885 1 9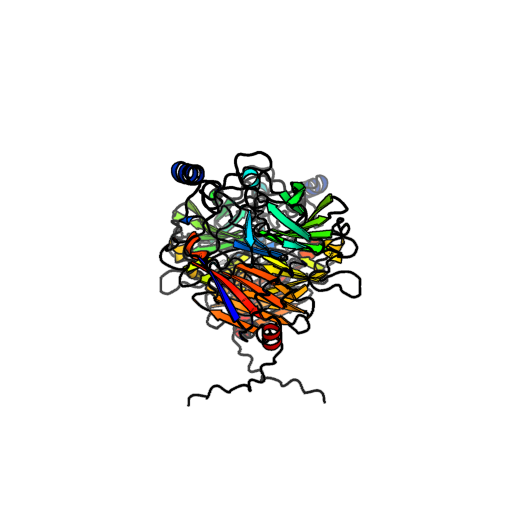8.69 311 ASP B CA 1
ATOM 5912 C C . ASP B 1 311 ? -12.016 -21.562 -2.953 1 98.69 311 ASP B C 1
ATOM 5914 O O . ASP B 1 311 ? -12.172 -21.531 -1.73 1 98.69 311 ASP B O 1
ATOM 5918 N N . TYR B 1 312 ? -11.016 -22.172 -3.492 1 98.75 312 TYR B N 1
ATOM 5919 C CA . TYR B 1 312 ? -9.938 -22.781 -2.727 1 98.75 312 TYR B CA 1
ATOM 5920 C C . TYR B 1 312 ? -8.695 -21.891 -2.746 1 98.75 312 TYR B C 1
ATOM 5922 O O . TYR B 1 312 ? -8.383 -21.266 -3.762 1 98.75 312 TYR B O 1
ATOM 5930 N N . PHE B 1 313 ? -7.961 -21.891 -1.596 1 98.81 313 PHE B N 1
ATOM 5931 C CA . PHE B 1 313 ? -6.855 -20.969 -1.407 1 98.81 313 PHE B CA 1
ATOM 5932 C C . PHE B 1 313 ? -5.629 -21.688 -0.861 1 98.81 313 PHE B C 1
ATOM 5934 O O . PHE B 1 313 ? -5.742 -22.516 0.041 1 98.81 313 PHE B O 1
ATOM 5941 N N . THR B 1 314 ? -4.469 -21.328 -1.396 1 98.5 314 THR B N 1
ATOM 5942 C CA . THR B 1 314 ? -3.227 -21.734 -0.75 1 98.5 314 THR B CA 1
ATOM 5943 C C . THR B 1 314 ? -2.926 -20.844 0.457 1 98.5 314 THR B C 1
ATOM 5945 O O . THR B 1 314 ? -3.152 -19.641 0.418 1 98.5 314 THR B O 1
ATOM 5948 N N . GLN B 1 315 ? -2.508 -21.5 1.596 1 97.75 315 GLN B N 1
ATOM 5949 C CA . GLN B 1 315 ? -2.254 -20.828 2.865 1 97.75 315 GLN B CA 1
ATOM 5950 C C . GLN B 1 315 ? -0.804 -21.016 3.305 1 97.75 315 GLN B C 1
ATOM 5952 O O . GLN B 1 315 ? -0.501 -21.906 4.102 1 97.75 315 GLN B O 1
ATOM 5957 N N . ILE B 1 316 ? 0.082 -20.125 2.967 1 97.56 316 ILE B N 1
ATOM 5958 C CA . ILE B 1 316 ? 1.505 -20.422 3.094 1 97.56 316 ILE B CA 1
ATOM 5959 C C . ILE B 1 316 ? 1.936 -20.266 4.551 1 97.56 316 ILE B C 1
ATOM 5961 O O . ILE B 1 316 ? 2.838 -20.969 5.012 1 97.56 316 ILE B O 1
ATOM 5965 N N . ASN B 1 317 ? 1.303 -19.375 5.32 1 97.75 317 ASN B N 1
ATOM 5966 C CA . ASN B 1 317 ? 1.639 -19.25 6.734 1 97.75 317 ASN B CA 1
ATOM 5967 C C . ASN B 1 317 ? 1.117 -20.438 7.539 1 97.75 317 ASN B C 1
ATOM 5969 O O . ASN B 1 317 ? 1.544 -20.656 8.672 1 97.75 317 ASN B O 1
ATOM 5973 N N . ARG B 1 318 ? 0.199 -21.188 7.012 1 97.38 318 ARG B N 1
ATOM 5974 C CA . ARG B 1 318 ? -0.465 -22.266 7.742 1 97.38 318 ARG B CA 1
ATOM 5975 C C . ARG B 1 318 ? -0.14 -23.625 7.125 1 97.38 318 ARG B C 1
ATOM 5977 O O . ARG B 1 318 ? -0.659 -24.641 7.566 1 97.38 318 ARG B O 1
ATOM 5984 N N . ASN B 1 319 ? 0.639 -23.609 6.168 1 97.94 319 ASN B N 1
ATOM 5985 C CA . ASN B 1 319 ? 1.026 -24.828 5.473 1 97.94 319 ASN B CA 1
ATOM 5986 C C . ASN B 1 319 ? -0.192 -25.656 5.078 1 97.94 319 ASN B C 1
ATOM 5988 O O . ASN B 1 319 ? -0.265 -26.859 5.391 1 97.94 319 ASN B O 1
ATOM 5992 N N . GLY B 1 320 ? -1.052 -25.016 4.32 1 97.69 320 GLY B N 1
ATOM 5993 C CA . GLY B 1 320 ? -2.266 -25.75 4.031 1 97.69 320 GLY B CA 1
ATOM 5994 C C . GLY B 1 320 ? -3.107 -25.125 2.938 1 97.69 320 GLY B C 1
ATOM 5995 O O . GLY B 1 320 ? -2.607 -24.328 2.146 1 97.69 320 GLY B O 1
ATOM 5996 N N . ILE B 1 321 ? -4.375 -25.656 2.834 1 98.06 321 ILE B N 1
ATOM 5997 C CA . ILE B 1 321 ? -5.391 -25.203 1.883 1 98.06 321 ILE B CA 1
ATOM 5998 C C . ILE B 1 321 ? -6.66 -24.812 2.631 1 98.06 321 ILE B C 1
ATOM 6000 O O . ILE B 1 321 ? -7.074 -25.5 3.568 1 98.06 321 ILE B O 1
ATOM 6004 N N . ALA B 1 322 ? -7.188 -23.688 2.248 1 98.56 322 ALA B N 1
ATOM 6005 C CA . ALA B 1 322 ? -8.453 -23.219 2.803 1 98.56 322 ALA B CA 1
ATOM 6006 C C . ALA B 1 322 ? -9.5 -23.047 1.706 1 98.56 322 ALA B C 1
ATOM 6008 O O . ALA B 1 322 ? -9.195 -23.172 0.519 1 98.56 322 ALA B O 1
ATOM 6009 N N . CYS B 1 323 ? -10.742 -22.875 2.148 1 98.69 323 CYS B N 1
ATOM 6010 C CA . CYS B 1 323 ? -11.82 -22.703 1.181 1 98.69 323 CYS B CA 1
ATOM 6011 C C . CYS B 1 323 ? -12.859 -21.719 1.696 1 98.69 323 CYS B C 1
ATOM 6013 O O . CYS B 1 323 ? -12.898 -21.422 2.891 1 98.69 323 CYS B O 1
ATOM 6015 N N . TRP B 1 324 ? -13.586 -21.188 0.787 1 98.69 324 TRP B N 1
ATOM 6016 C CA . TRP B 1 324 ? -14.711 -20.297 1.039 1 98.69 324 TRP B CA 1
ATOM 6017 C C . TRP B 1 324 ? -15.82 -20.516 0.014 1 98.69 324 TRP B C 1
ATOM 6019 O O . TRP B 1 324 ? -15.562 -20.516 -1.192 1 98.69 324 TRP B O 1
ATOM 6029 N N . ASP B 1 325 ? -17.016 -20.797 0.471 1 98.25 325 ASP B N 1
ATOM 6030 C CA . ASP B 1 325 ? -18.188 -20.812 -0.394 1 98.25 325 ASP B CA 1
ATOM 6031 C C . ASP B 1 325 ? -18.609 -19.406 -0.804 1 98.25 325 ASP B C 1
ATOM 6033 O O . ASP B 1 325 ? -19.109 -18.641 0.018 1 98.25 325 ASP B O 1
ATOM 6037 N N . THR B 1 326 ? -18.484 -19.047 -2.074 1 98.12 326 THR B N 1
ATOM 6038 C CA . THR B 1 326 ? -18.672 -17.672 -2.543 1 98.12 326 THR B CA 1
ATOM 6039 C C . THR B 1 326 ? -20.125 -17.266 -2.428 1 98.12 326 THR B C 1
ATOM 6041 O O . THR B 1 326 ? -20.453 -16.094 -2.615 1 98.12 326 THR B O 1
ATOM 6044 N N . ASN B 1 327 ? -21 -18.156 -2.064 1 96.12 327 ASN B N 1
ATOM 6045 C CA . ASN B 1 327 ? -22.406 -17.844 -1.856 1 96.12 327 ASN B CA 1
ATOM 6046 C C . ASN B 1 327 ? -22.672 -17.391 -0.425 1 96.12 327 ASN B C 1
ATOM 6048 O O . ASN B 1 327 ? -23.797 -17 -0.092 1 96.12 327 ASN B O 1
ATOM 6052 N N . THR B 1 328 ? -21.672 -17.453 0.362 1 97 328 THR B N 1
ATOM 6053 C CA . THR B 1 328 ? -21.812 -17.016 1.747 1 97 328 THR B CA 1
ATOM 6054 C C . THR B 1 328 ? -20.906 -15.805 2.025 1 97 328 THR B C 1
ATOM 6056 O O . THR B 1 328 ? -19.953 -15.562 1.299 1 97 328 THR B O 1
ATOM 6059 N N . GLU B 1 329 ? -21.344 -15.094 3.086 1 97.44 329 GLU B N 1
ATOM 6060 C CA . GLU B 1 329 ? -20.5 -13.977 3.49 1 97.44 329 GLU B CA 1
ATOM 6061 C C . GLU B 1 329 ? -19.094 -14.453 3.891 1 97.44 329 GLU B C 1
ATOM 6063 O O . GLU B 1 329 ? -18.953 -15.477 4.566 1 97.44 329 GLU B O 1
ATOM 6068 N N . LEU B 1 330 ? -18.156 -13.719 3.521 1 98.5 330 LEU B N 1
ATOM 6069 C CA . LEU B 1 330 ? -16.781 -14.07 3.885 1 98.5 330 LEU B CA 1
ATOM 6070 C C . LEU B 1 330 ? -16.406 -13.453 5.227 1 98.5 330 LEU B C 1
ATOM 6072 O O . LEU B 1 330 ? -16.469 -12.227 5.391 1 98.5 330 LEU B O 1
ATOM 6076 N N . ASN B 1 331 ? -15.984 -14.195 6.086 1 97.56 331 ASN B N 1
ATOM 6077 C CA . ASN B 1 331 ? -15.375 -13.836 7.363 1 97.56 331 ASN B CA 1
ATOM 6078 C C . ASN B 1 331 ? -14.531 -14.984 7.922 1 97.56 331 ASN B C 1
ATOM 6080 O O . ASN B 1 331 ? -14.484 -16.062 7.336 1 97.56 331 ASN B O 1
ATOM 6084 N N . PRO B 1 332 ? -13.875 -14.797 9.047 1 96.69 332 PRO B N 1
ATOM 6085 C CA . PRO B 1 332 ? -12.969 -15.836 9.539 1 96.69 332 PRO B CA 1
ATOM 6086 C C . PRO B 1 332 ? -13.68 -17.141 9.875 1 96.69 332 PRO B C 1
ATOM 6088 O O . PRO B 1 332 ? -13.07 -18.203 9.852 1 96.69 332 PRO B O 1
ATOM 6091 N N . ASN B 1 333 ? -14.969 -17.062 10.156 1 95.94 333 ASN B N 1
ATOM 6092 C CA . ASN B 1 333 ? -15.727 -18.266 10.492 1 95.94 333 ASN B CA 1
ATOM 6093 C C . ASN B 1 333 ? -16.125 -19.031 9.242 1 95.94 333 ASN B C 1
ATOM 6095 O O . ASN B 1 333 ? -16.359 -20.25 9.297 1 95.94 333 ASN B O 1
ATOM 6099 N N . THR B 1 334 ? -16.219 -18.359 8.109 1 97.56 334 THR B N 1
ATOM 6100 C CA . THR B 1 334 ? -16.656 -19 6.883 1 97.56 334 THR B CA 1
ATOM 6101 C C . THR B 1 334 ? -15.469 -19.312 5.977 1 97.56 334 THR B C 1
ATOM 6103 O O . THR B 1 334 ? -15.633 -19.938 4.93 1 97.56 334 THR B O 1
ATOM 6106 N N . PHE B 1 335 ? -14.336 -18.859 6.312 1 98.31 335 PHE B N 1
ATOM 6107 C CA . PHE B 1 335 ? -13.086 -19.25 5.672 1 98.31 335 PHE B CA 1
ATOM 6108 C C . PHE B 1 335 ? -12.461 -20.438 6.387 1 98.31 335 PHE B C 1
ATOM 6110 O O . PHE B 1 335 ? -11.883 -20.297 7.465 1 98.31 335 PHE B O 1
ATOM 6117 N N . ILE B 1 336 ? -12.484 -21.547 5.766 1 97.56 336 ILE B N 1
ATOM 6118 C CA . ILE B 1 336 ? -12.242 -22.797 6.477 1 97.56 336 ILE B CA 1
ATOM 6119 C C . ILE B 1 336 ? -10.906 -23.391 6.035 1 97.56 336 ILE B C 1
ATOM 6121 O O . ILE B 1 336 ? -10.688 -23.609 4.844 1 97.56 336 ILE B O 1
ATOM 6125 N N . LEU B 1 337 ? -10.023 -23.578 6.984 1 97.06 337 LEU B N 1
ATOM 6126 C CA . LEU B 1 337 ? -8.82 -24.359 6.723 1 97.06 337 LEU B CA 1
ATOM 6127 C C . LEU B 1 337 ? -9.156 -25.844 6.598 1 97.06 337 LEU B C 1
ATOM 6129 O O . LEU B 1 337 ? -9.555 -26.484 7.578 1 97.06 337 LEU B O 1
ATOM 6133 N N . VAL B 1 338 ? -8.953 -26.453 5.484 1 96.25 338 VAL B N 1
ATOM 6134 C CA . VAL B 1 338 ? -9.469 -27.797 5.238 1 96.25 338 VAL B CA 1
ATOM 6135 C C . VAL B 1 338 ? -8.352 -28.812 5.41 1 96.25 338 VAL B C 1
ATOM 6137 O O . VAL B 1 338 ? -8.609 -30 5.684 1 96.25 338 VAL B O 1
ATOM 6140 N N . ALA B 1 339 ? -7.164 -28.406 5.199 1 96.56 339 ALA B N 1
ATOM 6141 C CA . ALA B 1 339 ? -6.02 -29.312 5.344 1 96.56 339 ALA B CA 1
ATOM 6142 C C . ALA B 1 339 ? -4.758 -28.531 5.711 1 96.56 339 ALA B C 1
ATOM 6144 O O . ALA B 1 339 ? -4.586 -27.375 5.301 1 96.56 339 ALA B O 1
ATOM 6145 N N . GLU B 1 340 ? -3.92 -29.109 6.484 1 97.25 340 GLU B N 1
ATOM 6146 C CA . GLU B 1 340 ? -2.615 -28.578 6.863 1 97.25 340 GLU B CA 1
ATOM 6147 C C . GLU B 1 340 ? -1.601 -29.703 7.074 1 97.25 340 GLU B C 1
ATOM 6149 O O . GLU B 1 340 ? -1.952 -30.781 7.551 1 97.25 340 GLU B O 1
ATOM 6154 N N . ASN B 1 341 ? -0.409 -29.5 6.625 1 98 341 ASN B N 1
ATOM 6155 C CA . ASN B 1 341 ? 0.696 -30.422 6.836 1 98 341 ASN B CA 1
ATOM 6156 C C . ASN B 1 341 ? 2.043 -29.703 6.824 1 98 341 ASN B C 1
ATOM 6158 O O . ASN B 1 341 ? 2.42 -29.109 5.82 1 98 341 ASN B O 1
ATOM 6162 N N . ASN B 1 342 ? 2.803 -29.797 7.879 1 97.31 342 ASN B N 1
ATOM 6163 C CA . ASN B 1 342 ? 4.047 -29.062 8.039 1 97.31 342 ASN B CA 1
ATOM 6164 C C . ASN B 1 342 ? 5.199 -29.734 7.301 1 97.31 342 ASN B C 1
ATOM 6166 O O . ASN B 1 342 ? 6.344 -29.281 7.379 1 97.31 342 ASN B O 1
ATOM 6170 N N . THR B 1 343 ? 4.891 -30.75 6.574 1 97.06 343 THR B N 1
ATOM 6171 C CA . THR B 1 343 ? 5.914 -31.438 5.797 1 97.06 343 THR B CA 1
ATOM 6172 C C . THR B 1 343 ? 5.586 -31.391 4.309 1 97.06 343 THR B C 1
ATOM 6174 O O . THR B 1 343 ? 6.379 -30.906 3.504 1 97.06 343 THR B O 1
ATOM 6177 N N . THR B 1 344 ? 4.402 -31.766 3.926 1 98.12 344 THR B N 1
ATOM 6178 C CA . THR B 1 344 ? 4.09 -31.969 2.516 1 98.12 344 THR B CA 1
ATOM 6179 C C . THR B 1 344 ? 3.357 -30.766 1.942 1 98.12 344 THR B C 1
ATOM 6181 O O . THR B 1 344 ? 3.135 -30.688 0.733 1 98.12 344 THR B O 1
ATOM 6184 N N . MET B 1 345 ? 3.01 -29.797 2.768 1 98.25 345 MET B N 1
ATOM 6185 C CA . MET B 1 345 ? 2.248 -28.656 2.277 1 98.25 345 MET B CA 1
ATOM 6186 C C . MET B 1 345 ? 2.924 -27.344 2.67 1 98.25 345 MET B C 1
ATOM 6188 O O . MET B 1 345 ? 2.248 -26.359 2.975 1 98.25 345 MET B O 1
ATOM 6192 N N . VAL B 1 346 ? 4.23 -27.406 2.729 1 98.31 346 VAL B N 1
ATOM 6193 C CA . VAL B 1 346 ? 5 -26.203 3.027 1 98.31 346 VAL B CA 1
ATOM 6194 C C . VAL B 1 346 ? 5.09 -25.328 1.783 1 98.31 346 VAL B C 1
ATOM 6196 O O . VAL B 1 346 ? 5.539 -25.781 0.727 1 98.31 346 VAL B O 1
ATOM 6199 N N . PHE B 1 347 ? 4.605 -24.109 1.928 1 98.31 347 PHE B N 1
ATOM 6200 C CA . PHE B 1 347 ? 4.555 -23.141 0.846 1 98.31 347 PHE B CA 1
ATOM 6201 C C . PHE B 1 347 ? 3.785 -23.688 -0.347 1 98.31 347 PHE B C 1
ATOM 6203 O O . PHE B 1 347 ? 4.312 -23.75 -1.461 1 98.31 347 PHE B O 1
ATOM 6210 N N . CYS B 1 348 ? 2.518 -24.047 -0.126 1 98.19 348 CYS B N 1
ATOM 6211 C CA . CYS B 1 348 ? 1.627 -24.375 -1.234 1 98.19 348 CYS B CA 1
ATOM 6212 C C . CYS B 1 348 ? 1.523 -23.203 -2.211 1 98.19 348 CYS B C 1
ATOM 6214 O O . CYS B 1 348 ? 0.961 -22.172 -1.881 1 98.19 348 CYS B O 1
ATOM 6216 N N . ASN B 1 349 ? 2.051 -23.422 -3.383 1 97.25 349 ASN B N 1
ATOM 6217 C CA . ASN B 1 349 ? 2.283 -22.281 -4.27 1 97.25 349 ASN B CA 1
ATOM 6218 C C . ASN B 1 349 ? 1.233 -22.203 -5.375 1 97.25 349 ASN B C 1
ATOM 6220 O O . ASN B 1 349 ? 0.881 -21.109 -5.828 1 97.25 349 ASN B O 1
ATOM 6224 N N . ASP B 1 350 ? 0.769 -23.344 -5.867 1 98.31 350 ASP B N 1
ATOM 6225 C CA . ASP B 1 350 ? -0.207 -23.344 -6.953 1 98.31 350 ASP B CA 1
ATOM 6226 C C . ASP B 1 350 ? -1.188 -24.5 -6.816 1 98.31 350 ASP B C 1
ATOM 6228 O O . ASP B 1 350 ? -0.936 -25.453 -6.07 1 98.31 350 ASP B O 1
ATOM 6232 N N . LEU B 1 351 ? -2.305 -24.391 -7.484 1 98 351 LEU B N 1
ATOM 6233 C CA . LEU B 1 351 ? -3.34 -25.406 -7.473 1 98 351 LEU B CA 1
ATOM 6234 C C . LEU B 1 351 ? -4.008 -25.531 -8.836 1 98 351 LEU B C 1
ATOM 6236 O O . LEU B 1 351 ? -4.039 -24.562 -9.602 1 98 351 LEU B O 1
ATOM 6240 N N . SER B 1 352 ? -4.508 -26.656 -9.125 1 98.06 352 SER B N 1
ATOM 6241 C CA . SER B 1 352 ? -5.168 -26.953 -10.398 1 98.06 352 SER B CA 1
ATOM 6242 C C . SER B 1 352 ? -6.242 -28.016 -10.227 1 98.06 352 SER B C 1
ATOM 6244 O O . SER B 1 352 ? -6.039 -29 -9.516 1 98.06 352 SER B O 1
ATOM 6246 N N . ILE B 1 353 ? -7.371 -27.812 -10.82 1 97.56 353 ILE B N 1
ATOM 6247 C CA . ILE B 1 353 ? -8.461 -28.766 -10.758 1 97.56 353 ILE B CA 1
ATOM 6248 C C . ILE B 1 353 ? -8.445 -29.656 -12.008 1 97.56 353 ILE B C 1
ATOM 6250 O O . ILE B 1 353 ? -8.336 -29.141 -13.133 1 97.56 353 ILE B O 1
ATOM 6254 N N . ASP B 1 354 ? -8.5 -30.906 -11.812 1 96.69 354 ASP B N 1
ATOM 6255 C CA . ASP B 1 354 ? -8.719 -31.891 -12.859 1 96.69 354 ASP B CA 1
ATOM 6256 C C . ASP B 1 354 ? -10.172 -32.375 -12.875 1 96.69 354 ASP B C 1
ATOM 6258 O O . ASP B 1 354 ? -10.547 -33.25 -12.078 1 96.69 354 ASP B O 1
ATOM 6262 N N . ARG B 1 355 ? -10.898 -31.922 -13.828 1 93.75 355 ARG B N 1
ATOM 6263 C CA . ARG B 1 355 ? -12.32 -32.219 -13.883 1 93.75 355 ARG B CA 1
ATOM 6264 C C . ARG B 1 355 ? -12.555 -33.688 -14.234 1 93.75 355 ARG B C 1
ATOM 6266 O O . ARG B 1 355 ? -13.539 -34.281 -13.789 1 93.75 355 ARG B O 1
ATOM 6273 N N . SER B 1 356 ? -11.719 -34.25 -14.992 1 94.25 356 SER B N 1
ATOM 6274 C CA . SER B 1 356 ? -11.914 -35.625 -15.453 1 94.25 356 SER B CA 1
ATOM 6275 C C . SER B 1 356 ? -11.914 -36.594 -14.289 1 94.25 356 SER B C 1
ATOM 6277 O O . SER B 1 356 ? -12.641 -37.594 -14.312 1 94.25 356 SER B O 1
ATOM 6279 N N . THR B 1 357 ? -11.172 -36.281 -13.242 1 94.62 357 THR B N 1
ATOM 6280 C CA . THR B 1 357 ? -11.117 -37.156 -12.086 1 94.62 357 THR B CA 1
ATOM 6281 C C . THR B 1 357 ? -11.727 -36.5 -10.859 1 94.62 357 THR B C 1
ATOM 6283 O O . THR B 1 357 ? -11.711 -37.062 -9.766 1 94.62 357 THR B O 1
ATOM 6286 N N . ASN B 1 358 ? -12.219 -35.312 -11.062 1 96.62 358 ASN B N 1
ATOM 6287 C CA . ASN B 1 358 ? -12.805 -34.531 -9.984 1 96.62 358 ASN B CA 1
ATOM 6288 C C . ASN B 1 358 ? -11.852 -34.406 -8.797 1 96.62 358 ASN B C 1
ATOM 6290 O O . ASN B 1 358 ? -12.219 -34.719 -7.664 1 96.62 358 ASN B O 1
ATOM 6294 N N . THR B 1 359 ? -10.664 -33.969 -9.094 1 97.25 359 THR B N 1
ATOM 6295 C CA . THR B 1 359 ? -9.602 -33.844 -8.102 1 97.25 359 THR B CA 1
ATOM 6296 C C . THR B 1 359 ? -8.922 -32.469 -8.211 1 97.25 359 THR B C 1
ATOM 6298 O O . THR B 1 359 ? -8.938 -31.844 -9.281 1 97.25 359 THR B O 1
ATOM 6301 N N . MET B 1 360 ? -8.445 -32.031 -7.117 1 98.12 360 MET B N 1
ATOM 6302 C CA . MET B 1 360 ? -7.605 -30.828 -7.086 1 98.12 360 MET B CA 1
ATOM 6303 C C . MET B 1 360 ? -6.164 -31.188 -6.742 1 98.12 360 MET B C 1
ATOM 6305 O O . MET B 1 360 ? -5.918 -31.969 -5.816 1 98.12 360 MET B O 1
ATOM 6309 N N . TYR B 1 361 ? -5.262 -30.703 -7.52 1 98.44 361 TYR B N 1
ATOM 6310 C CA . TYR B 1 361 ? -3.83 -30.875 -7.289 1 98.44 361 TYR B CA 1
ATOM 6311 C C . TYR B 1 361 ? -3.229 -29.625 -6.652 1 98.44 361 TYR B C 1
ATOM 6313 O O . TYR B 1 361 ? -3.572 -28.5 -7.023 1 98.44 361 TYR B O 1
ATOM 6321 N N . VAL B 1 362 ? -2.336 -29.828 -5.66 1 98.56 362 VAL B N 1
ATOM 6322 C CA . VAL B 1 362 ? -1.647 -28.719 -5.004 1 98.56 362 VAL B CA 1
ATOM 6323 C C . VAL B 1 362 ? -0.14 -28.953 -5.035 1 98.56 362 VAL B C 1
ATOM 6325 O O . VAL B 1 362 ? 0.332 -30.031 -4.684 1 98.56 362 VAL B O 1
ATOM 6328 N N . LEU B 1 363 ? 0.582 -27.953 -5.469 1 98.75 363 LEU B N 1
ATOM 6329 C CA . LEU B 1 363 ? 2.039 -28 -5.504 1 98.75 363 LEU B CA 1
ATOM 6330 C C . LEU B 1 363 ? 2.637 -27.25 -4.32 1 98.75 363 LEU B C 1
ATOM 6332 O O . LEU B 1 363 ? 2.32 -26.078 -4.102 1 98.75 363 LEU B O 1
ATOM 6336 N N . SER B 1 364 ? 3.402 -27.891 -3.508 1 98.56 364 SER B N 1
ATOM 6337 C CA . SER B 1 364 ? 4.199 -27.281 -2.449 1 98.56 364 SER B CA 1
ATOM 6338 C C . SER B 1 364 ? 5.68 -27.25 -2.818 1 98.56 364 SER B C 1
ATOM 6340 O O . SER B 1 364 ? 6.242 -28.266 -3.236 1 98.56 364 SER B O 1
ATOM 6342 N N . ASP B 1 365 ? 6.285 -26.062 -2.619 1 98.12 365 ASP B N 1
ATOM 6343 C CA . ASP B 1 365 ? 7.613 -25.953 -3.221 1 98.12 365 ASP B CA 1
ATOM 6344 C C . ASP B 1 365 ? 8.648 -25.531 -2.188 1 98.12 365 ASP B C 1
ATOM 6346 O O . ASP B 1 365 ? 9.82 -25.312 -2.523 1 98.12 365 ASP B O 1
ATOM 6350 N N . ASN B 1 366 ? 8.219 -25.344 -0.904 1 97.69 366 ASN B N 1
ATOM 6351 C CA . ASN B 1 366 ? 9.18 -24.984 0.136 1 97.69 366 ASN B CA 1
ATOM 6352 C C . ASN B 1 366 ? 10.031 -23.781 -0.276 1 97.69 366 ASN B C 1
ATOM 6354 O O . ASN B 1 366 ? 11.242 -23.766 -0.034 1 97.69 366 ASN B O 1
ATOM 6358 N N . PHE B 1 367 ? 9.492 -22.812 -0.866 1 97.81 367 PHE B N 1
ATOM 6359 C CA . PHE B 1 367 ? 10.164 -21.719 -1.548 1 97.81 367 PHE B CA 1
ATOM 6360 C C . PHE B 1 367 ? 11.078 -20.969 -0.59 1 97.81 367 PHE B C 1
ATOM 6362 O O . PHE B 1 367 ? 12.148 -20.5 -0.981 1 97.81 367 PHE B O 1
ATOM 6369 N N . GLN B 1 368 ? 10.703 -20.844 0.71 1 97.06 368 GLN B N 1
ATOM 6370 C CA . GLN B 1 368 ? 11.484 -20.078 1.677 1 97.06 368 GLN B CA 1
ATOM 6371 C C . GLN B 1 368 ? 12.891 -20.656 1.821 1 97.06 368 GLN B C 1
ATOM 6373 O O . GLN B 1 368 ? 13.836 -19.938 2.158 1 97.06 368 GLN B O 1
ATOM 6378 N N . GLN B 1 369 ? 13.047 -21.922 1.503 1 95.81 369 GLN B N 1
ATOM 6379 C CA . GLN B 1 369 ? 14.375 -22.531 1.562 1 95.81 369 GLN B CA 1
ATOM 6380 C C . GLN B 1 369 ? 15.297 -21.953 0.49 1 95.81 369 GLN B C 1
ATOM 6382 O O . GLN B 1 369 ? 16.453 -21.641 0.761 1 95.81 369 GLN B O 1
ATOM 6387 N N . LEU B 1 370 ? 14.766 -21.797 -0.697 1 95.75 370 LEU B N 1
ATOM 6388 C CA . LEU B 1 370 ? 15.562 -21.203 -1.77 1 95.75 370 LEU B CA 1
ATOM 6389 C C . LEU B 1 370 ? 15.938 -19.766 -1.442 1 95.75 370 LEU B C 1
ATOM 6391 O O . LEU B 1 370 ? 17.062 -19.328 -1.714 1 95.75 370 LEU B O 1
ATOM 6395 N N . LEU B 1 371 ? 15.023 -19.047 -0.873 1 95.31 371 LEU B N 1
ATOM 6396 C CA . LEU B 1 371 ? 15.18 -17.625 -0.616 1 95.31 371 LEU B CA 1
ATOM 6397 C C . LEU B 1 371 ? 16.219 -17.375 0.473 1 95.31 371 LEU B C 1
ATOM 6399 O O . LEU B 1 371 ? 17 -16.422 0.388 1 95.31 371 LEU B O 1
ATOM 6403 N N . PHE B 1 372 ? 16.203 -18.234 1.509 1 95.12 372 PHE B N 1
ATOM 6404 C CA . PHE B 1 372 ? 16.938 -17.844 2.705 1 95.12 372 PHE B CA 1
ATOM 6405 C C . PHE B 1 372 ? 17.953 -18.922 3.094 1 95.12 372 PHE B C 1
ATOM 6407 O O . PHE B 1 372 ? 18.703 -18.75 4.055 1 95.12 372 PHE B O 1
ATOM 6414 N N . SER B 1 373 ? 17.922 -19.969 2.357 1 94.62 373 SER B N 1
ATOM 6415 C CA . SER B 1 373 ? 18.828 -21.094 2.605 1 94.62 373 SER B CA 1
ATOM 6416 C C . SER B 1 373 ? 19.094 -21.891 1.332 1 94.62 373 SER B C 1
ATOM 6418 O O . SER B 1 373 ? 19.203 -21.312 0.248 1 94.62 373 SER B O 1
ATOM 6420 N N . LYS B 1 374 ? 19.297 -23.188 1.52 1 93.31 374 LYS B N 1
ATOM 6421 C CA . LYS B 1 374 ? 19.453 -24.141 0.426 1 93.31 374 LYS B CA 1
ATOM 6422 C C . LYS B 1 374 ? 18.609 -25.391 0.661 1 93.31 374 LYS B C 1
ATOM 6424 O O . LYS B 1 374 ? 18.359 -25.766 1.807 1 93.31 374 LYS B O 1
ATOM 6429 N N . TYR B 1 375 ? 18.234 -25.953 -0.416 1 95.5 375 TYR B N 1
ATOM 6430 C CA . TYR B 1 375 ? 17.516 -27.203 -0.296 1 95.5 375 TYR B CA 1
ATOM 6431 C C . TYR B 1 375 ? 18.438 -28.328 0.172 1 95.5 375 TYR B C 1
ATOM 6433 O O . TYR B 1 375 ? 19.609 -28.375 -0.216 1 95.5 375 TYR B O 1
ATOM 6441 N N . ASP B 1 376 ? 17.906 -29.188 1.035 1 94.5 376 ASP B N 1
ATOM 6442 C CA . ASP B 1 376 ? 18.594 -30.422 1.414 1 94.5 376 ASP B CA 1
ATOM 6443 C C . ASP B 1 376 ? 18.312 -31.531 0.416 1 94.5 376 ASP B C 1
ATOM 6445 O O . ASP B 1 376 ? 17.203 -32.094 0.387 1 94.5 376 ASP B O 1
ATOM 6449 N N . ALA B 1 377 ? 19.266 -31.938 -0.326 1 94.5 377 ALA B N 1
ATOM 6450 C CA . ALA B 1 377 ? 19.094 -32.906 -1.388 1 94.5 377 ALA B CA 1
ATOM 6451 C C . ALA B 1 377 ? 18.797 -34.312 -0.809 1 94.5 377 ALA B C 1
ATOM 6453 O O . ALA B 1 377 ? 18.375 -35.219 -1.533 1 94.5 377 ALA B O 1
ATOM 6454 N N . LYS B 1 378 ? 18.938 -34.438 0.481 1 95.44 378 LYS B N 1
ATOM 6455 C CA . LYS B 1 378 ? 18.703 -35.719 1.12 1 95.44 378 LYS B CA 1
ATOM 6456 C C . LYS B 1 378 ? 17.266 -35.844 1.62 1 95.44 378 LYS B C 1
ATOM 6458 O O . LYS B 1 378 ? 16.844 -36.906 2.078 1 95.44 378 LYS B O 1
ATOM 6463 N N . LYS B 1 379 ? 16.547 -34.75 1.499 1 95.81 379 LYS B N 1
ATOM 6464 C CA . LYS B 1 379 ? 15.156 -34.75 1.93 1 95.81 379 LYS B CA 1
ATOM 6465 C C . LYS B 1 379 ? 14.227 -34.406 0.764 1 95.81 379 LYS B C 1
ATOM 6467 O O . LYS B 1 379 ? 14.656 -33.812 -0.232 1 95.81 379 LYS B O 1
ATOM 6472 N N . ARG B 1 380 ? 12.961 -34.844 0.927 1 97.62 380 ARG B N 1
ATOM 6473 C CA . ARG B 1 380 ? 11.953 -34.406 -0.034 1 97.62 380 ARG B CA 1
ATOM 6474 C C . ARG B 1 380 ? 11.594 -32.938 0.17 1 97.62 380 ARG B C 1
ATOM 6476 O O . ARG B 1 380 ? 11.219 -32.531 1.271 1 97.62 380 ARG B O 1
ATOM 6483 N N . ASN B 1 381 ? 11.742 -32.188 -0.892 1 98.06 381 ASN B N 1
ATOM 6484 C CA . ASN B 1 381 ? 11.57 -30.75 -0.783 1 98.06 381 ASN B CA 1
ATOM 6485 C C . ASN B 1 381 ? 10.273 -30.297 -1.453 1 98.06 381 ASN B C 1
ATOM 6487 O O . ASN B 1 381 ? 9.703 -29.266 -1.071 1 98.06 381 ASN B O 1
ATOM 6491 N N . PHE B 1 382 ? 9.844 -30.984 -2.436 1 98.69 382 PHE B N 1
ATOM 6492 C CA . PHE B 1 382 ? 8.703 -30.594 -3.246 1 98.69 382 PHE B CA 1
ATOM 6493 C C . PHE B 1 382 ? 7.656 -31.703 -3.289 1 98.69 382 PHE B C 1
ATOM 6495 O O . PHE B 1 382 ? 8 -32.875 -3.354 1 98.69 382 PHE B O 1
ATOM 6502 N N . PHE B 1 383 ? 6.422 -31.312 -3.291 1 98.75 383 PHE B N 1
ATOM 6503 C CA . PHE B 1 383 ? 5.355 -32.312 -3.221 1 98.75 383 PHE B CA 1
ATOM 6504 C C . PHE B 1 383 ? 4.172 -31.875 -4.082 1 98.75 383 PHE B C 1
ATOM 6506 O O . PHE B 1 383 ? 3.906 -30.688 -4.246 1 98.75 383 PHE B O 1
ATOM 6513 N N . ILE B 1 384 ? 3.506 -32.812 -4.652 1 98.5 384 ILE B N 1
ATOM 6514 C CA . ILE B 1 384 ? 2.164 -32.625 -5.195 1 98.5 384 ILE B CA 1
ATOM 6515 C C . ILE B 1 384 ? 1.169 -33.5 -4.414 1 98.5 384 ILE B C 1
ATOM 6517 O O . ILE B 1 384 ? 1.318 -34.719 -4.336 1 98.5 384 ILE B O 1
ATOM 6521 N N . THR B 1 385 ? 0.225 -32.844 -3.857 1 98.19 385 THR B N 1
ATOM 6522 C CA . THR B 1 385 ? -0.833 -33.469 -3.094 1 98.19 385 THR B CA 1
ATOM 6523 C C . THR B 1 385 ? -2.172 -33.375 -3.818 1 98.19 385 THR B C 1
ATOM 6525 O O . THR B 1 385 ? -2.518 -32.312 -4.328 1 98.19 385 THR B O 1
ATOM 6528 N N . MET B 1 386 ? -2.883 -34.5 -3.859 1 97.38 386 MET B N 1
ATOM 6529 C CA . MET B 1 386 ? -4.199 -34.562 -4.488 1 97.38 386 MET B CA 1
ATOM 6530 C C . MET B 1 386 ? -5.305 -34.562 -3.438 1 97.38 386 MET B C 1
ATOM 6532 O O . MET B 1 386 ? -5.168 -35.188 -2.383 1 97.38 386 MET B O 1
ATOM 6536 N N . PHE B 1 387 ? -6.379 -33.844 -3.801 1 97.62 387 PHE B N 1
ATOM 6537 C CA . PHE B 1 387 ? -7.566 -33.781 -2.961 1 97.62 387 PHE B CA 1
ATOM 6538 C C . PHE B 1 387 ? -8.812 -34.188 -3.738 1 97.62 387 PHE B C 1
ATOM 6540 O O . PHE B 1 387 ? -9.016 -33.75 -4.871 1 97.62 387 PHE B O 1
ATOM 6547 N N . ASP B 1 388 ? -9.586 -35 -3.113 1 97.19 388 ASP B N 1
ATOM 6548 C CA . ASP B 1 388 ? -10.914 -35.25 -3.658 1 97.19 388 ASP B CA 1
ATOM 6549 C C . ASP B 1 388 ? -11.797 -34.031 -3.543 1 97.19 388 ASP B C 1
ATOM 6551 O O . ASP B 1 388 ? -11.969 -33.469 -2.453 1 97.19 388 ASP B O 1
ATOM 6555 N N . LEU B 1 389 ? -12.391 -33.625 -4.625 1 97 389 LEU B N 1
ATOM 6556 C CA . LEU B 1 389 ? -13.109 -32.344 -4.633 1 97 389 LEU B CA 1
ATOM 6557 C C . LEU B 1 389 ? -14.422 -32.469 -3.865 1 97 389 LEU B C 1
ATOM 6559 O O . LEU B 1 389 ? -14.867 -31.5 -3.246 1 97 389 LEU B O 1
ATOM 6563 N N . ASP B 1 390 ? -15.062 -33.625 -3.914 1 95.94 390 ASP B N 1
ATOM 6564 C CA . ASP B 1 390 ? -16.281 -33.812 -3.125 1 95.94 390 ASP B CA 1
ATOM 6565 C C . ASP B 1 390 ? -15.984 -33.688 -1.632 1 95.94 390 ASP B C 1
ATOM 6567 O O . ASP B 1 390 ? -16.75 -33.062 -0.896 1 95.94 390 ASP B O 1
ATOM 6571 N N . PHE B 1 391 ? -14.945 -34.281 -1.269 1 94.62 391 PHE B N 1
ATOM 6572 C CA . PHE B 1 391 ? -14.516 -34.188 0.121 1 94.62 391 PHE B CA 1
ATOM 6573 C C . PHE B 1 391 ? -14.289 -32.719 0.502 1 94.62 391 PHE B C 1
ATOM 6575 O O . PHE B 1 391 ? -14.781 -32.25 1.531 1 94.62 391 PHE B O 1
ATOM 6582 N N . LEU B 1 392 ? -13.57 -31.984 -0.332 1 95.75 392 LEU B N 1
ATOM 6583 C CA . LEU B 1 392 ? -13.25 -30.594 -0.055 1 95.75 392 LEU B CA 1
ATOM 6584 C C . LEU B 1 392 ? -14.523 -29.75 0.024 1 95.75 392 LEU B C 1
ATOM 6586 O O . LEU B 1 392 ? -14.664 -28.906 0.916 1 95.75 392 LEU B O 1
ATOM 6590 N N . THR B 1 393 ? -15.383 -30 -0.888 1 96 393 THR B N 1
ATOM 6591 C CA . THR B 1 393 ? -16.625 -29.234 -0.929 1 96 393 THR B CA 1
ATOM 6592 C C . THR B 1 393 ? -17.438 -29.453 0.346 1 96 393 THR B C 1
ATOM 6594 O O . THR B 1 393 ? -17.938 -28.5 0.944 1 96 393 THR B O 1
ATOM 6597 N N . ASN B 1 394 ? -17.516 -30.641 0.765 1 95.25 394 ASN B N 1
ATOM 6598 C CA . ASN B 1 394 ? -18.266 -30.953 1.976 1 95.25 394 ASN B CA 1
ATOM 6599 C C . ASN B 1 394 ? -17.625 -30.344 3.213 1 95.25 394 ASN B C 1
ATOM 6601 O O . ASN B 1 394 ? -18.312 -29.859 4.102 1 95.25 394 ASN B O 1
ATOM 6605 N N . ALA B 1 395 ? -16.312 -30.391 3.221 1 94.06 395 ALA B N 1
ATOM 6606 C CA . ALA B 1 395 ? -15.594 -29.797 4.344 1 94.06 395 ALA B CA 1
ATOM 6607 C C . ALA B 1 395 ? -15.805 -28.297 4.406 1 94.06 395 ALA B C 1
ATOM 6609 O O . ALA B 1 395 ? -15.859 -27.703 5.492 1 94.06 395 ALA B O 1
ATOM 6610 N N . CYS B 1 396 ? -15.961 -27.688 3.295 1 95.44 396 CYS B N 1
ATOM 6611 C CA . CYS B 1 396 ? -16.094 -26.234 3.209 1 95.44 396 CYS B CA 1
ATOM 6612 C C . CYS B 1 396 ? -17.5 -25.797 3.551 1 95.44 396 CYS B C 1
ATOM 6614 O O . CYS B 1 396 ? -17.703 -24.719 4.137 1 95.44 396 CYS B O 1
ATOM 6616 N N . LYS B 1 397 ? -18.469 -26.531 3.217 1 92.12 397 LYS B N 1
ATOM 6617 C CA . LYS B 1 397 ? -19.859 -26.156 3.383 1 92.12 397 LYS B CA 1
ATOM 6618 C C . LYS B 1 397 ? -20.406 -26.625 4.723 1 92.12 397 LYS B C 1
ATOM 6620 O O . LYS B 1 397 ? -21.484 -26.203 5.152 1 92.12 397 LYS B O 1
ATOM 6625 N N . LYS B 1 398 ? -19.781 -27.5 5.402 1 74.69 398 LYS B N 1
ATOM 6626 C CA . LYS B 1 398 ? -20.266 -27.984 6.695 1 74.69 398 LYS B CA 1
ATOM 6627 C C . LYS B 1 398 ? -20.203 -26.875 7.742 1 74.69 398 LYS B C 1
ATOM 6629 O O . LYS B 1 398 ? -19.172 -26.203 7.895 1 74.69 398 LYS B O 1
ATOM 6634 N N . LYS B 1 399 ? -21.297 -26.266 8.008 1 57.28 399 LYS B N 1
ATOM 6635 C CA . LYS B 1 399 ? -21.484 -25.25 9.047 1 57.28 399 LYS B CA 1
ATOM 6636 C C . LYS B 1 399 ? -21.062 -25.781 10.414 1 57.28 399 LYS B C 1
ATOM 6638 O O . LYS B 1 399 ? -21.328 -26.938 10.75 1 57.28 399 LYS B O 1
ATOM 6643 N N . ASP B 1 400 ? -19.812 -25.344 10.93 1 50.31 400 ASP B N 1
ATOM 6644 C CA . ASP B 1 400 ? -19.516 -25.672 12.32 1 50.31 400 ASP B CA 1
ATOM 6645 C C . ASP B 1 400 ? -20.781 -25.562 13.18 1 50.31 400 ASP B C 1
ATOM 6647 O O . ASP B 1 400 ? -21.375 -24.5 13.281 1 50.31 400 ASP B O 1
ATOM 6651 N N . ASP B 1 401 ? -21.562 -26.5 13.203 1 45.22 401 ASP B N 1
ATOM 6652 C CA . ASP B 1 401 ? -22.391 -26.547 14.406 1 45.22 401 ASP B CA 1
ATOM 6653 C C . ASP B 1 401 ? -21.531 -26.547 15.664 1 45.22 401 ASP B C 1
ATOM 6655 O O . ASP B 1 401 ? -21.531 -27.516 16.422 1 45.22 401 ASP B O 1
ATOM 6659 N N . LYS B 1 402 ? -20.266 -26.25 15.727 1 38.78 402 LYS B N 1
ATOM 6660 C CA . LYS B 1 402 ? -19.703 -26.219 17.078 1 38.78 402 LYS B CA 1
ATOM 6661 C C . LYS B 1 402 ? -20.547 -25.359 18 1 38.78 402 LYS B C 1
ATOM 6663 O O . LYS B 1 402 ? -20.859 -24.203 17.672 1 38.78 402 LYS B O 1
ATOM 6668 N N . PRO B 1 403 ? -21.188 -25.859 19.078 1 33.53 403 PRO B N 1
ATOM 6669 C CA . PRO B 1 403 ? -21.656 -24.984 20.172 1 33.53 403 PRO B CA 1
ATOM 6670 C C . PRO B 1 403 ? -20.578 -24.016 20.641 1 33.53 403 PRO B C 1
ATOM 6672 O O . PRO B 1 403 ? -19.375 -24.312 20.547 1 33.53 403 PRO B O 1
ATOM 6675 N N . LYS B 1 404 ? -20.766 -22.781 20.781 1 35.69 404 LYS B N 1
ATOM 6676 C CA . LYS B 1 404 ? -19.969 -21.891 21.625 1 35.69 404 LYS B CA 1
ATOM 6677 C C . LYS B 1 404 ? -19.406 -22.641 22.828 1 35.69 404 LYS B C 1
ATOM 6679 O O . LYS B 1 404 ? -20.125 -22.953 23.766 1 35.69 404 LYS B O 1
ATOM 6684 N N . ARG B 1 405 ? -18.531 -23.5 22.844 1 30.05 405 ARG B N 1
ATOM 6685 C CA . ARG B 1 405 ? -17.938 -23.859 24.125 1 30.05 405 ARG B CA 1
ATOM 6686 C C . ARG B 1 405 ? -17.422 -22.609 24.844 1 30.05 405 ARG B C 1
ATOM 6688 O O . ARG B 1 405 ? -16.594 -21.875 24.312 1 30.05 405 ARG B O 1
ATOM 6695 N N . ARG B 1 406 ? -18.141 -22.078 25.828 1 28.66 406 ARG B N 1
ATOM 6696 C CA . ARG B 1 406 ? -17.75 -21.266 26.984 1 28.66 406 ARG B CA 1
ATOM 6697 C C . ARG B 1 406 ? -16.438 -21.781 27.578 1 28.66 406 ARG B C 1
ATOM 6699 O O . ARG B 1 406 ? -16.344 -22.953 27.969 1 28.66 406 ARG B O 1
ATOM 6706 N N . LEU B 1 407 ? -15.281 -21.219 27.078 1 28.94 407 LEU B N 1
ATOM 6707 C CA . LEU B 1 407 ? -14.117 -21.484 27.922 1 28.94 407 LEU B CA 1
ATOM 6708 C C . LEU B 1 407 ? -14.484 -21.406 29.391 1 28.94 407 LEU B C 1
ATOM 6710 O O . LEU B 1 407 ? -15.227 -20.516 29.812 1 28.94 407 LEU B O 1
ATOM 6714 N N . PRO B 1 408 ? -14.367 -22.516 30.078 1 28.02 408 PRO B N 1
ATOM 6715 C CA . PRO B 1 408 ? -14.555 -22.484 31.531 1 28.02 408 PRO B CA 1
ATOM 6716 C C . PRO B 1 408 ? -13.812 -21.328 32.188 1 28.02 408 PRO B C 1
ATOM 6718 O O . PRO B 1 408 ? -12.734 -20.938 31.734 1 28.02 408 PRO B O 1
ATOM 6721 N N . HIS B 1 409 ? -14.57 -20.344 32.719 1 24.44 409 HIS B N 1
ATOM 6722 C CA . HIS B 1 409 ? -14.117 -19.328 33.656 1 24.44 409 HIS B CA 1
ATOM 6723 C C . HIS B 1 409 ? -13.203 -19.922 34.719 1 24.44 409 HIS B C 1
ATOM 6725 O O . HIS B 1 409 ? -13.578 -20.875 35.375 1 24.44 409 HIS B O 1
ATOM 6731 N N . ILE B 1 410 ? -11.969 -20.172 34.562 1 21.28 410 ILE B N 1
ATOM 6732 C CA . ILE B 1 410 ? -11.188 -20.344 35.781 1 21.28 410 ILE B CA 1
ATOM 6733 C C . ILE B 1 410 ? -11.617 -19.297 36.812 1 21.28 410 ILE B C 1
ATOM 6735 O O . ILE B 1 410 ? -11.547 -18.094 36.562 1 21.28 410 ILE B O 1
ATOM 6739 N N . LEU B 1 411 ? -12.359 -19.828 37.906 1 21 411 LEU B N 1
ATOM 6740 C CA . LEU B 1 411 ? -12.391 -19.312 39.25 1 21 411 LEU B CA 1
ATOM 6741 C C . LEU B 1 411 ? -10.992 -19.25 39.844 1 21 411 LEU B C 1
ATOM 6743 O O . LEU B 1 411 ? -10.195 -20.172 39.688 1 21 411 LEU B O 1
#

Solvent-accessible surface area (backbone atoms only — not comparable to full-atom values): 42475 Å² total; per-residue (Å²): 138,85,80,77,78,78,74,79,69,82,57,79,69,82,75,63,54,65,47,75,65,36,42,25,43,62,64,50,64,66,60,96,44,69,67,60,51,51,49,32,41,73,72,49,41,37,33,60,84,40,40,50,62,50,17,41,34,61,52,93,60,37,38,36,35,15,23,37,26,44,33,62,17,49,60,47,18,43,25,29,38,53,68,81,54,84,53,50,56,68,51,32,35,47,42,80,32,66,69,42,20,30,71,87,42,84,91,30,49,52,17,31,43,30,53,37,69,45,82,72,50,32,38,37,31,44,26,48,18,35,43,14,56,81,62,80,46,42,74,78,46,72,38,24,40,41,32,31,32,64,89,77,59,39,77,73,47,77,46,72,61,52,74,81,51,52,57,98,53,46,42,62,53,36,64,46,69,51,60,38,73,89,40,69,58,56,27,35,37,45,30,20,17,22,61,46,28,27,38,32,34,36,32,60,70,74,67,45,70,48,56,44,68,52,60,66,22,39,25,28,38,91,38,23,71,45,52,48,96,83,48,72,52,75,47,76,37,6,16,38,19,51,27,53,50,47,78,42,95,86,74,35,34,38,38,36,35,25,12,27,12,20,39,51,39,32,35,33,48,41,63,35,66,68,36,85,84,40,67,53,52,66,38,74,79,57,48,41,83,54,36,39,44,39,88,66,46,27,28,46,28,39,45,41,44,56,91,76,44,36,33,34,31,26,15,30,53,58,13,21,37,30,26,31,46,71,90,46,78,49,29,50,86,45,35,36,78,75,46,67,34,90,73,65,21,30,34,25,47,26,62,32,69,38,74,92,75,44,31,33,40,34,37,12,38,37,54,66,34,66,76,77,52,67,71,56,70,91,37,74,49,32,25,35,35,39,30,33,43,69,56,51,49,50,64,46,67,53,68,79,75,67,72,84,75,73,75,74,76,82,126,136,83,80,77,80,77,74,77,69,82,56,77,68,84,76,63,53,65,48,74,65,36,42,26,43,62,64,50,64,66,60,96,45,67,65,58,51,51,49,31,41,74,73,50,42,38,33,60,84,40,41,49,63,50,17,42,33,61,52,95,59,36,38,34,35,16,24,37,24,45,33,62,17,49,59,48,18,43,25,29,38,54,68,82,52,84,53,49,54,68,50,33,34,46,43,81,33,64,68,43,20,30,71,88,41,84,91,29,49,52,18,31,42,31,51,40,69,43,81,72,49,31,39,38,31,44,26,49,17,36,42,15,56,80,63,81,46,44,74,77,46,73,39,25,38,40,32,30,32,66,88,75,60,40,78,73,47,76,45,72,60,52,73,83,52,52,58,96,54,46,40,62,53,35,64,46,72,52,62,37,72,92,38,70,58,57,27,34,39,44,30,21,17,21,61,47,27,26,38,32,34,36,31,61,70,74,68,42,70,46,55,46,67,53,59,66,22,40,25,28,39,91,39,24,70,46,52,48,96,83,48,74,51,74,45,78,37,6,17,38,18,49,27,52,51,47,78,43,96,86,73,36,33,38,38,36,35,24,12,28,13,21,38,49,38,31,35,32,46,41,62,35,67,69,36,84,82,41,66,51,52,67,37,72,80,56,48,41,82,56,34,40,43,38,87,65,47,28,27,46,29,39,46,41,43,57,88,77,44,36,32,35,31,25,15,30,54,58,12,19,36,30,27,33,46,70,89,47,79,49,28,51,88,46,35,34,76,75,45,68,33,90,71,66,20,29,35,25,46,26,60,31,68,37,75,91,73,44,31,33,40,35,37,12,38,37,53,67,34,64,75,75,54,66,73,56,71,90,38,75,51,31,25,34,33,38,31,34,42,69,55,51,51,51,63,46,65,53,71,78,76,65,73,82,73,72,72,76,75,83,128

Secondary structure (DSSP, 8-state):
------------TT--SEEEEEEESS--B--S-HHHHHHHHHTTS--GGG----EEEEETTEEEEE---SSS--S-SEEEEETT---SSPPBEESS-HHHH-TTSTT----EEEEEE-TTSEEEEEE--EESTTTT-EE-S--EEEEEETTTTEEEEEEEPPGGG--TT--EEEEEEEEETTEEEEEEEEEEETTTTEEEEEETTTTEEEEEE-GGGSPPGGG-EEEETTEEEE----EEEEEEPPP-TTS--EEEEEETT-SEEEEEEHHHHH-TT-TTTT-GGGEEEEEE--TT---S-EEEETTTTEEEEEETTTTEEEEEETTS--STTTSEEEEE-TTTTTTEEEEEEETTTTEEEEEE--HHHHHHS---TTS--EEEEEEEHHHHHHHHH--------------/------------TT--SEEEEEEESS--B--S-HHHHHHHHHTTS--GGG----EEEEETTEEEEE---SSS--S-SEEEEETT---SSPPBEESS-HHHH-TTSTT----EEEEEE-TTSEEEEEE--EESTTTT-EE-S--EEEEEETTTTEEEEEEEPPGGG--TT--EEEEEEEEETTEEEEEEEEEEETTTTEEEEEETTTTEEEEEE-GGGSPPGGG-EEEETTEEEE----EEEEEEPPP-TTS--EEEEEETT-SEEEEEEHHHHH-TT-TTTT-GGGEEEEEE--TT---S-EEEETTTTEEEEEETTTTEEEEEETTS-BSTTTSEEEEE-TTTTTTEEEEEEETTTTEEEEEE--HHHHHHS---TTS--EEEEEEEHHHHHHHHH--------------

pLDDT: mean 93.13, std 15.62, range [20.84, 98.94]

Organism: Apis mellifera (NCBI:txid7460)

Foldseek 3Di:
DDPPPPPPPPFPPPPDQKFFQAFALWAAADDPDDVVVVVLVVVQQADGQQWFWFEWEDDDQKIKTATFQLAHHDQAGIWIDGNPPNDNHDHTAHAPHSQLRHLPDPNHQHGWRYWYADLQQKIKTKRCQFHNCNPPRDRNDHIWMWIARRVVSHTPDIAGDDPQADDPQWDWHDWDKDADSVHRQQIKIWIQGWRRLWIKIAHNNVRDIHIFHAPQQWADPVQQWADFPHDTDGDRTGKAEWEWEPQDPVRWIKIWTHTQRFQWIKIATVVCVPPRVNPSSVPRPRIGTQEGQDPQQGAGYWYADNVQQKIKTQRQRQLAIWIARSVDRHDNQLIGGQDHDSAARHRFRYKYADPVNQKMKTKHTNVVCVVPHTRDSVDTRIIIMIRRNVSVSCSNPPRPPPDPPDPPPPD/DDPPPPPPPPFPPPPDQKDFQAFALWAAADDPDDVVVVVLVVVQQADGQQWFWFEWEDDDQKIKTATFQLAHHDQAGIWIDGNPPNDNHDHTAHAPHSQLRHLPDPNHQHGWRYWYADLQQKIKTKRCQFHNCNPPRRRNDHIWMWIARRVVSHTPDIAGDDPQADDPQWDWHDWDKDADSVHRQQIKIWIQGWRRLWIKIAHNNVRDIHIFHAPQQWADPVQQWADFLHDTDGDRTGKAEWEWEPQDPVRWIKIWTHTQRFQWIKIATVVCVPPRVNPSSVPRP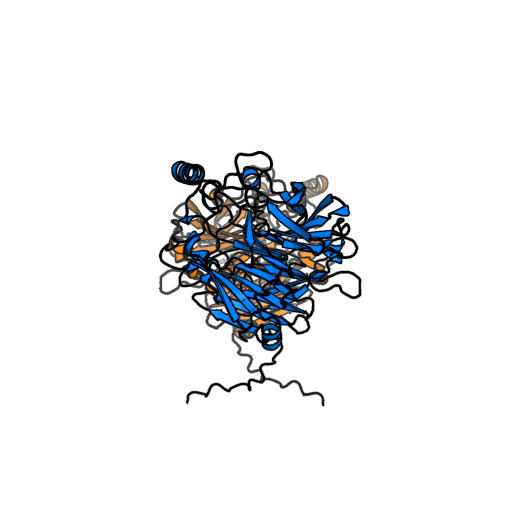RMGTQEGQDPQQGAGYWYADNVQQKIKTQRQRQLAIWIARSVDRHDNQLIGGQDHDSAARHRFRYKYADPVNQKMKTKHTNVVCVVPHTRDSVDTRIIIMIRRNVSVSCRNPPRPPPDPPPPPPDD